Protein AF-A0A975JVH6-F1 (afdb_monomer_lite)

Radius of gyration: 36.9 Å; chains: 1; bounding box: 88×85×115 Å

InterPro domains:
  IPR002502 N-acetylmuramoyl-L-alanine amidase domain [PF01510] (429-560)
  IPR002502 N-acetylmuramoyl-L-alanine amidase domain [SM00644] (419-560)
  IPR011055 Duplicated hybrid motif [G3DSA:2.70.70.10] (1-142)
  IPR011055 Duplicated hybrid motif [SSF51261] (5-140)
  IPR013207 LGFP [PF08310] (612-659)
  IPR013207 LGFP [PF08310] (662-713)
  IPR015020 Rv2525c-like, glycoside hydrolase-like domain [PF08924] (180-358)
  IPR016047 M23ase, beta-sheet core domain [PF01551] (25-125)
  IPR017853 Glycoside hydrolase superfamily [SSF51445] (178-326)
  IPR036505 N-acetylmuramoyl-L-alanine amidase/PGRP domain superfamily [G3DSA:3.40.80.10] (420-576)
  IPR036505 N-acetylmuramoyl-L-alanine amidase/PGRP domain superfamily [SSF55846] (417-575)
  IPR050570 Bacterial cell wall metabolism enzyme [PTHR21666] (6-142)

Foldseek 3Di:
DAAFEDQAFPQKDFPDFFADDPNDGDLWTKIFHDVAFAFGWTFAGWWFFWADAADDDQFFAGPLAFKIKGAQPVVTPAWMKMKGQWRFPDHGGDTDHHLHTGTGHHCDCVRNVNDTTIMTMWIGRHDDDSVRTDGCCVVCVPHHYRPDDPPPPPPPPDQLVRQAFFKEWEAFQAQLFLVLRVVVRHQAYEAELEDEPDPRRHRPHQALVRLVRNVVSNHWYAAEYFHWDDVPPTGQQQVFQVSLLVRLVSSLVSCVRNVFDSLFAYEYEPPADDDPVCCVPTNVRSQVNNCQRNPQLRYEYEEALVVVVVCVVVVGHQAYEHAQHPHHLPDDDRPSHQKYFRAFQPDDRNNGGITMMGGRGSDHRIGPCRPVSPPPDDPDDDDDDPDPLAADPDWDWWFPPCLVVLCVLLQAAEAEDPCQAPDEPGTAGTAQAAEEFEQLPLDPCSVVCCQQPDVPAGDVQFQWEQELLLHIYGRHRYFTVHQAQQDPAPCCVPDGGPCSRHYGYYYYRWNQDPVTDHHLSRLLSVLSSRLSSQLNNVHALVRYDYSCRRHVPVRDQTPPPDDSVVSRVSSRVDSVVDSVVRVPADDGRPDQDLQRVQCVVCVVQAHWPDSGSWAQAPVRAKIKTHGPFWIWIGGPPQGIETAGDDARRVQCVVQPNCVHQQHHWRYYWDDDPFFIKTHGPFWIWTDGPPDPYIETDGDLRNVVCVVQVHLVGQQHAWDYYWDDPDPQKTWTHGPFFIWMQGVVQTIDTDGDDPPDDPDPDDDDDDDADDDDDDDDDDDDDDDDDDDDDDDDDDDDDDDDDHDDDDDDDDDPVSVVVVVVVVCVVVVVPPVVPQWDWDWDQDVPPRDIDTDGDDDDDDDDDDDDDDDDPDDDPPDDDPVVVVVVVVD

Secondary structure (DSSP, 8-state):
----B-SS-TT-EEEE-SEEETTEEE-SEEEE-TT--TT-EEE-SS-EEEEEEE--TTSSSSTTEEEEEEEE-GGGTSEEEEEEEEEESS-TT-EE-TT-EEEEE---GGGGTTPPP-EEEEEESSSS-GGG-B-HHHHHTTPBPTT-------S----GGGGTT-EEEE-SS----HHHHHHTT--EEEEE-S--SSTT-TT-S--HHHHHHHHHTT-EEEEEE-----TTTT-GGGGHHHHHHHHHHHHHHHHHHTT--TT--EEEE--S---HHHIIIIIHHHHHHHHHHH-GGGEEEEE-HHHHHHHHHHT--SEEEE--TTS-TTSPPPTT-SEEEEEEEEEEETTEEEEEEEE-SS-SSBTT-TT---------------------SS---S--TTHHHHHHHTT--EEE-S-GGG-SSS--S---EEEEEE-SS-STTHHHHHHHEETTEESP--SEEE-TTS-EEE--SS--S-STT-TT-TTTTT-SS-GGGTEEEEEE----SSSP---HHHHHHHHHHHHHHHHHTT--GGGEEEHHHH-TTTT--PSTT--HHHHHHHHHHHHHH-THHHHSS-SPTTS--HHHHHHHT-GGG-SBS-SSS-EE-TTSS-EEEEBSSEEEEEETTTEEEEEETTTHHHHHHHTTGGGSTT-SB-SPPEEETTEEEEEETTEEEEEETT-S-EEEEEHHHHHHHHHTTGGGSTT-SB-S--EEEETTEEEEEETTEEEEEETTTEEEEEEPPTTPPPPSSPPPPP-----PPP-------------------------------PPPPPPHHHHHHHHHHHHHHHHTTSTTT--EEEEEEETTTTEEEEEEE---------PPPPPPTT--TT---HHHHHHHTT-

Organism: NCBI:txid886343

Sequence (887 aa):
MTNRFWPVARGHRITSPFGPRWGTHHAGVDFGWDGGSANRPVYACAGGRVTRSGAAAGYGGPDPAGWLVIDHPTEDGGGTTEYGHIVGEVVDGTRVEAGQRIGHINPDQASNGGVAPHLHLSVMPLGYDPSRKIDPMPWLKDAAYPGEHVSPERPSEATTDDLVGKEMVDYSAGIPGARAIKDAGFVGAVRYVSERRANWMQGKPLTRAEADDFKHHGLQLVSNYQFAKGGFATSDYNRGFPGGAQDARKAQDIHEAAGGHPRGVIYVSIDAAPSQAEWDGKVRPYLEAWQEFLGNERLGVYCNPWVIDRCLEAGIGTFFWEHGWGGDIDAAAHPAAHIKQFEIDRRRVNGIGVDRNRILKPLFGQWGTEGEAVPVTPREQPEQAVPQLKPLTKVWRGDPVWLPKVMRLWGLALTDVGNPMNCGHGDFREVRGVIGHHTAGGTTNDWKVVKNGRAGLAGPLAQLVLEKDGTFKFIAVGICNHAGPGRGSAWAPKFTTDANWYTIGIEAVSRGIPPWDWTPEQLRSYKICTAAILWYLGKDSSWFCGHREYNLVHGKIDPAGIDLDQFRREVQELIDRGPDVYRNAGPQPGVKTRIEQVRDTNDWLGHTTIVERERPSPDGVGRYAHYEHGSIYFHPEIGTFAVPKPGIYDFWASVGWETSFLGYPTDDAVQVDQGTWQNFQHGTIYHRTGDDHAWPVHGGIAETWRSAGGVTGKFGWPQSREIEHCSDTVYQEFENGRIYWRFTGGPVAVPDVAGGVPPTEAPPVVGEPETDARDQVGDTVHGAEDVSPVTRPAANATWDGIWRVGVEPLSGDQVRLIQRRALRAFGSYSRPLGVQINGVYDGPTGKFVKEFQSRKNSTGFQPRLPANPNAQPGDCDYETKKALGVL

pLDDT: mean 75.73, std 22.88, range [21.55, 98.56]

Structure (mmCIF, N/CA/C/O backbone):
data_AF-A0A975JVH6-F1
#
_entry.id   AF-A0A975JVH6-F1
#
loop_
_atom_site.group_PDB
_atom_site.id
_atom_site.type_symbol
_atom_site.label_atom_id
_atom_site.label_alt_id
_atom_site.label_comp_id
_atom_site.label_asym_id
_atom_site.label_entity_id
_atom_site.label_seq_id
_atom_site.pdbx_PDB_ins_code
_atom_site.Cartn_x
_atom_site.Cartn_y
_atom_site.Cartn_z
_atom_site.occupancy
_atom_site.B_iso_or_equiv
_atom_site.auth_seq_id
_atom_site.auth_comp_id
_atom_site.auth_asym_id
_atom_site.auth_atom_id
_atom_site.pdbx_PDB_model_num
ATOM 1 N N . MET A 1 1 ? -36.008 -7.648 8.431 1.00 41.28 1 MET A N 1
ATOM 2 C CA . MET A 1 1 ? -36.185 -8.711 9.448 1.00 41.28 1 MET A CA 1
ATOM 3 C C . MET A 1 1 ? -34.829 -8.951 10.085 1.00 41.28 1 MET A C 1
ATOM 5 O O . MET A 1 1 ? -33.845 -8.921 9.360 1.00 41.28 1 MET A O 1
ATOM 9 N N . THR A 1 2 ? -34.752 -9.096 11.407 1.00 52.88 2 THR A N 1
ATOM 10 C CA . THR A 1 2 ? -33.478 -9.267 12.125 1.00 52.88 2 THR A CA 1
ATOM 11 C C . THR A 1 2 ? -32.885 -10.641 11.834 1.00 52.88 2 THR A C 1
ATOM 13 O O . THR A 1 2 ? -33.556 -11.645 12.071 1.00 52.88 2 THR A O 1
ATOM 16 N N . ASN A 1 3 ? -31.657 -10.687 11.318 1.00 68.56 3 ASN A N 1
ATOM 17 C CA . ASN A 1 3 ? -30.982 -11.931 10.957 1.00 68.56 3 ASN A CA 1
ATOM 18 C C . ASN A 1 3 ? -30.515 -12.633 12.246 1.00 68.56 3 ASN A C 1
ATOM 20 O O . ASN A 1 3 ? -29.503 -12.242 12.823 1.00 68.56 3 ASN A O 1
ATOM 24 N N . ARG A 1 4 ? -31.298 -13.601 12.746 1.00 85.75 4 ARG A N 1
ATOM 25 C CA . ARG A 1 4 ? -31.001 -14.332 13.987 1.00 85.75 4 ARG A CA 1
ATOM 26 C C . ARG A 1 4 ? -30.621 -15.778 13.707 1.00 85.75 4 ARG A C 1
ATOM 28 O O . ARG A 1 4 ? -31.218 -16.421 12.845 1.00 85.75 4 ARG A O 1
ATOM 35 N N . PHE A 1 5 ? -29.676 -16.287 14.485 1.00 91.81 5 PHE A N 1
ATOM 36 C CA . PHE A 1 5 ? -29.215 -17.667 14.436 1.00 91.81 5 PHE A CA 1
ATOM 37 C C . PHE A 1 5 ? -29.387 -18.363 15.784 1.00 91.81 5 PHE A C 1
ATOM 39 O O . PHE A 1 5 ? -29.337 -17.734 16.840 1.00 91.81 5 PHE A O 1
ATOM 46 N N . TRP A 1 6 ? -29.571 -19.679 15.747 1.00 93.88 6 TRP A N 1
ATOM 47 C CA . TRP A 1 6 ? -29.394 -20.512 16.926 1.00 93.88 6 TRP A CA 1
ATOM 48 C C . TRP A 1 6 ? -27.933 -20.447 17.381 1.00 93.88 6 TRP A C 1
ATOM 50 O O . TRP A 1 6 ? -27.028 -20.453 16.545 1.00 93.88 6 TRP A O 1
ATOM 60 N N . PRO A 1 7 ? -27.661 -20.451 18.694 1.00 94.38 7 PRO A N 1
ATOM 61 C CA . PRO A 1 7 ? -26.288 -20.400 19.189 1.00 94.38 7 PRO A CA 1
ATOM 62 C C . PRO A 1 7 ? -25.539 -21.731 19.032 1.00 94.38 7 PRO A C 1
ATOM 64 O O . PRO A 1 7 ? -24.363 -21.827 19.371 1.00 94.38 7 PRO A O 1
ATOM 67 N N . VAL A 1 8 ? -26.223 -22.778 18.565 1.00 93.75 8 VAL A N 1
ATOM 68 C CA . VAL A 1 8 ? -25.747 -24.158 18.461 1.00 93.75 8 VAL A CA 1
ATOM 69 C C . VAL A 1 8 ? -26.308 -24.820 17.207 1.00 93.75 8 VAL A C 1
ATOM 71 O O . VAL A 1 8 ? -27.383 -24.449 16.746 1.00 93.75 8 VAL A O 1
ATOM 74 N N . ALA A 1 9 ? -25.610 -25.822 16.671 1.00 88.38 9 ALA A N 1
ATOM 75 C CA . ALA A 1 9 ? -26.076 -26.605 15.522 1.00 88.38 9 ALA A CA 1
ATOM 76 C C . ALA A 1 9 ? -27.307 -27.483 15.848 1.00 88.38 9 ALA A C 1
ATOM 78 O O . ALA A 1 9 ? -27.577 -27.791 17.014 1.00 88.38 9 ALA A O 1
ATOM 79 N N . ARG A 1 10 ? -28.035 -27.931 14.811 1.00 85.44 10 ARG A N 1
ATOM 80 C CA . ARG A 1 10 ? -29.223 -28.793 14.957 1.00 85.44 10 ARG A CA 1
ATOM 81 C C . ARG A 1 10 ? -28.893 -30.117 15.663 1.00 85.44 10 ARG A C 1
ATOM 83 O O . ARG A 1 10 ? -27.760 -30.601 15.669 1.00 85.44 10 ARG A O 1
ATOM 90 N N . GLY A 1 11 ? -29.913 -30.703 16.290 1.00 83.19 11 GLY A N 1
ATOM 91 C CA . GLY A 1 11 ? -29.812 -31.955 17.046 1.00 83.19 11 GLY A CA 1
ATOM 92 C C . GLY A 1 11 ? -29.500 -31.752 18.528 1.00 83.19 11 GLY A C 1
ATOM 93 O O . GLY A 1 11 ? -29.293 -32.732 19.239 1.00 83.19 11 GLY A O 1
ATOM 94 N N . HIS A 1 12 ? -29.460 -30.500 18.994 1.00 91.25 12 HIS A N 1
ATOM 95 C CA . HIS A 1 12 ? -29.415 -30.187 20.418 1.00 91.25 12 HIS A CA 1
ATOM 96 C C . HIS A 1 12 ? -30.750 -30.531 21.096 1.00 91.25 12 HIS A C 1
ATOM 98 O O . HIS A 1 12 ? -31.811 -30.556 20.470 1.00 91.25 12 HIS A O 1
ATOM 104 N N . ARG A 1 13 ? -30.704 -30.710 22.412 1.00 91.19 13 ARG A N 1
ATOM 105 C CA . ARG A 1 13 ? -31.862 -30.746 23.309 1.00 91.19 13 ARG A CA 1
ATOM 106 C C . ARG A 1 13 ? -31.774 -29.575 24.282 1.00 91.19 13 ARG A C 1
ATOM 108 O O . ARG A 1 13 ? -30.677 -29.131 24.625 1.00 91.19 13 ARG A O 1
ATOM 115 N N . ILE A 1 14 ? -32.922 -29.100 24.749 1.00 92.69 14 ILE A N 1
ATOM 116 C CA . ILE A 1 14 ? -32.974 -28.171 25.881 1.00 92.69 14 ILE A CA 1
ATOM 117 C C . ILE A 1 14 ? -32.746 -28.997 27.146 1.00 92.69 14 ILE A C 1
ATOM 119 O O . ILE A 1 14 ? -33.542 -29.880 27.462 1.00 92.69 14 ILE A O 1
ATOM 123 N N . THR A 1 15 ? -31.638 -28.755 27.840 1.00 88.69 15 THR A N 1
ATOM 124 C CA . THR A 1 15 ? -31.306 -29.443 29.096 1.00 88.69 15 THR A CA 1
ATOM 125 C C . THR A 1 15 ? -31.936 -28.766 30.309 1.00 88.69 15 THR A C 1
ATOM 127 O O . THR A 1 15 ? -32.199 -29.439 31.302 1.00 88.69 15 THR A O 1
ATOM 130 N N . SER A 1 16 ? -32.214 -27.462 30.224 1.00 89.25 16 SER A N 1
ATOM 131 C CA . SER A 1 16 ? -32.946 -26.698 31.241 1.00 89.25 16 SER A CA 1
ATOM 132 C C . SER A 1 16 ? -33.655 -25.507 30.578 1.00 89.25 16 SER A C 1
ATOM 134 O O . SER A 1 16 ? -32.982 -24.701 29.934 1.00 89.25 16 SER A O 1
ATOM 136 N N . PRO A 1 17 ? -34.990 -25.375 30.685 1.00 90.81 17 PRO A N 1
ATOM 137 C CA . PRO A 1 17 ? -35.726 -24.244 30.117 1.00 90.81 17 PRO A CA 1
ATOM 138 C C . PRO A 1 17 ? -35.632 -22.987 30.999 1.00 90.81 17 PRO A C 1
ATOM 140 O O . PRO A 1 17 ? -35.230 -23.062 32.163 1.00 90.81 17 PRO A O 1
ATOM 143 N N . PHE A 1 18 ? -36.056 -21.843 30.461 1.00 92.56 18 PHE A N 1
ATOM 144 C CA . PHE A 1 18 ? -36.249 -20.605 31.220 1.00 92.56 18 PHE A CA 1
ATOM 145 C C . PHE A 1 18 ? -37.410 -20.756 32.218 1.00 92.56 18 PHE A C 1
ATOM 147 O O . PHE A 1 18 ? -38.464 -21.287 31.861 1.00 92.56 18 PHE A O 1
ATOM 154 N N . GLY A 1 19 ? -37.251 -20.279 33.459 1.00 88.31 19 GLY A N 1
ATOM 155 C CA . GLY A 1 19 ? -38.324 -20.282 34.464 1.00 88.31 19 GLY A CA 1
ATOM 156 C C . GLY A 1 19 ? -37.955 -20.854 35.844 1.00 88.31 19 GLY A C 1
ATOM 157 O O . GLY A 1 19 ? -36.780 -21.044 36.155 1.00 88.31 19 GLY A O 1
ATOM 158 N N . PRO A 1 20 ? -38.945 -21.081 36.731 1.00 81.62 20 PRO A N 1
ATOM 159 C CA . PRO A 1 20 ? -38.705 -21.522 38.108 1.00 81.62 20 PRO A CA 1
ATOM 160 C C . PRO A 1 20 ? -38.067 -22.919 38.200 1.00 81.62 20 PRO A C 1
ATOM 162 O O . PRO A 1 20 ? -38.577 -23.881 37.627 1.00 81.62 20 PRO A O 1
ATOM 165 N N . ARG A 1 21 ? -37.001 -23.052 38.997 1.00 70.00 21 ARG A N 1
ATOM 166 C CA . ARG A 1 21 ? -36.306 -24.311 39.300 1.00 70.00 21 ARG A CA 1
ATOM 167 C C . ARG A 1 21 ? -35.890 -24.349 40.771 1.00 70.00 21 ARG A C 1
ATOM 169 O O . ARG A 1 21 ? -35.141 -23.500 41.222 1.00 70.00 21 ARG A O 1
ATOM 176 N N . TRP A 1 22 ? -36.354 -25.351 41.522 1.00 61.84 22 TRP A N 1
ATOM 177 C CA . TRP A 1 22 ? -35.912 -25.635 42.904 1.00 61.84 22 TRP A CA 1
ATOM 178 C C . TRP A 1 22 ? -35.835 -24.410 43.842 1.00 61.84 22 TRP A C 1
ATOM 180 O O . TRP A 1 22 ? -34.910 -24.284 44.637 1.00 61.84 22 TRP A O 1
ATOM 190 N N . GLY A 1 23 ? -36.814 -23.505 43.752 1.00 69.38 23 GLY A N 1
ATOM 191 C CA . GLY A 1 23 ? -36.876 -22.296 44.583 1.00 69.38 23 GLY A CA 1
ATOM 192 C C . GLY A 1 23 ? -36.076 -21.093 44.061 1.00 69.38 23 GLY A C 1
ATOM 193 O O . GLY A 1 23 ? -36.150 -20.030 44.668 1.00 69.38 23 GLY A O 1
ATOM 194 N N . THR A 1 24 ? -35.370 -21.216 42.933 1.00 71.94 24 THR A N 1
ATOM 195 C CA . THR A 1 24 ? -34.682 -20.116 42.233 1.00 71.94 24 THR A CA 1
ATOM 196 C C . THR A 1 24 ? -35.212 -19.953 40.801 1.00 71.94 24 THR A C 1
ATOM 198 O O . THR A 1 24 ? -35.889 -20.830 40.264 1.00 71.94 24 THR A O 1
ATOM 201 N N . HIS A 1 25 ? -34.986 -18.797 40.175 1.00 82.81 25 HIS A N 1
ATOM 202 C CA . HIS A 1 25 ? -35.417 -18.533 38.798 1.00 82.81 25 HIS A CA 1
ATOM 203 C C . HIS A 1 25 ? -34.249 -18.747 37.828 1.00 82.81 25 HIS A C 1
ATOM 205 O O . HIS A 1 25 ? -33.203 -18.117 37.977 1.00 82.81 25 HIS A O 1
ATOM 211 N N . HIS A 1 26 ? -34.419 -19.626 36.839 1.00 88.38 26 HIS A N 1
ATOM 212 C CA . HIS A 1 26 ? -33.439 -19.858 35.784 1.00 88.38 26 HIS A CA 1
ATOM 213 C C . HIS A 1 26 ? -33.624 -18.819 34.671 1.00 88.38 26 HIS A C 1
ATOM 215 O O . HIS A 1 26 ? -34.550 -18.918 33.867 1.00 88.38 26 HIS A O 1
ATOM 221 N N . ALA A 1 27 ? -32.750 -17.810 34.656 1.00 88.31 27 ALA A N 1
ATOM 222 C CA . ALA A 1 27 ? -32.855 -16.636 33.790 1.00 88.31 27 ALA A CA 1
ATOM 223 C C . ALA A 1 27 ? -32.212 -16.830 32.399 1.00 88.31 27 ALA A C 1
ATOM 225 O O . ALA A 1 27 ? -31.676 -15.883 31.836 1.00 88.31 27 ALA A O 1
ATOM 226 N N . GLY A 1 28 ? -32.256 -18.044 31.850 1.00 91.50 28 GLY A N 1
ATOM 227 C CA . GLY A 1 28 ? -31.737 -18.383 30.524 1.00 91.50 28 GLY A CA 1
ATOM 228 C C . GLY A 1 28 ? -32.191 -19.774 30.080 1.00 91.50 28 GLY A C 1
ATOM 229 O O . GLY A 1 28 ? -33.045 -20.386 30.722 1.00 91.50 28 GLY A O 1
ATOM 230 N N . VAL A 1 29 ? -31.643 -20.272 28.974 1.00 94.81 29 VAL A N 1
ATOM 231 C CA . VAL A 1 29 ? -31.915 -21.621 28.450 1.00 94.81 29 VAL A CA 1
ATOM 232 C C . VAL A 1 29 ? -30.608 -22.375 28.278 1.00 94.81 29 VAL A C 1
ATOM 234 O O . VAL A 1 29 ? -29.661 -21.848 27.693 1.00 94.81 29 VAL A O 1
ATOM 237 N N . ASP A 1 30 ? -30.591 -23.624 28.743 1.00 94.19 30 ASP A N 1
ATOM 238 C CA . ASP A 1 30 ? -29.437 -24.505 28.618 1.00 94.19 30 ASP A CA 1
ATOM 239 C C . ASP A 1 30 ? -29.607 -25.469 27.442 1.00 94.19 30 ASP A C 1
ATOM 241 O O . ASP A 1 30 ? -30.630 -26.156 27.324 1.00 94.19 30 ASP A O 1
ATOM 245 N N . PHE A 1 31 ? -28.572 -25.574 26.611 1.00 95.06 31 PHE A N 1
ATOM 246 C CA . PHE A 1 31 ? -28.517 -26.452 25.446 1.00 95.06 31 PHE A CA 1
ATOM 247 C C . PHE A 1 31 ? -27.438 -27.524 25.606 1.00 95.06 31 PHE A C 1
ATOM 249 O O . PHE A 1 31 ? -26.293 -27.238 25.958 1.00 95.06 31 PHE A O 1
ATOM 256 N N . GLY A 1 32 ? -27.780 -28.767 25.271 1.00 91.12 32 GLY A N 1
ATOM 257 C CA . GLY A 1 32 ? -26.840 -29.886 25.268 1.00 91.12 32 GLY A CA 1
ATOM 258 C C . GLY A 1 32 ? -27.198 -30.954 24.238 1.00 91.12 32 GLY A C 1
ATOM 259 O O . GLY A 1 32 ? -28.125 -30.778 23.454 1.00 91.12 32 GLY A O 1
ATOM 260 N N . TRP A 1 33 ? -26.474 -32.074 24.235 1.00 91.56 33 TRP A N 1
ATOM 261 C CA . TRP A 1 33 ? -26.727 -33.203 23.329 1.00 91.56 33 TRP A CA 1
ATOM 262 C C . TRP A 1 33 ? -26.741 -34.539 24.067 1.00 91.56 33 TRP A C 1
ATOM 264 O O . TRP A 1 33 ? -26.048 -34.729 25.072 1.00 91.56 33 TRP A O 1
ATOM 274 N N . ASP A 1 34 ? -27.494 -35.491 23.520 1.00 82.00 34 ASP A N 1
ATOM 275 C CA . ASP A 1 34 ? -27.336 -36.904 23.854 1.00 82.00 34 ASP A CA 1
ATOM 276 C C . ASP A 1 34 ? -25.908 -37.354 23.491 1.00 82.00 34 ASP A C 1
ATOM 278 O O . ASP A 1 34 ? -25.396 -37.040 22.417 1.00 82.00 34 ASP A O 1
ATOM 282 N N . GLY A 1 35 ? -25.226 -38.036 24.416 1.00 79.06 35 GLY A N 1
ATOM 283 C CA . GLY A 1 35 ? -23.822 -38.442 24.248 1.00 79.06 35 GLY A CA 1
ATOM 284 C C . GLY A 1 35 ? -22.772 -37.384 24.624 1.00 79.06 35 GLY A C 1
ATOM 285 O O . GLY A 1 35 ? -21.586 -37.700 24.623 1.00 79.06 35 GLY A O 1
ATOM 286 N N . GLY A 1 36 ? -23.183 -36.168 25.009 1.00 86.94 36 GLY A N 1
ATOM 287 C CA . GLY A 1 36 ? -22.303 -35.130 25.563 1.00 86.94 36 GLY A CA 1
ATOM 288 C C . GLY A 1 36 ? -22.125 -33.893 24.673 1.00 86.94 36 GLY A C 1
ATOM 289 O O . GLY A 1 36 ? -22.234 -33.948 23.444 1.00 86.94 36 GLY A O 1
ATOM 290 N N . SER A 1 37 ? -21.840 -32.755 25.317 1.00 91.12 37 SER A N 1
ATOM 291 C CA . SER A 1 37 ? -21.765 -31.439 24.654 1.00 91.12 37 SER A CA 1
ATOM 292 C C . SER A 1 37 ? -20.373 -30.802 24.655 1.00 91.12 37 SER A C 1
ATOM 294 O O . SER A 1 37 ? -20.203 -29.729 24.088 1.00 91.12 37 SER A O 1
ATOM 296 N N . ALA A 1 38 ? -19.386 -31.443 25.283 1.00 89.56 38 ALA A N 1
ATOM 297 C CA . ALA A 1 38 ? -18.012 -30.953 25.380 1.00 89.56 38 ALA A CA 1
ATOM 298 C C . ALA A 1 38 ? -17.428 -30.583 24.003 1.00 89.56 38 ALA A C 1
ATOM 300 O O . ALA A 1 38 ? -17.581 -31.343 23.047 1.00 89.56 38 ALA A O 1
ATOM 301 N N . ASN A 1 39 ? -16.742 -29.438 23.914 1.00 91.25 39 ASN A N 1
ATOM 302 C CA . ASN A 1 39 ? -16.079 -28.914 22.710 1.00 91.25 39 ASN A CA 1
ATOM 303 C C . ASN A 1 39 ? -16.990 -28.635 21.503 1.00 91.25 39 ASN A C 1
ATOM 305 O O . ASN A 1 39 ? -16.490 -28.323 20.420 1.00 91.25 39 ASN A O 1
ATOM 309 N N . ARG A 1 40 ? -18.317 -28.730 21.644 1.00 91.06 40 ARG A N 1
ATOM 310 C CA . ARG A 1 40 ? -19.223 -28.379 20.545 1.00 91.06 40 ARG A CA 1
ATOM 311 C C . ARG A 1 40 ? -19.189 -26.866 20.292 1.00 91.06 40 ARG A C 1
ATOM 313 O O . ARG A 1 40 ? -19.137 -26.106 21.258 1.00 91.06 40 ARG A O 1
ATOM 320 N N . PRO A 1 41 ? -19.220 -26.427 19.023 1.00 93.88 41 PRO A N 1
ATOM 321 C CA . PRO A 1 41 ? -19.092 -25.017 18.672 1.00 93.88 41 PRO A CA 1
ATOM 322 C C . PRO A 1 41 ? -20.305 -24.196 19.122 1.00 93.88 41 PRO A C 1
ATOM 324 O O . PRO A 1 41 ? -21.434 -24.695 19.146 1.00 93.88 41 PRO A O 1
ATOM 327 N N . VAL A 1 42 ? -20.046 -22.930 19.443 1.00 95.62 42 VAL A N 1
ATOM 328 C CA . VAL A 1 42 ? -21.030 -21.924 19.854 1.00 95.62 42 VAL A CA 1
ATOM 329 C C . VAL A 1 42 ? -20.951 -20.728 18.909 1.00 95.62 42 VAL A C 1
ATOM 331 O O . VAL A 1 42 ? -19.860 -20.291 18.530 1.00 95.62 42 VAL A O 1
ATOM 334 N N . TYR A 1 43 ? -22.114 -20.206 18.530 1.00 95.69 43 TYR A N 1
ATOM 335 C CA . TYR A 1 43 ? -22.275 -19.193 17.490 1.00 95.69 43 TYR A CA 1
ATOM 336 C C . TYR A 1 43 ? -23.022 -17.961 18.011 1.00 95.69 43 TYR A C 1
ATOM 338 O O . TYR A 1 43 ? -23.874 -18.069 18.892 1.00 95.69 43 TYR A O 1
ATOM 346 N N . ALA A 1 44 ? -22.716 -16.788 17.457 1.00 94.56 44 ALA A N 1
ATOM 347 C CA . ALA A 1 44 ? -23.416 -15.550 17.773 1.00 94.56 44 ALA A CA 1
ATOM 348 C C . ALA A 1 44 ? -24.852 -15.592 17.234 1.00 94.56 44 ALA A C 1
ATOM 350 O O . ALA A 1 44 ? -25.075 -15.795 16.042 1.00 94.56 44 ALA A O 1
ATOM 351 N N . CYS A 1 45 ? -25.842 -15.353 18.091 1.00 92.56 45 CYS A N 1
ATOM 352 C CA . CYS A 1 45 ? -27.243 -15.361 17.683 1.00 92.56 45 CYS A CA 1
ATOM 353 C C . CYS A 1 45 ? -27.624 -14.158 16.810 1.00 92.56 45 CYS A C 1
ATOM 355 O O . CYS A 1 45 ? -28.616 -14.231 16.097 1.00 92.56 45 CYS A O 1
ATOM 357 N N . ALA A 1 46 ? -26.884 -13.051 16.882 1.00 90.25 46 ALA A N 1
ATOM 358 C CA . ALA A 1 46 ? -27.062 -11.851 16.065 1.00 90.25 46 ALA A CA 1
ATOM 359 C C . ALA A 1 46 ? -25.721 -11.105 15.944 1.00 90.25 46 ALA A C 1
ATOM 361 O O . ALA A 1 46 ? -24.805 -11.352 16.732 1.00 90.25 46 ALA A O 1
ATOM 362 N N . GLY A 1 47 ? -25.605 -10.206 14.963 1.00 86.31 47 GLY A N 1
ATOM 363 C CA . GLY A 1 47 ? -24.406 -9.388 14.774 1.00 86.31 47 GLY A CA 1
ATOM 364 C C . GLY A 1 47 ? -24.267 -8.340 15.876 1.00 86.31 47 GLY A C 1
ATOM 365 O O . GLY A 1 47 ? -25.268 -7.880 16.422 1.00 86.31 47 GLY A O 1
ATOM 366 N N . GLY A 1 48 ? -23.047 -7.990 16.265 1.00 90.12 48 GLY A N 1
ATOM 367 C CA . GLY A 1 48 ? -22.841 -7.004 17.322 1.00 90.12 48 GLY A CA 1
ATOM 368 C C . GLY A 1 48 ? -21.408 -6.917 17.816 1.00 90.12 48 GLY A C 1
ATOM 369 O O . GLY A 1 48 ? -20.503 -7.540 17.263 1.00 90.12 48 GLY A O 1
ATOM 370 N N . ARG A 1 49 ? -21.185 -6.125 18.864 1.00 92.12 49 ARG A N 1
ATOM 371 C CA . ARG A 1 49 ? -19.868 -5.959 19.488 1.00 92.12 49 ARG A CA 1
ATOM 372 C C . ARG A 1 49 ? -19.790 -6.769 20.774 1.00 92.12 49 ARG A C 1
ATOM 374 O O . ARG A 1 49 ? -20.660 -6.661 21.634 1.00 92.12 49 ARG A O 1
ATOM 381 N N . VAL A 1 50 ? -18.731 -7.555 20.933 1.00 94.00 50 VAL A N 1
ATOM 382 C CA . VAL A 1 50 ? -18.417 -8.235 22.192 1.00 94.00 50 VAL A CA 1
ATOM 383 C C . VAL A 1 50 ? -18.076 -7.169 23.228 1.00 94.00 50 VAL A C 1
ATOM 385 O O . VAL A 1 50 ? -17.117 -6.419 23.061 1.00 94.00 50 VAL A O 1
ATOM 388 N N . THR A 1 51 ? -18.880 -7.065 24.279 1.00 91.44 51 THR A N 1
ATOM 389 C CA . THR A 1 51 ? -18.707 -6.056 25.335 1.00 91.44 51 THR A CA 1
ATOM 390 C C . THR A 1 51 ? -18.109 -6.633 26.606 1.00 91.44 51 THR A C 1
ATOM 392 O O . THR A 1 51 ? -17.579 -5.870 27.411 1.00 91.44 51 THR A O 1
ATOM 395 N N . ARG A 1 52 ? -18.200 -7.957 26.801 1.00 87.69 52 ARG A N 1
ATOM 396 C CA . ARG A 1 52 ? -17.566 -8.681 27.910 1.00 87.69 52 ARG A CA 1
ATOM 397 C C . ARG A 1 52 ? -17.189 -10.098 27.486 1.00 87.69 52 ARG A C 1
ATOM 399 O O . ARG A 1 52 ? -17.983 -10.772 26.834 1.00 87.69 52 ARG A O 1
ATOM 406 N N . SER A 1 53 ? -16.046 -10.586 27.947 1.00 88.12 53 SER A N 1
ATOM 407 C CA . SER A 1 53 ? -15.542 -11.938 27.709 1.00 88.12 53 SER A CA 1
ATOM 408 C C . SER A 1 53 ? -14.665 -12.384 28.882 1.00 88.12 53 SER A C 1
ATOM 410 O O . SER A 1 53 ? -14.037 -11.569 29.562 1.00 88.12 53 SER A O 1
ATOM 412 N N . GLY A 1 54 ? -14.656 -13.688 29.156 1.00 82.06 54 GLY A N 1
ATOM 413 C CA . GLY A 1 54 ? -13.815 -14.298 30.186 1.00 82.06 54 GLY A CA 1
ATOM 414 C C . GLY A 1 54 ? -14.577 -14.736 31.438 1.00 82.06 54 GLY A C 1
ATOM 415 O O . GLY A 1 54 ? -15.771 -15.026 31.403 1.00 82.06 54 GLY A O 1
ATOM 416 N N . ALA A 1 55 ? -13.855 -14.846 32.555 1.00 81.19 55 ALA A N 1
ATOM 417 C CA . ALA A 1 55 ? -14.361 -15.460 33.782 1.00 81.19 55 ALA A CA 1
ATOM 418 C C . ALA A 1 55 ? -15.537 -14.694 34.397 1.00 81.19 55 ALA A C 1
ATOM 420 O O . ALA A 1 55 ? -15.419 -13.501 34.681 1.00 81.19 55 ALA A O 1
ATOM 421 N N . ALA A 1 56 ? -16.598 -15.412 34.760 1.00 79.25 56 ALA A N 1
ATOM 422 C CA . ALA A 1 56 ? -17.713 -14.827 35.484 1.00 79.25 56 ALA A CA 1
ATOM 423 C C . ALA A 1 56 ? -18.395 -15.782 36.459 1.00 79.25 56 ALA A C 1
ATOM 425 O O . ALA A 1 56 ? -18.547 -16.981 36.206 1.00 79.25 56 ALA A O 1
ATOM 426 N N . ALA A 1 57 ? -18.818 -15.224 37.596 1.00 76.12 57 ALA A N 1
ATOM 427 C CA . ALA A 1 57 ? -19.515 -15.966 38.635 1.00 76.12 57 ALA A CA 1
ATOM 428 C C . ALA A 1 57 ? -20.839 -16.517 38.086 1.00 76.12 57 ALA A C 1
ATOM 430 O O . ALA A 1 57 ? -21.679 -15.757 37.616 1.00 76.12 57 ALA A O 1
ATOM 431 N N . GLY A 1 58 ? -21.004 -17.841 38.137 1.00 75.56 58 GLY A N 1
ATOM 432 C CA . GLY A 1 58 ? -22.183 -18.539 37.616 1.00 75.56 58 GLY A CA 1
ATOM 433 C C . GLY A 1 58 ? -22.083 -19.019 36.162 1.00 75.56 58 GLY A C 1
ATOM 434 O O . GLY A 1 58 ? -22.970 -19.745 35.739 1.00 75.56 58 GLY A O 1
ATOM 435 N N . TYR A 1 59 ? -21.010 -18.697 35.422 1.00 79.88 59 TYR A N 1
ATOM 436 C CA . TYR A 1 59 ? -20.925 -18.924 33.965 1.00 79.88 59 TYR A CA 1
ATOM 437 C C . TYR A 1 59 ? -19.758 -19.801 33.500 1.00 79.88 59 TYR A C 1
ATOM 439 O O . TYR A 1 59 ? -19.451 -19.817 32.314 1.00 79.88 59 TYR A O 1
ATOM 447 N N . GLY A 1 60 ? -19.116 -20.573 34.379 1.00 62.94 60 GLY A N 1
ATOM 448 C CA . GLY A 1 60 ? -18.245 -21.652 33.899 1.00 62.94 60 GLY A CA 1
ATOM 449 C C . GLY A 1 60 ? -16.737 -21.487 34.078 1.00 62.94 60 GLY A C 1
ATOM 450 O O . GLY A 1 60 ? -15.986 -21.891 33.198 1.00 62.94 60 GLY A O 1
ATOM 451 N N . GLY A 1 61 ? -16.274 -20.943 35.207 1.00 66.88 61 GLY A N 1
ATOM 452 C CA . GLY A 1 61 ? -14.858 -21.017 35.605 1.00 66.88 61 GLY A CA 1
ATOM 453 C C . GLY A 1 61 ? -13.985 -19.806 35.232 1.00 66.88 61 GLY A C 1
ATOM 454 O O . GLY A 1 61 ? -14.509 -18.720 34.978 1.00 66.88 61 GLY A O 1
ATOM 455 N N . PRO A 1 62 ? -12.645 -19.931 35.353 1.00 68.38 62 PRO A N 1
ATOM 456 C CA . PRO A 1 62 ? -11.692 -18.871 35.037 1.00 68.38 62 PRO A CA 1
ATOM 457 C C . PRO A 1 62 ? -11.323 -18.827 33.543 1.00 68.38 62 PRO A C 1
ATOM 459 O O . PRO A 1 62 ? -11.226 -19.857 32.884 1.00 68.38 62 PRO A O 1
ATOM 462 N N . ASP A 1 63 ? -11.040 -17.619 33.055 1.00 62.62 63 ASP A N 1
ATOM 463 C CA . ASP A 1 63 ? -10.577 -17.289 31.701 1.00 62.62 63 ASP A CA 1
ATOM 464 C C . ASP A 1 63 ? -9.516 -18.290 31.187 1.00 62.62 63 ASP A C 1
ATOM 466 O O . ASP A 1 63 ? -8.565 -18.573 31.925 1.00 62.62 63 ASP A O 1
ATOM 470 N N . PRO A 1 64 ? -9.658 -18.854 29.967 1.00 62.03 64 PRO A N 1
ATOM 471 C CA . PRO A 1 64 ? -10.612 -18.499 28.899 1.00 62.03 64 PRO A CA 1
ATOM 472 C C . PRO A 1 64 ? -11.998 -19.135 29.009 1.00 62.03 64 PRO A C 1
ATOM 474 O O . PRO A 1 64 ? -12.863 -18.863 28.176 1.00 62.03 64 PRO A O 1
ATOM 477 N N . ALA A 1 65 ? -12.229 -19.960 30.031 1.00 61.69 65 ALA A N 1
ATOM 478 C CA . ALA A 1 65 ? -13.544 -20.506 30.313 1.00 61.69 65 ALA A CA 1
ATOM 479 C C . ALA A 1 65 ? -14.406 -19.488 31.072 1.00 61.69 65 ALA A C 1
ATOM 481 O O . ALA A 1 65 ? -13.966 -18.890 32.055 1.00 61.69 65 ALA A O 1
ATOM 482 N N . GLY A 1 66 ? -15.637 -19.276 30.621 1.00 79.19 66 GLY A N 1
ATOM 483 C CA . GLY A 1 66 ? -16.556 -18.359 31.273 1.00 79.19 66 GLY A CA 1
ATOM 484 C C . GLY A 1 66 ? -17.696 -17.917 30.370 1.00 79.19 66 GLY A C 1
ATOM 485 O O . GLY A 1 66 ? -18.368 -18.742 29.743 1.00 79.19 66 GLY A O 1
ATOM 486 N N . TRP A 1 67 ? -17.927 -16.604 30.350 1.00 87.56 67 TRP A N 1
ATOM 487 C CA . TRP A 1 67 ? -19.015 -15.985 29.607 1.00 87.56 67 TRP A CA 1
ATOM 488 C C . TRP A 1 67 ? -18.538 -15.220 28.377 1.00 87.56 67 TRP A C 1
ATOM 490 O O . TRP A 1 67 ? -17.355 -14.896 28.227 1.00 87.56 67 TRP A O 1
ATOM 500 N N . LEU A 1 68 ? -19.502 -14.826 27.554 1.00 93.00 68 LEU A N 1
ATOM 501 C CA . LEU A 1 68 ? -19.357 -13.805 26.528 1.00 93.00 68 LEU A CA 1
ATOM 502 C C . LEU A 1 68 ? -20.660 -13.005 26.424 1.00 93.00 68 LEU A C 1
ATOM 504 O O . LEU A 1 68 ? -21.738 -13.591 26.454 1.00 93.00 68 LEU A O 1
ATOM 508 N N . VAL A 1 69 ? -20.572 -11.682 26.291 1.00 94.88 69 VAL A N 1
ATOM 509 C CA . VAL A 1 69 ? -21.715 -10.777 26.100 1.00 94.88 69 VAL A CA 1
ATOM 510 C C . VAL A 1 69 ? -21.556 -10.013 24.788 1.00 94.88 69 VAL A C 1
ATOM 512 O O . VAL A 1 69 ? -20.528 -9.368 24.579 1.00 94.88 69 VAL A O 1
ATOM 515 N N . ILE A 1 70 ? -22.572 -10.049 23.924 1.00 95.75 70 ILE A N 1
ATOM 516 C CA . ILE A 1 70 ? -22.610 -9.318 22.649 1.00 95.75 70 ILE A CA 1
ATOM 517 C C . ILE A 1 70 ? -23.712 -8.268 22.714 1.00 95.75 70 ILE A C 1
ATOM 519 O O . ILE A 1 70 ? -24.878 -8.618 22.891 1.00 95.75 70 ILE A O 1
ATOM 523 N N . ASP A 1 71 ? -23.339 -7.001 22.550 1.00 93.62 71 ASP A N 1
ATOM 524 C CA . ASP A 1 71 ? -24.272 -5.892 22.362 1.00 93.62 71 ASP A CA 1
ATOM 525 C C . ASP A 1 71 ? -24.637 -5.769 20.879 1.00 93.62 71 ASP A C 1
ATOM 527 O O . ASP A 1 71 ? -23.759 -5.624 20.021 1.00 93.62 71 ASP A O 1
ATOM 531 N N . HIS A 1 72 ? -25.929 -5.870 20.581 1.00 90.56 72 HIS A N 1
ATOM 532 C CA . HIS A 1 72 ? -26.478 -5.833 19.233 1.00 90.56 72 HIS A CA 1
ATOM 533 C C . HIS A 1 72 ? -27.031 -4.428 18.982 1.00 90.56 72 HIS A C 1
ATOM 535 O O . HIS A 1 72 ? -28.123 -4.113 19.468 1.00 90.56 72 HIS A O 1
ATOM 541 N N . PRO A 1 73 ? -26.320 -3.558 18.238 1.00 75.44 73 PRO A N 1
ATOM 542 C CA . PRO A 1 73 ? -26.839 -2.232 17.926 1.00 75.44 73 PRO A CA 1
ATOM 543 C C . PRO A 1 73 ? -28.156 -2.345 17.144 1.00 75.44 73 PRO A C 1
ATOM 545 O O . PRO A 1 73 ? -28.471 -3.379 16.550 1.00 75.44 73 PRO A O 1
ATOM 548 N N . THR A 1 74 ? -28.953 -1.275 17.134 1.00 71.88 74 THR A N 1
ATOM 549 C CA . THR A 1 74 ? -30.291 -1.264 16.509 1.00 71.88 74 THR A CA 1
ATOM 550 C C . THR A 1 74 ? -30.276 -1.738 15.049 1.00 71.88 74 THR A C 1
ATOM 552 O O . THR A 1 74 ? -31.194 -2.431 14.617 1.00 71.88 74 THR A O 1
ATOM 555 N N . GLU A 1 75 ? -29.215 -1.410 14.311 1.00 59.50 75 GLU A N 1
ATOM 556 C CA . GLU A 1 75 ? -28.958 -1.839 12.928 1.00 59.50 75 GLU A CA 1
ATOM 557 C C . GLU A 1 75 ? -28.772 -3.361 12.758 1.00 59.50 75 GLU A C 1
ATOM 559 O O . GLU A 1 75 ? -29.168 -3.904 11.728 1.00 59.50 75 GLU A O 1
ATOM 564 N N . ASP A 1 76 ? -28.267 -4.058 13.784 1.00 61.19 76 ASP A N 1
ATOM 565 C CA . ASP A 1 76 ? -28.000 -5.507 13.785 1.00 61.19 76 ASP A CA 1
ATOM 566 C C . ASP A 1 76 ? -29.086 -6.323 14.515 1.00 61.19 76 ASP A C 1
ATOM 568 O O . ASP A 1 76 ? -29.016 -7.550 14.623 1.00 61.19 76 ASP A O 1
ATOM 572 N N . GLY A 1 77 ? -30.137 -5.645 14.981 1.00 64.25 77 GLY A N 1
ATOM 573 C CA . GLY A 1 77 ? -31.346 -6.258 15.523 1.00 64.25 77 GLY A CA 1
ATOM 574 C C . GLY A 1 77 ? -31.701 -5.889 16.957 1.00 64.25 77 GLY A C 1
ATOM 575 O O . GLY A 1 77 ? -32.763 -6.331 17.405 1.00 64.25 77 GLY A O 1
ATOM 576 N N . GLY A 1 78 ? -30.889 -5.056 17.623 1.00 77.94 78 GLY A N 1
ATOM 577 C CA . GLY A 1 78 ? -31.152 -4.550 18.971 1.00 77.94 78 GLY A CA 1
ATOM 578 C C . GLY A 1 78 ? -31.059 -5.627 20.058 1.00 77.94 78 GLY A C 1
ATOM 579 O O . GLY A 1 78 ? -31.418 -6.787 19.842 1.00 77.94 78 GLY A O 1
ATOM 580 N N . GLY A 1 79 ? -30.628 -5.254 21.259 1.00 87.38 79 GLY A N 1
ATOM 581 C CA . GLY A 1 79 ? -30.591 -6.179 22.391 1.00 87.38 79 GLY A CA 1
ATOM 582 C C . GLY A 1 79 ? -29.178 -6.562 22.818 1.00 87.38 79 GLY A C 1
ATOM 583 O O . GLY A 1 79 ? -28.182 -6.109 22.270 1.00 87.38 79 GLY A O 1
ATOM 584 N N . THR A 1 80 ? -29.081 -7.479 23.770 1.00 94.25 80 THR A N 1
ATOM 585 C CA . THR A 1 80 ? -27.821 -8.079 24.198 1.00 94.25 80 THR A CA 1
ATOM 586 C C . THR A 1 80 ? -28.010 -9.580 24.394 1.00 94.25 80 THR A C 1
ATOM 588 O O . THR A 1 80 ? -28.993 -10.011 25.004 1.00 94.25 80 THR A O 1
ATOM 591 N N . THR A 1 81 ? -27.066 -10.382 23.903 1.00 95.69 81 THR A N 1
ATOM 592 C CA . THR A 1 81 ? -27.008 -11.826 24.178 1.00 95.69 81 THR A CA 1
ATOM 593 C C . THR A 1 81 ? -25.834 -12.158 25.082 1.00 95.69 81 THR A C 1
ATOM 595 O O . THR A 1 81 ? -24.772 -11.546 24.993 1.00 95.69 81 THR A O 1
ATOM 598 N N . GLU A 1 82 ? -26.033 -13.124 25.971 1.00 95.44 82 GLU A N 1
ATOM 599 C CA . GLU A 1 82 ? -25.022 -13.600 26.910 1.00 95.44 82 GLU A CA 1
ATOM 600 C C . GLU A 1 82 ? -24.916 -15.127 26.825 1.00 95.44 82 GLU A C 1
ATOM 602 O O . GLU A 1 82 ? -25.921 -15.833 26.926 1.00 95.44 82 GLU A O 1
ATOM 607 N N . TYR A 1 83 ? -23.691 -15.616 26.637 1.00 96.00 83 TYR A N 1
ATOM 608 C CA . TYR A 1 83 ? -23.333 -17.020 26.446 1.00 96.00 83 TYR A CA 1
ATOM 609 C C . TYR A 1 83 ? -22.505 -17.474 27.641 1.00 96.00 83 TYR A C 1
ATOM 611 O O . TYR A 1 83 ? -21.528 -16.817 27.985 1.00 96.00 83 TYR A O 1
ATOM 619 N N . GLY A 1 84 ? -22.875 -18.586 28.264 1.00 92.31 84 GLY A N 1
ATOM 620 C CA . GLY A 1 84 ? -22.225 -19.144 29.446 1.00 92.31 84 GLY A CA 1
ATOM 621 C C . GLY A 1 84 ? -21.743 -20.566 29.258 1.00 92.31 84 GLY A C 1
ATOM 622 O O . GLY A 1 84 ? -22.254 -21.292 28.406 1.00 92.31 84 GLY A O 1
ATOM 623 N N . HIS A 1 85 ? -20.804 -20.973 30.110 1.00 92.31 85 HIS A N 1
ATOM 624 C CA . HIS A 1 85 ? -20.206 -22.309 30.121 1.00 92.31 85 HIS A CA 1
ATOM 625 C C . HIS A 1 85 ? -19.421 -22.615 28.838 1.00 92.31 85 HIS A C 1
ATOM 627 O O . HIS A 1 85 ? -19.351 -23.760 28.381 1.00 92.31 85 HIS A O 1
ATOM 633 N N . ILE A 1 86 ? -18.805 -21.580 28.260 1.00 92.69 86 ILE A N 1
ATOM 634 C CA . ILE A 1 86 ? -18.028 -21.666 27.022 1.00 92.69 86 ILE A CA 1
ATOM 635 C C . ILE A 1 86 ? -16.560 -21.322 27.258 1.00 92.69 86 ILE A C 1
ATOM 637 O O . ILE A 1 86 ? -16.212 -20.643 28.218 1.00 92.69 86 ILE A O 1
ATOM 641 N N . VAL A 1 87 ? -15.702 -21.762 26.347 1.00 91.12 87 VAL A N 1
ATOM 642 C CA . VAL A 1 87 ? -14.388 -21.165 26.120 1.00 91.12 87 VAL A CA 1
ATOM 643 C C . VAL A 1 87 ? -14.540 -20.206 24.943 1.00 91.12 87 VAL A C 1
ATOM 645 O O . VAL A 1 87 ? -14.856 -20.635 23.828 1.00 91.12 87 VAL A O 1
ATOM 648 N N . GLY A 1 88 ? -14.391 -18.909 25.210 1.00 87.88 88 GLY A N 1
ATOM 649 C CA . GLY A 1 88 ? -14.514 -17.866 24.191 1.00 87.88 88 GLY A CA 1
ATOM 650 C C . GLY A 1 88 ? -13.341 -17.893 23.209 1.00 87.88 88 GLY A C 1
ATOM 651 O O . GLY A 1 88 ? -12.193 -18.067 23.608 1.00 87.88 88 GLY A O 1
ATOM 652 N N . GLU A 1 89 ? -13.630 -17.713 21.921 1.00 90.25 89 GLU A N 1
ATOM 653 C CA . GLU A 1 89 ? -12.634 -17.614 20.839 1.00 90.25 89 GLU A CA 1
ATOM 654 C C . GLU A 1 89 ? -12.501 -16.179 20.296 1.00 90.25 89 GLU A C 1
ATOM 656 O O . GLU A 1 89 ? -11.681 -15.914 19.421 1.00 90.25 89 GLU A O 1
ATOM 661 N N . VAL A 1 90 ? -13.291 -15.245 20.832 1.00 85.38 90 VAL A N 1
ATOM 662 C CA . VAL A 1 90 ? -13.262 -13.809 20.519 1.00 85.38 90 VAL A CA 1
ATOM 663 C C . VAL A 1 90 ? -13.137 -12.992 21.810 1.00 85.38 90 VAL A C 1
ATOM 665 O O . VAL A 1 90 ? -13.488 -13.476 22.887 1.00 85.38 90 VAL A O 1
ATOM 668 N N . VAL A 1 91 ? -12.632 -11.759 21.704 1.00 83.81 91 VAL A N 1
ATOM 669 C CA . VAL A 1 91 ? -12.282 -10.898 22.853 1.00 83.81 91 VAL A CA 1
ATOM 670 C C . VAL A 1 91 ? -13.117 -9.616 22.903 1.00 83.81 91 VAL A C 1
ATOM 672 O O . VAL A 1 91 ? -13.770 -9.255 21.921 1.00 83.81 91 VAL A O 1
ATOM 675 N N . ASP A 1 92 ? -13.070 -8.902 24.027 1.00 87.81 92 ASP A N 1
ATOM 676 C CA . ASP A 1 92 ? -13.741 -7.606 24.203 1.00 87.81 92 ASP A CA 1
ATOM 677 C C . ASP A 1 92 ? -13.385 -6.622 23.082 1.00 87.81 92 ASP A C 1
ATOM 679 O O . ASP A 1 92 ? -12.236 -6.509 22.660 1.00 87.81 92 ASP A O 1
ATOM 683 N N . GLY A 1 93 ? -14.393 -5.916 22.575 1.00 77.56 93 GLY A N 1
ATOM 684 C CA . GLY A 1 93 ? -14.267 -4.981 21.461 1.00 77.56 93 GLY A CA 1
ATOM 685 C C . GLY A 1 93 ? -14.428 -5.614 20.075 1.00 77.56 93 GLY A C 1
ATOM 686 O O . GLY A 1 93 ? -14.721 -4.875 19.133 1.00 77.56 93 GLY A O 1
ATOM 687 N N . THR A 1 94 ? -14.329 -6.942 19.936 1.00 84.44 94 THR A N 1
ATOM 688 C CA . THR A 1 94 ? -14.504 -7.646 18.649 1.00 84.44 94 THR A CA 1
ATOM 689 C C . THR A 1 94 ? -15.915 -7.420 18.093 1.00 84.44 94 THR A C 1
ATOM 691 O O . THR A 1 94 ? -16.893 -7.636 18.807 1.00 84.44 94 THR A O 1
ATOM 694 N N . ARG A 1 95 ? -16.054 -7.009 16.823 1.00 87.56 95 ARG A N 1
ATOM 695 C CA . ARG A 1 95 ? -17.349 -7.060 16.116 1.00 87.56 95 ARG A CA 1
ATOM 696 C C . ARG A 1 95 ? -17.525 -8.457 15.521 1.00 87.56 95 ARG A C 1
ATOM 698 O O . ARG A 1 95 ? -16.595 -8.973 14.909 1.00 87.56 95 ARG A O 1
ATOM 705 N N . VAL A 1 96 ? -18.690 -9.060 15.724 1.00 83.25 96 VAL A N 1
ATOM 706 C CA . VAL A 1 96 ? -19.036 -10.397 15.231 1.00 83.25 96 VAL A CA 1
ATOM 707 C C . VAL A 1 96 ? -20.309 -10.352 14.395 1.00 83.25 96 VAL A C 1
ATOM 709 O O . VAL A 1 96 ? -21.192 -9.530 14.642 1.00 83.25 96 VAL A O 1
ATOM 712 N N . GLU A 1 97 ? -20.409 -11.235 13.408 1.00 87.25 97 GLU A N 1
ATOM 713 C CA . GLU A 1 97 ? -21.591 -11.382 12.558 1.00 87.25 97 GLU A CA 1
ATOM 714 C C . GLU A 1 97 ? -22.591 -12.397 13.132 1.00 87.25 97 GLU A C 1
ATOM 716 O O . GLU A 1 97 ? -22.231 -13.313 13.876 1.00 87.25 97 GLU A O 1
ATOM 721 N N . ALA A 1 98 ? -23.869 -12.269 12.760 1.00 85.44 98 ALA A N 1
ATOM 722 C CA . ALA A 1 98 ? -24.884 -13.260 13.109 1.00 85.44 98 ALA A CA 1
ATOM 723 C C . ALA A 1 98 ? -24.522 -14.628 12.501 1.00 85.44 98 ALA A C 1
ATOM 725 O O . ALA A 1 98 ? -24.299 -14.734 11.298 1.00 85.44 98 ALA A O 1
ATOM 726 N N . GLY A 1 99 ? -24.467 -15.674 13.324 1.00 85.25 99 GLY A N 1
ATOM 727 C CA . GLY A 1 99 ? -24.052 -17.017 12.917 1.00 85.25 99 GLY A CA 1
ATOM 728 C C . GLY A 1 99 ? -22.536 -17.248 12.914 1.00 85.25 99 GLY A C 1
ATOM 729 O O . GLY A 1 99 ? -22.107 -18.369 12.639 1.00 85.25 99 GLY A O 1
ATOM 730 N N . GLN A 1 100 ? -21.711 -16.250 13.255 1.00 90.94 100 GLN A N 1
ATOM 731 C CA . GLN A 1 100 ? -20.261 -16.421 13.399 1.00 90.94 100 GLN A CA 1
ATOM 732 C C . GLN A 1 100 ? -19.930 -17.304 14.609 1.00 90.94 100 GLN A C 1
ATOM 734 O O . GLN A 1 100 ? -20.535 -17.167 15.672 1.00 90.94 100 GLN A O 1
ATOM 739 N N . ARG A 1 101 ? -18.938 -18.195 14.477 1.00 93.75 101 ARG A N 1
ATOM 740 C CA . ARG A 1 101 ? -18.402 -18.968 15.608 1.00 93.75 101 ARG A CA 1
ATOM 741 C C . ARG A 1 101 ? -17.686 -18.032 16.584 1.00 93.75 101 ARG A C 1
ATOM 743 O O . ARG A 1 101 ? -16.784 -17.301 16.188 1.00 93.75 101 ARG A O 1
ATOM 750 N N . ILE A 1 102 ? -18.082 -18.092 17.851 1.00 94.12 102 ILE A N 1
ATOM 751 C CA . ILE A 1 102 ? -17.572 -17.226 18.929 1.00 94.12 102 ILE A CA 1
ATOM 752 C C . ILE A 1 102 ? -16.898 -18.004 20.061 1.00 94.12 102 ILE A C 1
ATOM 754 O O . ILE A 1 102 ? -16.306 -17.406 20.957 1.00 94.12 102 ILE A O 1
ATOM 758 N N . GLY A 1 103 ? -16.986 -19.333 20.043 1.00 93.81 103 GLY A N 1
ATOM 759 C CA . GLY A 1 103 ? -16.394 -20.189 21.060 1.00 93.81 103 GLY A CA 1
ATOM 760 C C . GLY A 1 103 ? -16.831 -21.639 20.928 1.00 93.81 103 GLY A C 1
ATOM 761 O O . GLY A 1 103 ? -17.403 -22.056 19.916 1.00 93.81 103 GLY A O 1
ATOM 762 N N . HIS A 1 104 ? -16.597 -22.405 21.985 1.00 94.75 104 HIS A N 1
ATOM 763 C CA . HIS A 1 104 ? -17.083 -23.775 22.126 1.00 94.75 104 HIS A CA 1
ATOM 764 C C . HIS A 1 104 ? -17.488 -24.070 23.572 1.00 94.75 104 HIS A C 1
ATOM 766 O O . HIS A 1 104 ? -17.010 -23.430 24.504 1.00 94.75 104 HIS A O 1
ATOM 772 N N . ILE A 1 105 ? -18.371 -25.048 23.774 1.00 94.12 105 ILE A N 1
ATOM 773 C CA . ILE A 1 105 ? -18.813 -25.476 25.107 1.00 94.12 105 ILE A CA 1
ATOM 774 C C . ILE A 1 105 ? -17.619 -26.029 25.883 1.00 94.12 105 ILE A C 1
ATOM 776 O O . ILE A 1 105 ? -16.939 -26.948 25.413 1.00 94.12 105 ILE A O 1
ATOM 780 N N . ASN A 1 106 ? -17.399 -25.501 27.087 1.00 91.25 106 ASN A N 1
ATOM 781 C CA . ASN A 1 106 ? -16.269 -25.891 27.914 1.00 91.25 106 ASN A CA 1
ATOM 782 C C . ASN A 1 106 ? -16.383 -27.378 28.316 1.00 91.25 106 ASN A C 1
ATOM 784 O O . ASN A 1 106 ? -17.383 -27.762 28.932 1.00 91.25 106 ASN A O 1
ATOM 788 N N . PRO A 1 107 ? -15.392 -28.232 27.993 1.00 89.00 107 PRO A N 1
ATOM 789 C CA . PRO A 1 107 ? -15.415 -29.648 28.358 1.00 89.00 107 PRO A CA 1
ATOM 790 C C . PRO A 1 107 ? -15.313 -29.902 29.871 1.00 89.00 107 PRO A C 1
ATOM 792 O O . PRO A 1 107 ? -15.700 -30.982 30.323 1.00 89.00 107 PRO A O 1
ATOM 795 N N . ASP A 1 108 ? -14.795 -28.950 30.653 1.00 84.69 108 ASP A N 1
ATOM 796 C CA . ASP A 1 108 ? -14.546 -29.136 32.081 1.00 84.69 108 ASP A CA 1
ATOM 797 C C . ASP A 1 108 ? -15.814 -28.945 32.932 1.00 84.69 108 ASP A C 1
ATOM 799 O O . ASP A 1 108 ? -16.278 -27.828 33.166 1.00 84.69 108 ASP A O 1
ATOM 803 N N . GLN A 1 109 ? -16.354 -30.044 33.463 1.00 81.06 109 GLN A N 1
ATOM 804 C CA . GLN A 1 109 ? -17.516 -30.034 34.360 1.00 81.06 109 GLN A CA 1
ATOM 805 C C . GLN A 1 109 ? -17.245 -29.321 35.692 1.00 81.06 109 GLN A C 1
ATOM 807 O O . GLN A 1 109 ? -18.178 -28.779 36.290 1.00 81.06 109 GLN A O 1
ATOM 812 N N . ALA A 1 110 ? -15.991 -29.280 36.161 1.00 77.12 110 ALA A N 1
ATOM 813 C CA . ALA A 1 110 ? -15.635 -28.602 37.408 1.00 77.12 110 ALA A CA 1
ATOM 814 C C . ALA A 1 110 ? -15.843 -27.086 37.305 1.00 77.12 110 ALA A C 1
ATOM 816 O O . ALA A 1 110 ? -16.181 -26.428 38.289 1.00 77.12 110 ALA A O 1
ATOM 817 N N . SER A 1 111 ? -15.719 -26.544 36.094 1.00 73.12 111 SER A N 1
ATOM 818 C CA . SER A 1 111 ? -15.974 -25.137 35.810 1.00 73.12 111 SER A CA 1
ATOM 819 C C . SER A 1 111 ? -17.468 -24.773 35.892 1.00 73.12 111 SER A C 1
ATOM 821 O O . SER A 1 111 ? -17.804 -23.640 36.229 1.00 73.12 111 SER A O 1
ATOM 823 N N . ASN A 1 112 ? -18.362 -25.753 35.699 1.00 71.94 112 ASN A N 1
ATOM 824 C CA . ASN A 1 112 ? -19.818 -25.591 35.595 1.00 71.94 112 ASN A CA 1
ATOM 825 C C . ASN A 1 112 ? -20.570 -26.183 36.802 1.00 71.94 112 ASN A C 1
ATOM 827 O O . ASN A 1 112 ? -21.638 -26.779 36.659 1.00 71.94 112 ASN A O 1
ATOM 831 N N . GLY A 1 113 ? -19.989 -26.088 38.002 1.00 72.50 113 GLY A N 1
ATOM 832 C CA . GLY A 1 113 ? -20.628 -26.570 39.233 1.00 72.50 113 GLY A CA 1
ATOM 833 C C . GLY A 1 113 ? -20.838 -28.090 39.285 1.00 72.50 113 GLY A C 1
ATOM 834 O O . GLY A 1 113 ? -21.727 -28.556 39.993 1.00 72.50 113 GLY A O 1
ATOM 835 N N . GLY A 1 114 ? -20.051 -28.865 38.526 1.00 76.44 114 GLY A N 1
ATOM 836 C CA . GLY A 1 114 ? -20.139 -30.328 38.464 1.00 76.44 114 GLY A CA 1
ATOM 837 C C . GLY A 1 114 ? -21.243 -30.864 37.548 1.00 76.44 114 GLY A C 1
ATOM 838 O O . GLY A 1 114 ? -21.505 -32.065 37.544 1.00 76.44 114 GLY A O 1
ATOM 839 N N . VAL A 1 115 ? -21.903 -29.997 36.775 1.00 81.88 115 VAL A N 1
ATOM 840 C CA . VAL A 1 115 ? -22.940 -30.391 35.813 1.00 81.88 115 VAL A CA 1
ATOM 841 C C . VAL A 1 115 ? -22.303 -30.752 34.468 1.00 81.88 115 VAL A C 1
ATOM 843 O O . VAL A 1 115 ? -21.273 -30.199 34.080 1.00 81.88 115 VAL A O 1
ATOM 846 N N . ALA A 1 116 ? -22.921 -31.686 33.737 1.00 86.38 116 ALA A N 1
ATOM 847 C CA . ALA A 1 116 ? -22.478 -32.079 32.400 1.00 86.38 116 ALA A CA 1
ATOM 848 C C . ALA A 1 116 ? -22.337 -30.860 31.461 1.00 86.38 116 ALA A C 1
ATOM 850 O O . ALA A 1 116 ? -23.172 -29.958 31.546 1.00 86.38 116 ALA A O 1
ATOM 851 N N . PRO A 1 117 ? -21.346 -30.821 30.544 1.00 92.50 117 PRO A N 1
ATOM 852 C CA . PRO A 1 117 ? -21.122 -29.671 29.672 1.00 92.50 117 PRO A CA 1
ATOM 853 C C . PRO A 1 117 ? -22.369 -29.318 28.861 1.00 92.50 117 PRO A C 1
ATOM 855 O O . PRO A 1 117 ? -23.010 -30.197 28.273 1.00 92.50 117 PRO A O 1
ATOM 858 N N . HIS A 1 118 ? -22.700 -28.034 28.835 1.00 92.88 118 HIS A N 1
ATOM 859 C CA . HIS A 1 118 ? -23.842 -27.448 28.140 1.00 92.88 118 HIS A CA 1
ATOM 860 C C . HIS A 1 118 ? -23.530 -25.980 27.825 1.00 92.88 118 HIS A C 1
ATOM 862 O O . HIS A 1 118 ? -22.599 -25.421 28.395 1.00 92.88 118 HIS A O 1
ATOM 868 N N . LEU A 1 119 ? -24.290 -25.370 26.919 1.00 95.44 119 LEU A N 1
ATOM 869 C CA . LEU A 1 119 ? -24.286 -23.923 26.696 1.00 95.44 119 LEU A CA 1
ATOM 870 C C . LEU A 1 119 ? -25.427 -23.303 27.501 1.00 95.44 119 LEU A C 1
ATOM 872 O O . LEU A 1 119 ? -26.550 -23.774 27.360 1.00 95.44 119 LEU A O 1
ATOM 876 N N . HIS A 1 120 ? -25.173 -22.222 28.235 1.00 94.69 120 HIS A N 1
ATOM 877 C CA . HIS A 1 120 ? -26.227 -21.361 28.783 1.00 94.69 120 HIS A CA 1
ATOM 878 C C . HIS A 1 120 ? -26.412 -20.117 27.902 1.00 94.69 120 HIS A C 1
ATOM 880 O O . HIS A 1 120 ? -25.426 -19.458 27.576 1.00 94.69 120 HIS A O 1
ATOM 886 N N . LEU A 1 121 ? -27.647 -19.771 27.525 1.00 96.69 121 LEU A N 1
ATOM 887 C CA . LEU A 1 121 ? -27.964 -18.550 26.769 1.00 96.69 121 LEU A CA 1
ATOM 888 C C . LEU A 1 121 ? -28.965 -17.673 27.525 1.00 96.69 121 LEU A C 1
ATOM 890 O O . LEU A 1 121 ? -30.043 -18.132 27.900 1.00 96.69 121 LEU A O 1
ATOM 894 N N . SER A 1 122 ? -28.648 -16.388 27.655 1.00 95.44 122 SER A N 1
ATOM 895 C CA . SER A 1 122 ? -29.542 -15.342 28.159 1.00 95.44 122 SER A CA 1
ATOM 896 C C . SER A 1 122 ? -29.745 -14.249 27.099 1.00 95.44 122 SER A C 1
ATOM 898 O O . SER A 1 122 ? -28.822 -13.920 26.352 1.00 95.44 122 SER A O 1
ATOM 900 N N . VAL A 1 123 ? -30.942 -13.654 27.051 1.00 94.75 123 VAL A N 1
ATOM 901 C CA . VAL A 1 123 ? -31.281 -12.544 26.139 1.00 94.75 123 VAL A CA 1
ATOM 902 C C . VAL A 1 123 ? -31.824 -11.364 26.934 1.00 94.75 123 VAL A C 1
ATOM 904 O O . VAL A 1 123 ? -32.692 -11.530 27.790 1.00 94.75 123 VAL A O 1
ATOM 907 N N . MET A 1 124 ? -31.352 -10.163 26.610 1.00 93.50 124 MET A N 1
ATOM 908 C CA . MET A 1 124 ? -31.879 -8.887 27.094 1.00 93.50 124 MET A CA 1
ATOM 909 C C . MET A 1 124 ? -32.345 -8.072 25.876 1.00 93.50 124 MET A C 1
ATOM 911 O O . MET A 1 124 ? -31.571 -7.893 24.942 1.00 93.50 124 MET A O 1
ATOM 915 N N . PRO A 1 125 ? -33.597 -7.588 25.817 1.00 79.94 125 PRO A N 1
ATOM 916 C CA . PRO A 1 125 ? -34.155 -6.994 24.595 1.00 79.94 125 PRO A CA 1
ATOM 917 C C . PRO A 1 125 ? -33.667 -5.567 24.281 1.00 79.94 125 PRO A C 1
ATOM 919 O O . PRO A 1 125 ? -34.005 -5.040 23.226 1.00 79.94 125 PRO A O 1
ATOM 922 N N . LEU A 1 126 ? -32.916 -4.931 25.186 1.00 79.94 126 LEU A N 1
ATOM 923 C CA . LEU A 1 126 ? -32.388 -3.565 25.051 1.00 79.94 126 LEU A CA 1
ATOM 924 C C . LEU A 1 126 ? -30.867 -3.578 25.309 1.00 79.94 126 LEU A C 1
ATOM 926 O O . LEU A 1 126 ? -30.169 -4.421 24.770 1.00 79.94 126 LEU A O 1
ATOM 930 N N . GLY A 1 127 ? -30.333 -2.680 26.137 1.00 81.50 127 GLY A N 1
ATOM 931 C CA . GLY A 1 127 ? -28.942 -2.777 26.581 1.00 81.50 127 GLY A CA 1
ATOM 932 C C . GLY A 1 127 ? -28.729 -3.888 27.612 1.00 81.50 127 GLY A C 1
ATOM 933 O O . GLY A 1 127 ? -29.679 -4.514 28.095 1.00 81.50 127 GLY A O 1
ATOM 934 N N . TYR A 1 128 ? -27.470 -4.087 27.998 1.00 89.31 128 TYR A N 1
ATOM 935 C CA . TYR A 1 128 ? -27.121 -5.053 29.030 1.00 89.31 128 TYR A CA 1
ATOM 936 C C . TYR A 1 128 ? -27.724 -4.677 30.391 1.00 89.31 128 TYR A C 1
ATOM 938 O O . TYR A 1 128 ? -27.264 -3.750 31.059 1.00 89.31 128 TYR A O 1
ATOM 946 N N . ASP A 1 129 ? -28.717 -5.452 30.814 1.00 88.69 129 ASP A N 1
ATOM 947 C CA . ASP A 1 129 ? -29.360 -5.377 32.122 1.00 88.69 129 ASP A CA 1
ATOM 948 C C . ASP A 1 129 ? -29.725 -6.803 32.580 1.00 88.69 129 ASP A C 1
ATOM 950 O O . ASP A 1 129 ? -30.775 -7.332 32.196 1.00 88.69 129 ASP A O 1
ATOM 954 N N . PRO A 1 130 ? -28.881 -7.447 33.409 1.00 85.12 130 PRO A N 1
ATOM 955 C CA . PRO A 1 130 ? -29.098 -8.818 33.869 1.00 85.12 130 PRO A CA 1
ATOM 956 C C . PRO A 1 130 ? -30.404 -9.036 34.641 1.00 85.12 130 PRO A C 1
ATOM 958 O O . PRO A 1 130 ? -30.827 -10.182 34.787 1.00 85.12 130 PRO A O 1
ATOM 961 N N . SER A 1 131 ? -31.051 -7.970 35.129 1.00 85.00 131 SER A N 1
ATOM 962 C CA . SER A 1 131 ? -32.345 -8.053 35.816 1.00 85.00 131 SER A CA 1
ATOM 963 C C . SER A 1 131 ? -33.538 -8.160 34.858 1.00 85.00 131 SER A C 1
ATOM 965 O O . SER A 1 131 ? -34.634 -8.528 35.277 1.00 85.00 131 SER A O 1
ATOM 967 N N . ARG A 1 132 ? -33.335 -7.872 33.564 1.00 86.62 132 ARG A N 1
ATOM 968 C CA . ARG A 1 132 ? -34.380 -7.818 32.524 1.00 86.62 132 ARG A CA 1
ATOM 969 C C . ARG A 1 132 ? -34.254 -8.920 31.477 1.00 86.62 132 ARG A C 1
ATOM 971 O O . ARG A 1 132 ? -34.641 -8.740 30.321 1.00 86.62 132 ARG A O 1
ATOM 978 N N . LYS A 1 133 ? -33.698 -10.062 31.873 1.00 92.75 133 LYS A N 1
ATOM 979 C CA . LYS A 1 133 ? -33.585 -11.228 30.999 1.00 92.75 133 LYS A CA 1
ATOM 980 C C . LYS A 1 133 ? -34.966 -11.757 30.628 1.00 92.75 133 LYS A C 1
ATOM 982 O O . LYS A 1 133 ? -35.852 -11.861 31.475 1.00 92.75 133 LYS A O 1
ATOM 987 N N . ILE A 1 134 ? -35.132 -12.085 29.355 1.00 91.50 134 ILE A N 1
ATOM 988 C CA . ILE A 1 134 ? -36.350 -12.686 28.808 1.00 91.50 134 ILE A CA 1
ATOM 989 C C . ILE A 1 134 ? -36.086 -14.138 28.423 1.00 91.50 134 ILE A C 1
ATOM 991 O O . ILE A 1 134 ? -34.934 -14.530 28.240 1.00 91.50 134 ILE A O 1
ATOM 995 N N . ASP A 1 135 ? -37.157 -14.913 28.250 1.00 93.62 135 ASP A N 1
ATOM 996 C CA . ASP A 1 135 ? -37.066 -16.242 27.649 1.00 93.62 135 ASP A CA 1
ATOM 997 C C . ASP A 1 135 ? -36.451 -16.132 26.234 1.00 93.62 135 ASP A C 1
ATOM 999 O O . ASP A 1 135 ? -37.031 -15.468 25.363 1.00 93.62 135 ASP A O 1
ATOM 1003 N N . PRO A 1 136 ? -35.286 -16.757 25.974 1.00 94.75 136 PRO A N 1
ATOM 1004 C CA . PRO A 1 136 ? -34.676 -16.783 24.652 1.00 94.75 136 PRO A CA 1
ATOM 1005 C C . PRO A 1 136 ? -35.502 -17.534 23.600 1.00 94.75 136 PRO A C 1
ATOM 1007 O O . PRO A 1 136 ? -35.327 -17.279 22.410 1.00 94.75 136 PRO A O 1
ATOM 1010 N N . MET A 1 137 ? -36.400 -18.451 23.984 1.00 92.31 137 MET A N 1
ATOM 1011 C CA . MET A 1 137 ? -37.084 -19.325 23.021 1.00 92.31 137 MET A CA 1
ATOM 1012 C C . MET A 1 137 ? -38.033 -18.567 22.076 1.00 92.31 137 MET A C 1
ATOM 1014 O O . MET A 1 137 ? -37.931 -18.768 20.864 1.00 92.31 137 MET A O 1
ATOM 1018 N N . PRO A 1 138 ? -38.899 -17.645 22.547 1.00 87.12 138 PRO A N 1
ATOM 1019 C CA . PRO A 1 138 ? -39.635 -16.747 21.657 1.00 87.12 138 PRO A CA 1
ATOM 1020 C C . PRO A 1 138 ? -38.723 -15.868 20.797 1.00 87.12 138 PRO A C 1
ATOM 1022 O O . PRO A 1 138 ? -39.060 -15.567 19.654 1.00 87.12 138 PRO A O 1
ATOM 1025 N N . TRP A 1 139 ? -37.567 -15.463 21.331 1.00 86.00 139 TRP A N 1
ATOM 1026 C CA . TRP A 1 139 ? -36.610 -14.609 20.627 1.00 86.00 139 TRP A CA 1
ATOM 1027 C C . TRP A 1 139 ? -35.881 -15.352 19.489 1.00 86.00 139 TRP A C 1
ATOM 1029 O O . TRP A 1 139 ? -35.562 -14.731 18.471 1.00 86.00 139 TRP A O 1
ATOM 1039 N N . LEU A 1 140 ? -35.697 -16.671 19.631 1.00 88.69 140 LEU A N 1
ATOM 1040 C CA . LEU A 1 140 ? -35.086 -17.590 18.658 1.00 88.69 140 LEU A CA 1
ATOM 1041 C C . LEU A 1 140 ? -36.088 -18.319 17.744 1.00 88.69 140 LEU A C 1
ATOM 1043 O O . LEU A 1 140 ? -35.662 -19.084 16.883 1.00 88.69 140 LEU A O 1
ATOM 1047 N N . LYS A 1 141 ? -37.402 -18.112 17.908 1.00 81.19 141 LYS A N 1
ATOM 1048 C CA . LYS A 1 141 ? -38.465 -18.915 17.268 1.00 81.19 141 LYS A CA 1
ATOM 1049 C C . LYS A 1 141 ? -38.297 -19.119 15.752 1.00 81.19 141 LYS A C 1
ATOM 1051 O O . LYS A 1 141 ? -38.586 -20.208 15.266 1.00 81.19 141 LYS A O 1
ATOM 1056 N N . ASP A 1 142 ? -37.804 -18.101 15.045 1.00 78.31 142 ASP A N 1
ATOM 1057 C CA . ASP A 1 142 ? -37.609 -18.105 13.587 1.00 78.31 142 ASP A CA 1
ATOM 1058 C C . ASP A 1 142 ? -36.120 -17.998 13.186 1.00 78.31 142 ASP A C 1
ATOM 1060 O O . ASP A 1 142 ? -35.791 -17.642 12.055 1.00 78.31 142 ASP A O 1
ATOM 1064 N N . ALA A 1 143 ? -35.203 -18.263 14.123 1.00 83.44 143 ALA A N 1
ATOM 1065 C CA . ALA A 1 143 ? -33.767 -18.187 13.884 1.00 83.44 143 ALA A CA 1
ATOM 1066 C C . ALA A 1 143 ? -33.266 -19.361 13.021 1.00 83.44 143 ALA A C 1
ATOM 1068 O O . ALA A 1 143 ? -33.715 -20.502 13.169 1.00 83.44 143 ALA A O 1
ATOM 1069 N N . ALA A 1 144 ? -32.295 -19.095 12.145 1.00 82.94 144 ALA A N 1
ATOM 1070 C CA . ALA A 1 144 ? -31.638 -20.119 11.332 1.00 82.94 144 ALA A CA 1
ATOM 1071 C C . ALA A 1 144 ? -30.616 -20.919 12.158 1.00 82.94 144 ALA A C 1
ATOM 1073 O O . ALA A 1 144 ? -30.010 -20.392 13.087 1.00 82.94 144 ALA A O 1
ATOM 1074 N N . TYR A 1 145 ? -30.392 -22.197 11.851 1.00 84.62 145 TYR A N 1
ATOM 1075 C CA . TYR A 1 145 ? -29.325 -22.958 12.510 1.00 84.62 145 TYR A CA 1
ATOM 1076 C C . TYR A 1 145 ? -27.957 -22.650 11.877 1.00 84.62 145 TYR A C 1
ATOM 1078 O O . TYR A 1 145 ? -27.857 -22.547 10.654 1.00 84.62 145 TYR A O 1
ATOM 1086 N N . PRO A 1 146 ? -26.881 -22.527 12.672 1.00 75.06 146 PRO A N 1
ATOM 1087 C CA . PRO A 1 146 ? -25.537 -22.317 12.153 1.00 75.06 146 PRO A CA 1
ATOM 1088 C C . PRO A 1 146 ? -25.091 -23.543 11.347 1.00 75.06 146 PRO A C 1
ATOM 1090 O O . PRO A 1 146 ? -25.242 -24.682 11.792 1.00 75.06 146 PRO A O 1
ATOM 1093 N N . GLY A 1 147 ? -24.569 -23.309 10.142 1.00 59.81 147 GLY A N 1
ATOM 1094 C CA . GLY A 1 147 ? -24.175 -24.366 9.202 1.00 59.81 147 GLY A CA 1
ATOM 1095 C C . GLY A 1 147 ? -25.333 -25.030 8.447 1.00 59.81 147 GLY A C 1
ATOM 1096 O O . GLY A 1 147 ? -25.080 -25.809 7.530 1.00 59.81 147 GLY A O 1
ATOM 1097 N N . GLU A 1 148 ? -26.590 -24.705 8.765 1.00 50.41 148 GLU A N 1
ATOM 1098 C CA . GLU A 1 148 ? -27.727 -25.087 7.935 1.00 50.41 148 GLU A CA 1
ATOM 1099 C C . GLU A 1 148 ? -28.025 -23.972 6.949 1.00 50.41 148 GLU A C 1
ATOM 1101 O O . GLU A 1 148 ? -28.617 -22.943 7.275 1.00 50.41 148 GLU A O 1
ATOM 1106 N N . HIS A 1 149 ? -27.628 -24.205 5.705 1.00 34.19 149 HIS A N 1
ATOM 1107 C CA . HIS A 1 149 ? -28.233 -23.515 4.587 1.00 34.19 149 HIS A CA 1
ATOM 1108 C C . HIS A 1 149 ? -29.745 -23.762 4.641 1.00 34.19 149 HIS A C 1
ATOM 1110 O O . HIS A 1 149 ? -30.231 -24.813 4.228 1.00 34.19 149 HIS A O 1
ATOM 1116 N N . VAL A 1 150 ? -30.510 -22.753 5.060 1.00 33.28 150 VAL A N 1
ATOM 1117 C CA . VAL A 1 150 ? -31.741 -22.476 4.330 1.00 33.28 150 VAL A CA 1
ATOM 1118 C C . VAL A 1 150 ? -31.249 -21.984 2.979 1.00 33.28 150 VAL A C 1
ATOM 1120 O O . VAL A 1 150 ? -30.977 -20.803 2.789 1.00 33.28 150 VAL A O 1
ATOM 1123 N N . SER A 1 151 ? -31.046 -22.922 2.056 1.00 28.16 151 SER A N 1
ATOM 1124 C CA . SER A 1 151 ? -31.242 -22.605 0.656 1.00 28.16 151 SER A CA 1
ATOM 1125 C C . SER A 1 151 ? -32.652 -22.015 0.595 1.00 28.16 151 SER A C 1
ATOM 1127 O O . SER A 1 151 ? -33.606 -22.767 0.820 1.00 28.16 151 SER A O 1
ATOM 1129 N N . PRO A 1 152 ? -32.852 -20.710 0.317 1.00 28.62 152 PRO A N 1
ATOM 1130 C CA . PRO A 1 152 ? -34.058 -20.402 -0.422 1.00 28.62 152 PRO A CA 1
ATOM 1131 C C . PRO A 1 152 ? -33.967 -21.298 -1.650 1.00 28.62 152 PRO A C 1
ATOM 1133 O O . PRO A 1 152 ? -32.874 -21.474 -2.198 1.00 28.62 152 PRO A O 1
ATOM 1136 N N . GLU A 1 153 ? -35.065 -21.949 -2.010 1.00 25.12 153 GLU A N 1
ATOM 1137 C CA . GLU A 1 153 ? -35.178 -22.595 -3.306 1.00 25.12 153 GLU A CA 1
ATOM 1138 C C . GLU A 1 153 ? -34.585 -21.629 -4.331 1.00 25.12 153 GLU A C 1
ATOM 1140 O O . GLU A 1 153 ? -35.151 -20.575 -4.630 1.00 25.12 153 GLU A O 1
ATOM 1145 N N . ARG A 1 154 ? -33.366 -21.947 -4.778 1.00 27.78 154 ARG A N 1
ATOM 1146 C CA . ARG A 1 154 ? -32.760 -21.342 -5.942 1.00 27.78 154 ARG A CA 1
ATOM 1147 C C . ARG A 1 154 ? -33.808 -21.551 -7.018 1.00 27.78 154 ARG A C 1
ATOM 1149 O O . ARG A 1 154 ? -34.095 -22.715 -7.318 1.00 27.78 154 ARG A O 1
ATOM 1156 N N . PRO A 1 155 ? -34.359 -20.503 -7.645 1.00 29.64 155 PRO A N 1
ATOM 1157 C CA . PRO A 1 155 ? -34.794 -20.683 -9.012 1.00 29.64 155 PRO A CA 1
ATOM 1158 C C . PRO A 1 155 ? -33.504 -21.003 -9.758 1.00 29.64 155 PRO A C 1
ATOM 1160 O O . PRO A 1 155 ? -32.782 -20.064 -10.062 1.00 29.64 155 PRO A O 1
ATOM 1163 N N . SER A 1 156 ? -33.168 -22.300 -9.853 1.00 29.52 156 SER A N 1
ATOM 1164 C CA . SER A 1 156 ? -31.948 -22.872 -10.434 1.00 29.52 156 SER A CA 1
ATOM 1165 C C . SER A 1 156 ? -30.882 -21.797 -10.653 1.00 29.52 156 SER A C 1
ATOM 1167 O O . SER A 1 156 ? -30.893 -21.189 -11.726 1.00 29.52 156 SER A O 1
ATOM 1169 N N . GLU A 1 157 ? -30.068 -21.454 -9.634 1.00 36.31 157 GLU A N 1
ATOM 1170 C CA . GLU A 1 157 ? -28.967 -20.510 -9.880 1.00 36.31 157 GLU A CA 1
ATOM 1171 C C . GLU A 1 157 ? -28.156 -21.138 -10.992 1.00 36.31 157 GLU A C 1
ATOM 1173 O O . GLU A 1 157 ? -27.503 -22.168 -10.806 1.00 36.31 157 GLU A O 1
ATOM 1178 N N . ALA A 1 158 ? -28.309 -20.504 -12.146 1.00 37.84 158 ALA A N 1
ATOM 1179 C CA . ALA A 1 158 ? -27.351 -20.449 -13.201 1.00 37.84 158 ALA A CA 1
ATOM 1180 C C . ALA A 1 158 ? -25.966 -20.611 -12.568 1.00 37.84 158 ALA A C 1
ATOM 1182 O O . ALA A 1 158 ? -25.592 -19.805 -11.708 1.00 37.84 158 ALA A O 1
ATOM 1183 N N . THR A 1 159 ? -25.214 -21.645 -12.947 1.00 49.16 159 THR A N 1
ATOM 1184 C CA . THR A 1 159 ? -23.770 -21.618 -12.692 1.00 49.16 159 THR A CA 1
ATOM 1185 C C . THR A 1 159 ? -23.234 -20.283 -13.226 1.00 49.16 159 THR A C 1
ATOM 1187 O O . THR A 1 159 ? -23.852 -19.667 -14.093 1.00 49.16 159 THR A O 1
ATOM 1190 N N . THR A 1 160 ? -22.115 -19.758 -12.733 1.00 53.94 160 THR A N 1
ATOM 1191 C CA . THR A 1 160 ? -21.567 -18.497 -13.281 1.00 53.94 160 THR A CA 1
ATOM 1192 C C . THR A 1 160 ? -21.419 -18.553 -14.816 1.00 53.94 160 THR A C 1
ATOM 1194 O O . THR A 1 160 ? -21.609 -17.544 -15.493 1.00 53.94 160 THR A O 1
ATOM 1197 N N . ASP A 1 161 ? -21.222 -19.753 -15.375 1.00 60.78 161 ASP A N 1
ATOM 1198 C CA . ASP A 1 161 ? -21.292 -20.055 -16.812 1.00 60.78 161 ASP A CA 1
ATOM 1199 C C . ASP A 1 161 ? -22.670 -19.805 -17.468 1.00 60.78 161 ASP A C 1
ATOM 1201 O O . ASP A 1 161 ? -22.733 -19.316 -18.594 1.00 60.78 161 ASP A O 1
ATOM 1205 N N . ASP A 1 162 ? -23.781 -20.065 -16.778 1.00 77.12 162 ASP A N 1
ATOM 1206 C CA . ASP A 1 162 ? -25.157 -19.892 -17.275 1.00 77.12 162 ASP A CA 1
ATOM 1207 C C . ASP A 1 162 ? -25.586 -18.407 -17.369 1.00 77.12 162 ASP A C 1
ATOM 1209 O O . ASP A 1 162 ? -26.606 -18.076 -17.993 1.00 77.12 162 ASP A O 1
ATOM 1213 N N . LEU A 1 163 ? -24.816 -17.493 -16.760 1.00 87.44 163 LEU A N 1
ATOM 1214 C CA . LEU A 1 163 ? -25.002 -16.043 -16.890 1.00 87.44 163 LEU A CA 1
ATOM 1215 C C . LEU A 1 163 ? -24.308 -15.464 -18.130 1.00 87.44 163 LEU A C 1
ATOM 1217 O O . LEU A 1 163 ? -24.663 -14.365 -18.570 1.00 87.44 163 LEU A O 1
ATOM 1221 N N . VAL A 1 164 ? -23.359 -16.186 -18.733 1.00 91.69 164 VAL A N 1
ATOM 1222 C CA . VAL A 1 164 ? -22.674 -15.732 -19.949 1.00 91.69 164 VAL A CA 1
ATOM 1223 C C . VAL A 1 164 ? -23.684 -15.577 -21.090 1.00 91.69 164 VAL A C 1
ATOM 1225 O O . VAL A 1 164 ? -24.527 -16.433 -21.348 1.00 91.69 164 VAL A O 1
ATOM 1228 N N . GLY A 1 165 ? -23.629 -14.435 -21.774 1.00 91.31 165 GLY A N 1
ATOM 1229 C CA . GLY A 1 165 ? -24.562 -14.062 -22.837 1.00 91.31 165 GLY A CA 1
ATOM 1230 C C . GLY A 1 165 ? -25.879 -13.448 -22.351 1.00 91.31 165 GLY A C 1
ATOM 1231 O O . GLY A 1 165 ? -26.623 -12.916 -23.179 1.00 91.31 165 GLY A O 1
ATOM 1232 N N . LYS A 1 166 ? -26.170 -13.464 -21.042 1.00 96.00 166 LYS A N 1
ATOM 1233 C CA . LYS A 1 166 ? -27.327 -12.765 -20.462 1.00 96.00 166 LYS A CA 1
ATOM 1234 C C . LYS A 1 166 ? -27.075 -11.261 -20.369 1.00 96.00 166 LYS A C 1
ATOM 1236 O O . LYS A 1 166 ? -25.948 -10.780 -20.505 1.00 96.00 166 LYS A O 1
ATOM 1241 N N . GLU A 1 167 ? -28.157 -10.517 -20.161 1.00 96.88 167 GLU A N 1
ATOM 1242 C CA . GLU A 1 167 ? -28.135 -9.060 -20.175 1.00 96.88 167 GLU A CA 1
ATOM 1243 C C . GLU A 1 167 ? -28.386 -8.450 -18.803 1.00 96.88 167 GLU A C 1
ATOM 1245 O O . GLU A 1 167 ? -29.210 -8.926 -18.020 1.00 96.88 167 GLU A O 1
ATOM 1250 N N . MET A 1 168 ? -27.709 -7.338 -18.558 1.00 97.06 168 MET A N 1
ATOM 1251 C CA . MET A 1 168 ? -27.851 -6.501 -17.378 1.00 97.06 168 MET A CA 1
ATOM 1252 C C . MET A 1 168 ? -27.992 -5.041 -17.786 1.00 97.06 168 MET A C 1
ATOM 1254 O O . MET A 1 168 ? -27.614 -4.649 -18.891 1.00 97.06 168 MET A O 1
ATOM 1258 N N . VAL A 1 169 ? -28.553 -4.237 -16.891 1.00 98.00 169 VAL A N 1
ATOM 1259 C CA . VAL A 1 169 ? -28.777 -2.809 -17.134 1.00 98.00 169 VAL A CA 1
ATOM 1260 C C . VAL A 1 169 ? -27.792 -1.939 -16.370 1.00 98.00 169 VAL A C 1
ATOM 1262 O O . VAL A 1 169 ? -27.313 -2.323 -15.310 1.00 98.00 169 VAL A O 1
ATOM 1265 N N . ASP A 1 170 ? -27.534 -0.738 -16.862 1.00 98.00 170 ASP A N 1
ATOM 1266 C CA . ASP A 1 170 ? -27.014 0.349 -16.036 1.00 98.00 170 ASP A CA 1
ATOM 1267 C C . ASP A 1 170 ? -27.889 1.598 -16.210 1.00 98.00 170 ASP A C 1
ATOM 1269 O O . ASP A 1 170 ? -28.575 1.764 -17.220 1.00 98.00 170 ASP A O 1
ATOM 1273 N N . TYR A 1 171 ? -28.006 2.405 -15.153 1.00 97.19 171 TYR A N 1
ATOM 1274 C CA . TYR A 1 171 ? -28.951 3.522 -15.113 1.00 97.19 171 TYR A CA 1
ATOM 1275 C C . TYR A 1 171 ? -28.577 4.570 -14.067 1.00 97.19 171 TYR A C 1
ATOM 1277 O O . TYR A 1 171 ? -28.080 4.262 -12.979 1.00 97.19 171 TYR A O 1
ATOM 1285 N N . SER A 1 172 ? -28.851 5.839 -14.385 1.00 94.19 172 SER A N 1
ATOM 1286 C CA . SER A 1 172 ? -28.541 6.980 -13.509 1.00 94.19 172 SER A CA 1
ATOM 1287 C C . SER A 1 172 ? -29.728 7.901 -13.219 1.00 94.19 172 SER A C 1
ATOM 1289 O O . SER A 1 172 ? -29.736 8.545 -12.173 1.00 94.19 172 SER A O 1
ATOM 1291 N N . ALA A 1 173 ? -30.747 7.955 -14.084 1.00 90.50 173 ALA A N 1
ATOM 1292 C CA . ALA A 1 173 ? -31.856 8.910 -13.964 1.00 90.50 173 ALA A CA 1
ATOM 1293 C C . ALA A 1 173 ? -32.835 8.610 -12.808 1.00 90.50 173 ALA A C 1
ATOM 1295 O O . ALA A 1 173 ? -33.524 9.507 -12.334 1.00 90.50 173 ALA A O 1
ATOM 1296 N N . GLY A 1 174 ? -32.891 7.366 -12.331 1.00 90.88 174 GLY A N 1
ATOM 1297 C CA . GLY A 1 174 ? -33.769 6.922 -11.243 1.00 90.88 174 GLY A CA 1
ATOM 1298 C C . GLY A 1 174 ? -33.554 5.447 -10.921 1.00 90.88 174 GLY A C 1
ATOM 1299 O O . GLY A 1 174 ? -32.651 4.837 -11.485 1.00 90.88 174 GLY A O 1
ATOM 1300 N N . ILE A 1 175 ? -34.365 4.885 -10.022 1.00 95.12 175 ILE A N 1
ATOM 1301 C CA . ILE A 1 175 ? -34.282 3.479 -9.596 1.00 95.12 175 ILE A CA 1
ATOM 1302 C C . ILE A 1 175 ? -35.506 2.733 -10.164 1.00 95.12 175 ILE A C 1
ATOM 1304 O O . ILE A 1 175 ? -36.612 2.956 -9.671 1.00 95.12 175 ILE A O 1
ATOM 1308 N N . PRO A 1 176 ? -35.355 1.877 -11.198 1.00 90.75 176 PRO A N 1
ATOM 1309 C CA . PRO A 1 176 ? -36.472 1.148 -11.812 1.00 90.75 176 PRO A CA 1
ATOM 1310 C C . PRO A 1 176 ? -37.172 0.154 -10.867 1.00 90.75 176 PRO A C 1
ATOM 1312 O O . PRO A 1 176 ? -38.353 -0.141 -11.062 1.00 90.75 176 PRO A O 1
ATOM 1315 N N . GLY A 1 177 ? -36.446 -0.348 -9.859 1.00 85.75 177 GLY A N 1
ATOM 1316 C CA . GLY A 1 177 ? -36.851 -1.421 -8.942 1.00 85.75 177 GLY A CA 1
ATOM 1317 C C . GLY A 1 177 ? -36.400 -2.802 -9.431 1.00 85.75 177 GLY A C 1
ATOM 1318 O O . GLY A 1 177 ? -36.534 -3.114 -10.618 1.00 85.75 177 GLY A O 1
ATOM 1319 N N . ALA A 1 178 ? -35.880 -3.647 -8.533 1.00 88.69 178 ALA A N 1
ATOM 1320 C CA . ALA A 1 178 ? -35.308 -4.947 -8.896 1.00 88.69 178 ALA A CA 1
ATOM 1321 C C . ALA A 1 178 ? -36.348 -5.871 -9.547 1.00 88.69 178 ALA A C 1
ATOM 1323 O O . ALA A 1 178 ? -36.074 -6.517 -10.559 1.00 88.69 178 ALA A O 1
ATOM 1324 N N . ARG A 1 179 ? -37.589 -5.870 -9.044 1.00 84.44 179 ARG A N 1
ATOM 1325 C CA . ARG A 1 179 ? -38.691 -6.627 -9.653 1.00 84.44 179 ARG A CA 1
ATOM 1326 C C . ARG A 1 179 ? -38.919 -6.255 -11.121 1.00 84.44 179 ARG A C 1
ATOM 1328 O O . ARG A 1 179 ? -39.020 -7.144 -11.959 1.00 84.44 179 ARG A O 1
ATOM 1335 N N . ALA A 1 180 ? -38.955 -4.960 -11.438 1.00 88.94 180 ALA A N 1
ATOM 1336 C CA . ALA A 1 180 ? -39.189 -4.485 -12.800 1.00 88.94 180 ALA A CA 1
ATOM 1337 C C . ALA A 1 180 ? -38.026 -4.830 -13.742 1.00 88.94 180 ALA A C 1
ATOM 1339 O O . ALA A 1 180 ? -38.250 -5.153 -14.906 1.00 88.94 180 ALA A O 1
ATOM 1340 N N . ILE A 1 181 ? -36.789 -4.800 -13.237 1.00 95.25 181 ILE A N 1
ATOM 1341 C CA . ILE A 1 181 ? -35.592 -5.224 -13.978 1.00 95.25 181 ILE A CA 1
ATOM 1342 C C . ILE A 1 181 ? -35.671 -6.717 -14.308 1.00 95.25 181 ILE A C 1
ATOM 1344 O O . ILE A 1 181 ? -35.462 -7.103 -15.460 1.00 95.25 181 ILE A O 1
ATOM 1348 N N . LYS A 1 182 ? -36.052 -7.542 -13.326 1.00 90.19 182 LYS A N 1
ATOM 1349 C CA . LYS A 1 182 ? -36.255 -8.982 -13.512 1.00 90.19 182 LYS A CA 1
ATOM 1350 C C . LYS A 1 182 ? -37.375 -9.280 -14.510 1.00 90.19 182 LYS A C 1
ATOM 1352 O O . LYS A 1 182 ? -37.178 -10.075 -15.424 1.00 90.19 182 LYS A O 1
ATOM 1357 N N . ASP A 1 183 ? -38.524 -8.620 -14.372 1.00 89.69 183 ASP A N 1
ATOM 1358 C CA . ASP A 1 183 ? -39.678 -8.795 -15.265 1.00 89.69 183 ASP A CA 1
ATOM 1359 C C . ASP A 1 183 ? -39.378 -8.313 -16.701 1.00 89.69 183 ASP A C 1
ATOM 1361 O O . ASP A 1 183 ? -39.922 -8.851 -17.663 1.00 89.69 183 ASP A O 1
ATOM 1365 N N . ALA A 1 184 ? -38.459 -7.354 -16.868 1.00 91.44 184 ALA A N 1
ATOM 1366 C CA . ALA A 1 184 ? -37.949 -6.922 -18.171 1.00 91.44 184 ALA A CA 1
ATOM 1367 C C . ALA A 1 184 ? -36.927 -7.898 -18.799 1.00 91.44 184 ALA A C 1
ATOM 1369 O O . ALA A 1 184 ? -36.466 -7.660 -19.919 1.00 91.44 184 ALA A O 1
ATOM 1370 N N . GLY A 1 185 ? -36.597 -8.996 -18.108 1.00 93.31 185 GLY A N 1
ATOM 1371 C CA . GLY A 1 185 ? -35.740 -10.078 -18.597 1.00 93.31 185 GLY A CA 1
ATOM 1372 C C . GLY A 1 185 ? -34.246 -9.899 -18.322 1.00 93.31 185 GLY A C 1
ATOM 1373 O O . GLY A 1 185 ? -33.441 -10.661 -18.858 1.00 93.31 185 GLY A O 1
ATOM 1374 N N . PHE A 1 186 ? -33.860 -8.914 -17.509 1.00 96.56 186 PHE A N 1
ATOM 1375 C CA . PHE A 1 186 ? -32.464 -8.697 -17.136 1.00 96.56 186 PHE A CA 1
ATOM 1376 C C . PHE A 1 186 ? -32.082 -9.529 -15.911 1.00 96.56 186 PHE A C 1
ATOM 1378 O O . PHE A 1 186 ? -32.894 -9.748 -15.012 1.00 96.56 186 PHE A O 1
ATOM 1385 N N . VAL A 1 187 ? -30.824 -9.968 -15.860 1.00 96.19 187 VAL A N 1
ATOM 1386 C CA . VAL A 1 187 ? -30.295 -10.804 -14.766 1.00 96.19 187 VAL A CA 1
ATOM 1387 C C . VAL A 1 187 ? -29.606 -9.997 -13.667 1.00 96.19 187 VAL A C 1
ATOM 1389 O O . VAL A 1 187 ? -29.180 -10.560 -12.663 1.00 96.19 187 VAL A O 1
ATOM 1392 N N . GLY A 1 188 ? -29.498 -8.679 -13.830 1.00 96.56 188 GLY A N 1
ATOM 1393 C CA . GLY A 1 188 ? -28.836 -7.815 -12.864 1.00 96.56 188 GLY A CA 1
ATOM 1394 C C . GLY A 1 188 ? -28.619 -6.397 -13.364 1.00 96.56 188 GLY A C 1
ATOM 1395 O O . GLY A 1 188 ? -29.160 -5.996 -14.400 1.00 96.56 188 GLY A O 1
ATOM 1396 N N . ALA A 1 189 ? -27.801 -5.651 -12.626 1.00 97.94 189 ALA A N 1
ATOM 1397 C CA . ALA A 1 189 ? -27.417 -4.300 -12.994 1.00 97.94 189 ALA A CA 1
ATOM 1398 C C . ALA A 1 189 ? -25.978 -3.944 -12.601 1.00 97.94 189 ALA A C 1
ATOM 1400 O O . ALA A 1 189 ? -25.477 -4.371 -11.559 1.00 97.94 189 ALA A O 1
ATOM 1401 N N . VAL A 1 190 ? -25.353 -3.082 -13.406 1.00 98.25 190 VAL A N 1
ATOM 1402 C CA . VAL A 1 190 ? -24.161 -2.326 -13.016 1.00 98.25 190 VAL A CA 1
ATOM 1403 C C . VAL A 1 190 ? -24.625 -1.019 -12.369 1.00 98.25 190 VAL A C 1
ATOM 1405 O O . VAL A 1 190 ? -25.400 -0.252 -12.947 1.00 98.25 190 VAL A O 1
ATOM 1408 N N . ARG A 1 191 ? -24.209 -0.773 -11.127 1.00 98.31 191 ARG A N 1
ATOM 1409 C CA . ARG A 1 191 ? -24.755 0.280 -10.264 1.00 98.31 191 ARG A CA 1
ATOM 1410 C C . ARG A 1 191 ? -23.682 1.227 -9.759 1.00 98.31 191 ARG A C 1
ATOM 1412 O O . ARG A 1 191 ? -22.546 0.841 -9.501 1.00 98.31 191 ARG A O 1
ATOM 1419 N N . TYR A 1 192 ? -24.061 2.495 -9.625 1.00 98.12 192 TYR A N 1
ATOM 1420 C CA . TYR A 1 192 ? -23.106 3.564 -9.375 1.00 98.12 192 TYR A CA 1
ATOM 1421 C C . TYR A 1 192 ? -22.787 3.732 -7.891 1.00 98.12 192 TYR A C 1
ATOM 1423 O O . TYR A 1 192 ? -23.620 4.217 -7.131 1.00 98.12 192 TYR A O 1
ATOM 1431 N N . VAL A 1 193 ? -21.545 3.461 -7.505 1.00 98.00 193 VAL A N 1
ATOM 1432 C CA . VAL A 1 193 ? -20.991 3.788 -6.182 1.00 98.00 193 VAL A CA 1
ATOM 1433 C C . VAL A 1 193 ? -20.357 5.182 -6.194 1.00 98.00 193 VAL A C 1
ATOM 1435 O O . VAL A 1 193 ? -19.221 5.381 -5.801 1.00 98.00 193 VAL A O 1
ATOM 1438 N N . SER A 1 194 ? -21.077 6.164 -6.740 1.00 96.31 194 SER A N 1
ATOM 1439 C CA . SER A 1 194 ? -20.596 7.541 -6.923 1.00 96.31 194 SER A CA 1
ATOM 1440 C C . SER A 1 194 ? -21.672 8.555 -6.558 1.00 96.31 194 SER A C 1
ATOM 1442 O O . SER A 1 194 ? -22.867 8.272 -6.641 1.00 96.31 194 SER A O 1
ATOM 1444 N N . GLU A 1 195 ? -21.242 9.749 -6.164 1.00 92.38 195 GLU A N 1
ATOM 1445 C CA . GLU A 1 195 ? -22.129 10.860 -5.827 1.00 92.38 195 GLU A CA 1
ATOM 1446 C C . GLU A 1 195 ? -22.860 11.414 -7.066 1.00 92.38 195 GLU A C 1
ATOM 1448 O O . GLU A 1 195 ? -22.478 11.195 -8.222 1.00 92.38 195 GLU A O 1
ATOM 1453 N N . ARG A 1 196 ? -23.923 12.191 -6.832 1.00 91.00 196 ARG A N 1
ATOM 1454 C CA . ARG A 1 196 ? -24.636 12.907 -7.896 1.00 91.00 196 ARG A CA 1
ATOM 1455 C C . ARG A 1 196 ? -23.867 14.166 -8.275 1.00 91.00 196 ARG A C 1
ATOM 1457 O O . ARG A 1 196 ? -23.692 15.048 -7.443 1.00 91.00 196 ARG A O 1
ATOM 1464 N N . ARG A 1 197 ? -23.527 14.325 -9.556 1.00 88.56 197 ARG A N 1
ATOM 1465 C CA . ARG A 1 197 ? -23.103 15.638 -10.083 1.00 88.56 197 ARG A CA 1
ATOM 1466 C C . ARG A 1 197 ? -24.273 16.549 -10.467 1.00 88.56 197 ARG A C 1
ATOM 1468 O O . ARG A 1 197 ? -24.071 17.730 -10.719 1.00 88.56 197 ARG A O 1
ATOM 1475 N N . ALA A 1 198 ? -25.481 15.996 -10.588 1.00 85.50 198 ALA A N 1
ATOM 1476 C CA . ALA A 1 198 ? -26.676 16.730 -10.989 1.00 85.50 198 ALA A CA 1
ATOM 1477 C C . ALA A 1 198 ? -27.935 16.145 -10.339 1.00 85.50 198 ALA A C 1
ATOM 1479 O O . ALA A 1 198 ? -28.062 14.929 -10.192 1.00 85.50 198 ALA A O 1
ATOM 1480 N N . ASN A 1 199 ? -28.899 17.014 -10.026 1.00 87.00 199 ASN A N 1
ATOM 1481 C CA . ASN A 1 199 ? -30.125 16.648 -9.307 1.00 87.00 199 ASN A CA 1
ATOM 1482 C C . ASN A 1 199 ? -30.992 15.612 -10.032 1.00 87.00 199 ASN A C 1
ATOM 1484 O O . ASN A 1 199 ? -31.764 14.919 -9.385 1.00 87.00 199 ASN A O 1
ATOM 1488 N N . TRP A 1 200 ? -30.891 15.476 -11.354 1.00 89.88 200 TRP A N 1
ATOM 1489 C CA . TRP A 1 200 ? -31.680 14.486 -12.091 1.00 89.88 200 TRP A CA 1
ATOM 1490 C C . TRP A 1 200 ? -31.130 13.054 -11.966 1.00 89.88 200 TRP A C 1
ATOM 1492 O O . TRP A 1 200 ? -31.840 12.112 -12.297 1.00 89.88 200 TRP A O 1
ATOM 1502 N N . MET A 1 201 ? -29.900 12.859 -11.469 1.00 92.88 201 MET A N 1
ATOM 1503 C CA . MET A 1 201 ? -29.265 11.535 -11.357 1.00 92.88 201 MET A CA 1
ATOM 1504 C C . MET A 1 201 ? -29.721 10.781 -10.105 1.00 92.88 201 MET A C 1
ATOM 1506 O O . MET A 1 201 ? -28.922 10.441 -9.233 1.00 92.88 201 MET A O 1
ATOM 1510 N N . GLN A 1 202 ? -31.025 10.542 -9.985 1.00 93.88 202 GLN A N 1
ATOM 1511 C CA . GLN A 1 202 ? -31.606 9.957 -8.777 1.00 93.88 202 GLN A CA 1
ATOM 1512 C C . GLN A 1 202 ? -31.142 8.513 -8.519 1.00 93.88 202 GLN A C 1
ATOM 1514 O O . GLN A 1 202 ? -31.155 8.071 -7.375 1.00 93.88 202 GLN A O 1
ATOM 1519 N N . GLY A 1 203 ? -30.651 7.809 -9.542 1.00 91.88 203 GLY A N 1
ATOM 1520 C CA . GLY A 1 203 ? -30.053 6.476 -9.431 1.00 91.88 203 GLY A CA 1
ATOM 1521 C C . GLY A 1 203 ? -28.601 6.457 -8.935 1.00 91.88 203 GLY A C 1
ATOM 1522 O O . GLY A 1 203 ? -27.950 5.422 -9.056 1.00 91.88 203 GLY A O 1
ATOM 1523 N N . LYS A 1 204 ? -28.056 7.570 -8.429 1.00 96.81 204 LYS A N 1
ATOM 1524 C CA . LYS A 1 204 ? -26.734 7.626 -7.782 1.00 96.81 204 LYS A CA 1
ATOM 1525 C C . LYS A 1 204 ? -26.849 8.199 -6.360 1.00 96.81 204 LYS A C 1
ATOM 1527 O O . LYS A 1 204 ? -27.591 9.164 -6.207 1.00 96.81 204 LYS A O 1
ATOM 1532 N N . PRO A 1 205 ? -26.122 7.706 -5.347 1.00 97.19 205 PRO A N 1
ATOM 1533 C CA . PRO A 1 205 ? -25.422 6.425 -5.336 1.00 97.19 205 PRO A CA 1
ATOM 1534 C C . PRO A 1 205 ? -26.394 5.234 -5.233 1.00 97.19 205 PRO A C 1
ATOM 1536 O O . PRO A 1 205 ? -27.571 5.409 -4.915 1.00 97.19 205 PRO A O 1
ATOM 1539 N N . LEU A 1 206 ? -25.883 4.025 -5.479 1.00 96.56 206 LEU A N 1
ATOM 1540 C CA . LEU A 1 206 ? -26.490 2.776 -5.015 1.00 96.56 206 LEU A CA 1
ATOM 1541 C C . LEU A 1 206 ? -26.703 2.855 -3.496 1.00 96.56 206 LEU A C 1
ATOM 1543 O O . LEU A 1 206 ? -25.834 3.329 -2.767 1.00 96.56 206 LEU A O 1
ATOM 1547 N N . THR A 1 207 ? -27.853 2.383 -3.021 1.00 94.50 207 THR A N 1
ATOM 1548 C CA . THR A 1 207 ? -28.182 2.354 -1.588 1.00 94.50 207 THR A CA 1
ATOM 1549 C C . THR A 1 207 ? -28.292 0.922 -1.085 1.00 94.50 207 THR A C 1
ATOM 1551 O O . THR A 1 207 ? -28.591 0.016 -1.862 1.00 94.50 207 THR A O 1
ATOM 1554 N N . ARG A 1 208 ? -28.137 0.721 0.230 1.00 85.19 208 ARG A N 1
ATOM 1555 C CA . ARG A 1 208 ? -28.330 -0.593 0.858 1.00 85.19 208 ARG A CA 1
ATOM 1556 C C . ARG A 1 208 ? -29.717 -1.177 0.592 1.00 85.19 208 ARG A C 1
ATOM 1558 O O . ARG A 1 208 ? -29.832 -2.353 0.283 1.00 85.19 208 ARG A O 1
ATOM 1565 N N . ALA A 1 209 ? -30.755 -0.342 0.638 1.00 82.62 209 ALA A N 1
ATOM 1566 C CA . ALA A 1 209 ? -32.124 -0.770 0.361 1.00 82.62 209 ALA A CA 1
ATOM 1567 C C . ALA A 1 209 ? -32.305 -1.260 -1.087 1.00 82.62 209 ALA A C 1
ATOM 1569 O O . ALA A 1 209 ? -32.972 -2.264 -1.312 1.00 82.62 209 ALA A O 1
ATOM 1570 N N . GLU A 1 210 ? -31.690 -0.583 -2.064 1.00 93.06 210 GLU A N 1
ATOM 1571 C CA . GLU A 1 210 ? -31.687 -1.050 -3.457 1.00 93.06 210 GLU A CA 1
ATOM 1572 C C . GLU A 1 210 ? -30.887 -2.355 -3.595 1.00 93.06 210 GLU A C 1
ATOM 1574 O O . GLU A 1 210 ? -31.340 -3.281 -4.262 1.00 93.06 210 GLU A O 1
ATOM 1579 N N . ALA A 1 211 ? -29.731 -2.471 -2.937 1.00 87.88 211 ALA A N 1
ATOM 1580 C CA . ALA A 1 211 ? -28.921 -3.685 -3.001 1.00 87.88 211 ALA A CA 1
ATOM 1581 C C . ALA A 1 211 ? -29.633 -4.909 -2.392 1.00 87.88 211 ALA A C 1
ATOM 1583 O O . ALA A 1 211 ? -29.627 -5.997 -2.976 1.00 87.88 211 ALA A O 1
ATOM 1584 N N . ASP A 1 212 ? -30.307 -4.719 -1.257 1.00 80.94 212 ASP A N 1
ATOM 1585 C CA . ASP A 1 212 ? -31.117 -5.750 -0.612 1.00 80.94 212 ASP A CA 1
ATOM 1586 C C . ASP A 1 212 ? -32.325 -6.156 -1.487 1.00 80.94 212 ASP A C 1
ATOM 1588 O O . ASP A 1 212 ? -32.662 -7.340 -1.536 1.00 80.94 212 ASP A O 1
ATOM 1592 N N . ASP A 1 213 ? -32.938 -5.222 -2.229 1.00 82.50 213 ASP A N 1
ATOM 1593 C CA . ASP A 1 213 ? -34.020 -5.495 -3.198 1.00 82.50 213 ASP A CA 1
ATOM 1594 C C . ASP A 1 213 ? -33.531 -6.383 -4.361 1.00 82.50 213 ASP A C 1
ATOM 1596 O O . ASP A 1 213 ? -34.162 -7.382 -4.721 1.00 82.50 213 ASP A O 1
ATOM 1600 N N . PHE A 1 214 ? -32.344 -6.097 -4.902 1.00 90.00 214 PHE A N 1
ATOM 1601 C CA . PHE A 1 214 ? -31.699 -6.947 -5.911 1.00 90.00 214 PHE A CA 1
ATOM 1602 C C . PHE A 1 214 ? -31.418 -8.353 -5.383 1.00 90.00 214 PHE A C 1
ATOM 1604 O O . PHE A 1 214 ? -31.780 -9.339 -6.036 1.00 90.00 214 PHE A O 1
ATOM 1611 N N . LYS A 1 215 ? -30.836 -8.451 -4.181 1.00 82.75 215 LYS A N 1
ATOM 1612 C CA . LYS A 1 215 ? -30.565 -9.730 -3.516 1.00 82.75 215 LYS A CA 1
ATOM 1613 C C . LYS A 1 215 ? -31.852 -10.522 -3.289 1.00 82.75 215 LYS A C 1
ATOM 1615 O O . LYS A 1 215 ? -31.898 -11.710 -3.597 1.00 82.75 215 LYS A O 1
ATOM 1620 N N . HIS A 1 216 ? -32.911 -9.866 -2.817 1.00 74.62 216 HIS A N 1
ATOM 1621 C CA . HIS A 1 216 ? -34.222 -10.481 -2.606 1.00 74.62 216 HIS A CA 1
ATOM 1622 C C . HIS A 1 216 ? -34.808 -11.069 -3.898 1.00 74.62 216 HIS A C 1
ATOM 1624 O O . HIS A 1 216 ? -35.424 -12.135 -3.881 1.00 74.62 216 HIS A O 1
ATOM 1630 N N . HIS A 1 217 ? -34.577 -10.412 -5.036 1.00 82.31 217 HIS A N 1
ATOM 1631 C CA . HIS A 1 217 ? -35.049 -10.873 -6.338 1.00 82.31 217 HIS A CA 1
ATOM 1632 C C . HIS A 1 217 ? -34.076 -11.805 -7.082 1.00 82.31 217 HIS A C 1
ATOM 1634 O O . HIS A 1 217 ? -34.414 -12.261 -8.183 1.00 82.31 217 HIS A O 1
ATOM 1640 N N . GLY A 1 218 ? -32.930 -12.154 -6.487 1.00 83.81 218 GLY A N 1
ATOM 1641 C CA . GLY A 1 218 ? -31.914 -13.020 -7.095 1.00 83.81 218 GLY A CA 1
ATOM 1642 C C . GLY A 1 218 ? -31.237 -12.388 -8.315 1.00 83.81 218 GLY A C 1
ATOM 1643 O O . GLY A 1 218 ? -30.885 -13.096 -9.256 1.00 83.81 218 GLY A O 1
ATOM 1644 N N . LEU A 1 219 ? -31.134 -11.058 -8.338 1.00 91.12 219 LEU A N 1
ATOM 1645 C CA . LEU A 1 219 ? -30.464 -10.306 -9.394 1.00 91.12 219 LEU A CA 1
ATOM 1646 C C . LEU A 1 219 ? -29.007 -10.017 -9.027 1.00 91.12 219 LEU A C 1
ATOM 1648 O O . LEU A 1 219 ? -28.681 -9.766 -7.869 1.00 91.12 219 LEU A O 1
ATOM 1652 N N . GLN A 1 220 ? -28.145 -9.999 -10.041 1.00 94.94 220 GLN A N 1
ATOM 1653 C CA . GLN A 1 220 ? -26.723 -9.694 -9.900 1.00 94.94 220 GLN A CA 1
ATOM 1654 C C . GLN A 1 220 ? -26.483 -8.185 -9.753 1.00 94.94 220 GLN A C 1
ATOM 1656 O O . GLN A 1 220 ? -27.155 -7.373 -10.395 1.00 94.94 220 GLN A O 1
ATOM 1661 N N . LEU A 1 221 ? -25.482 -7.817 -8.955 1.00 96.62 221 LEU A N 1
ATOM 1662 C CA . LEU A 1 221 ? -25.012 -6.441 -8.790 1.00 96.62 221 LEU A CA 1
ATOM 1663 C C . LEU A 1 221 ? -23.529 -6.344 -9.117 1.00 96.62 221 LEU A C 1
ATOM 1665 O O . LEU A 1 221 ? -22.751 -7.188 -8.692 1.00 96.62 221 LEU A O 1
ATOM 1669 N N . VAL A 1 222 ? -23.149 -5.288 -9.830 1.00 97.38 222 VAL A N 1
ATOM 1670 C CA . VAL A 1 222 ? -21.754 -4.929 -10.117 1.00 97.38 222 VAL A CA 1
ATOM 1671 C C . VAL A 1 222 ? -21.566 -3.459 -9.766 1.00 97.38 222 VAL A C 1
ATOM 1673 O O . VAL A 1 222 ? -22.420 -2.634 -10.091 1.00 97.38 222 VAL A O 1
ATOM 1676 N N . SER A 1 223 ? -20.467 -3.097 -9.107 1.00 98.31 223 SER A N 1
ATOM 1677 C CA . SER A 1 223 ? -20.196 -1.701 -8.746 1.00 98.31 223 SER A CA 1
ATOM 1678 C C . SER A 1 223 ? -19.439 -0.958 -9.840 1.00 98.31 223 SER A C 1
ATOM 1680 O O . SER A 1 223 ? -18.471 -1.475 -10.386 1.00 98.31 223 SER A O 1
ATOM 1682 N N . ASN A 1 224 ? -19.849 0.280 -10.119 1.00 98.50 224 ASN A N 1
ATOM 1683 C CA . ASN A 1 224 ? -19.158 1.199 -11.018 1.00 98.50 224 ASN A CA 1
ATOM 1684 C C . ASN A 1 224 ? -19.025 2.600 -10.408 1.00 98.50 224 ASN A C 1
ATOM 1686 O O . ASN A 1 224 ? -19.965 3.120 -9.808 1.00 98.50 224 ASN A O 1
ATOM 1690 N N . TYR A 1 225 ? -17.898 3.262 -10.624 1.00 98.12 225 TYR A N 1
ATOM 1691 C CA . TYR A 1 225 ? -17.680 4.648 -10.252 1.00 98.12 225 TYR A CA 1
ATOM 1692 C C . TYR A 1 225 ? -17.627 5.547 -11.481 1.00 98.12 225 TYR A C 1
ATOM 1694 O O . TYR A 1 225 ? -16.816 5.352 -12.387 1.00 98.12 225 TYR A O 1
ATOM 1702 N N . GLN A 1 226 ? -18.473 6.578 -11.467 1.00 95.38 226 GLN A N 1
ATOM 1703 C CA . GLN A 1 226 ? -18.397 7.696 -12.396 1.00 95.38 226 GLN A CA 1
ATOM 1704 C C . GLN A 1 226 ? -19.054 8.923 -11.768 1.00 95.38 226 GLN A C 1
ATOM 1706 O O . GLN A 1 226 ? -20.285 8.991 -11.669 1.00 95.38 226 GLN A O 1
ATOM 1711 N N . PHE A 1 227 ? -18.267 9.927 -11.412 1.00 91.19 227 PHE A N 1
ATOM 1712 C CA . PHE A 1 227 ? -18.809 11.188 -10.929 1.00 91.19 227 PHE A CA 1
ATOM 1713 C C . PHE A 1 227 ? -19.012 12.166 -12.092 1.00 91.19 227 PHE A C 1
ATOM 1715 O O . PHE A 1 227 ? -20.145 12.584 -12.364 1.00 91.19 227 PHE A O 1
ATOM 1722 N N . ALA A 1 228 ? -17.950 12.485 -12.829 1.00 83.50 228 ALA A N 1
ATOM 1723 C CA . ALA A 1 228 ? -17.922 13.551 -13.823 1.00 83.50 228 ALA A CA 1
ATOM 1724 C C . ALA A 1 228 ? -17.950 13.036 -15.285 1.00 83.50 228 ALA A C 1
ATOM 1726 O O . ALA A 1 228 ? -17.664 11.874 -15.568 1.00 83.50 228 ALA A O 1
ATOM 1727 N N . LYS A 1 229 ? -18.375 13.886 -16.234 1.00 78.75 229 LYS A N 1
ATOM 1728 C CA . LYS A 1 229 ? -18.490 13.562 -17.674 1.00 78.75 229 LYS A CA 1
ATOM 1729 C C . LYS A 1 229 ? -18.189 14.803 -18.518 1.00 78.75 229 LYS A C 1
ATOM 1731 O O . LYS A 1 229 ? -18.734 15.866 -18.221 1.00 78.75 229 LYS A O 1
ATOM 1736 N N . GLY A 1 230 ? -17.367 14.677 -19.564 1.00 59.56 230 GLY A N 1
ATOM 1737 C CA . GLY A 1 230 ? -17.110 15.741 -20.549 1.00 59.56 230 GLY A CA 1
ATOM 1738 C C . GLY A 1 230 ? -15.654 15.772 -21.012 1.00 59.56 230 GLY A C 1
ATOM 1739 O O . GLY A 1 230 ? -14.822 16.422 -20.376 1.00 59.56 230 GLY A O 1
ATOM 1740 N N . GLY A 1 231 ? -15.388 15.093 -22.134 1.00 50.44 231 GLY A N 1
ATOM 1741 C CA . GLY A 1 231 ? -14.089 14.602 -22.621 1.00 50.44 231 GLY A CA 1
ATOM 1742 C C . GLY A 1 231 ? -12.875 15.532 -22.672 1.00 50.44 231 GLY A C 1
ATOM 1743 O O . GLY A 1 231 ? -11.813 15.036 -22.997 1.00 50.44 231 GLY A O 1
ATOM 1744 N N . PHE A 1 232 ? -12.952 16.815 -22.312 1.00 44.00 232 PHE A N 1
ATOM 1745 C CA . PHE A 1 232 ? -11.768 17.685 -22.211 1.00 44.00 232 PHE A CA 1
ATOM 1746 C C . PHE A 1 232 ? -11.809 18.722 -21.072 1.00 44.00 232 PHE A C 1
ATOM 1748 O O . PHE A 1 232 ? -10.800 19.378 -20.832 1.00 44.00 232 PHE A O 1
ATOM 1755 N N . ALA A 1 233 ? -12.910 18.841 -20.316 1.00 49.94 233 ALA A N 1
ATOM 1756 C CA . ALA A 1 233 ? -13.023 19.816 -19.218 1.00 49.94 233 ALA A CA 1
ATOM 1757 C C . ALA A 1 233 ? -13.462 19.204 -17.876 1.00 49.94 233 ALA A C 1
ATOM 1759 O O . ALA A 1 233 ? -13.183 19.783 -16.829 1.00 49.94 233 ALA A O 1
ATOM 1760 N N . THR A 1 234 ? -14.132 18.043 -17.879 1.00 64.88 234 THR A N 1
ATOM 1761 C CA . THR A 1 234 ? -14.865 17.554 -16.696 1.00 64.88 234 THR A CA 1
ATOM 1762 C C . THR A 1 234 ? -14.966 16.024 -16.592 1.00 64.88 234 THR A C 1
ATOM 1764 O O . THR A 1 234 ? -15.877 15.545 -15.937 1.00 64.88 234 THR A O 1
ATOM 1767 N N . SER A 1 235 ? -14.103 15.217 -17.220 1.00 84.50 235 SER A N 1
ATOM 1768 C CA . SER A 1 235 ? -14.036 13.765 -16.931 1.00 84.50 235 SER A CA 1
ATOM 1769 C C . SER A 1 235 ? -13.213 13.476 -15.669 1.00 84.50 235 SER A C 1
ATOM 1771 O O . SER A 1 235 ? -12.235 14.180 -15.418 1.00 84.50 235 SER A O 1
ATOM 1773 N N . ASP A 1 236 ? -13.563 12.434 -14.905 1.00 89.62 236 ASP A N 1
ATOM 1774 C CA . ASP A 1 236 ? -12.888 12.106 -13.634 1.00 89.62 236 ASP A CA 1
ATOM 1775 C C . ASP A 1 236 ? -11.373 11.899 -13.809 1.00 89.62 236 ASP A C 1
ATOM 1777 O O . ASP A 1 236 ? -10.572 12.468 -13.062 1.00 89.62 236 ASP A O 1
ATOM 1781 N N . TYR A 1 237 ? -10.977 11.204 -14.882 1.00 89.12 237 TYR A N 1
ATOM 1782 C CA . TYR A 1 237 ? -9.574 10.921 -15.193 1.00 89.12 237 TYR A CA 1
ATOM 1783 C C . TYR A 1 237 ? -8.711 12.163 -15.451 1.00 89.12 237 TYR A C 1
ATOM 1785 O O . TYR A 1 237 ? -7.488 12.086 -15.364 1.00 89.12 237 TYR A O 1
ATOM 1793 N N . ASN A 1 238 ? -9.304 13.333 -15.727 1.00 85.50 238 ASN A N 1
ATOM 1794 C CA . ASN A 1 238 ? -8.533 14.571 -15.895 1.00 85.50 238 ASN A CA 1
ATOM 1795 C C . ASN A 1 238 ? -7.830 15.003 -14.602 1.00 85.50 238 ASN A C 1
ATOM 1797 O O . ASN A 1 238 ? -6.889 15.790 -14.665 1.00 85.50 238 ASN A O 1
ATOM 1801 N N . ARG A 1 239 ? -8.271 14.500 -13.443 1.00 80.94 239 ARG A N 1
ATOM 1802 C CA . ARG A 1 239 ? -7.641 14.778 -12.150 1.00 80.94 239 ARG A CA 1
ATOM 1803 C C . ARG A 1 239 ? -6.383 13.934 -11.890 1.00 80.94 239 ARG A C 1
ATOM 1805 O O . ARG A 1 239 ? -5.751 14.123 -10.851 1.00 80.94 239 ARG A O 1
ATOM 1812 N N . GLY A 1 240 ? -6.021 13.028 -12.807 1.00 75.25 240 GLY A N 1
ATOM 1813 C CA . GLY A 1 240 ? -4.831 12.183 -12.707 1.00 75.25 240 GLY A CA 1
ATOM 1814 C C . GLY A 1 240 ? -4.781 11.383 -11.404 1.00 75.25 240 GLY A C 1
ATOM 1815 O O . GLY A 1 240 ? -5.807 11.110 -10.781 1.00 75.25 240 GLY A O 1
ATOM 1816 N N . PHE A 1 241 ? -3.578 11.037 -10.962 1.00 70.12 241 PHE A N 1
ATOM 1817 C CA . PHE A 1 241 ? -3.376 10.192 -9.785 1.00 70.12 241 PHE A CA 1
ATOM 1818 C C . PHE A 1 241 ? -4.054 10.721 -8.493 1.00 70.12 241 PHE A C 1
ATOM 1820 O O . PHE A 1 241 ? -4.793 9.962 -7.861 1.00 70.12 241 PHE A O 1
ATOM 1827 N N . PRO A 1 242 ? -3.926 12.012 -8.100 1.00 57.44 242 PRO A N 1
ATOM 1828 C CA . PRO A 1 242 ? -4.561 12.514 -6.874 1.00 57.44 242 PRO A CA 1
ATOM 1829 C C . PRO A 1 242 ? -6.091 12.423 -6.896 1.00 57.44 242 PRO A C 1
ATOM 1831 O O . PRO A 1 242 ? -6.715 12.115 -5.878 1.00 57.44 242 PRO A O 1
ATOM 1834 N N . GLY A 1 243 ? -6.699 12.668 -8.062 1.00 73.81 243 GLY A N 1
ATOM 1835 C CA . GLY A 1 243 ? -8.137 12.501 -8.239 1.00 73.81 243 GLY A CA 1
ATOM 1836 C C . GLY A 1 243 ? -8.575 11.047 -8.170 1.00 73.81 243 GLY A C 1
ATOM 1837 O O . GLY A 1 243 ? -9.571 10.761 -7.516 1.00 73.81 243 GLY A O 1
ATOM 1838 N N . GLY A 1 244 ? -7.810 10.139 -8.783 1.00 74.62 244 GLY A N 1
ATOM 1839 C CA . GLY A 1 244 ? -8.079 8.701 -8.735 1.00 74.62 244 GLY A CA 1
ATOM 1840 C C . GLY A 1 244 ? -8.074 8.165 -7.308 1.00 74.62 244 GLY A C 1
ATOM 1841 O O . GLY A 1 244 ? -9.011 7.483 -6.910 1.00 74.62 244 GLY A O 1
ATOM 1842 N N . ALA A 1 245 ? -7.103 8.574 -6.487 1.00 62.28 245 ALA A N 1
ATOM 1843 C CA . ALA A 1 245 ? -7.038 8.164 -5.085 1.00 62.28 245 ALA A CA 1
ATOM 1844 C C . ALA A 1 245 ? -8.225 8.685 -4.247 1.00 62.28 245 ALA A C 1
ATOM 1846 O O . ALA A 1 245 ? -8.712 7.985 -3.358 1.00 62.28 245 ALA A O 1
ATOM 1847 N N . GLN A 1 246 ? -8.690 9.918 -4.493 1.00 69.44 246 GLN A N 1
ATOM 1848 C CA . GLN A 1 246 ? -9.881 10.456 -3.820 1.00 69.44 246 GLN A CA 1
ATOM 1849 C C . GLN A 1 246 ? -11.156 9.734 -4.248 1.00 69.44 246 GLN A C 1
ATOM 1851 O O . GLN A 1 246 ? -11.978 9.392 -3.401 1.00 69.44 246 GLN A O 1
ATOM 1856 N N . ASP A 1 247 ? -11.305 9.506 -5.548 1.00 91.88 247 ASP A N 1
ATOM 1857 C CA . ASP A 1 247 ? -12.462 8.828 -6.112 1.00 91.88 247 ASP A CA 1
ATOM 1858 C C . ASP A 1 247 ? -12.551 7.374 -5.631 1.00 91.88 247 ASP A C 1
ATOM 1860 O O . ASP A 1 247 ? -13.631 6.934 -5.244 1.00 91.88 247 ASP A O 1
ATOM 1864 N N . ALA A 1 248 ? -11.421 6.664 -5.556 1.00 84.56 248 ALA A N 1
ATOM 1865 C CA . ALA A 1 248 ? -11.358 5.284 -5.080 1.00 84.56 248 ALA A CA 1
ATOM 1866 C C . ALA A 1 248 ? -11.830 5.133 -3.625 1.00 84.56 248 ALA A C 1
ATOM 1868 O O . ALA A 1 248 ? -12.620 4.239 -3.328 1.00 84.56 248 ALA A O 1
ATOM 1869 N N . ARG A 1 249 ? -11.426 6.050 -2.730 1.00 81.00 249 ARG A N 1
ATOM 1870 C CA . ARG A 1 249 ? -11.915 6.079 -1.338 1.00 81.00 249 ARG A CA 1
ATOM 1871 C C . ARG A 1 249 ? -13.421 6.299 -1.267 1.00 81.00 249 ARG A C 1
ATOM 1873 O O . ARG A 1 249 ? -14.124 5.515 -0.646 1.00 81.00 249 ARG A O 1
ATOM 1880 N N . LYS A 1 250 ? -13.927 7.315 -1.972 1.00 89.00 250 LYS A N 1
ATOM 1881 C CA . LYS A 1 250 ? -15.369 7.599 -2.012 1.00 89.00 250 LYS A CA 1
ATOM 1882 C C . LYS A 1 250 ? -16.168 6.417 -2.551 1.00 89.00 250 LYS A C 1
ATOM 1884 O O . LYS A 1 250 ? -17.245 6.114 -2.047 1.00 89.00 250 LYS A O 1
ATOM 1889 N N . ALA A 1 251 ? -15.650 5.762 -3.584 1.00 95.19 251 ALA A N 1
ATOM 1890 C CA . ALA A 1 251 ? -16.275 4.590 -4.169 1.00 95.19 251 ALA A CA 1
ATOM 1891 C C . ALA A 1 251 ? -16.350 3.428 -3.185 1.00 95.19 251 ALA A C 1
ATOM 1893 O O . ALA A 1 251 ? -17.390 2.785 -3.111 1.00 95.19 251 ALA A O 1
ATOM 1894 N N . GLN A 1 252 ? -15.277 3.189 -2.429 1.00 89.38 252 GLN A N 1
ATOM 1895 C CA . GLN A 1 252 ? -15.229 2.173 -1.383 1.00 89.38 252 GLN A CA 1
ATOM 1896 C C . GLN A 1 252 ? -16.239 2.465 -0.273 1.00 89.38 252 GLN A C 1
ATOM 1898 O O . GLN A 1 252 ? -17.036 1.590 0.051 1.00 89.38 252 GLN A O 1
ATOM 1903 N N . ASP A 1 253 ? -16.275 3.700 0.233 1.00 84.56 253 ASP A N 1
ATOM 1904 C CA . ASP A 1 253 ? -17.208 4.101 1.292 1.00 84.56 253 ASP A CA 1
ATOM 1905 C C . ASP A 1 253 ? -18.664 3.881 0.854 1.00 84.56 253 ASP A C 1
ATOM 1907 O O . ASP A 1 253 ? -19.477 3.326 1.590 1.00 84.56 253 ASP A O 1
ATOM 1911 N N . ILE A 1 254 ? -18.999 4.272 -0.380 1.00 94.94 254 ILE A N 1
ATOM 1912 C CA . ILE A 1 254 ? -20.344 4.101 -0.942 1.00 94.94 254 ILE A CA 1
ATOM 1913 C C . ILE A 1 254 ? -20.646 2.622 -1.238 1.00 94.94 254 ILE A C 1
ATOM 1915 O O . ILE A 1 254 ? -21.772 2.174 -1.020 1.00 94.94 254 ILE A O 1
ATOM 1919 N N . HIS A 1 255 ? -19.669 1.862 -1.738 1.00 93.81 255 HIS A N 1
ATOM 1920 C CA . HIS A 1 255 ? -19.789 0.426 -1.992 1.00 93.81 255 HIS A CA 1
ATOM 1921 C C . HIS A 1 255 ? -20.112 -0.334 -0.701 1.00 93.81 255 HIS A C 1
ATOM 1923 O O . HIS A 1 255 ? -21.109 -1.055 -0.654 1.00 93.81 255 HIS A O 1
ATOM 1929 N N . GLU A 1 256 ? -19.336 -0.113 0.360 1.00 86.75 256 GLU A N 1
ATOM 1930 C CA . GLU A 1 256 ? -19.546 -0.739 1.667 1.00 86.75 256 GLU A CA 1
ATOM 1931 C C . GLU A 1 256 ? -20.845 -0.262 2.327 1.00 86.75 256 GLU A C 1
ATOM 1933 O O . GLU A 1 256 ? -21.621 -1.078 2.827 1.00 86.75 256 GLU A O 1
ATOM 1938 N N . ALA A 1 257 ? -21.161 1.037 2.253 1.00 79.44 257 ALA A N 1
ATOM 1939 C CA . ALA A 1 257 ? -22.421 1.574 2.771 1.00 79.44 257 ALA A CA 1
ATOM 1940 C C . ALA A 1 257 ? -23.653 0.979 2.066 1.00 79.44 257 ALA A C 1
ATOM 1942 O O . ALA A 1 257 ? -24.715 0.840 2.675 1.00 79.44 257 ALA A O 1
ATOM 1943 N N . ALA A 1 258 ? -23.525 0.593 0.794 1.00 82.12 258 ALA A N 1
ATOM 1944 C CA . ALA A 1 258 ? -24.558 -0.127 0.056 1.00 82.12 258 ALA A CA 1
ATOM 1945 C C . ALA A 1 258 ? -24.616 -1.634 0.383 1.00 82.12 258 ALA A C 1
ATOM 1947 O O . ALA A 1 258 ? -25.505 -2.323 -0.111 1.00 82.12 258 ALA A O 1
ATOM 1948 N N . GLY A 1 259 ? -23.727 -2.148 1.238 1.00 80.25 259 GLY A N 1
ATOM 1949 C CA . GLY A 1 259 ? -23.640 -3.563 1.606 1.00 80.25 259 GLY A CA 1
ATOM 1950 C C . GLY A 1 259 ? -22.722 -4.394 0.708 1.00 80.25 259 GLY A C 1
ATOM 1951 O O . GLY A 1 259 ? -22.794 -5.621 0.754 1.00 80.25 259 GLY A O 1
ATOM 1952 N N . GLY A 1 260 ? -21.894 -3.745 -0.111 1.00 81.75 260 GLY A N 1
ATOM 1953 C CA . GLY A 1 260 ? -20.857 -4.401 -0.897 1.00 81.75 260 GLY A CA 1
ATOM 1954 C C . GLY A 1 260 ? -19.726 -4.898 -0.001 1.00 81.75 260 GLY A C 1
ATOM 1955 O O . GLY A 1 260 ? -19.398 -4.281 1.013 1.00 81.75 260 GLY A O 1
ATOM 1956 N N . HIS A 1 261 ? -19.144 -6.042 -0.349 1.00 81.19 261 HIS A N 1
ATOM 1957 C CA . HIS A 1 261 ? -18.063 -6.625 0.435 1.00 81.19 261 HIS A CA 1
ATOM 1958 C C . HIS A 1 261 ? -16.782 -5.772 0.313 1.00 81.19 261 HIS A C 1
ATOM 1960 O O . HIS A 1 261 ? -16.439 -5.365 -0.794 1.00 81.19 261 HIS A O 1
ATOM 1966 N N . PRO A 1 262 ? -15.979 -5.567 1.376 1.00 71.94 262 PRO A N 1
ATOM 1967 C CA . PRO A 1 262 ? -14.778 -4.724 1.305 1.00 71.94 262 PRO A CA 1
ATOM 1968 C C . PRO A 1 262 ? -13.749 -5.150 0.248 1.00 71.94 262 PRO A C 1
ATOM 1970 O O . PRO A 1 262 ? -12.947 -4.334 -0.193 1.00 71.94 262 PRO A O 1
ATOM 1973 N N . ARG A 1 263 ? -13.773 -6.422 -0.184 1.00 76.38 263 ARG A N 1
ATOM 1974 C CA . ARG A 1 263 ? -12.953 -6.961 -1.290 1.00 76.38 263 ARG A CA 1
ATOM 1975 C C . ARG A 1 263 ? -13.675 -7.044 -2.644 1.00 76.38 263 ARG A C 1
ATOM 1977 O O . ARG A 1 263 ? -13.169 -7.698 -3.550 1.00 76.38 263 ARG A O 1
ATOM 1984 N N . GLY A 1 264 ? -14.839 -6.420 -2.783 1.00 78.06 264 GLY A N 1
ATOM 1985 C CA . GLY A 1 264 ? -15.627 -6.404 -4.012 1.00 78.06 264 GLY A CA 1
ATOM 1986 C C . GLY A 1 264 ? -14.904 -5.705 -5.161 1.00 78.06 264 GLY A C 1
ATOM 1987 O O . GLY A 1 264 ? -14.049 -4.836 -4.940 1.00 78.06 264 GLY A O 1
ATOM 1988 N N . VAL A 1 265 ? -15.248 -6.106 -6.387 1.00 93.75 265 VAL A N 1
ATOM 1989 C CA . VAL A 1 265 ? -14.764 -5.477 -7.623 1.00 93.75 265 VAL A CA 1
ATOM 1990 C C . VAL A 1 265 ? -15.496 -4.157 -7.837 1.00 93.75 265 VAL A C 1
ATOM 1992 O O . VAL A 1 265 ? -16.722 -4.086 -7.718 1.00 93.75 265 VAL A O 1
ATOM 1995 N N . ILE A 1 266 ? -14.750 -3.113 -8.193 1.00 97.81 266 ILE A N 1
ATOM 1996 C CA . ILE A 1 266 ? -15.311 -1.814 -8.568 1.00 97.81 266 ILE A CA 1
ATOM 1997 C C . ILE A 1 266 ? -14.779 -1.445 -9.947 1.00 97.81 266 ILE A C 1
ATOM 1999 O O . ILE A 1 266 ? -13.571 -1.321 -10.152 1.00 97.81 266 ILE A O 1
ATOM 2003 N N . TYR A 1 267 ? -15.693 -1.253 -10.893 1.00 98.56 267 TYR A N 1
ATOM 2004 C CA . TYR A 1 267 ? -15.370 -0.689 -12.192 1.00 98.56 267 TYR A CA 1
ATOM 2005 C C . TYR A 1 267 ? -15.169 0.820 -12.077 1.00 98.56 267 TYR A C 1
ATOM 2007 O O . TYR A 1 267 ? -15.997 1.511 -11.496 1.00 98.56 267 TYR A O 1
ATOM 2015 N N . VAL A 1 268 ? -14.096 1.355 -12.644 1.00 97.69 268 VAL A N 1
ATOM 2016 C CA . VAL A 1 268 ? -13.884 2.798 -12.780 1.00 97.69 268 VAL A CA 1
ATOM 2017 C C . VAL A 1 268 ? -14.121 3.227 -14.224 1.00 97.69 268 VAL A C 1
ATOM 2019 O O . VAL A 1 268 ? -13.651 2.589 -15.165 1.00 97.69 268 VAL A O 1
ATOM 2022 N N . SER A 1 269 ? -14.871 4.312 -14.412 1.00 96.81 269 SER A N 1
ATOM 2023 C CA . SER A 1 269 ? -15.284 4.769 -15.738 1.00 96.81 269 SER A CA 1
ATOM 2024 C C . SER A 1 269 ? -14.281 5.704 -16.412 1.00 96.81 269 SER A C 1
ATOM 2026 O O . SER A 1 269 ? -14.118 6.859 -16.019 1.00 96.81 269 SER A O 1
ATOM 2028 N N . ILE A 1 270 ? -13.712 5.248 -17.527 1.00 95.31 270 ILE A N 1
ATOM 2029 C CA . ILE A 1 270 ? -13.094 6.080 -18.562 1.00 95.31 270 ILE A CA 1
ATOM 2030 C C . ILE A 1 270 ? -14.136 6.292 -19.667 1.00 95.31 270 ILE A C 1
ATOM 2032 O O . ILE A 1 270 ? -14.035 5.727 -20.745 1.00 95.31 270 ILE A O 1
ATOM 2036 N N . ASP A 1 271 ? -15.167 7.097 -19.385 1.00 90.56 271 ASP A N 1
ATOM 2037 C CA . ASP A 1 271 ? -16.300 7.374 -20.296 1.00 90.56 271 ASP A CA 1
ATOM 2038 C C . ASP A 1 271 ? -15.902 8.340 -21.436 1.00 90.56 271 ASP A C 1
ATOM 2040 O O . ASP A 1 271 ? -16.413 9.459 -21.546 1.00 90.56 271 ASP A O 1
ATOM 2044 N N . ALA A 1 272 ? -14.898 7.948 -22.224 1.00 89.44 272 ALA A N 1
ATOM 2045 C CA . ALA A 1 272 ? -14.315 8.713 -23.323 1.00 89.44 272 ALA A CA 1
ATOM 2046 C C . ALA A 1 272 ? -13.527 7.808 -24.291 1.00 89.44 272 ALA A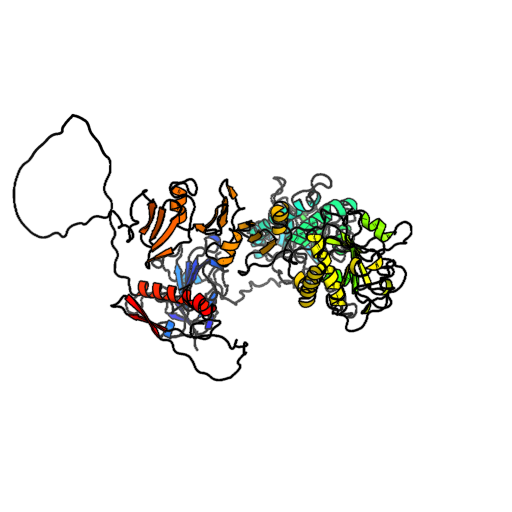 C 1
ATOM 2048 O O . ALA A 1 272 ? -13.263 6.642 -24.014 1.00 89.44 272 ALA A O 1
ATOM 2049 N N . ALA A 1 273 ? -13.096 8.379 -25.419 1.00 89.75 273 ALA A N 1
ATOM 2050 C CA . ALA A 1 273 ? -12.131 7.770 -26.334 1.00 89.75 273 ALA A CA 1
ATOM 2051 C C . ALA A 1 273 ? -10.805 8.557 -26.285 1.00 89.75 273 ALA A C 1
ATOM 2053 O O . ALA A 1 273 ? -10.590 9.423 -27.136 1.00 89.75 273 ALA A O 1
ATOM 2054 N N . PRO A 1 274 ? -9.962 8.341 -25.257 1.00 88.94 274 PRO A N 1
ATOM 2055 C CA . PRO A 1 274 ? -8.756 9.135 -25.054 1.00 88.94 274 PRO A CA 1
ATOM 2056 C C . PRO A 1 274 ? -7.715 8.884 -26.152 1.00 88.94 274 PRO A C 1
ATOM 2058 O O . PRO A 1 274 ? -7.576 7.776 -26.667 1.00 88.94 274 PRO A O 1
ATOM 2061 N N . SER A 1 275 ? -6.944 9.919 -26.475 1.00 87.81 275 SER A N 1
ATOM 2062 C CA . SER A 1 275 ? -5.731 9.799 -27.292 1.00 87.81 275 SER A CA 1
ATOM 2063 C C . SER A 1 275 ? -4.563 9.186 -26.502 1.00 87.81 275 SER A C 1
ATOM 2065 O O . SER A 1 275 ? -4.577 9.168 -25.273 1.00 87.81 275 SER A O 1
ATOM 2067 N N . GLN A 1 276 ? -3.493 8.760 -27.187 1.00 86.44 276 GLN A N 1
ATOM 2068 C CA . GLN A 1 276 ? -2.258 8.282 -26.536 1.00 86.44 276 GLN A CA 1
ATOM 2069 C C . GLN A 1 276 ? -1.686 9.297 -25.528 1.00 86.44 276 GLN A C 1
ATOM 2071 O O . GLN A 1 276 ? -1.298 8.921 -24.430 1.00 86.44 276 GLN A O 1
ATOM 2076 N N . ALA A 1 277 ? -1.706 10.593 -25.854 1.00 78.00 277 ALA A N 1
ATOM 2077 C CA . ALA A 1 277 ? -1.215 11.634 -24.949 1.00 78.00 277 ALA A CA 1
ATOM 2078 C C . ALA A 1 277 ? -2.080 11.779 -23.683 1.00 78.00 277 ALA A C 1
ATOM 2080 O O . ALA A 1 277 ? -1.564 12.034 -22.596 1.00 78.00 277 ALA A O 1
ATOM 2081 N N . GLU A 1 278 ? -3.397 11.611 -23.804 1.00 87.50 278 GLU A N 1
ATOM 2082 C CA . GLU A 1 278 ? -4.299 11.614 -22.648 1.00 87.50 278 GLU A CA 1
ATOM 2083 C C . GLU A 1 278 ? -4.194 10.334 -21.835 1.00 87.50 278 GLU A C 1
ATOM 2085 O O . GLU A 1 278 ? -4.327 10.385 -20.613 1.00 87.50 278 GLU A O 1
ATOM 2090 N N . TRP A 1 279 ? -3.928 9.205 -22.492 1.00 89.25 279 TRP A N 1
ATOM 2091 C CA . TRP A 1 279 ? -3.581 7.972 -21.810 1.00 89.25 279 TRP A CA 1
ATOM 2092 C C . TRP A 1 279 ? -2.364 8.183 -20.913 1.00 89.25 279 TRP A C 1
ATOM 2094 O O . TRP A 1 279 ? -2.484 8.049 -19.697 1.00 89.25 279 TRP A O 1
ATOM 2104 N N . ASP A 1 280 ? -1.246 8.614 -21.495 1.00 72.62 280 ASP A N 1
ATOM 2105 C CA . ASP A 1 280 ? 0.019 8.774 -20.780 1.00 72.62 280 ASP A CA 1
ATOM 2106 C C . ASP A 1 280 ? -0.059 9.854 -19.688 1.00 72.62 280 ASP A C 1
ATOM 2108 O O . ASP A 1 280 ? 0.466 9.673 -18.591 1.00 72.62 280 ASP A O 1
ATOM 2112 N N . GLY A 1 281 ? -0.730 10.976 -19.965 1.00 70.81 281 GLY A N 1
ATOM 2113 C CA . GLY A 1 281 ? -0.755 12.126 -19.059 1.00 70.81 281 GLY A CA 1
ATOM 2114 C C . GLY A 1 281 ? -1.881 12.135 -18.026 1.00 70.81 281 GLY A C 1
ATOM 2115 O O . GLY A 1 281 ? -1.796 12.892 -17.060 1.00 70.81 281 GLY A O 1
ATOM 2116 N N . LYS A 1 282 ? -2.963 11.371 -18.229 1.00 84.50 282 LYS A N 1
ATOM 2117 C CA . LYS A 1 282 ? -4.191 11.508 -17.423 1.00 84.50 282 LYS A CA 1
ATOM 2118 C C . LYS A 1 282 ? -4.818 10.173 -17.042 1.00 84.50 282 LYS A C 1
ATOM 2120 O O . LYS A 1 282 ? -4.955 9.889 -15.856 1.00 84.50 282 LYS A O 1
ATOM 2125 N N . VAL A 1 283 ? -5.191 9.358 -18.030 1.00 92.19 283 VAL A N 1
ATOM 2126 C CA . VAL A 1 283 ? -5.963 8.124 -17.803 1.00 92.19 283 VAL A CA 1
ATOM 2127 C C . VAL A 1 283 ? -5.134 7.095 -17.053 1.00 92.19 283 VAL A C 1
ATOM 2129 O O . VAL A 1 283 ? -5.595 6.583 -16.039 1.00 92.19 283 VAL A O 1
ATOM 2132 N N . ARG A 1 284 ? -3.906 6.828 -17.502 1.00 85.12 284 ARG A N 1
ATOM 2133 C CA . ARG A 1 284 ? -3.029 5.857 -16.852 1.00 85.12 284 ARG A CA 1
ATOM 2134 C C . ARG A 1 284 ? -2.730 6.240 -15.395 1.00 85.12 284 ARG A C 1
ATOM 2136 O O . ARG A 1 284 ? -3.050 5.423 -14.539 1.00 85.12 284 ARG A O 1
ATOM 2143 N N . PRO A 1 285 ? -2.257 7.463 -15.071 1.00 70.00 285 PRO A N 1
ATOM 2144 C CA . PRO A 1 285 ? -2.055 7.869 -13.677 1.00 70.00 285 PRO A CA 1
ATOM 2145 C C . PRO A 1 285 ? -3.323 7.780 -12.818 1.00 70.00 285 PRO A C 1
ATOM 2147 O O . PRO A 1 285 ? -3.258 7.436 -11.642 1.00 70.00 285 PRO A O 1
ATOM 2150 N N . TYR A 1 286 ? -4.488 8.096 -13.392 1.00 93.25 286 TYR A N 1
ATOM 2151 C CA . TYR A 1 286 ? -5.764 7.971 -12.694 1.00 93.25 286 TYR A CA 1
ATOM 2152 C C . TYR A 1 286 ? -6.079 6.506 -12.357 1.00 93.25 286 TYR A C 1
ATOM 2154 O O . TYR A 1 286 ? -6.380 6.203 -11.206 1.00 93.25 286 TYR A O 1
ATOM 2162 N N . LEU A 1 287 ? -5.961 5.593 -13.326 1.00 93.56 287 LEU A N 1
ATOM 2163 C CA . LEU A 1 287 ? -6.201 4.162 -13.115 1.00 93.56 287 LEU A CA 1
ATOM 2164 C C . LEU A 1 287 ? -5.147 3.506 -12.210 1.00 93.56 287 LEU A C 1
ATOM 2166 O O . LEU A 1 287 ? -5.492 2.630 -11.424 1.00 93.56 287 LEU A O 1
ATOM 2170 N N . GLU A 1 288 ? -3.889 3.946 -12.265 1.00 81.75 288 GLU A N 1
ATOM 2171 C CA . GLU A 1 288 ? -2.829 3.488 -11.357 1.00 81.75 288 GLU A CA 1
ATOM 2172 C C . GLU A 1 288 ? -3.158 3.828 -9.896 1.00 81.75 288 GLU A C 1
ATOM 2174 O O . GLU A 1 288 ? -2.975 2.980 -9.027 1.00 81.75 288 GLU A O 1
ATOM 2179 N N . ALA A 1 289 ? -3.738 5.002 -9.619 1.00 66.88 289 ALA A N 1
ATOM 2180 C CA . ALA A 1 289 ? -4.193 5.354 -8.271 1.00 66.88 289 ALA A CA 1
ATOM 2181 C C . ALA A 1 289 ? -5.344 4.462 -7.776 1.00 66.88 289 ALA A C 1
ATOM 2183 O O . ALA A 1 289 ? -5.393 4.083 -6.605 1.00 66.88 289 ALA A O 1
ATOM 2184 N N . TRP A 1 290 ? -6.270 4.105 -8.669 1.00 91.81 290 TRP A N 1
ATOM 2185 C CA . TRP A 1 290 ? -7.335 3.148 -8.369 1.00 91.81 290 TRP A CA 1
ATOM 2186 C C . TRP A 1 290 ? -6.790 1.739 -8.119 1.00 91.81 290 TRP A C 1
ATOM 2188 O O . TRP A 1 290 ? -7.227 1.073 -7.182 1.00 91.81 290 TRP A O 1
ATOM 2198 N N . GLN A 1 291 ? -5.815 1.302 -8.919 1.00 82.06 291 GLN A N 1
ATOM 2199 C CA . GLN A 1 291 ? -5.140 0.017 -8.752 1.00 82.06 291 GLN A CA 1
ATOM 2200 C C . GLN A 1 291 ? -4.357 -0.048 -7.441 1.00 82.06 291 GLN A C 1
ATOM 2202 O O . GLN A 1 291 ? -4.364 -1.085 -6.785 1.00 82.06 291 GLN A O 1
ATOM 2207 N N . GLU A 1 292 ? -3.703 1.044 -7.047 1.00 69.00 292 GLU A N 1
ATOM 2208 C CA . GLU A 1 292 ? -2.995 1.133 -5.770 1.00 69.00 292 GLU A CA 1
ATOM 2209 C C . GLU A 1 292 ? -3.952 0.995 -4.583 1.00 69.00 292 GLU A C 1
ATOM 2211 O O . GLU A 1 292 ? -3.635 0.314 -3.610 1.00 69.00 292 GLU A O 1
ATOM 2216 N N . PHE A 1 293 ? -5.133 1.608 -4.672 1.00 72.50 293 PHE A N 1
ATOM 2217 C CA . PHE A 1 293 ? -6.114 1.580 -3.594 1.00 72.50 293 PHE A CA 1
ATOM 2218 C C . PHE A 1 293 ? -6.873 0.247 -3.503 1.00 72.50 293 PHE A C 1
ATOM 2220 O O . PHE A 1 293 ? -7.039 -0.300 -2.414 1.00 72.50 293 PHE A O 1
ATOM 2227 N N . LEU A 1 294 ? -7.360 -0.277 -4.632 1.00 69.88 294 LEU A N 1
ATOM 2228 C CA . LEU A 1 294 ? -8.192 -1.483 -4.646 1.00 69.88 294 LEU A CA 1
ATOM 2229 C C . LEU A 1 294 ? -7.384 -2.780 -4.730 1.00 69.88 294 LEU A C 1
ATOM 2231 O O . LEU A 1 294 ? -7.876 -3.809 -4.272 1.00 69.88 294 LEU A O 1
ATOM 2235 N N . GLY A 1 295 ? -6.180 -2.742 -5.301 1.00 64.75 295 GLY A N 1
ATOM 2236 C CA . GLY A 1 295 ? -5.500 -3.924 -5.825 1.00 64.75 295 GLY A CA 1
ATOM 2237 C C . GLY A 1 295 ? -5.963 -4.251 -7.249 1.00 64.75 295 GLY A C 1
ATOM 2238 O O . GLY A 1 295 ? -7.094 -3.959 -7.651 1.00 64.75 295 GLY A O 1
ATOM 2239 N N . ASN A 1 296 ? -5.081 -4.864 -8.040 1.00 71.12 296 ASN A N 1
ATOM 2240 C CA . ASN A 1 296 ? -5.380 -5.193 -9.436 1.00 71.12 296 ASN A CA 1
ATOM 2241 C C . ASN A 1 296 ? -6.542 -6.197 -9.544 1.00 71.12 296 ASN A C 1
ATOM 2243 O O . ASN A 1 296 ? -7.382 -6.100 -10.436 1.00 71.12 296 ASN A O 1
ATOM 2247 N N . GLU A 1 297 ? -6.631 -7.125 -8.594 1.00 76.31 297 GLU A N 1
ATOM 2248 C CA . GLU A 1 297 ? -7.642 -8.180 -8.516 1.00 76.31 297 GLU A CA 1
ATOM 2249 C C . GLU A 1 297 ? -9.061 -7.669 -8.233 1.00 76.31 297 GLU A C 1
ATOM 2251 O O . GLU A 1 297 ? -10.021 -8.425 -8.351 1.00 76.31 297 GLU A O 1
ATOM 2256 N N . ARG A 1 298 ? -9.205 -6.390 -7.871 1.00 87.12 298 ARG A N 1
ATOM 2257 C CA . ARG A 1 298 ? -10.491 -5.730 -7.604 1.00 87.12 298 ARG A CA 1
ATOM 2258 C C . ARG A 1 298 ? -10.802 -4.602 -8.578 1.00 87.12 298 ARG A C 1
ATOM 2260 O O . ARG A 1 298 ? -11.927 -4.103 -8.598 1.00 87.12 298 ARG A O 1
ATOM 2267 N N . LEU A 1 299 ? -9.820 -4.186 -9.373 1.00 94.88 299 LEU A N 1
ATOM 2268 C CA . LEU A 1 299 ? -9.984 -3.084 -10.300 1.00 94.88 299 LEU A CA 1
ATOM 2269 C C . LEU A 1 299 ? -10.668 -3.562 -11.583 1.00 94.88 299 LEU A C 1
ATOM 2271 O O . LEU A 1 299 ? -10.105 -4.339 -12.362 1.00 94.88 299 LEU A O 1
ATOM 2275 N N . GLY A 1 300 ? -11.877 -3.051 -11.808 1.00 97.75 300 GLY A N 1
ATOM 2276 C CA . GLY A 1 300 ? -12.525 -3.074 -13.108 1.00 97.75 300 GLY A CA 1
ATOM 2277 C C . GLY A 1 300 ? -12.343 -1.754 -13.848 1.00 97.75 300 GLY A C 1
ATOM 2278 O O . GLY A 1 300 ? -12.277 -0.703 -13.223 1.00 97.75 300 GLY A O 1
ATOM 2279 N N . VAL A 1 301 ? -12.310 -1.771 -15.177 1.00 98.31 301 VAL A N 1
ATOM 2280 C CA . VAL A 1 301 ? -12.232 -0.550 -15.992 1.00 98.31 301 VAL A CA 1
ATOM 2281 C C . VAL A 1 301 ? -13.355 -0.549 -17.022 1.00 98.31 301 VAL A C 1
ATOM 2283 O O . VAL A 1 301 ? -13.449 -1.464 -17.840 1.00 98.31 301 VAL A O 1
ATOM 2286 N N . TYR A 1 302 ? -14.207 0.477 -16.982 1.00 98.19 302 TYR A N 1
ATOM 2287 C CA . TYR A 1 302 ? -15.176 0.765 -18.037 1.00 98.19 302 TYR A CA 1
ATOM 2288 C C . TYR A 1 302 ? -14.531 1.665 -19.089 1.00 98.19 302 TYR A C 1
ATOM 2290 O O . TYR A 1 302 ? -14.177 2.802 -18.776 1.00 98.19 302 TYR A O 1
ATOM 2298 N N . CYS A 1 303 ? -14.305 1.153 -20.299 1.00 96.50 303 CYS A N 1
ATOM 2299 C CA . CYS A 1 303 ? -13.544 1.856 -21.334 1.00 96.50 303 CYS A CA 1
ATOM 2300 C C . CYS A 1 303 ? -13.775 1.284 -22.749 1.00 96.50 303 CYS A C 1
ATOM 2302 O O . CYS A 1 303 ? -14.477 0.290 -22.920 1.00 96.50 303 CYS A O 1
ATOM 2304 N N . ASN A 1 304 ? -13.199 1.898 -23.789 1.00 94.31 304 ASN A N 1
ATOM 2305 C CA . ASN A 1 304 ? -13.236 1.343 -25.149 1.00 94.31 304 ASN A CA 1
ATOM 2306 C C . ASN A 1 304 ? -12.153 0.262 -25.361 1.00 94.31 304 ASN A C 1
ATOM 2308 O O . ASN A 1 304 ? -11.212 0.183 -24.568 1.00 94.31 304 ASN A O 1
ATOM 2312 N N . PRO A 1 305 ? -12.218 -0.537 -26.448 1.00 91.19 305 PRO A N 1
ATOM 2313 C CA . PRO A 1 305 ? -11.238 -1.596 -26.713 1.00 91.19 305 PRO A CA 1
ATOM 2314 C C . PRO A 1 305 ? -9.781 -1.124 -26.728 1.00 91.19 305 PRO A C 1
ATOM 2316 O O . PRO A 1 305 ? -8.905 -1.818 -26.226 1.00 91.19 305 PRO A O 1
ATOM 2319 N N . TRP A 1 306 ? -9.523 0.081 -27.241 1.00 94.19 306 TRP A N 1
ATOM 2320 C CA . TRP A 1 306 ? -8.172 0.637 -27.291 1.00 94.19 306 TRP A CA 1
ATOM 2321 C C . TRP A 1 306 ? -7.596 0.888 -25.888 1.00 94.19 306 TRP A C 1
ATOM 2323 O O . TRP A 1 306 ? -6.433 0.589 -25.634 1.00 94.19 306 TRP A O 1
ATOM 2333 N N . VAL A 1 307 ? -8.403 1.387 -24.946 1.00 94.62 307 VAL A N 1
ATOM 2334 C CA . VAL A 1 307 ? -7.980 1.542 -23.546 1.00 94.62 307 VAL A CA 1
ATOM 2335 C C . VAL A 1 307 ? -7.802 0.179 -22.871 1.00 94.62 307 VAL A C 1
ATOM 2337 O O . VAL A 1 307 ? -6.901 0.051 -22.046 1.00 94.62 307 VAL A O 1
ATOM 2340 N N . ILE A 1 308 ? -8.589 -0.844 -23.234 1.00 91.62 308 ILE A N 1
ATOM 2341 C CA . ILE A 1 308 ? -8.377 -2.216 -22.739 1.00 91.62 308 ILE A CA 1
ATOM 2342 C C . ILE A 1 308 ? -6.986 -2.718 -23.150 1.00 91.62 308 ILE A C 1
ATOM 2344 O O . ILE A 1 308 ? -6.247 -3.187 -22.287 1.00 91.62 308 ILE A O 1
ATOM 2348 N N . ASP A 1 309 ? -6.587 -2.561 -24.416 1.00 84.62 309 ASP A N 1
ATOM 2349 C CA . ASP A 1 309 ? -5.239 -2.934 -24.878 1.00 84.62 309 ASP A CA 1
ATOM 2350 C C . ASP A 1 309 ? -4.147 -2.219 -24.072 1.00 84.62 309 ASP A C 1
ATOM 2352 O O . ASP A 1 309 ? -3.214 -2.848 -23.571 1.00 84.62 309 ASP A O 1
ATOM 2356 N N . ARG A 1 310 ? -4.294 -0.905 -23.868 1.00 90.12 310 ARG A N 1
ATOM 2357 C CA . ARG A 1 310 ? -3.353 -0.111 -23.067 1.00 90.12 310 ARG A CA 1
ATOM 2358 C C . ARG A 1 310 ? -3.289 -0.559 -21.603 1.00 90.12 310 ARG A C 1
ATOM 2360 O O . ARG A 1 310 ? -2.207 -0.593 -21.018 1.00 90.12 310 ARG A O 1
ATOM 2367 N N . CYS A 1 311 ? -4.426 -0.920 -21.016 1.00 82.81 311 CYS A N 1
ATOM 2368 C CA . CYS A 1 311 ? -4.513 -1.463 -19.664 1.00 82.81 311 CYS A CA 1
ATOM 2369 C C . CYS A 1 311 ? -3.800 -2.817 -19.557 1.00 82.81 311 CYS A C 1
ATOM 2371 O O . CYS A 1 311 ? -3.000 -3.012 -18.646 1.00 82.81 311 CYS A O 1
ATOM 2373 N N . LEU A 1 312 ? -4.013 -3.722 -20.516 1.00 74.94 312 LEU A N 1
ATOM 2374 C CA . LEU A 1 312 ? -3.337 -5.021 -20.564 1.00 74.94 312 LEU A CA 1
ATOM 2375 C C . LEU A 1 312 ? -1.821 -4.875 -20.740 1.00 74.94 312 LEU A C 1
ATOM 2377 O O . LEU A 1 312 ? -1.057 -5.548 -20.052 1.00 74.94 312 LEU A O 1
ATOM 2381 N N . GLU A 1 313 ? -1.381 -3.970 -21.615 1.00 67.31 313 GLU A N 1
ATOM 2382 C CA . GLU A 1 313 ? 0.038 -3.647 -21.811 1.00 67.31 313 GLU A CA 1
ATOM 2383 C C . GLU A 1 313 ? 0.683 -3.068 -20.543 1.00 67.31 313 GLU A C 1
ATOM 2385 O O . GLU A 1 313 ? 1.842 -3.363 -20.246 1.00 67.31 313 GLU A O 1
ATOM 2390 N N . ALA A 1 314 ? -0.063 -2.260 -19.784 1.00 60.47 314 ALA A N 1
ATOM 2391 C CA . ALA A 1 314 ? 0.401 -1.644 -18.544 1.00 60.47 314 ALA A CA 1
ATOM 2392 C C . ALA A 1 314 ? 0.217 -2.531 -17.297 1.00 60.47 314 ALA A C 1
ATOM 2394 O O . ALA A 1 314 ? 0.736 -2.188 -16.235 1.00 60.47 314 ALA A O 1
ATOM 2395 N N . GLY A 1 315 ? -0.506 -3.652 -17.400 1.00 71.81 315 GLY A N 1
ATOM 2396 C CA . GLY A 1 315 ? -0.880 -4.481 -16.252 1.00 71.81 315 GLY A CA 1
ATOM 2397 C C . GLY A 1 315 ? -1.818 -3.761 -15.277 1.00 71.81 315 GLY A C 1
ATOM 2398 O O . GLY A 1 315 ? -1.637 -3.866 -14.063 1.00 71.81 315 GLY A O 1
ATOM 2399 N N . ILE A 1 316 ? -2.767 -2.988 -15.811 1.00 79.12 316 ILE A N 1
ATOM 2400 C CA . ILE A 1 316 ? -3.726 -2.185 -15.052 1.00 79.12 316 ILE A CA 1
ATOM 2401 C C . ILE A 1 316 ? -5.129 -2.778 -15.183 1.00 79.12 316 ILE A C 1
ATOM 2403 O O . ILE A 1 316 ? -5.671 -2.834 -16.281 1.00 79.12 316 ILE A O 1
ATOM 2407 N N . GLY A 1 317 ? -5.744 -3.151 -14.066 1.00 81.75 317 GLY A N 1
ATOM 2408 C CA . GLY A 1 317 ? -7.091 -3.718 -14.026 1.00 81.75 317 GLY A CA 1
ATOM 2409 C C . GLY A 1 317 ? -7.153 -5.200 -14.412 1.00 81.75 317 GLY A C 1
ATOM 2410 O O . GLY A 1 317 ? -6.466 -5.672 -15.318 1.00 81.75 317 GLY A O 1
ATOM 2411 N N . THR A 1 318 ? -8.026 -5.938 -13.725 1.00 85.50 318 THR A N 1
ATOM 2412 C CA . THR A 1 318 ? -8.315 -7.353 -14.025 1.00 85.50 318 THR A CA 1
ATOM 2413 C C . THR A 1 318 ? -9.651 -7.510 -14.746 1.00 85.50 318 THR A C 1
ATOM 2415 O O . THR A 1 318 ? -9.801 -8.399 -15.582 1.00 85.50 318 THR A O 1
ATOM 2418 N N . PHE A 1 319 ? -10.611 -6.627 -14.466 1.00 95.19 319 PHE A N 1
ATOM 2419 C CA . PHE A 1 319 ? -11.959 -6.686 -15.022 1.00 95.19 319 PHE A CA 1
ATOM 2420 C C . PHE A 1 319 ? -12.175 -5.582 -16.065 1.00 95.19 319 PHE A C 1
ATOM 2422 O O . PHE A 1 319 ? -11.762 -4.443 -15.877 1.00 95.19 319 PHE A O 1
ATOM 2429 N N . PHE A 1 320 ? -12.867 -5.883 -17.165 1.00 97.81 320 PHE A N 1
ATOM 2430 C CA . PHE A 1 320 ? -13.082 -4.912 -18.250 1.00 97.81 320 PHE A CA 1
ATOM 2431 C C . PHE A 1 320 ? -14.548 -4.845 -18.667 1.00 97.81 320 PHE A C 1
ATOM 2433 O O . PHE A 1 320 ? -15.164 -5.873 -18.949 1.00 97.81 320 PHE A O 1
ATOM 2440 N N . TRP A 1 321 ? -15.108 -3.638 -18.685 1.00 98.25 321 TRP A N 1
ATOM 2441 C CA . TRP A 1 321 ? -16.455 -3.351 -19.163 1.00 98.25 321 TRP A CA 1
ATOM 2442 C C . TRP A 1 321 ? -16.337 -2.468 -20.405 1.00 98.25 321 TRP A C 1
ATOM 2444 O O . TRP A 1 321 ? -15.987 -1.296 -20.334 1.00 98.25 321 TRP A O 1
ATOM 2454 N N . GLU A 1 322 ? -16.562 -3.055 -21.571 1.00 97.19 322 GLU A N 1
ATOM 2455 C CA . GLU A 1 322 ? -16.339 -2.378 -22.842 1.00 97.19 322 GLU A CA 1
ATOM 2456 C C . GLU A 1 322 ? -17.502 -1.456 -23.219 1.00 97.19 322 GLU A C 1
ATOM 2458 O O . GLU A 1 322 ? -18.663 -1.860 -23.133 1.00 97.19 322 GLU A O 1
ATOM 2463 N N . HIS A 1 323 ? -17.188 -0.270 -23.741 1.00 94.19 323 HIS A N 1
ATOM 2464 C CA . HIS A 1 323 ? -18.122 0.598 -24.460 1.00 94.19 323 HIS A CA 1
ATOM 2465 C C . HIS A 1 323 ? -17.666 0.918 -25.889 1.00 94.19 323 HIS A C 1
ATOM 2467 O O . HIS A 1 323 ? -16.483 0.844 -26.222 1.00 94.19 323 HIS A O 1
ATOM 2473 N N . GLY A 1 324 ? -18.594 1.400 -26.722 1.00 86.88 324 GLY A N 1
ATOM 2474 C CA . GLY A 1 324 ? -18.343 1.705 -28.138 1.00 86.88 324 GLY A CA 1
ATOM 2475 C C . GLY A 1 324 ? -17.693 3.061 -28.462 1.00 86.88 324 GLY A C 1
ATOM 2476 O O . GLY A 1 324 ? -17.410 3.317 -29.630 1.00 86.88 324 GLY A O 1
ATOM 2477 N N . TRP A 1 325 ? -17.458 3.964 -27.498 1.00 84.19 325 TRP A N 1
ATOM 2478 C CA . TRP A 1 325 ? -16.903 5.294 -27.816 1.00 84.19 325 TRP A CA 1
ATOM 2479 C C . TRP A 1 325 ? -15.539 5.222 -28.528 1.00 84.19 325 TRP A C 1
ATOM 2481 O O . TRP A 1 325 ? -14.604 4.586 -28.045 1.00 84.19 325 TRP A O 1
ATOM 2491 N N . GLY A 1 326 ? -15.399 5.936 -29.650 1.00 76.81 326 GLY A N 1
ATOM 2492 C CA . GLY A 1 326 ? -14.174 5.943 -30.465 1.00 76.81 326 GLY A CA 1
ATOM 2493 C C . GLY A 1 326 ? -14.066 4.790 -31.470 1.00 76.81 326 GLY A C 1
ATOM 2494 O O . GLY A 1 326 ? -13.058 4.698 -32.165 1.00 76.81 326 GLY A O 1
ATOM 2495 N N . GLY A 1 327 ? -15.094 3.943 -31.569 1.00 75.06 327 GLY A N 1
ATOM 2496 C CA . GLY A 1 327 ? -15.193 2.852 -32.533 1.00 75.06 327 GLY A CA 1
ATOM 2497 C C . GLY A 1 327 ? -16.648 2.529 -32.883 1.00 75.06 327 GLY A C 1
ATOM 2498 O O . GLY A 1 327 ? -17.531 3.377 -32.755 1.00 75.06 327 GLY A O 1
ATOM 2499 N N . ASP A 1 328 ? -16.882 1.302 -33.342 1.00 78.00 328 ASP A N 1
ATOM 2500 C CA . ASP A 1 328 ? -18.214 0.779 -33.647 1.00 78.00 328 ASP A CA 1
ATOM 2501 C C . ASP A 1 328 ? -18.756 -0.016 -32.447 1.00 78.00 328 ASP A C 1
ATOM 2503 O O . ASP A 1 328 ? -18.140 -0.988 -32.006 1.00 78.00 328 ASP A O 1
ATOM 2507 N N . ILE A 1 329 ? -19.907 0.401 -31.908 1.00 76.31 329 ILE A N 1
ATOM 2508 C CA . ILE A 1 329 ? -20.555 -0.264 -30.768 1.00 76.31 329 ILE A CA 1
ATOM 2509 C C . ILE A 1 329 ? -21.002 -1.695 -31.115 1.00 76.31 329 ILE A C 1
ATOM 2511 O O . ILE A 1 329 ? -20.999 -2.562 -30.237 1.00 76.31 329 ILE A O 1
ATOM 2515 N N . ASP A 1 330 ? -21.285 -1.956 -32.395 1.00 79.19 330 ASP A N 1
ATOM 2516 C CA . ASP A 1 330 ? -21.724 -3.255 -32.910 1.00 79.19 330 ASP A CA 1
ATOM 2517 C C . ASP A 1 330 ? -20.550 -4.203 -33.227 1.00 79.19 330 ASP A C 1
ATOM 2519 O O . ASP A 1 330 ? -20.764 -5.382 -33.525 1.00 79.19 330 ASP A O 1
ATOM 2523 N N . ALA A 1 331 ? -19.299 -3.730 -33.127 1.00 83.44 331 ALA A N 1
ATOM 2524 C CA . ALA A 1 331 ? -18.120 -4.568 -33.325 1.00 83.44 331 ALA A CA 1
ATOM 2525 C C . ALA A 1 331 ? -18.082 -5.748 -32.337 1.00 83.44 331 ALA A C 1
ATOM 2527 O O . ALA A 1 331 ? -18.666 -5.713 -31.251 1.00 83.44 331 ALA A O 1
ATOM 2528 N N . ALA A 1 332 ? -17.343 -6.806 -32.678 1.00 86.38 332 ALA A N 1
ATOM 2529 C CA . ALA A 1 332 ? -17.095 -7.890 -31.732 1.00 86.38 332 ALA A CA 1
ATOM 2530 C C . ALA A 1 332 ? -16.432 -7.346 -30.453 1.00 86.38 332 ALA A C 1
ATOM 2532 O O . ALA A 1 332 ? -15.585 -6.457 -30.521 1.00 86.38 332 ALA A O 1
ATOM 2533 N N . ALA A 1 333 ? -16.836 -7.869 -29.292 1.00 90.69 333 ALA A N 1
ATOM 2534 C CA . ALA A 1 333 ? -16.232 -7.484 -28.021 1.00 90.69 333 ALA A CA 1
ATOM 2535 C C . ALA A 1 333 ? -14.743 -7.856 -27.984 1.00 90.69 333 ALA A C 1
ATOM 2537 O O . ALA A 1 333 ? -14.337 -8.906 -28.493 1.00 90.69 333 ALA A O 1
ATOM 2538 N N . HIS A 1 334 ? -13.948 -7.025 -27.325 1.00 93.56 334 HIS A N 1
ATOM 2539 C CA . HIS A 1 334 ? -12.562 -7.293 -27.011 1.00 93.56 334 HIS A CA 1
ATOM 2540 C C . HIS A 1 334 ? -12.453 -8.607 -26.210 1.00 93.56 334 HIS A C 1
ATOM 2542 O O . HIS A 1 334 ? -13.208 -8.805 -25.254 1.00 93.56 334 HIS A O 1
ATOM 2548 N N . PRO A 1 335 ? -11.507 -9.516 -26.516 1.00 90.50 335 PRO A N 1
ATOM 2549 C CA . PRO A 1 335 ? -11.419 -10.824 -25.851 1.00 90.50 335 PRO A CA 1
ATOM 2550 C C . PRO A 1 335 ? -11.243 -10.769 -24.324 1.00 90.50 335 PRO A C 1
ATOM 2552 O O . PRO A 1 335 ? -11.594 -11.718 -23.614 1.00 90.50 335 PRO A O 1
ATOM 2555 N N . ALA A 1 336 ? -10.687 -9.668 -23.811 1.00 86.06 336 ALA A N 1
ATOM 2556 C CA . ALA A 1 336 ? -10.524 -9.429 -22.377 1.00 86.06 336 ALA A CA 1
ATOM 2557 C C . ALA A 1 336 ? -11.759 -8.798 -21.706 1.00 86.06 336 ALA A C 1
ATOM 2559 O O . ALA A 1 336 ? -11.820 -8.765 -20.480 1.00 86.06 336 ALA A O 1
ATOM 2560 N N . ALA A 1 337 ? -12.755 -8.329 -22.463 1.00 93.50 337 ALA A N 1
ATOM 2561 C CA . ALA A 1 337 ? -13.973 -7.757 -21.901 1.00 93.50 337 ALA A CA 1
ATOM 2562 C C . ALA A 1 337 ? -14.776 -8.817 -21.128 1.00 93.50 337 ALA A C 1
ATOM 2564 O O . ALA A 1 337 ? -14.975 -9.943 -21.585 1.00 93.50 337 ALA A O 1
ATOM 2565 N N . HIS A 1 338 ? -15.215 -8.445 -19.931 1.00 97.25 338 HIS A N 1
ATOM 2566 C CA . HIS A 1 338 ? -16.051 -9.241 -19.032 1.00 97.25 338 HIS A CA 1
ATOM 2567 C C . HIS A 1 338 ? -17.525 -8.861 -19.194 1.00 97.25 338 HIS A C 1
ATOM 2569 O O . HIS A 1 338 ? -18.406 -9.714 -19.113 1.00 97.25 338 HIS A O 1
ATOM 2575 N N . ILE A 1 339 ? -17.773 -7.583 -19.480 1.00 97.69 339 ILE A N 1
ATOM 2576 C CA . ILE A 1 339 ? -19.079 -7.004 -19.783 1.00 97.69 339 ILE A CA 1
ATOM 2577 C C . ILE A 1 339 ? -18.915 -6.143 -21.042 1.00 97.69 339 ILE A C 1
ATOM 2579 O O . ILE A 1 339 ? -17.870 -5.520 -21.219 1.00 97.69 339 ILE A O 1
ATOM 2583 N N . LYS A 1 340 ? -19.924 -6.075 -21.914 1.00 96.62 340 LYS A N 1
ATOM 2584 C CA . LYS A 1 340 ? -19.969 -5.117 -23.031 1.00 96.62 340 LYS A CA 1
ATOM 2585 C C . LYS A 1 340 ? -21.281 -4.346 -23.044 1.00 96.62 340 LYS A C 1
ATOM 2587 O O . LYS A 1 340 ? -22.343 -4.961 -23.128 1.00 96.62 340 LYS A O 1
ATOM 2592 N N . GLN A 1 341 ? -21.201 -3.021 -23.016 1.00 96.06 341 GLN A N 1
ATOM 2593 C CA . GLN A 1 341 ? -22.321 -2.133 -23.305 1.00 96.06 341 GLN A CA 1
ATOM 2594 C C . GLN A 1 341 ? -22.562 -2.097 -24.817 1.00 96.06 341 GLN A C 1
ATOM 2596 O O . GLN A 1 341 ? -21.627 -1.892 -25.593 1.00 96.06 341 GLN A O 1
ATOM 2601 N N . PHE A 1 342 ? -23.807 -2.315 -25.243 1.00 91.81 342 PHE A N 1
ATOM 2602 C CA . PHE A 1 342 ? -24.151 -2.393 -26.670 1.00 91.81 342 PHE A CA 1
ATOM 2603 C C . PHE A 1 342 ? -25.389 -1.571 -27.066 1.00 91.81 342 PHE A C 1
ATOM 2605 O O . PHE A 1 342 ? -25.667 -1.420 -28.251 1.00 91.81 342 PHE A O 1
ATOM 2612 N N . GLU A 1 343 ? -26.137 -1.011 -26.110 1.00 90.62 343 GLU A N 1
ATOM 2613 C CA . GLU A 1 343 ? -27.283 -0.134 -26.386 1.00 90.62 343 GLU A CA 1
ATOM 2614 C C . GLU A 1 343 ? -27.391 0.943 -25.299 1.00 90.62 343 GLU A C 1
ATOM 2616 O O . GLU A 1 343 ? -27.379 0.609 -24.117 1.00 90.62 343 GLU A O 1
ATOM 2621 N N . ILE A 1 344 ? -27.509 2.216 -25.692 1.00 89.56 344 ILE A N 1
ATOM 2622 C CA . ILE A 1 344 ? -27.479 3.374 -24.780 1.00 89.56 344 ILE A CA 1
ATOM 2623 C C . ILE A 1 344 ? -28.789 4.166 -24.905 1.00 89.56 344 ILE A C 1
ATOM 2625 O O . ILE A 1 344 ? -29.140 4.584 -26.009 1.00 89.56 344 ILE A O 1
ATOM 2629 N N . ASP A 1 345 ? -29.499 4.364 -23.791 1.00 86.12 345 ASP A N 1
ATOM 2630 C CA . ASP A 1 345 ? -30.724 5.170 -23.611 1.00 86.12 345 ASP A CA 1
ATOM 2631 C C . ASP A 1 345 ? -31.852 4.918 -24.640 1.00 86.12 345 ASP A C 1
ATOM 2633 O O . ASP A 1 345 ? -32.648 5.800 -24.969 1.00 86.12 345 ASP A O 1
ATOM 2637 N N . ARG A 1 346 ? -31.947 3.693 -25.180 1.00 88.19 346 ARG A N 1
ATOM 2638 C CA . ARG A 1 346 ? -33.016 3.291 -26.124 1.00 88.19 346 ARG A CA 1
ATOM 2639 C C . ARG A 1 346 ? -34.134 2.474 -25.485 1.00 88.19 346 ARG A C 1
ATOM 2641 O O . ARG A 1 346 ? -35.168 2.257 -26.119 1.00 88.19 346 ARG A O 1
ATOM 2648 N N . ARG A 1 347 ? -33.968 2.050 -24.230 1.00 89.38 347 ARG A N 1
ATOM 2649 C CA . ARG A 1 347 ? -34.985 1.327 -23.460 1.00 89.38 347 ARG A CA 1
ATOM 2650 C C . ARG A 1 347 ? -35.366 2.065 -22.194 1.00 89.38 347 ARG A C 1
ATOM 2652 O O . ARG A 1 347 ? -34.589 2.821 -21.621 1.00 89.38 347 ARG A O 1
ATOM 2659 N N . ARG A 1 348 ? -36.584 1.779 -21.731 1.00 93.38 348 ARG A N 1
ATOM 2660 C CA . ARG A 1 348 ? -37.065 2.195 -20.417 1.00 93.38 348 ARG A CA 1
ATOM 2661 C C . ARG A 1 348 ? -37.533 0.990 -19.621 1.00 93.38 348 ARG A C 1
ATOM 2663 O O . ARG A 1 348 ? -38.288 0.173 -20.142 1.00 93.38 348 ARG A O 1
ATOM 2670 N N . VAL A 1 349 ? -37.134 0.918 -18.358 1.00 91.69 349 VAL A N 1
ATOM 2671 C CA . VAL A 1 349 ? -37.661 -0.040 -17.379 1.00 91.69 349 VAL A CA 1
ATOM 2672 C C . VAL A 1 349 ? -38.373 0.772 -16.313 1.00 91.69 349 VAL A C 1
ATOM 2674 O O . VAL A 1 349 ? -37.781 1.671 -15.723 1.00 91.69 349 VAL A O 1
ATOM 2677 N N . ASN A 1 350 ? -39.666 0.510 -16.119 1.00 91.81 350 ASN A N 1
ATOM 2678 C CA . ASN A 1 350 ? -40.506 1.270 -15.189 1.00 91.81 350 ASN A CA 1
ATOM 2679 C C . ASN A 1 350 ? -40.390 2.806 -15.377 1.00 91.81 350 ASN A C 1
ATOM 2681 O O . ASN A 1 350 ? -40.247 3.570 -14.429 1.00 91.81 350 ASN A O 1
ATOM 2685 N N . GLY A 1 351 ? -40.360 3.259 -16.638 1.00 90.56 351 GLY A N 1
ATOM 2686 C CA . GLY A 1 351 ? -40.237 4.677 -17.002 1.00 90.56 351 GLY A CA 1
ATOM 2687 C C . GLY A 1 351 ? -38.820 5.267 -16.949 1.00 90.56 351 GLY A C 1
ATOM 2688 O O . GLY A 1 351 ? -38.606 6.345 -17.508 1.00 90.56 351 GLY A O 1
ATOM 2689 N N . ILE A 1 352 ? -37.840 4.569 -16.371 1.00 94.81 352 ILE A N 1
ATOM 2690 C CA . ILE A 1 352 ? -36.445 5.019 -16.246 1.00 94.81 352 ILE A CA 1
ATOM 2691 C C . ILE A 1 352 ? -35.635 4.578 -17.467 1.00 94.81 352 ILE A C 1
ATOM 2693 O O . ILE A 1 352 ? -35.698 3.410 -17.841 1.00 94.81 352 ILE A O 1
ATOM 2697 N N . GLY A 1 353 ? -34.890 5.501 -18.085 1.00 94.19 353 GLY A N 1
ATOM 2698 C CA . GLY A 1 353 ? -33.957 5.187 -19.176 1.00 94.19 353 GLY A CA 1
ATOM 2699 C C . GLY A 1 353 ? -32.824 4.283 -18.688 1.00 94.19 353 GLY A C 1
ATOM 2700 O O . GLY A 1 353 ? -32.249 4.547 -17.628 1.00 94.19 353 GLY A O 1
ATOM 2701 N N . VAL A 1 354 ? -32.552 3.210 -19.431 1.00 95.81 354 VAL A N 1
ATOM 2702 C CA . VAL A 1 354 ? -31.513 2.225 -19.110 1.00 95.81 354 VAL A CA 1
ATOM 2703 C C . VAL A 1 354 ? -30.614 1.967 -20.315 1.00 95.81 354 VAL A C 1
ATOM 2705 O O . VAL A 1 354 ? -31.084 1.940 -21.457 1.00 95.81 354 VAL A O 1
ATOM 2708 N N . ASP A 1 355 ? -29.351 1.691 -20.024 1.00 95.88 355 ASP A N 1
ATOM 2709 C CA . ASP A 1 355 ? -28.370 1.171 -20.968 1.00 95.88 355 ASP A CA 1
ATOM 2710 C C . ASP A 1 355 ? -28.311 -0.359 -20.830 1.00 95.88 355 ASP A C 1
ATOM 2712 O O . ASP A 1 355 ? -28.550 -0.907 -19.748 1.00 95.88 355 ASP A O 1
ATOM 2716 N N . ARG A 1 356 ? -28.040 -1.073 -21.930 1.00 96.25 356 ARG A N 1
ATOM 2717 C CA . ARG A 1 356 ? -27.972 -2.543 -21.949 1.00 96.25 356 ARG A CA 1
ATOM 2718 C C . ARG A 1 356 ? -26.542 -3.026 -22.098 1.00 96.25 356 ARG A C 1
ATOM 2720 O O . ARG A 1 356 ? -25.797 -2.606 -22.988 1.00 96.25 356 ARG A O 1
ATOM 2727 N N . ASN A 1 357 ? -26.230 -4.006 -21.265 1.00 97.44 357 ASN A N 1
ATOM 2728 C CA . ASN A 1 357 ? -24.933 -4.636 -21.142 1.00 97.44 357 ASN A CA 1
ATOM 2729 C C . ASN A 1 357 ? -25.074 -6.146 -21.293 1.00 97.44 357 ASN A C 1
ATOM 2731 O O . ASN A 1 357 ? -26.045 -6.732 -20.817 1.00 97.44 357 ASN A O 1
ATOM 2735 N N . ARG A 1 358 ? -24.102 -6.789 -21.932 1.00 96.62 358 ARG A N 1
ATOM 2736 C CA . ARG A 1 358 ? -24.024 -8.245 -22.064 1.00 96.62 358 ARG A CA 1
ATOM 2737 C C . ARG A 1 358 ? -22.862 -8.785 -21.247 1.00 96.62 358 ARG A C 1
ATOM 2739 O O . ARG A 1 358 ? -21.757 -8.255 -21.335 1.00 96.62 358 ARG A O 1
ATOM 2746 N N . ILE A 1 359 ? -23.113 -9.856 -20.501 1.00 97.31 359 ILE A N 1
ATOM 2747 C CA . ILE A 1 359 ? -22.089 -10.593 -19.757 1.00 97.31 359 ILE A CA 1
ATOM 2748 C C . ILE A 1 359 ? -21.316 -11.479 -20.736 1.00 97.31 359 ILE A C 1
ATOM 2750 O O . ILE A 1 359 ? -21.914 -12.213 -21.524 1.00 97.31 359 ILE A O 1
ATOM 2754 N N . LEU A 1 360 ? -19.989 -11.406 -20.700 1.00 93.88 360 LEU A N 1
ATOM 2755 C CA . LEU A 1 360 ? -19.092 -12.118 -21.617 1.00 93.88 360 LEU A CA 1
ATOM 2756 C C . LEU A 1 360 ? -18.246 -13.184 -20.920 1.00 93.88 360 LEU A C 1
ATOM 2758 O O . LEU A 1 360 ? -17.748 -14.091 -21.586 1.00 93.88 360 LEU A O 1
ATOM 2762 N N . LYS A 1 361 ? -18.066 -13.074 -19.600 1.00 89.31 361 LYS A N 1
ATOM 2763 C CA . LYS A 1 361 ? -17.288 -14.017 -18.792 1.00 89.31 361 LYS A CA 1
ATOM 2764 C C . LYS A 1 361 ? -18.069 -14.418 -17.535 1.00 89.31 361 LYS A C 1
ATOM 2766 O O . LYS A 1 361 ? -18.831 -13.590 -17.046 1.00 89.31 361 LYS A O 1
ATOM 2771 N N . PRO A 1 362 ? -17.878 -15.643 -17.013 1.00 81.62 362 PRO A N 1
ATOM 2772 C CA . PRO A 1 362 ? -18.602 -16.144 -15.837 1.00 81.62 362 PRO A CA 1
ATOM 2773 C C . PRO A 1 362 ? -18.372 -15.306 -14.577 1.00 81.62 362 PRO A C 1
ATOM 2775 O O . PRO A 1 362 ? -19.286 -15.044 -13.797 1.00 81.62 362 PRO A O 1
ATOM 2778 N N . LEU A 1 363 ? -17.132 -14.855 -14.402 1.00 86.56 363 LEU A N 1
ATOM 2779 C CA . LEU A 1 363 ? -16.751 -13.884 -13.392 1.00 86.56 363 LEU A CA 1
ATOM 2780 C C . LEU A 1 363 ? -16.624 -12.544 -14.082 1.00 86.56 363 LEU A C 1
ATOM 2782 O O . LEU A 1 363 ? -15.820 -12.396 -14.996 1.00 86.56 363 LEU A O 1
ATOM 2786 N N . PHE A 1 364 ? -17.440 -11.591 -13.665 1.00 91.19 364 PHE A N 1
ATOM 2787 C CA . PHE A 1 364 ? -17.530 -10.262 -14.258 1.00 91.19 364 PHE A CA 1
ATOM 2788 C C . PHE A 1 364 ? -17.612 -9.169 -13.183 1.00 91.19 364 PHE A C 1
ATOM 2790 O O . PHE A 1 364 ? -18.032 -8.052 -13.461 1.00 91.19 364 PHE A O 1
ATOM 2797 N N . GLY A 1 365 ? -17.204 -9.486 -11.951 1.00 90.19 365 GLY A N 1
ATOM 2798 C CA . GLY A 1 365 ? -17.212 -8.555 -10.822 1.00 90.19 365 GLY A CA 1
ATOM 2799 C C . GLY A 1 365 ? -18.563 -8.452 -10.115 1.00 90.19 365 GLY A C 1
ATOM 2800 O O . GLY A 1 365 ? -18.853 -7.423 -9.504 1.00 90.19 365 GLY A O 1
ATOM 2801 N N . GLN A 1 366 ? -19.398 -9.488 -10.220 1.00 91.88 366 GLN A N 1
ATOM 2802 C CA . GLN A 1 366 ? -20.638 -9.591 -9.462 1.00 91.88 366 GLN A CA 1
ATOM 2803 C C . GLN A 1 366 ? -20.380 -9.653 -7.950 1.00 91.88 366 GLN A C 1
ATOM 2805 O O . GLN A 1 366 ? -19.386 -10.219 -7.499 1.00 91.88 366 GLN A O 1
ATOM 2810 N N . TRP A 1 367 ? -21.287 -9.082 -7.162 1.00 89.00 367 TRP A N 1
ATOM 2811 C CA . TRP A 1 367 ? -21.255 -9.197 -5.704 1.00 89.00 367 TRP A CA 1
ATOM 2812 C C . TRP A 1 367 ? -21.484 -10.649 -5.265 1.00 89.00 367 TRP A C 1
ATOM 2814 O O . TRP A 1 367 ? -22.324 -11.347 -5.836 1.00 89.00 367 TRP A O 1
ATOM 2824 N N . GLY A 1 368 ? -20.783 -11.082 -4.218 1.00 71.38 368 GLY A N 1
ATOM 2825 C CA . GLY A 1 368 ? -20.901 -12.422 -3.634 1.00 71.38 368 GLY A CA 1
ATOM 2826 C C . GLY A 1 368 ? -19.901 -13.459 -4.159 1.00 71.38 368 GLY A C 1
ATOM 2827 O O . GLY A 1 368 ? -19.972 -14.610 -3.733 1.00 71.38 368 GLY A O 1
ATOM 2828 N N . THR A 1 369 ? -18.981 -13.087 -5.059 1.00 59.56 369 THR A N 1
ATOM 2829 C CA . THR A 1 369 ? -17.886 -13.950 -5.557 1.00 59.56 369 THR A CA 1
ATOM 2830 C C . THR A 1 369 ? -16.504 -13.505 -5.051 1.00 59.56 369 THR A C 1
ATOM 2832 O O . THR A 1 369 ? -15.471 -13.796 -5.658 1.00 59.56 369 THR A O 1
ATOM 2835 N N . GLU A 1 370 ? -16.446 -12.732 -3.964 1.00 52.62 370 GLU A N 1
ATOM 2836 C CA . GLU A 1 370 ? -15.210 -12.142 -3.449 1.00 52.62 370 GLU A CA 1
ATOM 2837 C C . GLU A 1 370 ? -14.284 -13.212 -2.846 1.00 52.62 370 GLU A C 1
ATOM 2839 O O . GLU A 1 370 ? -14.561 -13.789 -1.800 1.00 52.62 370 GLU A O 1
ATOM 2844 N N . GLY A 1 371 ? -13.159 -13.474 -3.521 1.00 41.16 371 GLY A N 1
ATOM 2845 C CA . GLY A 1 371 ? -12.238 -14.580 -3.217 1.00 41.16 371 GLY A CA 1
ATOM 2846 C C . GLY A 1 371 ? -12.139 -15.615 -4.343 1.00 41.16 371 GLY A C 1
ATOM 2847 O O . GLY A 1 371 ? -11.153 -16.343 -4.411 1.00 41.16 371 GLY A O 1
ATOM 2848 N N . GLU A 1 372 ? -13.087 -15.608 -5.283 1.00 40.81 372 GLU A N 1
ATOM 2849 C CA . GLU A 1 372 ? -13.079 -16.423 -6.504 1.00 40.81 372 GLU A CA 1
ATOM 2850 C C . GLU A 1 372 ? -12.564 -15.637 -7.715 1.00 40.81 372 GLU A C 1
ATOM 2852 O O . GLU A 1 372 ? -13.039 -15.822 -8.831 1.00 40.81 372 GLU A O 1
ATOM 2857 N N . ALA A 1 373 ? -11.588 -14.739 -7.537 1.00 35.56 373 ALA A N 1
ATOM 2858 C CA . ALA A 1 373 ? -10.863 -14.204 -8.684 1.00 35.56 373 ALA A CA 1
ATOM 2859 C C . ALA A 1 373 ? -10.137 -15.377 -9.360 1.00 35.56 373 ALA A C 1
ATOM 2861 O O . ALA A 1 373 ? -9.047 -15.773 -8.944 1.00 35.56 373 ALA A O 1
ATOM 2862 N N . VAL A 1 374 ? -10.775 -15.980 -10.368 1.00 32.16 374 VAL A N 1
ATOM 2863 C CA . VAL A 1 374 ? -10.139 -16.987 -11.208 1.00 32.16 374 VAL A CA 1
ATOM 2864 C C . VAL A 1 374 ? -8.905 -16.317 -11.798 1.00 32.16 374 VAL A C 1
ATOM 2866 O O . VAL A 1 374 ? -9.034 -15.273 -12.449 1.00 32.16 374 VAL A O 1
ATOM 2869 N N . PRO A 1 375 ? -7.701 -16.872 -11.570 1.00 29.88 375 PRO A N 1
ATOM 2870 C CA . PRO A 1 375 ? -6.538 -16.430 -12.307 1.00 29.88 375 PRO A CA 1
ATOM 2871 C C . PRO A 1 375 ? -6.900 -16.573 -13.776 1.00 29.88 375 PRO A C 1
ATOM 2873 O O . PRO A 1 375 ? -7.361 -17.639 -14.190 1.00 29.88 375 PRO A O 1
ATOM 2876 N N . VAL A 1 376 ? -6.722 -15.506 -14.555 1.00 28.39 376 VAL A N 1
ATOM 2877 C CA . VAL A 1 376 ? -6.746 -15.606 -16.010 1.00 28.39 376 VAL A CA 1
ATOM 2878 C C . VAL A 1 376 ? -5.794 -16.741 -16.355 1.00 28.39 376 VAL A C 1
ATOM 2880 O O . VAL A 1 376 ? -4.580 -16.596 -16.249 1.00 28.39 376 VAL A O 1
ATOM 2883 N N . THR A 1 377 ? -6.352 -17.900 -16.686 1.00 25.27 377 THR A N 1
ATOM 2884 C CA . THR A 1 377 ? -5.631 -18.984 -17.319 1.00 25.27 377 THR A CA 1
ATOM 2885 C C . THR A 1 377 ? -5.376 -18.458 -18.722 1.00 25.27 377 THR A C 1
ATOM 2887 O O . THR A 1 377 ? -6.331 -18.229 -19.473 1.00 25.27 377 THR A O 1
ATOM 2890 N N . PRO A 1 378 ? -4.115 -18.190 -19.107 1.00 29.30 378 PRO A N 1
ATOM 2891 C CA . PRO A 1 378 ? -3.807 -18.087 -20.517 1.00 29.30 378 PRO A CA 1
ATOM 2892 C C . PRO A 1 378 ? -4.294 -19.394 -21.138 1.00 29.30 378 PRO A C 1
ATOM 2894 O O . PRO A 1 378 ? -4.034 -20.467 -20.589 1.00 29.30 378 PRO A O 1
ATOM 2897 N N . ARG A 1 379 ? -5.046 -19.288 -22.239 1.00 26.66 379 ARG A N 1
ATOM 2898 C CA . ARG A 1 379 ? -5.376 -20.411 -23.126 1.00 26.66 379 ARG A CA 1
ATOM 2899 C C . ARG A 1 379 ? -4.236 -21.423 -23.120 1.00 26.66 379 ARG A C 1
ATOM 2901 O O . ARG A 1 379 ? -3.096 -21.010 -23.324 1.00 26.66 379 ARG A O 1
ATOM 2908 N N . GLU A 1 380 ? -4.577 -22.699 -22.938 1.00 29.11 380 GLU A N 1
ATOM 2909 C CA . GLU A 1 380 ? -3.681 -23.840 -23.112 1.00 29.11 380 GLU A CA 1
ATOM 2910 C C . GLU A 1 380 ? -2.757 -23.621 -24.319 1.00 29.11 380 GLU A C 1
ATOM 2912 O O . GLU A 1 380 ? -3.117 -23.808 -25.481 1.00 29.11 380 GLU A O 1
ATOM 2917 N N . GLN A 1 381 ? -1.544 -23.182 -24.014 1.00 23.34 381 GLN A N 1
ATOM 2918 C CA . GLN A 1 381 ? -0.352 -23.497 -24.767 1.00 23.34 381 GLN A CA 1
ATOM 2919 C C . GLN A 1 381 ? 0.454 -24.397 -23.835 1.00 23.34 381 GLN A C 1
ATOM 2921 O O . GLN A 1 381 ? 0.517 -24.113 -22.635 1.00 23.34 381 GLN A O 1
ATOM 2926 N N . PRO A 1 382 ? 0.986 -25.518 -24.344 1.00 26.59 382 PRO A N 1
ATOM 2927 C CA . PRO A 1 382 ? 1.546 -26.569 -23.513 1.00 26.59 382 PRO A CA 1
ATOM 2928 C C . PRO A 1 382 ? 2.608 -25.991 -22.581 1.00 26.59 382 PRO A C 1
ATOM 2930 O O . PRO A 1 382 ? 3.495 -25.259 -23.016 1.00 26.59 382 PRO A O 1
ATOM 2933 N N . GLU A 1 383 ? 2.447 -26.320 -21.302 1.00 34.47 383 GLU A N 1
ATOM 2934 C CA . GLU A 1 383 ? 3.319 -26.042 -20.169 1.00 34.47 383 GLU A CA 1
ATOM 2935 C C . GLU A 1 383 ? 4.780 -25.754 -20.565 1.00 34.47 383 GLU A C 1
ATOM 2937 O O . GLU A 1 383 ? 5.601 -26.649 -20.759 1.00 34.47 383 GLU A O 1
ATOM 2942 N N . GLN A 1 384 ? 5.125 -24.469 -20.635 1.00 26.20 384 GLN A N 1
ATOM 2943 C CA . GLN A 1 384 ? 6.470 -24.018 -20.312 1.00 26.20 384 GLN A CA 1
ATOM 2944 C C . GLN A 1 384 ? 6.356 -23.201 -19.034 1.00 26.20 384 GLN A C 1
ATOM 2946 O O . GLN A 1 384 ? 5.953 -22.039 -19.053 1.00 26.20 384 GLN A O 1
ATOM 2951 N N . ALA A 1 385 ? 6.664 -23.850 -17.911 1.00 27.11 385 ALA A N 1
ATOM 2952 C CA . ALA A 1 385 ? 6.806 -23.217 -16.612 1.00 27.11 385 ALA A CA 1
ATOM 2953 C C . ALA A 1 385 ? 7.544 -21.878 -16.755 1.00 27.11 385 ALA A C 1
ATOM 2955 O O . ALA A 1 385 ? 8.664 -21.848 -17.266 1.00 27.11 385 ALA A O 1
ATOM 2956 N N . VAL A 1 386 ? 6.954 -20.776 -16.276 1.00 33.62 386 VAL A N 1
ATOM 2957 C CA . VAL A 1 386 ? 7.750 -19.582 -15.974 1.00 33.62 386 VAL A CA 1
ATOM 2958 C C . VAL A 1 386 ? 8.733 -20.034 -14.897 1.00 33.62 386 VAL A C 1
ATOM 2960 O O . VAL A 1 386 ? 8.291 -20.389 -13.801 1.00 33.62 386 VAL A O 1
ATOM 2963 N N . PRO A 1 387 ? 10.045 -20.108 -15.176 1.00 35.47 387 PRO A N 1
ATOM 2964 C CA . PRO A 1 387 ? 10.982 -20.604 -14.189 1.00 35.47 387 PRO A CA 1
ATOM 2965 C C . PRO A 1 387 ? 10.912 -19.673 -12.983 1.00 35.47 387 PRO A C 1
ATOM 2967 O O . PRO A 1 387 ? 11.074 -18.460 -13.133 1.00 35.47 387 PRO A O 1
ATOM 2970 N N . GLN A 1 388 ? 10.688 -20.219 -11.785 1.00 53.75 388 GLN A N 1
ATOM 2971 C CA . GLN A 1 388 ? 11.052 -19.494 -10.574 1.00 53.75 388 GLN A CA 1
ATOM 2972 C C . GLN A 1 388 ? 12.538 -19.149 -10.715 1.00 53.75 388 GLN A C 1
ATOM 2974 O O . GLN A 1 388 ? 13.375 -20.054 -10.740 1.00 53.75 388 GLN A O 1
ATOM 2979 N N . LEU A 1 389 ? 12.862 -17.865 -10.890 1.00 64.12 389 LEU A N 1
ATOM 2980 C CA . LEU A 1 389 ? 14.247 -17.408 -10.941 1.00 64.12 389 LEU A CA 1
ATOM 2981 C C . LEU A 1 389 ? 14.887 -17.748 -9.595 1.00 64.12 389 LEU A C 1
ATOM 2983 O O . LEU A 1 389 ? 14.527 -17.188 -8.563 1.00 64.12 389 LEU A O 1
ATOM 2987 N N . LYS A 1 390 ? 15.798 -18.715 -9.620 1.00 79.06 390 LYS A N 1
ATOM 2988 C CA . LYS A 1 390 ? 16.614 -19.146 -8.485 1.00 79.06 390 LYS A CA 1
ATOM 2989 C C . LYS A 1 390 ? 18.059 -18.718 -8.736 1.00 79.06 390 LYS A C 1
ATOM 2991 O O . LYS A 1 390 ? 18.410 -18.516 -9.902 1.00 79.06 390 LYS A O 1
ATOM 2996 N N . PRO A 1 391 ? 18.896 -18.622 -7.689 1.00 86.00 391 PRO A N 1
ATOM 2997 C CA . PRO A 1 391 ? 20.325 -18.425 -7.867 1.00 86.00 391 PRO A CA 1
ATOM 2998 C C . PRO A 1 391 ? 20.890 -19.430 -8.867 1.00 86.00 391 PRO A C 1
ATOM 3000 O O . PRO A 1 391 ? 20.522 -20.611 -8.873 1.00 86.00 391 PRO A O 1
ATOM 3003 N N . LEU A 1 392 ? 21.770 -18.948 -9.732 1.00 84.19 392 LEU A N 1
ATOM 3004 C CA . LEU A 1 392 ? 22.411 -19.762 -10.742 1.00 84.19 392 LEU A CA 1
ATOM 3005 C C . LEU A 1 392 ? 23.238 -20.862 -10.076 1.00 84.19 392 LEU A C 1
ATOM 3007 O O . LEU A 1 392 ? 24.105 -20.608 -9.246 1.00 84.19 392 LEU A O 1
ATOM 3011 N N . THR A 1 393 ? 23.012 -22.104 -10.497 1.00 79.00 393 THR A N 1
ATOM 3012 C CA . THR A 1 393 ? 23.825 -23.251 -10.063 1.00 79.00 393 THR A CA 1
ATOM 3013 C C . THR A 1 393 ? 25.071 -23.440 -10.930 1.00 79.00 393 THR A C 1
ATOM 3015 O O . THR A 1 393 ? 25.932 -24.264 -10.621 1.00 79.00 393 THR A O 1
ATOM 3018 N N . LYS A 1 394 ? 25.173 -22.692 -12.036 1.00 79.38 394 LYS A N 1
ATOM 3019 C CA . LYS A 1 394 ? 26.282 -22.719 -12.991 1.00 79.38 394 LYS A CA 1
ATOM 3020 C C . LYS A 1 394 ? 26.671 -21.306 -13.395 1.00 79.38 394 LYS A C 1
ATOM 3022 O O . LYS A 1 394 ? 25.851 -20.397 -13.419 1.00 79.38 394 LYS A O 1
ATOM 3027 N N . VAL A 1 395 ? 27.929 -21.163 -13.783 1.00 83.88 395 VAL A N 1
ATOM 3028 C CA . VAL A 1 395 ? 28.493 -19.920 -14.304 1.00 83.88 395 VAL A CA 1
ATOM 3029 C C . VAL A 1 395 ? 27.743 -19.463 -15.565 1.00 83.88 395 VAL A C 1
ATOM 3031 O O . VAL A 1 395 ? 27.583 -20.249 -16.501 1.00 83.88 395 VAL A O 1
ATOM 3034 N N . TRP A 1 396 ? 27.319 -18.195 -15.607 1.00 81.94 396 TRP A N 1
ATOM 3035 C CA . TRP A 1 396 ? 26.673 -17.590 -16.778 1.00 81.94 396 TRP A CA 1
ATOM 3036 C C . TRP A 1 396 ? 27.705 -17.020 -17.750 1.00 81.94 396 TRP A C 1
ATOM 3038 O O . TRP A 1 396 ? 28.563 -16.234 -17.347 1.00 81.94 396 TRP A O 1
ATOM 3048 N N . ARG A 1 397 ? 27.594 -17.381 -19.032 1.00 88.44 397 ARG A N 1
ATOM 3049 C CA . ARG A 1 397 ? 28.380 -16.829 -20.146 1.00 88.44 397 ARG A CA 1
ATOM 3050 C C . ARG A 1 397 ? 27.430 -16.235 -21.182 1.00 88.44 397 ARG A C 1
ATOM 3052 O O . ARG A 1 397 ? 26.340 -16.770 -21.368 1.00 88.44 397 ARG A O 1
ATOM 3059 N N . GLY A 1 398 ? 27.862 -15.186 -21.867 1.00 87.12 398 GLY A N 1
ATOM 3060 C CA . GLY A 1 398 ? 27.017 -14.395 -22.755 1.00 87.12 398 GLY A CA 1
ATOM 3061 C C . GLY A 1 398 ? 26.198 -13.349 -22.009 1.00 87.12 398 GLY A C 1
ATOM 3062 O O . GLY A 1 398 ? 26.264 -13.230 -20.781 1.00 87.12 398 GLY A O 1
ATOM 3063 N N . ASP A 1 399 ? 25.427 -12.581 -22.766 1.00 90.56 399 ASP A N 1
ATOM 3064 C CA . ASP A 1 399 ? 24.729 -11.414 -22.245 1.00 90.56 399 ASP A CA 1
ATOM 3065 C C . ASP A 1 399 ? 23.732 -11.753 -21.119 1.00 90.56 399 ASP A C 1
ATOM 3067 O O . ASP A 1 399 ? 22.988 -12.738 -21.212 1.00 90.56 399 ASP A O 1
ATOM 3071 N N . PRO A 1 400 ? 23.705 -10.976 -20.018 1.00 88.69 400 PRO A N 1
ATOM 3072 C CA . PRO A 1 400 ? 22.809 -11.172 -18.882 1.00 88.69 400 PRO A CA 1
ATOM 3073 C C . PRO A 1 400 ? 21.361 -10.776 -19.213 1.00 88.69 400 PRO A C 1
ATOM 3075 O O . PRO A 1 400 ? 20.775 -9.897 -18.587 1.00 88.69 400 PRO A O 1
ATOM 3078 N N . VAL A 1 401 ? 20.726 -11.476 -20.156 1.00 84.44 401 VAL A N 1
ATOM 3079 C CA . VAL A 1 401 ? 19.314 -11.271 -20.547 1.00 84.44 401 VAL A CA 1
ATOM 3080 C C . VAL A 1 401 ? 18.322 -11.485 -19.391 1.00 84.44 401 VAL A C 1
ATOM 3082 O O . VAL A 1 401 ? 17.151 -11.117 -19.476 1.00 84.44 401 VAL A O 1
ATOM 3085 N N . TRP A 1 402 ? 18.780 -12.084 -18.290 1.00 86.75 402 TRP A N 1
ATOM 3086 C CA . TRP A 1 402 ? 18.038 -12.246 -17.041 1.00 86.75 402 TRP A CA 1
ATOM 3087 C C . TRP A 1 402 ? 17.991 -10.974 -16.183 1.00 86.75 402 TRP A C 1
ATOM 3089 O O . TRP A 1 402 ? 17.125 -10.880 -15.313 1.00 86.75 402 TRP A O 1
ATOM 3099 N N . LEU A 1 403 ? 18.874 -9.998 -16.418 1.00 87.44 403 LEU A N 1
ATOM 3100 C CA . LEU A 1 403 ? 19.061 -8.826 -15.559 1.00 87.44 403 LEU A CA 1
ATOM 3101 C C . LEU A 1 403 ? 17.755 -8.049 -15.299 1.00 87.44 403 LEU A C 1
ATOM 3103 O O . LEU A 1 403 ? 17.419 -7.872 -14.126 1.00 87.44 403 LEU A O 1
ATOM 3107 N N . PRO A 1 404 ? 16.932 -7.699 -16.312 1.00 80.62 404 PRO A N 1
ATOM 3108 C CA . PRO A 1 404 ? 15.663 -7.008 -16.066 1.00 80.62 404 PRO A CA 1
ATOM 3109 C C . PRO A 1 404 ? 14.684 -7.806 -15.200 1.00 80.62 404 PRO A C 1
ATOM 3111 O O . PRO A 1 404 ? 13.955 -7.240 -14.388 1.00 80.62 404 PRO A O 1
ATOM 3114 N N . LYS A 1 405 ? 14.655 -9.136 -15.359 1.00 72.31 405 LYS A N 1
ATOM 3115 C CA . LYS A 1 405 ? 13.746 -10.002 -14.596 1.00 72.31 405 LYS A CA 1
ATOM 3116 C C . LYS A 1 405 ? 14.179 -10.111 -13.135 1.00 72.31 405 LYS A C 1
ATOM 3118 O O . LYS A 1 405 ? 13.329 -10.070 -12.252 1.00 72.31 405 LYS A O 1
ATOM 3123 N N . VAL A 1 406 ? 15.484 -10.207 -12.883 1.00 83.81 406 VAL A N 1
ATOM 3124 C CA . VAL A 1 406 ? 16.054 -10.230 -11.528 1.00 83.81 406 VAL A CA 1
ATOM 3125 C C . VAL A 1 406 ? 15.825 -8.901 -10.814 1.00 83.81 406 VAL A C 1
ATOM 3127 O O . VAL A 1 406 ? 15.406 -8.902 -9.663 1.00 83.81 406 VAL A O 1
ATOM 3130 N N . MET A 1 407 ? 16.003 -7.768 -11.495 1.00 84.62 407 MET A N 1
ATOM 3131 C CA . MET A 1 407 ? 15.720 -6.456 -10.902 1.00 84.62 407 MET A CA 1
ATOM 3132 C C . MET A 1 407 ? 14.249 -6.321 -10.487 1.00 84.62 407 MET A C 1
ATOM 3134 O O . MET A 1 407 ? 13.959 -5.925 -9.360 1.00 84.62 407 MET A O 1
ATOM 3138 N N . ARG A 1 408 ? 13.318 -6.727 -11.359 1.00 73.25 408 ARG A N 1
ATOM 3139 C CA . ARG A 1 408 ? 11.877 -6.700 -11.057 1.00 73.25 408 ARG A CA 1
ATOM 3140 C C . ARG A 1 408 ? 11.495 -7.645 -9.917 1.00 73.25 408 ARG A C 1
ATOM 3142 O O . ARG A 1 408 ? 10.662 -7.280 -9.096 1.00 73.25 408 ARG A O 1
ATOM 3149 N N . LEU A 1 409 ? 12.121 -8.824 -9.830 1.00 72.19 409 LEU A N 1
ATOM 3150 C CA . LEU A 1 409 ? 11.923 -9.762 -8.715 1.00 72.19 409 LEU A CA 1
ATOM 3151 C C . LEU A 1 409 ? 12.251 -9.119 -7.357 1.00 72.19 409 LEU A C 1
ATOM 3153 O O . LEU A 1 409 ? 11.609 -9.434 -6.363 1.00 72.19 409 LEU A O 1
ATOM 3157 N N . TRP A 1 410 ? 13.219 -8.205 -7.332 1.00 77.69 410 TRP A N 1
ATOM 3158 C CA . TRP A 1 410 ? 13.655 -7.479 -6.139 1.00 77.69 410 TRP A CA 1
ATOM 3159 C C . TRP A 1 410 ? 12.968 -6.112 -5.971 1.00 77.69 410 TRP A C 1
ATOM 3161 O O . TRP A 1 410 ? 13.426 -5.277 -5.195 1.00 77.69 410 TRP A O 1
ATOM 3171 N N . GLY A 1 411 ? 11.866 -5.872 -6.692 1.00 67.00 411 GLY A N 1
ATOM 3172 C CA . GLY A 1 411 ? 11.049 -4.665 -6.550 1.00 67.00 411 GLY A CA 1
ATOM 3173 C C . GLY A 1 411 ? 11.677 -3.393 -7.126 1.00 67.00 411 GLY A C 1
ATOM 3174 O O . GLY A 1 411 ? 11.285 -2.297 -6.736 1.00 67.00 411 GLY A O 1
ATOM 3175 N N . LEU A 1 412 ? 12.654 -3.509 -8.032 1.00 77.69 412 LEU A N 1
ATOM 3176 C CA . LEU A 1 412 ? 13.307 -2.357 -8.656 1.00 77.69 412 LEU A CA 1
ATOM 3177 C C . LEU A 1 412 ? 12.574 -1.904 -9.921 1.00 77.69 412 LEU A C 1
ATOM 3179 O O . LEU A 1 412 ? 12.291 -2.704 -10.817 1.00 77.69 412 LEU A O 1
ATOM 3183 N N . ALA A 1 413 ? 12.343 -0.595 -10.021 1.00 73.25 413 ALA A N 1
ATOM 3184 C CA . ALA A 1 413 ? 11.787 0.040 -11.206 1.00 73.25 413 ALA A CA 1
ATOM 3185 C C . ALA A 1 413 ? 12.880 0.219 -12.267 1.00 73.25 413 ALA A C 1
ATOM 3187 O O . ALA A 1 413 ? 13.923 0.821 -12.006 1.00 73.25 413 ALA A O 1
ATOM 3188 N N . LEU A 1 414 ? 12.630 -0.303 -13.468 1.00 80.50 414 LEU A N 1
ATOM 3189 C CA . LEU A 1 414 ? 13.583 -0.319 -14.574 1.00 80.50 414 LEU A CA 1
ATOM 3190 C C . LEU A 1 414 ? 12.906 0.157 -15.862 1.00 80.50 414 LEU A C 1
ATOM 3192 O O . LEU A 1 414 ? 11.899 -0.419 -16.272 1.00 80.50 414 LEU A O 1
ATOM 3196 N N . THR A 1 415 ? 13.482 1.169 -16.510 1.00 79.88 415 THR A N 1
ATOM 3197 C CA . THR A 1 415 ? 13.016 1.703 -17.800 1.00 79.88 415 THR A CA 1
ATOM 3198 C C . THR A 1 415 ? 14.035 1.441 -18.901 1.00 79.88 415 THR A C 1
ATOM 3200 O O . THR A 1 415 ? 15.200 1.817 -18.768 1.00 79.88 415 THR A O 1
ATOM 3203 N N . ASP A 1 416 ? 13.600 0.865 -20.017 1.00 80.81 416 ASP A N 1
ATOM 3204 C CA . ASP A 1 416 ? 14.467 0.598 -21.165 1.00 80.81 416 ASP A CA 1
ATOM 3205 C C . ASP A 1 416 ? 14.796 1.888 -21.934 1.00 80.81 416 ASP A C 1
ATOM 3207 O O . ASP A 1 416 ? 13.916 2.693 -22.246 1.00 80.81 416 ASP A O 1
ATOM 3211 N N . VAL A 1 417 ? 16.073 2.094 -22.274 1.00 81.00 417 VAL A N 1
ATOM 3212 C CA . VAL A 1 417 ? 16.520 3.270 -23.037 1.00 81.00 417 VAL A CA 1
ATOM 3213 C C . VAL A 1 417 ? 16.822 2.902 -24.486 1.00 81.00 417 VAL A C 1
ATOM 3215 O O . VAL A 1 417 ? 17.953 2.600 -24.876 1.00 81.00 417 VAL A O 1
ATOM 3218 N N . GLY A 1 418 ? 15.819 3.038 -25.349 1.00 82.38 418 GLY A N 1
ATOM 3219 C CA . GLY A 1 418 ? 15.907 2.559 -26.729 1.00 82.38 418 GLY A CA 1
ATOM 3220 C C . GLY A 1 418 ? 15.744 1.041 -26.762 1.00 82.38 418 GLY A C 1
ATOM 3221 O O . GLY A 1 418 ? 14.759 0.540 -26.238 1.00 82.38 418 GLY A O 1
ATOM 3222 N N . ASN A 1 419 ? 16.691 0.315 -27.365 1.00 80.81 419 ASN A N 1
ATOM 3223 C CA . ASN A 1 419 ? 16.671 -1.150 -27.409 1.00 80.81 419 ASN A CA 1
ATOM 3224 C C . ASN A 1 419 ? 17.912 -1.737 -26.707 1.00 80.81 419 ASN A C 1
ATOM 3226 O O . ASN A 1 419 ? 18.862 -2.143 -27.383 1.00 80.81 419 ASN A O 1
ATOM 3230 N N . PRO A 1 420 ? 17.932 -1.756 -25.360 1.00 78.81 420 PRO A N 1
ATOM 3231 C CA . PRO A 1 420 ? 19.106 -2.162 -24.586 1.00 78.81 420 PRO A CA 1
ATOM 3232 C C . PRO A 1 420 ? 19.499 -3.625 -24.816 1.00 78.81 420 PRO A C 1
ATOM 3234 O O . PRO A 1 420 ? 20.675 -3.963 -24.705 1.00 78.81 420 PRO A O 1
ATOM 3237 N N . MET A 1 421 ? 18.550 -4.476 -25.218 1.00 82.00 421 MET A N 1
ATOM 3238 C CA . MET A 1 421 ? 18.793 -5.886 -25.542 1.00 82.00 421 MET A CA 1
ATOM 3239 C C . MET A 1 421 ? 19.711 -6.088 -26.755 1.00 82.00 421 MET A C 1
ATOM 3241 O O . MET A 1 421 ? 20.260 -7.169 -26.920 1.00 82.00 421 MET A O 1
ATOM 3245 N N . ASN A 1 422 ? 19.901 -5.053 -27.577 1.00 81.44 422 ASN A N 1
ATOM 3246 C CA . ASN A 1 422 ? 20.779 -5.067 -28.748 1.00 81.44 422 ASN A CA 1
ATOM 3247 C C . ASN A 1 422 ? 21.946 -4.071 -28.607 1.00 81.44 422 ASN A C 1
ATOM 3249 O O . ASN A 1 422 ? 22.492 -3.603 -29.606 1.00 81.44 422 ASN A O 1
ATOM 3253 N N . CYS A 1 423 ? 22.286 -3.668 -27.382 1.00 82.69 423 CYS A N 1
ATOM 3254 C CA . CYS A 1 423 ? 23.319 -2.671 -27.103 1.00 82.69 423 CYS A CA 1
ATOM 3255 C C . CYS A 1 423 ? 24.452 -3.273 -26.265 1.00 82.69 423 CYS A C 1
ATOM 3257 O O . CYS A 1 423 ? 24.201 -3.999 -25.305 1.00 82.69 423 CYS A O 1
ATOM 3259 N N . GLY A 1 424 ? 25.695 -2.936 -26.623 1.0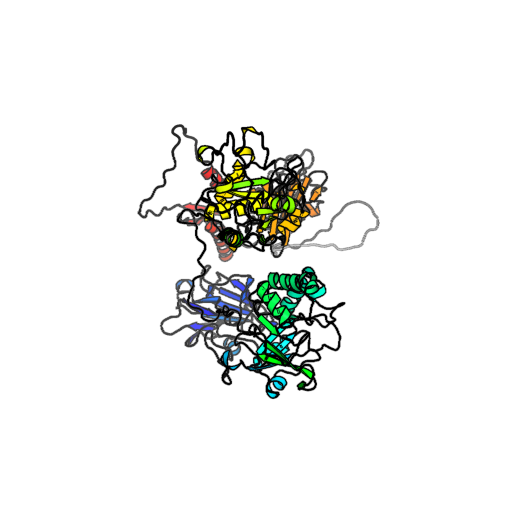0 89.94 424 GLY A N 1
ATOM 3260 C CA . GLY A 1 424 ? 26.918 -3.415 -25.975 1.00 89.94 424 GLY A CA 1
ATOM 3261 C C . GLY A 1 424 ? 28.073 -3.576 -26.968 1.00 89.94 424 GLY A C 1
ATOM 3262 O O . GLY A 1 424 ? 27.900 -3.425 -28.177 1.00 89.94 424 GLY A O 1
ATOM 3263 N N . HIS A 1 425 ? 29.260 -3.897 -26.457 1.00 90.69 425 HIS A N 1
ATOM 3264 C CA . HIS A 1 425 ? 30.478 -4.146 -27.241 1.00 90.69 425 HIS A CA 1
ATOM 3265 C C . HIS A 1 425 ? 30.780 -5.644 -27.433 1.00 90.69 425 HIS A C 1
ATOM 3267 O O . HIS A 1 425 ? 31.939 -6.033 -27.585 1.00 90.69 425 HIS A O 1
ATOM 3273 N N . GLY A 1 426 ? 29.734 -6.474 -27.429 1.00 86.31 426 GLY A N 1
ATOM 3274 C CA . GLY A 1 426 ? 29.801 -7.930 -27.556 1.00 86.31 426 GLY A CA 1
ATOM 3275 C C . GLY A 1 426 ? 29.344 -8.666 -26.297 1.00 86.31 426 GLY A C 1
ATOM 3276 O O . GLY A 1 426 ? 28.906 -8.039 -25.329 1.00 86.31 426 GLY A O 1
ATOM 3277 N N . ASP A 1 427 ? 29.493 -9.991 -26.343 1.00 85.75 427 ASP A N 1
ATOM 3278 C CA . ASP A 1 427 ? 29.017 -10.920 -25.320 1.00 85.75 427 ASP A CA 1
ATOM 3279 C C . ASP A 1 427 ? 29.950 -11.020 -24.109 1.00 85.75 427 ASP A C 1
ATOM 3281 O O . ASP A 1 427 ? 31.171 -11.175 -24.241 1.00 85.75 427 ASP A O 1
ATOM 3285 N N . PHE A 1 428 ? 29.364 -11.048 -22.912 1.00 89.12 428 PHE A N 1
ATOM 3286 C CA . PHE A 1 428 ? 30.097 -11.345 -21.679 1.00 89.12 428 PHE A CA 1
ATOM 3287 C C . PHE A 1 428 ? 30.810 -12.703 -21.730 1.00 89.12 428 PHE A C 1
ATOM 3289 O O . PHE A 1 428 ? 30.235 -13.723 -22.112 1.00 89.12 428 PHE A O 1
ATOM 3296 N N . ARG A 1 429 ? 32.054 -12.765 -21.237 1.00 89.12 429 ARG A N 1
ATOM 3297 C CA . ARG A 1 429 ? 32.762 -14.051 -21.096 1.00 89.12 429 ARG A CA 1
ATOM 3298 C C . ARG A 1 429 ? 32.165 -14.870 -19.969 1.00 89.12 429 ARG A C 1
ATOM 3300 O O . ARG A 1 429 ? 31.855 -16.044 -20.148 1.00 89.12 429 ARG A O 1
ATOM 3307 N N . GLU A 1 430 ? 32.083 -14.261 -18.796 1.00 89.31 430 GLU A N 1
ATOM 3308 C CA . GLU A 1 430 ? 31.503 -14.823 -17.586 1.00 89.31 430 GLU A CA 1
ATOM 3309 C C . GLU A 1 430 ? 31.023 -13.671 -16.711 1.00 89.31 430 GLU A C 1
ATOM 3311 O O . GLU A 1 430 ? 31.829 -12.821 -16.360 1.00 89.31 430 GLU A O 1
ATOM 3316 N N . VAL A 1 431 ? 29.761 -13.649 -16.299 1.00 91.38 431 VAL A N 1
ATOM 3317 C CA . VAL A 1 431 ? 29.283 -12.597 -15.390 1.00 91.38 431 VAL A CA 1
ATOM 3318 C C . VAL A 1 431 ? 29.634 -12.978 -13.950 1.00 91.38 431 VAL A C 1
ATOM 3320 O O . VAL A 1 431 ? 29.150 -13.981 -13.430 1.00 91.38 431 VAL A O 1
ATOM 3323 N N . ARG A 1 432 ? 30.509 -12.196 -13.313 1.00 89.69 432 ARG A N 1
ATOM 3324 C CA . ARG A 1 432 ? 31.130 -12.508 -12.015 1.00 89.69 432 ARG A CA 1
ATOM 3325 C C . ARG A 1 432 ? 30.733 -11.573 -10.882 1.00 89.69 432 ARG A C 1
ATOM 3327 O O . ARG A 1 432 ? 30.752 -12.009 -9.735 1.00 89.69 432 ARG A O 1
ATOM 3334 N N . GLY A 1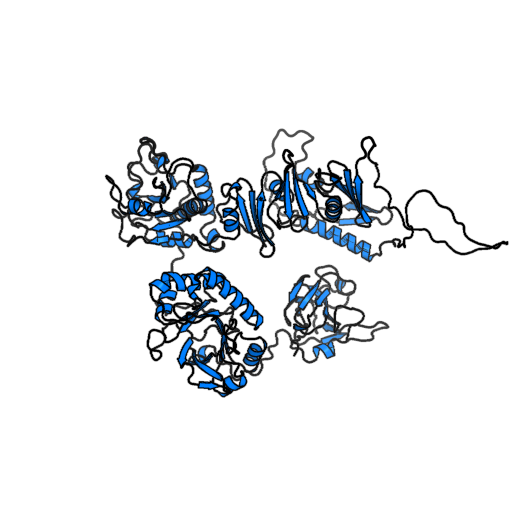 433 ? 30.436 -10.309 -11.170 1.00 92.12 433 GLY A N 1
ATOM 3335 C CA . GLY A 1 433 ? 30.219 -9.310 -10.125 1.00 92.12 433 GLY A CA 1
ATOM 3336 C C . GLY A 1 433 ? 29.700 -7.974 -10.638 1.00 92.12 433 GLY A C 1
ATOM 3337 O O . GLY A 1 433 ? 29.300 -7.849 -11.796 1.00 92.12 433 GLY A O 1
ATOM 3338 N N . VAL A 1 434 ? 29.717 -6.979 -9.756 1.00 96.62 434 VAL A N 1
ATOM 3339 C CA . VAL A 1 434 ? 29.177 -5.637 -9.999 1.00 96.62 434 VAL A CA 1
ATOM 3340 C C . VAL A 1 434 ? 30.251 -4.592 -9.720 1.00 96.62 434 VAL A C 1
ATOM 3342 O O . VAL A 1 434 ? 30.914 -4.660 -8.683 1.00 96.62 434 VAL A O 1
ATOM 3345 N N . ILE A 1 435 ? 30.405 -3.617 -10.618 1.00 94.56 435 ILE A N 1
ATOM 3346 C CA . ILE A 1 435 ? 31.211 -2.421 -10.347 1.00 94.56 435 ILE A CA 1
ATOM 3347 C C . ILE A 1 435 ? 30.291 -1.215 -10.211 1.00 94.56 435 ILE A C 1
ATOM 3349 O O . ILE A 1 435 ? 29.456 -0.943 -11.076 1.00 94.56 435 ILE A O 1
ATOM 3353 N N . GLY A 1 436 ? 30.458 -0.510 -9.096 1.00 95.62 436 GLY A N 1
ATOM 3354 C CA . GLY A 1 436 ? 29.733 0.709 -8.801 1.00 95.62 436 GLY A CA 1
ATOM 3355 C C . GLY A 1 436 ? 30.500 1.965 -9.205 1.00 95.62 436 GLY A C 1
ATOM 3356 O O . GLY A 1 436 ? 31.687 2.102 -8.900 1.00 95.62 436 GLY A O 1
ATOM 3357 N N . HIS A 1 437 ? 29.792 2.899 -9.832 1.00 95.81 437 HIS A N 1
ATOM 3358 C CA . HIS A 1 437 ? 30.284 4.198 -10.277 1.00 95.81 437 HIS A CA 1
ATOM 3359 C C . HIS A 1 437 ? 29.372 5.344 -9.816 1.00 95.81 437 HIS A C 1
ATOM 3361 O O . HIS A 1 437 ? 28.275 5.126 -9.284 1.00 95.81 437 HIS A O 1
ATOM 3367 N N . HIS A 1 438 ? 29.829 6.576 -10.055 1.00 95.19 438 HIS A N 1
ATOM 3368 C CA . HIS A 1 438 ? 28.966 7.750 -10.132 1.00 95.19 438 HIS A CA 1
ATOM 3369 C C . HIS A 1 438 ? 29.289 8.582 -11.380 1.00 95.19 438 HIS A C 1
ATOM 3371 O O . HIS A 1 438 ? 30.447 8.660 -11.781 1.00 95.19 438 HIS A O 1
ATOM 3377 N N . THR A 1 439 ? 28.283 9.261 -11.934 1.00 93.12 439 THR A N 1
ATOM 3378 C CA . THR A 1 439 ? 28.364 9.935 -13.246 1.00 93.12 439 THR A CA 1
ATOM 3379 C C . THR A 1 439 ? 29.254 11.184 -13.295 1.00 93.12 439 THR A C 1
ATOM 3381 O O . THR A 1 439 ? 29.650 11.615 -14.378 1.00 93.12 439 THR A O 1
ATOM 3384 N N . ALA A 1 440 ? 29.512 11.816 -12.147 1.00 90.25 440 ALA A N 1
ATOM 3385 C CA . ALA A 1 440 ? 30.176 13.116 -11.964 1.00 90.25 440 ALA A CA 1
ATOM 3386 C C . ALA A 1 440 ? 29.453 14.335 -12.585 1.00 90.25 440 ALA A C 1
ATOM 3388 O O . ALA A 1 440 ? 29.920 15.464 -12.437 1.00 90.25 440 ALA A O 1
ATOM 3389 N N . GLY A 1 441 ? 28.310 14.139 -13.253 1.00 87.00 441 GLY A N 1
ATOM 3390 C CA . GLY A 1 441 ? 27.449 15.221 -13.748 1.00 87.00 441 GLY A CA 1
ATOM 3391 C C . GLY A 1 441 ? 26.404 15.643 -12.715 1.00 87.00 441 GLY A C 1
ATOM 3392 O O . GLY A 1 441 ? 26.239 16.827 -12.429 1.00 87.00 441 GLY A O 1
ATOM 3393 N N . GLY A 1 442 ? 25.725 14.661 -12.120 1.00 83.50 442 GLY A N 1
ATOM 3394 C CA . GLY A 1 442 ? 24.655 14.852 -11.145 1.00 83.50 442 GLY A CA 1
ATOM 3395 C C . GLY A 1 442 ? 23.323 15.304 -11.747 1.00 83.50 442 GLY A C 1
ATOM 3396 O O . GLY A 1 442 ? 22.494 15.834 -11.011 1.00 83.50 442 GLY A O 1
ATOM 3397 N N . THR A 1 443 ? 23.099 15.125 -13.055 1.00 86.69 443 THR A N 1
ATOM 3398 C CA . THR A 1 443 ? 21.879 15.593 -13.737 1.00 86.69 443 THR A CA 1
ATOM 3399 C C . THR A 1 443 ? 21.031 14.453 -14.299 1.00 86.69 443 THR A C 1
ATOM 3401 O O . THR A 1 443 ? 21.537 13.393 -14.659 1.00 86.69 443 THR A O 1
ATOM 3404 N N . THR A 1 444 ? 19.734 14.708 -14.497 1.00 77.56 444 THR A N 1
ATOM 3405 C CA . THR A 1 444 ? 18.775 13.768 -15.122 1.00 77.56 444 THR A CA 1
ATOM 3406 C C . THR A 1 444 ? 19.072 13.454 -16.596 1.00 77.56 444 THR A C 1
ATOM 3408 O O . THR A 1 444 ? 18.373 12.662 -17.229 1.00 77.56 444 THR A O 1
ATOM 3411 N N . ASN A 1 445 ? 20.096 14.083 -17.186 1.00 89.62 445 ASN A N 1
ATOM 3412 C CA . ASN A 1 445 ? 20.558 13.819 -18.547 1.00 89.62 445 ASN A CA 1
ATOM 3413 C C . ASN A 1 445 ? 21.838 12.977 -18.599 1.00 89.62 445 ASN A C 1
ATOM 3415 O O . ASN A 1 445 ? 22.261 12.620 -19.701 1.00 89.62 445 ASN A O 1
ATOM 3419 N N . ASP A 1 446 ? 22.442 12.634 -17.460 1.00 90.69 446 ASP A N 1
ATOM 3420 C CA . ASP A 1 446 ? 23.721 11.918 -17.418 1.00 90.69 446 ASP A CA 1
ATOM 3421 C C . ASP A 1 446 ? 23.639 10.555 -18.123 1.00 90.69 446 ASP A C 1
ATOM 3423 O O . ASP A 1 446 ? 24.594 10.133 -18.777 1.00 90.69 446 ASP A O 1
ATOM 3427 N N . TRP A 1 447 ? 22.463 9.914 -18.120 1.00 94.06 447 TRP A N 1
ATOM 3428 C CA . TRP A 1 447 ? 22.221 8.674 -18.861 1.00 94.06 447 TRP A CA 1
ATOM 3429 C C . TRP A 1 447 ? 22.537 8.785 -20.361 1.00 94.06 447 TRP A C 1
ATOM 3431 O O . TRP A 1 447 ? 22.888 7.784 -20.984 1.00 94.06 447 TRP A O 1
ATOM 3441 N N . LYS A 1 448 ? 22.451 9.981 -20.965 1.00 94.56 448 LYS A N 1
ATOM 3442 C CA . LYS A 1 448 ? 22.818 10.202 -22.375 1.00 94.56 448 LYS A CA 1
ATOM 3443 C C . LYS A 1 448 ? 24.315 10.025 -22.587 1.00 94.56 448 LYS A C 1
ATOM 3445 O O . LYS A 1 448 ? 24.713 9.445 -23.593 1.00 94.56 448 LYS A O 1
ATOM 3450 N N . VAL A 1 449 ? 25.132 10.503 -21.648 1.00 94.31 449 VAL A N 1
ATOM 3451 C CA . VAL A 1 449 ? 26.589 10.309 -21.670 1.00 94.31 449 VAL A CA 1
ATOM 3452 C C . VAL A 1 449 ? 26.914 8.842 -21.423 1.00 94.31 449 VAL A C 1
ATOM 3454 O O . VAL A 1 449 ? 27.750 8.280 -22.121 1.00 94.31 449 VAL A O 1
ATOM 3457 N N . VAL A 1 450 ? 26.203 8.187 -20.504 1.00 96.00 450 VAL A N 1
ATOM 3458 C CA . VAL A 1 450 ? 26.383 6.749 -20.264 1.00 96.00 450 VAL A CA 1
ATOM 3459 C C . VAL A 1 450 ? 26.031 5.934 -21.507 1.00 96.00 450 VAL A C 1
ATOM 3461 O O . VAL A 1 450 ? 26.783 5.047 -21.888 1.00 96.00 450 VAL A O 1
ATOM 3464 N N . LYS A 1 451 ? 24.938 6.256 -22.201 1.00 95.44 451 LYS A N 1
ATOM 3465 C CA . LYS A 1 451 ? 24.532 5.564 -23.430 1.00 95.44 451 LYS A CA 1
ATOM 3466 C C . LYS A 1 451 ? 25.484 5.817 -24.597 1.00 95.44 451 LYS A C 1
ATOM 3468 O O . LYS A 1 451 ? 25.918 4.875 -25.251 1.00 95.44 451 LYS A O 1
ATOM 3473 N N . ASN A 1 452 ? 25.772 7.084 -24.883 1.00 93.44 452 ASN A N 1
ATOM 3474 C CA . ASN A 1 452 ? 26.457 7.483 -26.115 1.00 93.44 452 ASN A CA 1
ATOM 3475 C C . ASN A 1 452 ? 27.985 7.515 -25.960 1.00 93.44 452 ASN A C 1
ATOM 3477 O O . ASN A 1 452 ? 28.712 7.533 -26.952 1.00 93.44 452 ASN A O 1
ATOM 3481 N N . GLY A 1 453 ? 28.479 7.511 -24.725 1.00 92.19 453 GLY A N 1
ATOM 3482 C CA . GLY A 1 453 ? 29.876 7.751 -24.413 1.00 92.19 453 GLY A CA 1
ATOM 3483 C C . GLY A 1 453 ? 30.212 9.235 -24.349 1.00 92.19 453 GLY A C 1
ATOM 3484 O O . GLY A 1 453 ? 29.354 10.120 -24.335 1.00 92.19 453 GLY A O 1
ATOM 3485 N N . ARG A 1 454 ? 31.512 9.503 -24.319 1.00 90.94 454 ARG A N 1
ATOM 3486 C CA . ARG A 1 454 ? 32.093 10.847 -24.292 1.00 90.94 454 ARG A CA 1
ATOM 3487 C C . ARG A 1 454 ? 33.319 10.903 -25.193 1.00 90.94 454 ARG A C 1
ATOM 3489 O O . ARG A 1 454 ? 33.794 9.878 -25.678 1.00 90.94 454 ARG A O 1
ATOM 3496 N N . ALA A 1 455 ? 33.864 12.099 -25.400 1.00 89.06 455 ALA A N 1
ATOM 3497 C CA . ALA A 1 455 ? 35.101 12.259 -26.159 1.00 89.06 455 ALA A CA 1
ATOM 3498 C C . ALA A 1 455 ? 36.205 11.333 -25.605 1.00 89.06 455 ALA A C 1
ATOM 3500 O O . ALA A 1 455 ? 36.525 11.377 -24.417 1.00 89.06 455 ALA A O 1
ATOM 3501 N N . GLY A 1 456 ? 36.748 10.464 -26.464 1.00 86.75 456 GLY A N 1
ATOM 3502 C CA . GLY A 1 456 ? 37.793 9.496 -26.111 1.00 86.75 456 GLY A CA 1
ATOM 3503 C C . GLY A 1 456 ? 37.315 8.173 -25.496 1.00 86.75 456 GLY A C 1
ATOM 3504 O O . GLY A 1 456 ? 38.153 7.313 -25.239 1.00 86.75 456 GLY A O 1
ATOM 3505 N N . LEU A 1 457 ? 36.008 7.972 -25.277 1.00 90.06 457 LEU A N 1
ATOM 3506 C CA . LEU A 1 457 ? 35.461 6.705 -24.780 1.00 90.06 457 LEU A CA 1
ATOM 3507 C C . LEU A 1 457 ? 34.055 6.449 -25.339 1.00 90.06 457 LEU A C 1
ATOM 3509 O O . LEU A 1 457 ? 33.095 7.115 -24.949 1.00 90.06 457 LEU A O 1
ATOM 3513 N N . ALA A 1 458 ? 33.943 5.476 -26.243 1.00 93.44 458 ALA A N 1
ATOM 3514 C CA . ALA A 1 458 ? 32.667 5.085 -26.832 1.00 93.44 458 ALA A CA 1
ATOM 3515 C C . ALA A 1 458 ? 31.730 4.480 -25.775 1.00 93.44 458 ALA A C 1
ATOM 3517 O O . ALA A 1 458 ? 32.172 3.701 -24.927 1.00 93.44 458 ALA A O 1
ATOM 3518 N N . GLY A 1 459 ? 30.447 4.838 -25.840 1.00 93.81 459 GLY A N 1
ATOM 3519 C CA . GLY A 1 459 ? 29.405 4.190 -25.051 1.00 93.81 459 GLY A CA 1
ATOM 3520 C C . GLY A 1 459 ? 28.983 2.846 -25.656 1.00 93.81 459 GLY A C 1
ATOM 3521 O O . GLY A 1 459 ? 29.291 2.589 -26.824 1.00 93.81 459 GLY A O 1
ATOM 3522 N N . PRO A 1 460 ? 28.240 2.019 -24.903 1.00 97.06 460 PRO A N 1
ATOM 3523 C CA . PRO A 1 460 ? 27.710 2.307 -23.567 1.00 97.06 460 PRO A CA 1
ATOM 3524 C C . PRO A 1 460 ? 28.769 2.213 -22.452 1.00 97.06 460 PRO A C 1
ATOM 3526 O O . PRO A 1 460 ? 29.669 1.377 -22.488 1.00 97.06 460 PRO A O 1
ATOM 3529 N N . LEU A 1 461 ? 28.667 3.090 -21.450 1.00 96.06 461 LEU A N 1
ATOM 3530 C CA . LEU A 1 461 ? 29.608 3.213 -20.330 1.00 96.06 461 LEU A CA 1
ATOM 3531 C C . LEU A 1 461 ? 29.178 2.453 -19.077 1.00 96.06 461 LEU A C 1
ATOM 3533 O O . LEU A 1 461 ? 29.995 2.328 -18.187 1.00 96.06 461 LEU A O 1
ATOM 3537 N N . ALA A 1 462 ? 27.948 1.943 -19.007 1.00 97.38 462 ALA A N 1
ATOM 3538 C CA . ALA A 1 462 ? 27.444 1.051 -17.959 1.00 97.38 462 ALA A CA 1
ATOM 3539 C C . ALA A 1 462 ? 26.156 0.372 -18.451 1.00 97.38 46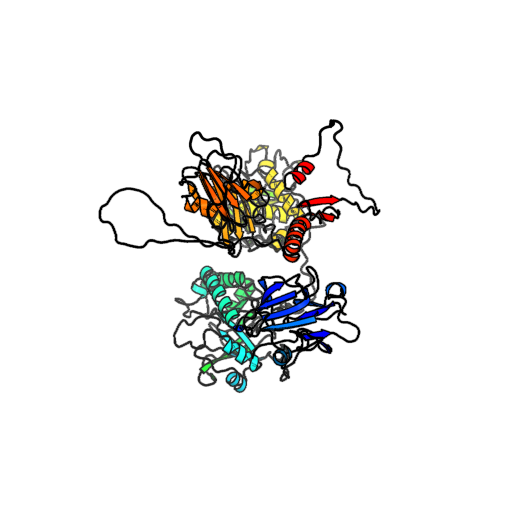2 ALA A C 1
ATOM 3541 O O . ALA A 1 462 ? 25.535 0.848 -19.405 1.00 97.38 462 ALA A O 1
ATOM 3542 N N . GLN A 1 463 ? 25.765 -0.750 -17.847 1.00 98.25 463 GLN A N 1
ATOM 3543 C CA . GLN A 1 463 ? 24.512 -1.440 -18.183 1.00 98.25 463 GLN A CA 1
ATOM 3544 C C . GLN A 1 463 ? 23.309 -0.715 -17.577 1.00 98.25 463 GLN A C 1
ATOM 3546 O O . GLN A 1 463 ? 22.248 -0.634 -18.200 1.00 98.25 463 GLN A O 1
ATOM 3551 N N . LEU A 1 464 ? 23.486 -0.176 -16.370 1.00 98.38 464 LEU A N 1
ATOM 3552 C CA . LEU A 1 464 ? 22.434 0.441 -15.576 1.00 98.38 464 LEU A CA 1
ATOM 3553 C C . LEU A 1 464 ? 22.819 1.869 -15.198 1.00 98.38 464 LEU A C 1
ATOM 3555 O O . LEU A 1 464 ? 23.945 2.113 -14.769 1.00 98.38 464 LEU A O 1
ATOM 3559 N N . VAL A 1 465 ? 21.866 2.793 -15.309 1.00 98.00 465 VAL A N 1
ATOM 3560 C CA . VAL A 1 465 ? 21.972 4.134 -14.717 1.00 98.00 465 VAL A CA 1
ATOM 3561 C C . VAL A 1 465 ? 20.981 4.237 -13.575 1.00 98.00 465 VAL A C 1
ATOM 3563 O O . VAL A 1 465 ? 19.808 3.934 -13.769 1.00 98.00 465 VAL A O 1
ATOM 3566 N N . LEU A 1 466 ? 21.453 4.656 -12.407 1.00 96.75 466 LEU A N 1
ATOM 3567 C CA . LEU A 1 466 ? 20.644 4.826 -11.206 1.00 96.75 466 LEU A CA 1
ATOM 3568 C C . LEU A 1 466 ? 20.346 6.313 -10.973 1.00 96.75 466 LEU A C 1
ATOM 3570 O O . LEU A 1 466 ? 21.244 7.098 -10.657 1.00 96.75 466 LEU A O 1
ATOM 3574 N N . GLU A 1 467 ? 19.079 6.688 -11.111 1.00 91.88 467 GLU A N 1
ATOM 3575 C CA . GLU A 1 467 ? 18.588 8.058 -10.958 1.00 91.88 467 GLU A CA 1
ATOM 3576 C C . GLU A 1 467 ? 18.438 8.462 -9.479 1.00 91.88 467 GLU A C 1
ATOM 3578 O O . GLU A 1 467 ? 18.506 7.637 -8.562 1.00 91.88 467 GLU A O 1
ATOM 3583 N N . LYS A 1 468 ? 18.243 9.764 -9.234 1.00 85.12 468 LYS A N 1
ATOM 3584 C CA . LYS A 1 468 ? 18.092 10.336 -7.881 1.00 85.12 468 LYS A CA 1
ATOM 3585 C C . LYS A 1 468 ? 16.853 9.838 -7.134 1.00 85.12 468 LYS A C 1
ATOM 3587 O O . LYS A 1 468 ? 16.824 9.892 -5.914 1.00 85.12 468 LYS A O 1
ATOM 3592 N N . ASP A 1 469 ? 15.839 9.362 -7.839 1.00 76.38 469 ASP A N 1
ATOM 3593 C CA . ASP A 1 469 ? 14.606 8.824 -7.256 1.00 76.38 469 ASP A CA 1
ATOM 3594 C C . ASP A 1 469 ? 14.688 7.314 -6.957 1.00 76.38 469 ASP A C 1
ATOM 3596 O O . ASP A 1 469 ? 13.701 6.704 -6.551 1.00 76.38 469 ASP A O 1
ATOM 3600 N N . GLY A 1 470 ? 15.856 6.691 -7.161 1.00 79.12 470 GLY A N 1
ATOM 3601 C CA . GLY A 1 470 ? 16.046 5.253 -6.979 1.00 79.12 470 GLY A CA 1
ATOM 3602 C C . GLY A 1 470 ? 15.604 4.398 -8.171 1.00 79.12 470 GLY A C 1
ATOM 3603 O O . GLY A 1 470 ? 15.745 3.175 -8.127 1.00 79.12 470 GLY A O 1
ATOM 3604 N N . THR A 1 471 ? 15.098 5.002 -9.250 1.00 84.00 471 THR A N 1
ATOM 3605 C CA . THR A 1 471 ? 14.753 4.269 -10.472 1.00 84.00 471 THR A CA 1
ATOM 3606 C C . THR A 1 471 ? 15.989 3.972 -11.316 1.00 84.00 471 THR A C 1
ATOM 3608 O O . THR A 1 471 ? 16.999 4.680 -11.275 1.00 84.00 471 THR A O 1
ATOM 3611 N N . PHE A 1 472 ? 15.914 2.901 -12.105 1.00 93.12 472 PHE A N 1
ATOM 3612 C CA . PHE A 1 472 ? 16.978 2.509 -13.015 1.00 93.12 472 PHE A CA 1
ATOM 3613 C C . PHE A 1 472 ? 16.590 2.729 -14.476 1.00 93.12 472 PHE A C 1
ATOM 3615 O O . PHE A 1 472 ? 15.472 2.436 -14.908 1.00 93.12 472 PHE A O 1
ATOM 3622 N N . LYS A 1 473 ? 17.561 3.160 -15.276 1.00 91.56 473 LYS A N 1
ATOM 3623 C CA . LYS A 1 473 ? 17.510 3.104 -16.737 1.00 91.56 473 LYS A CA 1
ATOM 3624 C C . LYS A 1 473 ? 18.382 1.957 -17.237 1.00 91.56 473 LYS A C 1
ATOM 3626 O O . LYS A 1 473 ? 19.565 1.890 -16.904 1.00 91.56 473 LYS A O 1
ATOM 3631 N N . PHE A 1 474 ? 17.808 1.080 -18.054 1.00 95.69 474 PHE A N 1
ATOM 3632 C CA . PHE A 1 474 ? 18.516 -0.021 -18.695 1.00 95.69 474 PHE A CA 1
ATOM 3633 C C . PHE A 1 474 ? 19.096 0.441 -20.032 1.00 95.69 474 PHE A C 1
ATOM 3635 O O . PHE A 1 474 ? 18.356 0.779 -20.959 1.00 95.69 474 PHE A O 1
ATOM 3642 N N . ILE A 1 475 ? 20.425 0.499 -20.112 1.00 96.94 475 ILE A N 1
ATOM 3643 C CA . ILE A 1 475 ? 21.153 1.068 -21.252 1.00 96.94 475 ILE A CA 1
ATOM 3644 C C . ILE A 1 475 ? 21.583 -0.010 -22.243 1.00 96.94 475 ILE A C 1
ATOM 3646 O O . ILE A 1 475 ? 21.472 0.185 -23.453 1.00 96.94 475 ILE A O 1
ATOM 3650 N N . ALA A 1 476 ? 22.094 -1.128 -21.737 1.00 94.06 476 ALA A N 1
ATOM 3651 C CA . ALA A 1 476 ? 22.701 -2.171 -22.547 1.00 94.06 476 ALA A CA 1
ATOM 3652 C C . ALA A 1 476 ? 22.677 -3.502 -21.803 1.00 94.06 476 ALA A C 1
ATOM 3654 O O . ALA A 1 476 ? 22.958 -3.543 -20.605 1.00 94.06 476 ALA A O 1
ATOM 3655 N N . VAL A 1 477 ? 22.367 -4.582 -22.518 1.00 92.00 477 VAL A N 1
ATOM 3656 C CA . VAL A 1 477 ? 22.506 -5.943 -21.997 1.00 92.00 477 VAL A CA 1
ATOM 3657 C C . VAL A 1 477 ? 23.949 -6.429 -22.126 1.00 92.00 477 VAL A C 1
ATOM 3659 O O . VAL A 1 477 ? 24.425 -7.111 -21.226 1.00 92.00 477 VAL A O 1
ATOM 3662 N N . GLY A 1 478 ? 24.657 -6.035 -23.188 1.00 90.81 478 GLY A N 1
ATOM 3663 C CA . GLY A 1 478 ? 26.015 -6.487 -23.475 1.00 90.81 478 GLY A CA 1
ATOM 3664 C C . GLY A 1 478 ? 27.109 -5.703 -22.756 1.00 90.81 478 GLY A C 1
ATOM 3665 O O . GLY A 1 478 ? 26.868 -4.931 -21.823 1.00 90.81 478 GLY A O 1
ATOM 3666 N N . ILE A 1 479 ? 28.356 -5.911 -23.178 1.00 94.69 479 ILE A N 1
ATOM 3667 C CA . ILE A 1 479 ? 29.534 -5.317 -22.527 1.00 94.69 479 ILE A CA 1
ATOM 3668 C C . ILE A 1 479 ? 29.543 -3.787 -22.630 1.00 94.69 479 ILE A C 1
ATOM 3670 O O . ILE A 1 479 ? 29.360 -3.228 -23.711 1.00 94.69 479 ILE A O 1
ATOM 3674 N N . CYS A 1 480 ? 29.873 -3.123 -21.518 1.00 95.88 480 CYS A N 1
ATOM 3675 C CA . CYS A 1 480 ? 30.018 -1.669 -21.420 1.00 95.88 480 CYS A CA 1
ATOM 3676 C C . CYS A 1 480 ? 31.446 -1.260 -21.029 1.00 95.88 480 CYS A C 1
ATOM 3678 O O . CYS A 1 480 ? 32.130 -1.974 -20.291 1.00 95.88 480 CYS A O 1
ATOM 3680 N N . ASN A 1 481 ? 31.878 -0.072 -21.452 1.00 93.69 481 ASN A N 1
ATOM 3681 C CA . ASN A 1 481 ? 33.201 0.498 -21.173 1.00 93.69 481 ASN A CA 1
ATOM 3682 C C . ASN A 1 481 ? 33.295 1.178 -19.788 1.00 93.69 481 ASN A C 1
ATOM 3684 O O . ASN A 1 481 ? 33.653 2.350 -19.696 1.00 93.69 481 ASN A O 1
ATOM 3688 N N . HIS A 1 482 ? 32.992 0.439 -18.718 1.00 89.50 482 HIS A N 1
ATOM 3689 C CA . HIS A 1 482 ? 32.815 0.981 -17.361 1.00 89.50 482 HIS A CA 1
ATOM 3690 C C . HIS A 1 482 ? 34.076 0.896 -16.477 1.00 89.50 482 HIS A C 1
ATOM 3692 O O . HIS A 1 482 ? 34.481 1.862 -15.836 1.00 89.50 482 HIS A O 1
ATOM 3698 N N . ALA A 1 483 ? 34.779 -0.236 -16.482 1.00 85.50 483 ALA A N 1
ATOM 3699 C CA . ALA A 1 483 ? 35.839 -0.529 -15.518 1.00 85.50 483 ALA A CA 1
ATOM 3700 C C . ALA A 1 483 ? 37.226 0.006 -15.927 1.00 85.50 483 ALA A C 1
ATOM 3702 O O . ALA A 1 483 ? 38.006 0.473 -15.093 1.00 85.50 483 ALA A O 1
ATOM 3703 N N . GLY A 1 484 ? 37.575 -0.059 -17.214 1.00 79.56 484 GLY A N 1
ATOM 3704 C CA . GLY A 1 484 ? 38.933 0.256 -17.680 1.00 79.56 484 GLY A CA 1
ATOM 3705 C C . GLY A 1 484 ? 40.007 -0.733 -17.168 1.00 79.56 484 GLY A C 1
ATOM 3706 O O . GLY A 1 484 ? 39.681 -1.851 -16.766 1.00 79.56 484 GLY A O 1
ATOM 3707 N N . PRO A 1 485 ? 41.304 -0.358 -17.178 1.00 74.25 485 PRO A N 1
ATOM 3708 C CA . PRO A 1 485 ? 42.416 -1.305 -17.037 1.00 74.25 485 PRO A CA 1
ATOM 3709 C C . PRO A 1 485 ? 42.752 -1.756 -15.602 1.00 74.25 485 PRO A C 1
ATOM 3711 O O . PRO A 1 485 ? 43.731 -2.470 -15.450 1.00 74.25 485 PRO A O 1
ATOM 3714 N N . GLY A 1 486 ? 42.032 -1.330 -14.554 1.00 70.19 486 GLY A N 1
ATOM 3715 C CA . GLY A 1 486 ? 42.134 -1.924 -13.200 1.00 70.19 486 GLY A CA 1
ATOM 3716 C C . GLY A 1 486 ? 43.507 -1.926 -12.513 1.00 70.19 486 GLY A C 1
ATOM 3717 O O . GLY A 1 486 ? 43.794 -2.792 -11.688 1.00 70.19 486 GLY A O 1
ATOM 3718 N N . ARG A 1 487 ? 44.414 -1.006 -12.860 1.00 72.50 487 ARG A N 1
ATOM 3719 C CA . ARG A 1 487 ? 45.803 -1.066 -12.375 1.00 72.50 487 ARG A CA 1
ATOM 3720 C C . ARG A 1 487 ? 45.882 -0.861 -10.858 1.00 72.50 487 ARG A C 1
ATOM 3722 O O . ARG A 1 487 ? 45.405 0.144 -10.333 1.00 72.50 487 ARG A O 1
ATOM 3729 N N . GLY A 1 488 ? 46.540 -1.806 -10.181 1.00 68.06 488 GLY A N 1
ATOM 3730 C CA . GLY A 1 488 ? 46.740 -1.797 -8.729 1.00 68.06 488 GLY A CA 1
ATOM 3731 C C . GLY A 1 488 ? 45.484 -2.113 -7.920 1.00 68.06 488 GLY A C 1
ATOM 3732 O O . GLY A 1 488 ? 45.429 -1.730 -6.767 1.00 68.06 488 GLY A O 1
ATOM 3733 N N . SER A 1 489 ? 44.484 -2.764 -8.516 1.00 76.31 489 SER A N 1
ATOM 3734 C CA . SER A 1 489 ? 43.177 -3.055 -7.917 1.00 76.31 489 SER A CA 1
ATOM 3735 C C . SER A 1 489 ? 43.226 -3.756 -6.550 1.00 76.31 489 SER A C 1
ATOM 3737 O O . SER A 1 489 ? 43.911 -4.770 -6.398 1.00 76.31 489 SER A O 1
ATOM 3739 N N . ALA A 1 490 ? 42.377 -3.330 -5.604 1.00 71.25 490 ALA A N 1
ATOM 3740 C CA . ALA A 1 490 ? 42.039 -4.121 -4.408 1.00 71.25 490 ALA A CA 1
ATOM 3741 C C . ALA A 1 490 ? 41.339 -5.454 -4.767 1.00 71.25 490 ALA A C 1
ATOM 3743 O O . ALA A 1 490 ? 41.250 -6.378 -3.961 1.00 71.25 490 ALA A O 1
ATOM 3744 N N . TRP A 1 491 ? 40.882 -5.567 -6.016 1.00 77.38 491 TRP A N 1
ATOM 3745 C CA . TRP A 1 491 ? 40.271 -6.732 -6.639 1.00 77.38 491 TRP A CA 1
ATOM 3746 C C . TRP A 1 491 ? 41.220 -7.538 -7.533 1.00 77.38 491 TRP A C 1
ATOM 3748 O O . TRP A 1 491 ? 40.762 -8.459 -8.208 1.00 77.38 491 TRP A O 1
ATOM 3758 N N . ALA A 1 492 ? 42.530 -7.264 -7.514 1.00 63.53 492 ALA A N 1
ATOM 3759 C CA . ALA A 1 492 ? 43.531 -7.945 -8.344 1.00 63.53 492 ALA A CA 1
ATOM 3760 C C . ALA A 1 492 ? 43.465 -9.495 -8.345 1.00 63.53 492 ALA A C 1
ATOM 3762 O O . ALA A 1 492 ? 43.734 -10.078 -9.397 1.00 63.53 492 ALA A O 1
ATOM 3763 N N . PRO A 1 493 ? 43.065 -10.194 -7.255 1.00 64.81 493 PRO A N 1
ATOM 3764 C CA . PRO A 1 493 ? 42.872 -11.649 -7.294 1.00 64.81 493 PRO A CA 1
ATOM 3765 C C . PRO A 1 493 ? 41.666 -12.105 -8.134 1.00 64.81 493 PRO A C 1
ATOM 3767 O O . PRO A 1 493 ? 41.611 -13.259 -8.550 1.00 64.81 493 PRO A O 1
ATOM 3770 N N . LYS A 1 494 ? 40.685 -11.223 -8.360 1.00 70.94 494 LYS A N 1
ATOM 3771 C CA . LYS A 1 494 ? 39.437 -11.495 -9.092 1.00 70.94 494 LYS A CA 1
ATOM 3772 C C . LYS A 1 494 ? 39.475 -10.944 -10.525 1.00 70.94 494 LYS A C 1
ATOM 3774 O O . LYS A 1 494 ? 38.938 -11.585 -11.430 1.00 70.94 494 LYS A O 1
ATOM 3779 N N . PHE A 1 495 ? 40.131 -9.794 -10.730 1.00 67.31 495 PHE A N 1
ATOM 3780 C CA . PHE A 1 495 ? 40.255 -9.087 -12.011 1.00 67.31 495 PHE A CA 1
ATOM 3781 C C . PHE A 1 495 ? 41.548 -8.269 -12.050 1.00 67.31 495 PHE A C 1
ATOM 3783 O O . PHE A 1 495 ? 41.795 -7.474 -11.148 1.00 67.31 495 PHE A O 1
ATOM 3790 N N . THR A 1 496 ? 42.357 -8.412 -13.099 1.00 61.09 496 THR A N 1
ATOM 3791 C CA . THR A 1 496 ? 43.623 -7.668 -13.206 1.00 61.09 496 THR A CA 1
ATOM 3792 C C . THR A 1 496 ? 43.534 -6.478 -14.154 1.00 61.09 496 THR A C 1
ATOM 3794 O O . THR A 1 496 ? 44.004 -5.406 -13.786 1.00 61.09 496 THR A O 1
ATOM 3797 N N . THR A 1 497 ? 42.935 -6.619 -15.344 1.00 73.44 497 THR A N 1
ATOM 3798 C CA . THR A 1 497 ? 42.836 -5.501 -16.309 1.00 73.44 497 THR A CA 1
ATOM 3799 C C . THR A 1 497 ? 41.615 -5.513 -17.241 1.00 73.44 497 THR A C 1
ATOM 3801 O O . THR A 1 497 ? 41.473 -4.598 -18.052 1.00 73.44 497 THR A O 1
ATOM 3804 N N . ASP A 1 498 ? 40.722 -6.505 -17.157 1.00 82.94 498 ASP A N 1
ATOM 3805 C CA . ASP A 1 498 ? 39.674 -6.754 -18.159 1.00 82.94 498 ASP A CA 1
ATOM 3806 C C . ASP A 1 498 ? 38.250 -6.887 -17.583 1.00 82.94 498 ASP A C 1
ATOM 3808 O O . ASP A 1 498 ? 37.391 -7.527 -18.193 1.00 82.94 498 ASP A O 1
ATOM 3812 N N . ALA A 1 499 ? 37.962 -6.238 -16.447 1.00 88.94 499 ALA A N 1
ATOM 3813 C CA . ALA A 1 499 ? 36.678 -6.367 -15.746 1.00 88.94 499 ALA A CA 1
ATOM 3814 C C . ALA A 1 499 ? 35.432 -6.040 -16.596 1.00 88.94 499 ALA A C 1
ATOM 3816 O O . ALA A 1 499 ? 34.399 -6.661 -16.372 1.00 88.94 499 ALA A O 1
ATOM 3817 N N . ASN A 1 500 ? 35.530 -5.198 -17.639 1.00 91.38 500 ASN A N 1
ATOM 3818 C CA . ASN A 1 500 ? 34.416 -4.933 -18.570 1.00 91.38 500 ASN A CA 1
ATOM 3819 C C . ASN A 1 500 ? 33.739 -6.217 -19.092 1.00 91.38 500 ASN A C 1
ATOM 3821 O O . ASN A 1 500 ? 32.532 -6.228 -19.305 1.00 91.38 500 ASN A O 1
ATOM 3825 N N . TRP A 1 501 ? 34.510 -7.293 -19.284 1.00 91.31 501 TRP A N 1
ATOM 3826 C CA . TRP A 1 501 ? 34.035 -8.578 -19.815 1.00 91.31 501 TRP A CA 1
ATOM 3827 C C . TRP A 1 501 ? 33.359 -9.477 -18.777 1.00 91.31 501 TRP A C 1
ATOM 3829 O O . TRP A 1 501 ? 32.893 -10.565 -19.136 1.00 91.31 501 TRP A O 1
ATOM 3839 N N . TYR A 1 502 ? 33.359 -9.063 -17.508 1.00 91.69 502 TYR A N 1
ATOM 3840 C CA . TYR A 1 502 ? 32.932 -9.895 -16.391 1.00 91.69 502 TYR A CA 1
ATOM 3841 C C . TYR A 1 502 ? 32.033 -9.209 -15.366 1.00 91.69 502 TYR A C 1
ATOM 3843 O O . TYR A 1 502 ? 31.473 -9.894 -14.510 1.00 91.69 502 TYR A O 1
ATOM 3851 N N . THR A 1 503 ? 31.899 -7.888 -15.404 1.00 94.06 503 THR A N 1
ATOM 3852 C CA . THR A 1 503 ? 31.127 -7.150 -14.404 1.00 94.06 503 THR A CA 1
ATOM 3853 C C . THR A 1 503 ? 29.972 -6.380 -15.016 1.00 94.06 503 THR A C 1
ATOM 3855 O O . THR A 1 503 ? 30.058 -5.873 -16.131 1.00 94.06 503 THR A O 1
ATOM 3858 N N . ILE A 1 504 ? 28.876 -6.299 -14.268 1.00 97.31 504 ILE A N 1
ATOM 3859 C CA . ILE A 1 504 ? 27.770 -5.393 -14.571 1.00 97.31 504 ILE A CA 1
ATOM 3860 C C . ILE A 1 504 ? 28.106 -4.042 -13.930 1.00 97.31 504 ILE A C 1
ATOM 3862 O O . ILE A 1 504 ? 28.343 -3.965 -12.726 1.00 97.31 504 ILE A O 1
ATOM 3866 N N . GLY A 1 505 ? 28.154 -2.989 -14.738 1.00 97.50 505 GLY A N 1
ATOM 3867 C CA . GLY A 1 505 ? 28.376 -1.616 -14.302 1.00 97.50 505 GLY A CA 1
ATOM 3868 C C . GLY A 1 505 ? 27.068 -0.929 -13.916 1.00 97.50 505 GLY A C 1
ATOM 3869 O O . GLY A 1 505 ? 26.090 -0.974 -14.672 1.00 97.50 505 GLY A O 1
ATOM 3870 N N . ILE A 1 506 ? 27.077 -0.266 -12.758 1.00 98.31 506 ILE A N 1
ATOM 3871 C CA . ILE A 1 506 ? 26.003 0.620 -12.295 1.00 98.31 506 ILE A CA 1
ATOM 3872 C C . ILE A 1 506 ? 26.556 2.041 -12.199 1.00 98.31 506 ILE A C 1
ATOM 3874 O O . ILE A 1 506 ? 27.448 2.307 -11.396 1.00 98.31 506 ILE A O 1
ATOM 3878 N N . GLU A 1 507 ? 25.994 2.957 -12.982 1.00 97.50 507 GLU A N 1
ATOM 3879 C CA . GLU A 1 507 ? 26.359 4.371 -12.974 1.00 97.50 507 GLU A CA 1
ATOM 3880 C C . GLU A 1 507 ? 25.301 5.191 -12.227 1.00 97.50 507 GLU A C 1
ATOM 3882 O O . GLU A 1 507 ? 24.213 5.439 -12.746 1.00 97.50 507 GLU A O 1
ATOM 3887 N N . ALA A 1 508 ? 25.587 5.615 -10.997 1.00 97.25 508 ALA A N 1
ATOM 3888 C CA . ALA A 1 508 ? 24.628 6.394 -10.219 1.00 97.25 508 ALA A CA 1
ATOM 3889 C C . ALA A 1 508 ? 24.781 7.905 -10.444 1.00 97.25 508 ALA A C 1
ATOM 3891 O O . ALA A 1 508 ? 25.885 8.449 -10.395 1.00 97.25 508 ALA A O 1
ATOM 3892 N N . VAL A 1 509 ? 23.669 8.602 -10.678 1.00 96.00 509 VAL A N 1
ATOM 3893 C CA . VAL A 1 509 ? 23.655 10.047 -10.934 1.00 96.00 509 VAL A CA 1
ATOM 3894 C C . VAL A 1 509 ? 24.115 10.798 -9.685 1.00 96.00 509 VAL A C 1
ATOM 3896 O O . VAL A 1 509 ? 23.382 10.879 -8.699 1.00 96.00 509 VAL A O 1
ATOM 3899 N N . SER A 1 510 ? 25.321 11.362 -9.708 1.00 94.44 510 SER A N 1
ATOM 3900 C CA . SER A 1 510 ? 25.873 12.184 -8.621 1.00 94.44 510 SER A CA 1
ATOM 3901 C C . SER A 1 510 ? 26.983 13.092 -9.139 1.00 94.44 510 SER A C 1
ATOM 3903 O O . SER A 1 510 ? 27.734 12.716 -10.039 1.00 94.44 510 SER A O 1
ATOM 3905 N N . ARG A 1 511 ? 27.102 14.288 -8.548 1.00 92.12 511 ARG A N 1
ATOM 3906 C CA . ARG A 1 511 ? 28.177 15.248 -8.855 1.00 92.12 511 ARG A CA 1
ATOM 3907 C C . ARG A 1 511 ? 29.562 14.774 -8.409 1.00 92.12 511 ARG A C 1
ATOM 3909 O O . ARG A 1 511 ? 30.557 15.293 -8.901 1.00 92.12 511 ARG A O 1
ATOM 3916 N N . GLY A 1 512 ? 29.644 13.836 -7.462 1.00 91.06 512 GLY A N 1
ATOM 3917 C CA . GLY A 1 512 ? 30.930 13.287 -7.024 1.00 91.06 512 GLY A CA 1
ATOM 3918 C C . GLY A 1 512 ? 31.795 14.197 -6.155 1.00 91.06 512 GLY A C 1
ATOM 3919 O O . GLY A 1 512 ? 32.971 13.897 -5.957 1.00 91.06 512 GLY A O 1
ATOM 3920 N N . ILE A 1 513 ? 31.246 15.302 -5.644 1.00 90.31 513 ILE A N 1
ATOM 3921 C CA . ILE A 1 513 ? 31.963 16.300 -4.835 1.00 90.31 513 ILE A CA 1
ATOM 3922 C C . ILE A 1 513 ? 31.123 16.743 -3.622 1.00 90.31 513 ILE A C 1
ATOM 3924 O O . ILE A 1 513 ? 29.894 16.757 -3.730 1.00 90.31 513 ILE A O 1
ATOM 3928 N N . PRO A 1 514 ? 31.744 17.140 -2.490 1.00 86.12 514 PRO A N 1
ATOM 3929 C CA . PRO A 1 514 ? 31.025 17.687 -1.337 1.00 86.12 514 PRO A CA 1
ATOM 3930 C C . PRO A 1 514 ? 30.280 19.012 -1.636 1.00 86.12 514 PRO A C 1
ATOM 3932 O O . PRO A 1 514 ? 30.755 19.795 -2.463 1.00 86.12 514 PRO A O 1
ATOM 3935 N N . PRO A 1 515 ? 29.159 19.314 -0.945 1.00 84.75 515 PRO A N 1
ATOM 3936 C CA . PRO A 1 515 ? 28.388 18.381 -0.124 1.00 84.75 515 PRO A CA 1
ATOM 3937 C C . PRO A 1 515 ? 27.821 17.267 -1.008 1.00 84.75 515 PRO A C 1
ATOM 3939 O O . PRO A 1 515 ? 27.340 17.534 -2.114 1.00 84.75 515 PRO A O 1
ATOM 3942 N N . TRP A 1 516 ? 27.943 16.026 -0.536 1.00 85.25 516 TRP A N 1
ATOM 3943 C CA . TRP A 1 516 ? 27.533 14.845 -1.288 1.00 85.25 516 TRP A CA 1
ATOM 3944 C C . TRP A 1 516 ? 26.029 14.899 -1.564 1.00 85.25 516 TRP A C 1
ATOM 3946 O O . TRP A 1 516 ? 25.249 15.267 -0.694 1.00 85.25 516 TRP A O 1
ATOM 3956 N N . ASP A 1 517 ? 25.622 14.550 -2.781 1.00 87.88 517 ASP A N 1
ATOM 3957 C CA . ASP A 1 517 ? 24.250 14.721 -3.272 1.00 87.88 517 ASP A CA 1
ATOM 3958 C C . ASP A 1 517 ? 23.477 13.395 -3.374 1.00 87.88 517 ASP A C 1
ATOM 3960 O O . ASP A 1 517 ? 22.547 13.276 -4.172 1.00 87.88 517 ASP A O 1
ATOM 3964 N N . TRP A 1 518 ? 23.880 12.379 -2.612 1.00 86.75 518 TRP A N 1
ATOM 3965 C CA . TRP A 1 518 ? 23.216 11.077 -2.571 1.00 86.75 518 TRP A CA 1
ATOM 3966 C C . TRP A 1 518 ? 21.857 11.177 -1.877 1.00 86.75 518 TRP A C 1
ATOM 3968 O O . TRP A 1 518 ? 21.782 11.590 -0.720 1.00 86.75 518 TRP A O 1
ATOM 3978 N N . THR A 1 519 ? 20.787 10.764 -2.557 1.00 82.31 519 THR A N 1
ATOM 3979 C CA . THR A 1 519 ? 19.464 10.660 -1.927 1.00 82.31 519 THR A CA 1
ATOM 3980 C C . THR A 1 519 ? 19.313 9.310 -1.213 1.00 82.31 519 THR A C 1
ATOM 3982 O O . THR A 1 519 ? 19.953 8.322 -1.605 1.00 82.31 519 THR A O 1
ATOM 3985 N N . PRO A 1 520 ? 18.462 9.222 -0.176 1.00 71.94 520 PRO A N 1
ATOM 3986 C CA . PRO A 1 520 ? 18.156 7.955 0.487 1.00 71.94 520 PRO A CA 1
ATOM 3987 C C . PRO A 1 520 ? 17.630 6.879 -0.475 1.00 71.94 520 PRO A C 1
ATOM 3989 O O . PRO A 1 520 ? 18.080 5.733 -0.430 1.00 71.94 520 PRO A O 1
ATOM 3992 N N . GLU A 1 521 ? 16.730 7.248 -1.389 1.00 72.06 521 GLU A N 1
ATOM 3993 C CA . GLU A 1 521 ? 16.096 6.345 -2.358 1.00 72.06 521 GLU A CA 1
ATOM 3994 C C . GLU A 1 521 ? 17.124 5.785 -3.341 1.00 72.06 521 GLU A C 1
ATOM 3996 O O . GLU A 1 521 ? 17.105 4.592 -3.669 1.00 72.06 521 GLU A O 1
ATOM 4001 N N . GLN A 1 522 ? 18.062 6.637 -3.762 1.00 86.75 522 GLN A N 1
ATOM 4002 C CA . GLN A 1 522 ? 19.171 6.259 -4.620 1.00 86.75 522 GLN A CA 1
ATOM 4003 C C . GLN A 1 522 ? 20.092 5.264 -3.909 1.00 86.75 522 GLN A C 1
ATOM 4005 O O . GLN A 1 522 ? 20.308 4.169 -4.422 1.00 86.75 522 GLN A O 1
ATOM 4010 N N . LEU A 1 523 ? 20.592 5.582 -2.709 1.00 85.62 523 LEU A N 1
ATOM 4011 C CA . LEU A 1 523 ? 21.490 4.688 -1.960 1.00 85.62 523 LEU A CA 1
ATOM 4012 C C . LEU A 1 523 ? 20.834 3.343 -1.637 1.00 85.62 523 LEU A C 1
ATOM 4014 O O . LEU A 1 523 ? 21.469 2.293 -1.749 1.00 85.62 523 LEU A O 1
ATOM 4018 N N . ARG A 1 524 ? 19.551 3.360 -1.271 1.00 82.69 524 ARG A N 1
ATOM 4019 C CA . ARG A 1 524 ? 18.756 2.154 -1.039 1.00 82.69 524 ARG A CA 1
ATOM 4020 C C . ARG A 1 524 ? 18.688 1.281 -2.289 1.00 82.69 524 ARG A C 1
ATOM 4022 O O . ARG A 1 524 ? 19.052 0.107 -2.239 1.00 82.69 524 ARG A O 1
ATOM 4029 N N . SER A 1 525 ? 18.275 1.854 -3.412 1.00 85.56 525 SER A N 1
ATOM 4030 C CA . SER A 1 525 ? 18.101 1.117 -4.668 1.00 85.56 525 SER A CA 1
ATOM 4031 C C . SER A 1 525 ? 19.434 0.618 -5.229 1.00 85.56 525 SER A C 1
ATOM 4033 O O . SER A 1 525 ? 19.493 -0.470 -5.801 1.00 85.56 525 SER A O 1
ATOM 4035 N N . TYR A 1 526 ? 20.530 1.342 -4.975 1.00 95.00 526 TYR A N 1
ATOM 4036 C CA . TYR A 1 526 ? 21.888 0.899 -5.290 1.00 95.00 526 TYR A CA 1
ATOM 4037 C C . TYR A 1 526 ? 22.236 -0.413 -4.574 1.00 95.00 526 TYR A C 1
ATOM 4039 O O . TYR A 1 526 ? 22.673 -1.383 -5.205 1.00 95.00 526 TYR A O 1
ATOM 4047 N N . LYS A 1 527 ? 21.991 -0.471 -3.260 1.00 94.31 527 LYS A N 1
ATOM 4048 C CA . LYS A 1 527 ? 22.238 -1.665 -2.440 1.00 94.31 527 LYS A CA 1
ATOM 4049 C C . LYS A 1 527 ? 21.374 -2.840 -2.893 1.00 94.31 527 LYS A C 1
ATOM 4051 O O . LYS A 1 527 ? 21.898 -3.929 -3.112 1.00 94.31 527 LYS A O 1
ATOM 4056 N N . ILE A 1 528 ? 20.080 -2.604 -3.123 1.00 89.44 528 ILE A N 1
ATOM 4057 C CA . ILE A 1 528 ? 19.127 -3.634 -3.571 1.00 89.44 528 ILE A CA 1
ATOM 4058 C C . ILE A 1 528 ? 19.520 -4.196 -4.935 1.00 89.44 528 ILE A C 1
ATOM 4060 O O . ILE A 1 528 ? 19.566 -5.409 -5.103 1.00 89.44 528 ILE A O 1
ATOM 4064 N N . CYS A 1 529 ? 19.852 -3.341 -5.904 1.00 94.94 529 CYS A N 1
ATOM 4065 C CA . CYS A 1 529 ? 20.276 -3.790 -7.230 1.00 94.94 529 CYS A CA 1
ATOM 4066 C C . CYS A 1 529 ? 21.551 -4.625 -7.167 1.00 94.94 529 CYS A C 1
ATOM 4068 O O . CYS A 1 529 ? 21.653 -5.658 -7.830 1.00 94.94 529 CYS A O 1
ATOM 4070 N N . THR A 1 530 ? 22.507 -4.198 -6.345 1.00 97.38 530 THR A N 1
ATOM 4071 C CA . THR A 1 530 ? 23.746 -4.945 -6.130 1.00 97.38 530 THR A CA 1
ATOM 4072 C C . THR A 1 530 ? 23.448 -6.315 -5.520 1.00 97.38 530 THR A C 1
ATOM 4074 O O . THR A 1 530 ? 23.902 -7.327 -6.051 1.00 97.38 530 THR A O 1
ATOM 4077 N N . ALA A 1 531 ? 22.628 -6.371 -4.467 1.00 95.50 531 ALA A N 1
ATOM 4078 C CA . ALA A 1 531 ? 22.219 -7.620 -3.831 1.00 95.50 531 ALA A CA 1
ATOM 4079 C C . ALA A 1 531 ? 21.467 -8.547 -4.796 1.00 95.50 531 ALA A C 1
ATOM 4081 O O . ALA A 1 531 ? 21.790 -9.727 -4.875 1.00 95.50 531 ALA A O 1
ATOM 4082 N N . ALA A 1 532 ? 20.534 -8.014 -5.588 1.00 93.25 532 ALA A N 1
ATOM 4083 C CA . ALA A 1 532 ? 19.743 -8.776 -6.550 1.00 93.25 532 ALA A CA 1
ATOM 4084 C C . ALA A 1 532 ? 20.622 -9.488 -7.588 1.00 93.25 532 ALA A C 1
ATOM 4086 O O . ALA A 1 532 ? 20.456 -10.684 -7.844 1.00 93.25 532 ALA A O 1
ATOM 4087 N N . ILE A 1 533 ? 21.587 -8.759 -8.158 1.00 96.88 533 ILE A N 1
ATOM 4088 C CA . ILE A 1 533 ? 22.532 -9.305 -9.136 1.00 96.88 533 ILE A CA 1
ATOM 4089 C C . ILE A 1 533 ? 23.404 -10.382 -8.485 1.00 96.88 533 ILE A C 1
ATOM 4091 O O . ILE A 1 533 ? 23.514 -11.484 -9.019 1.00 96.88 533 ILE A O 1
ATOM 4095 N N . LEU A 1 534 ? 24.009 -10.091 -7.331 1.00 96.56 534 LEU A N 1
ATOM 4096 C CA . LEU A 1 534 ? 24.928 -11.019 -6.668 1.00 96.56 534 LEU A CA 1
ATOM 4097 C C . LEU A 1 534 ? 24.220 -12.276 -6.156 1.00 96.56 534 LEU A C 1
ATOM 4099 O O . LEU A 1 534 ? 24.713 -13.380 -6.383 1.00 96.56 534 LEU A O 1
ATOM 4103 N N . TRP A 1 535 ? 23.029 -12.130 -5.575 1.00 95.19 535 TRP A N 1
ATOM 4104 C CA . TRP A 1 535 ? 22.177 -13.246 -5.173 1.00 95.19 535 TRP A CA 1
ATOM 4105 C C . TRP A 1 535 ? 21.870 -14.159 -6.358 1.00 95.19 535 TRP A C 1
ATOM 4107 O O . TRP A 1 535 ? 22.046 -15.374 -6.269 1.00 95.19 535 TRP A O 1
ATOM 4117 N N . TYR A 1 536 ? 21.484 -13.584 -7.503 1.00 94.75 536 TYR A N 1
ATOM 4118 C CA . TYR A 1 536 ? 21.190 -14.383 -8.689 1.00 94.75 536 TYR A CA 1
ATOM 4119 C C . TYR A 1 536 ? 22.438 -15.080 -9.246 1.00 94.75 536 TYR A C 1
ATOM 4121 O O . TYR A 1 536 ? 22.352 -16.212 -9.712 1.00 94.75 536 TYR A O 1
ATOM 4129 N N . LEU A 1 537 ? 23.614 -14.459 -9.146 1.00 93.69 537 LEU A N 1
ATOM 4130 C CA . LEU A 1 537 ? 24.894 -15.069 -9.523 1.00 93.69 537 LEU A CA 1
ATOM 4131 C C . LEU A 1 537 ? 25.417 -16.099 -8.500 1.00 93.69 537 LEU A C 1
ATOM 4133 O O . LEU A 1 537 ? 26.445 -16.732 -8.759 1.00 93.69 537 LEU A O 1
ATOM 4137 N N . GLY A 1 538 ? 24.760 -16.256 -7.344 1.00 92.88 538 GLY A N 1
ATOM 4138 C CA . GLY A 1 538 ? 25.238 -17.100 -6.246 1.00 92.88 538 GLY A CA 1
ATOM 4139 C C . GLY A 1 538 ? 26.532 -16.575 -5.613 1.00 92.88 538 GLY A C 1
ATOM 4140 O O . GLY A 1 538 ? 27.443 -17.354 -5.325 1.00 92.88 538 GLY A O 1
ATOM 4141 N N . LYS A 1 539 ? 26.657 -15.251 -5.469 1.00 92.88 539 LYS A N 1
ATOM 4142 C CA . LYS A 1 539 ? 27.839 -14.548 -4.952 1.00 92.88 539 LYS A CA 1
ATOM 4143 C C . LYS A 1 539 ? 27.510 -13.772 -3.678 1.00 92.88 539 LYS A C 1
ATOM 4145 O O . LYS A 1 539 ? 26.412 -13.248 -3.537 1.00 92.88 539 LYS A O 1
ATOM 4150 N N . ASP A 1 540 ? 28.492 -13.666 -2.789 1.00 95.00 540 ASP A N 1
ATOM 4151 C CA . ASP A 1 540 ? 28.463 -12.771 -1.626 1.00 95.00 540 ASP A CA 1
ATOM 4152 C C . ASP A 1 540 ? 28.838 -11.321 -2.005 1.00 95.00 540 ASP A C 1
ATOM 4154 O O . ASP A 1 540 ? 29.293 -11.040 -3.122 1.00 95.00 540 ASP A O 1
ATOM 4158 N N . SER A 1 541 ? 28.682 -10.385 -1.066 1.00 95.19 541 SER A N 1
ATOM 4159 C CA . SER A 1 541 ? 28.933 -8.955 -1.284 1.00 95.19 541 SER A CA 1
ATOM 4160 C C . SER A 1 541 ? 30.396 -8.601 -1.593 1.00 95.19 541 SER A C 1
ATOM 4162 O O . SER A 1 541 ? 30.665 -7.511 -2.101 1.00 95.19 541 SER A O 1
ATOM 4164 N N . SER A 1 542 ? 31.355 -9.521 -1.404 1.00 93.50 542 SER A N 1
ATOM 4165 C CA . SER A 1 542 ? 32.755 -9.318 -1.818 1.00 93.50 542 SER A CA 1
ATOM 4166 C C . SER A 1 542 ? 32.935 -9.290 -3.345 1.00 93.50 542 SER A C 1
ATOM 4168 O O . SER A 1 542 ? 34.041 -9.045 -3.844 1.00 93.50 542 SER A O 1
ATOM 4170 N N . TRP A 1 543 ? 31.871 -9.583 -4.099 1.00 93.88 543 TRP A N 1
ATOM 4171 C CA . TRP A 1 543 ? 31.780 -9.472 -5.559 1.00 93.88 543 TRP A CA 1
ATOM 4172 C C . TRP A 1 543 ? 31.138 -8.156 -6.033 1.00 93.88 543 TRP A C 1
ATOM 4174 O O . TRP A 1 543 ? 30.863 -8.000 -7.224 1.00 93.88 543 TRP A O 1
ATOM 4184 N N . PHE A 1 544 ? 31.011 -7.176 -5.132 1.00 94.81 544 PHE A N 1
ATOM 4185 C CA . PHE A 1 544 ? 30.857 -5.756 -5.451 1.00 94.81 544 PHE A CA 1
ATOM 4186 C C . PHE A 1 544 ? 32.150 -4.958 -5.193 1.00 94.81 544 PHE A C 1
ATOM 4188 O O . PHE A 1 544 ? 32.832 -5.173 -4.188 1.00 94.81 544 PHE A O 1
ATOM 4195 N N . CYS A 1 545 ? 32.466 -4.010 -6.078 1.00 91.44 545 CYS A N 1
ATOM 4196 C CA . CYS A 1 545 ? 33.611 -3.107 -5.941 1.00 91.44 545 CYS A CA 1
ATOM 4197 C C . CYS A 1 545 ? 33.277 -1.708 -6.457 1.00 91.44 545 CYS A C 1
ATOM 4199 O O . CYS A 1 545 ? 32.701 -1.558 -7.534 1.00 91.44 545 CYS A O 1
ATOM 4201 N N . GLY A 1 546 ? 33.659 -0.674 -5.707 1.00 92.44 546 GLY A N 1
ATOM 4202 C CA . GLY A 1 546 ? 33.631 0.693 -6.227 1.00 92.44 546 GLY A CA 1
ATOM 4203 C C . GLY A 1 546 ? 34.781 0.919 -7.209 1.00 92.44 546 GLY A C 1
ATOM 4204 O O . GLY A 1 546 ? 35.879 0.402 -7.006 1.00 92.44 546 GLY A O 1
ATOM 4205 N N . HIS A 1 547 ? 34.593 1.724 -8.255 1.00 90.88 547 HIS A N 1
ATOM 4206 C CA . HIS A 1 547 ? 35.654 1.960 -9.249 1.00 90.88 547 HIS A CA 1
ATOM 4207 C C . HIS A 1 547 ? 36.976 2.473 -8.650 1.00 90.88 547 HIS A C 1
ATOM 4209 O O . HIS A 1 547 ? 38.056 2.113 -9.124 1.00 90.88 547 HIS A O 1
ATOM 4215 N N . ARG A 1 548 ? 36.895 3.248 -7.563 1.00 89.06 548 ARG A N 1
ATOM 4216 C CA . ARG A 1 548 ? 38.011 3.754 -6.757 1.00 89.06 548 ARG A CA 1
ATOM 4217 C C . ARG A 1 548 ? 38.854 2.641 -6.157 1.00 89.06 548 ARG A C 1
ATOM 4219 O O . ARG A 1 548 ? 40.067 2.766 -6.085 1.00 89.06 548 ARG A O 1
ATOM 4226 N N . GLU A 1 549 ? 38.228 1.533 -5.775 1.00 88.00 549 GLU A N 1
ATOM 4227 C CA . GLU A 1 549 ? 38.910 0.343 -5.262 1.00 88.00 549 GLU A CA 1
ATOM 4228 C C . GLU A 1 549 ? 39.465 -0.514 -6.412 1.00 88.00 549 GLU A C 1
ATOM 4230 O O . GLU A 1 549 ? 40.475 -1.203 -6.251 1.00 88.00 549 GLU A O 1
ATOM 4235 N N . TYR A 1 550 ? 38.840 -0.445 -7.594 1.00 86.69 550 TYR A N 1
ATOM 4236 C CA . TYR A 1 550 ? 39.294 -1.168 -8.780 1.00 86.69 550 TYR A CA 1
ATOM 4237 C C . TYR A 1 550 ? 40.530 -0.530 -9.437 1.00 86.69 550 TYR A C 1
ATOM 4239 O O . TYR A 1 550 ? 41.363 -1.251 -9.984 1.00 86.69 550 TYR A O 1
ATOM 4247 N N . ASN A 1 551 ? 40.686 0.797 -9.386 1.00 81.06 551 ASN A N 1
ATOM 4248 C CA . ASN A 1 551 ? 41.794 1.517 -10.025 1.00 81.06 551 ASN A CA 1
ATOM 4249 C C . ASN A 1 551 ? 42.534 2.442 -9.044 1.00 81.06 551 ASN A C 1
ATOM 4251 O O . ASN A 1 551 ? 42.377 3.666 -9.072 1.00 81.06 551 ASN A O 1
ATOM 4255 N N . LEU A 1 552 ? 43.386 1.835 -8.211 1.00 76.56 552 LEU A N 1
ATOM 4256 C CA . LEU A 1 552 ? 44.158 2.540 -7.182 1.00 76.56 552 LEU A CA 1
ATOM 4257 C C . LEU A 1 552 ? 45.303 3.392 -7.758 1.00 76.56 552 LEU A C 1
ATOM 4259 O O . LEU A 1 552 ? 45.678 4.394 -7.158 1.00 76.56 552 LEU A O 1
ATOM 4263 N N . VAL A 1 553 ? 45.845 3.047 -8.933 1.00 72.25 553 VAL A N 1
ATOM 4264 C CA . VAL A 1 553 ? 47.011 3.753 -9.507 1.00 72.25 553 VAL A CA 1
ATOM 4265 C C . VAL A 1 553 ? 46.651 5.126 -10.083 1.00 72.25 553 VAL A C 1
ATOM 4267 O O . VAL A 1 553 ? 47.458 6.049 -10.012 1.00 72.25 553 VAL A O 1
ATOM 4270 N N . HIS A 1 554 ? 45.454 5.283 -10.653 1.00 69.44 554 HIS A N 1
ATOM 4271 C CA . HIS A 1 554 ? 45.031 6.546 -11.271 1.00 69.44 554 HIS A CA 1
ATOM 4272 C C . HIS A 1 554 ? 44.201 7.449 -10.342 1.00 69.44 554 HIS A C 1
ATOM 4274 O O . HIS A 1 554 ? 43.713 8.483 -10.796 1.00 69.44 554 HIS A O 1
ATOM 4280 N N . GLY A 1 555 ? 44.044 7.082 -9.062 1.00 68.75 555 GLY A N 1
ATOM 4281 C CA . GLY A 1 555 ? 43.402 7.931 -8.051 1.00 68.75 555 GLY A CA 1
ATOM 4282 C C . GLY A 1 555 ? 41.915 8.187 -8.302 1.00 68.75 555 GLY A C 1
ATOM 4283 O O . GLY A 1 555 ? 41.424 9.286 -8.050 1.00 68.75 555 GLY A O 1
ATOM 4284 N N . LYS A 1 556 ? 41.198 7.196 -8.845 1.00 81.06 556 LYS A N 1
ATOM 4285 C CA . LYS A 1 556 ? 39.744 7.277 -9.017 1.00 81.06 556 LYS A CA 1
ATOM 4286 C C . LYS A 1 556 ? 39.069 7.444 -7.657 1.00 81.06 556 LYS A C 1
ATOM 4288 O O . LYS A 1 556 ? 39.457 6.784 -6.701 1.00 81.06 556 LYS A O 1
ATOM 4293 N N . ILE A 1 557 ? 38.073 8.324 -7.576 1.00 85.62 557 ILE A N 1
ATOM 4294 C CA . ILE A 1 557 ? 37.335 8.606 -6.332 1.00 85.62 557 ILE A CA 1
ATOM 4295 C C . ILE A 1 557 ? 35.937 7.976 -6.322 1.00 85.62 557 ILE A C 1
ATOM 4297 O O . ILE A 1 557 ? 35.253 8.023 -5.305 1.00 85.62 557 ILE A O 1
ATOM 4301 N N . ASP A 1 558 ? 35.494 7.393 -7.439 1.00 87.62 558 ASP A N 1
ATOM 4302 C CA . ASP A 1 558 ? 34.120 6.955 -7.654 1.00 87.62 558 ASP A CA 1
ATOM 4303 C C . ASP A 1 558 ? 33.804 5.541 -7.123 1.00 87.62 558 ASP A C 1
ATOM 4305 O O . ASP A 1 558 ? 34.606 4.636 -7.301 1.00 87.62 558 ASP A O 1
ATOM 4309 N N . PRO A 1 559 ? 32.650 5.303 -6.467 1.00 92.62 559 PRO A N 1
ATOM 4310 C CA . PRO A 1 559 ? 31.663 6.277 -6.011 1.00 92.62 559 PRO A CA 1
ATOM 4311 C C . PRO A 1 559 ? 32.194 7.091 -4.815 1.00 92.62 559 PRO A C 1
ATOM 4313 O O . PRO A 1 559 ? 32.704 6.535 -3.839 1.00 92.62 559 PRO A O 1
ATOM 4316 N N . ALA A 1 560 ? 32.100 8.419 -4.894 1.00 91.00 560 ALA A N 1
ATOM 4317 C CA . ALA A 1 560 ? 32.613 9.319 -3.861 1.00 91.00 560 ALA A CA 1
ATOM 4318 C C . ALA A 1 560 ? 31.580 9.509 -2.736 1.00 91.00 560 ALA A C 1
ATOM 4320 O O . ALA A 1 560 ? 30.381 9.464 -2.991 1.00 91.00 560 ALA A O 1
ATOM 4321 N N . GLY A 1 561 ? 32.025 9.712 -1.493 1.00 88.00 561 GLY A N 1
ATOM 4322 C CA . GLY A 1 561 ? 31.127 9.989 -0.358 1.00 88.00 561 GLY A CA 1
ATOM 4323 C C . GLY A 1 561 ? 30.345 8.793 0.202 1.00 88.00 561 GLY A C 1
ATOM 4324 O O . GLY A 1 561 ? 29.499 8.992 1.063 1.00 88.00 561 GLY A O 1
ATOM 4325 N N . ILE A 1 562 ? 30.624 7.567 -0.255 1.00 89.69 562 ILE A N 1
ATOM 4326 C CA . ILE A 1 562 ? 30.040 6.325 0.282 1.00 89.69 562 ILE A CA 1
ATOM 4327 C C . ILE A 1 562 ? 31.112 5.542 1.055 1.00 89.69 562 ILE A C 1
ATOM 4329 O O . ILE A 1 562 ? 32.227 5.362 0.545 1.00 89.69 562 ILE A O 1
ATOM 4333 N N . ASP A 1 563 ? 30.781 5.052 2.253 1.00 91.25 563 ASP A N 1
ATOM 4334 C CA . ASP A 1 563 ? 31.546 4.010 2.953 1.00 91.25 563 ASP A CA 1
ATOM 4335 C C . ASP A 1 563 ? 31.251 2.652 2.293 1.00 91.25 563 ASP A C 1
ATOM 4337 O O . ASP A 1 563 ? 30.155 2.100 2.405 1.00 91.25 563 ASP A O 1
ATOM 4341 N N . LEU A 1 564 ? 32.231 2.127 1.553 1.00 91.00 564 LEU A N 1
ATOM 4342 C CA . LEU A 1 564 ? 32.060 0.902 0.770 1.00 91.00 564 LEU A CA 1
ATOM 4343 C C . LEU A 1 564 ? 32.088 -0.369 1.629 1.00 91.00 564 LEU A C 1
ATOM 4345 O O . LEU A 1 564 ? 31.527 -1.383 1.213 1.00 91.00 564 LEU A O 1
ATOM 4349 N N . ASP A 1 565 ? 32.675 -0.326 2.826 1.00 90.06 565 ASP A N 1
ATOM 4350 C CA . ASP A 1 565 ? 32.643 -1.459 3.749 1.00 90.06 565 ASP A CA 1
ATOM 4351 C C . ASP A 1 565 ? 31.272 -1.574 4.407 1.00 90.06 565 ASP A C 1
ATOM 4353 O O . ASP A 1 565 ? 30.719 -2.673 4.490 1.00 90.06 565 ASP A O 1
ATOM 4357 N N . GLN A 1 566 ? 30.683 -0.446 4.812 1.00 87.06 566 GLN A N 1
ATOM 4358 C CA . GLN A 1 566 ? 29.291 -0.418 5.256 1.00 87.06 566 GLN A CA 1
ATOM 4359 C C . GLN A 1 566 ? 28.340 -0.851 4.139 1.00 87.06 566 GLN A C 1
ATOM 4361 O O . GLN A 1 566 ? 27.498 -1.722 4.357 1.00 87.06 566 GLN A O 1
ATOM 4366 N N . PHE A 1 567 ? 28.525 -0.319 2.928 1.00 92.19 567 PHE A N 1
ATOM 4367 C CA . PHE A 1 567 ? 27.716 -0.689 1.770 1.00 92.19 567 PHE A CA 1
ATOM 4368 C C . PHE A 1 567 ? 27.726 -2.206 1.528 1.00 92.19 567 PHE A C 1
ATOM 4370 O O . PHE A 1 567 ? 26.672 -2.814 1.349 1.00 92.19 567 PHE A O 1
ATOM 4377 N N . ARG A 1 568 ? 28.903 -2.848 1.569 1.00 95.25 568 ARG A N 1
ATOM 4378 C CA . ARG A 1 568 ? 29.028 -4.307 1.405 1.00 95.25 568 ARG A CA 1
ATOM 4379 C C . ARG 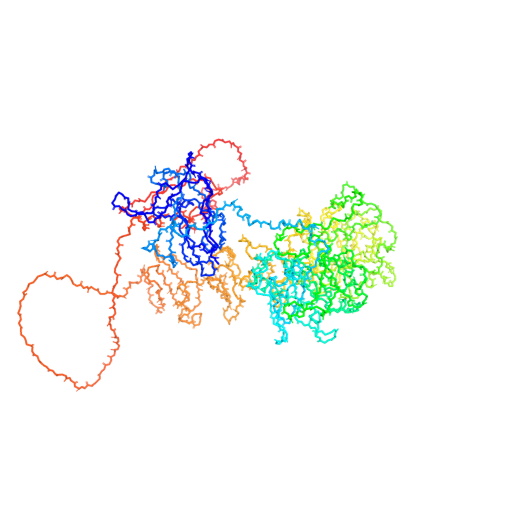A 1 568 ? 28.369 -5.105 2.531 1.00 95.25 568 ARG A C 1
ATOM 4381 O O . ARG A 1 568 ? 27.807 -6.160 2.240 1.00 95.25 568 ARG A O 1
ATOM 4388 N N . ARG A 1 569 ? 28.421 -4.640 3.787 1.00 88.94 569 ARG A N 1
ATOM 4389 C CA . ARG A 1 569 ? 27.715 -5.296 4.906 1.00 88.94 569 ARG A CA 1
ATOM 4390 C C . ARG A 1 569 ? 26.207 -5.302 4.669 1.00 88.94 569 ARG A C 1
ATOM 4392 O O . ARG A 1 569 ? 25.593 -6.361 4.691 1.00 88.94 569 ARG A O 1
ATOM 4399 N N . GLU A 1 570 ? 25.644 -4.147 4.329 1.00 87.00 570 GLU A N 1
ATOM 4400 C CA . GLU A 1 570 ? 24.207 -4.005 4.072 1.00 87.00 570 GLU A CA 1
ATOM 4401 C C . GLU A 1 570 ? 23.759 -4.802 2.836 1.00 87.00 570 GLU A C 1
ATOM 4403 O O . GLU A 1 570 ? 22.704 -5.429 2.848 1.00 87.00 570 GLU A O 1
ATOM 4408 N N . VAL A 1 571 ? 24.578 -4.855 1.780 1.00 94.00 571 VAL A N 1
ATOM 4409 C CA . VAL A 1 571 ? 24.322 -5.724 0.619 1.00 94.00 571 VAL A CA 1
ATOM 4410 C C . VAL A 1 571 ? 24.320 -7.205 1.008 1.00 94.00 571 VAL A C 1
ATOM 4412 O O . VAL A 1 571 ? 23.481 -7.950 0.503 1.00 94.00 571 VAL A O 1
ATOM 4415 N N . GLN A 1 572 ? 25.219 -7.650 1.893 1.00 94.44 572 GLN A N 1
ATOM 4416 C CA . GLN A 1 572 ? 25.249 -9.049 2.333 1.00 94.44 572 GLN A CA 1
ATOM 4417 C C . GLN A 1 572 ? 23.976 -9.425 3.092 1.00 94.44 572 GLN A C 1
ATOM 4419 O O . GLN A 1 572 ? 23.382 -10.459 2.800 1.00 94.44 572 GLN A O 1
ATOM 4424 N N . GLU A 1 573 ? 23.509 -8.556 3.989 1.00 86.19 573 GLU A N 1
ATOM 4425 C CA . GLU A 1 573 ? 22.252 -8.778 4.708 1.00 86.19 573 GLU A CA 1
ATOM 4426 C C . GLU A 1 573 ? 21.065 -8.940 3.752 1.00 86.19 573 GLU A C 1
ATOM 4428 O O . GLU A 1 573 ? 20.189 -9.773 3.979 1.00 86.19 573 GLU A O 1
ATOM 4433 N N . LEU A 1 574 ? 21.033 -8.169 2.661 1.00 87.06 574 LEU A N 1
ATOM 4434 C CA . LEU A 1 574 ? 20.004 -8.312 1.634 1.00 87.06 574 LEU A CA 1
ATOM 4435 C C . LEU A 1 574 ? 20.107 -9.647 0.892 1.00 87.06 574 LEU A C 1
ATOM 4437 O O . LEU A 1 574 ? 19.084 -10.293 0.669 1.00 87.06 574 LEU A O 1
ATOM 4441 N N . ILE A 1 575 ? 21.319 -10.077 0.532 1.00 90.06 575 ILE A N 1
ATOM 4442 C CA . ILE A 1 575 ? 21.555 -11.373 -0.122 1.00 90.06 575 ILE A CA 1
ATOM 4443 C C . ILE A 1 575 ? 21.057 -12.518 0.768 1.00 90.06 575 ILE A C 1
ATOM 4445 O O . ILE A 1 575 ? 20.347 -13.395 0.275 1.00 90.06 575 ILE A O 1
ATOM 4449 N N . ASP A 1 576 ? 21.380 -12.485 2.062 1.00 87.88 576 ASP A N 1
ATOM 4450 C CA . ASP A 1 576 ? 21.034 -13.541 3.020 1.00 87.88 576 ASP A CA 1
ATOM 4451 C C . ASP A 1 576 ? 19.519 -13.687 3.204 1.00 87.88 576 ASP A C 1
ATOM 4453 O O . ASP A 1 576 ? 19.008 -14.794 3.382 1.00 87.88 576 ASP A O 1
ATOM 4457 N N . ARG A 1 577 ? 18.784 -12.573 3.129 1.00 80.62 577 ARG A N 1
ATOM 4458 C CA . ARG A 1 577 ? 17.320 -12.574 3.240 1.00 80.62 577 ARG A CA 1
ATOM 4459 C C . ARG A 1 577 ? 16.609 -12.899 1.923 1.00 80.62 577 ARG A C 1
ATOM 4461 O O . ARG A 1 577 ? 15.464 -13.345 1.946 1.00 80.62 577 ARG A O 1
ATOM 4468 N N . GLY A 1 578 ? 17.269 -12.687 0.784 1.00 81.75 578 GLY A N 1
ATOM 4469 C CA . GLY A 1 578 ? 16.720 -12.967 -0.540 1.00 81.75 578 GLY A CA 1
ATOM 4470 C C . GLY A 1 578 ? 15.587 -12.018 -0.976 1.00 81.75 578 GLY A C 1
ATOM 4471 O O . GLY A 1 578 ? 15.296 -11.018 -0.316 1.00 81.75 578 GLY A O 1
ATOM 4472 N N . PRO A 1 579 ? 14.921 -12.318 -2.108 1.00 74.25 579 PRO A N 1
ATOM 4473 C CA . PRO A 1 579 ? 13.937 -11.421 -2.727 1.00 74.25 579 PRO A CA 1
ATOM 4474 C C . PRO A 1 579 ? 12.649 -11.214 -1.908 1.00 74.25 579 PRO A C 1
ATOM 4476 O O . PRO A 1 579 ? 11.917 -10.252 -2.145 1.00 74.25 579 PRO A O 1
ATOM 4479 N N . ASP A 1 580 ? 12.359 -12.079 -0.930 1.00 61.03 580 ASP A N 1
ATOM 4480 C CA . ASP A 1 580 ? 11.089 -12.071 -0.188 1.00 61.03 580 ASP A CA 1
ATOM 4481 C C . ASP A 1 580 ? 10.925 -10.859 0.746 1.00 61.03 580 ASP A C 1
ATOM 4483 O O . ASP A 1 580 ? 9.795 -10.461 1.040 1.00 61.03 580 ASP A O 1
ATOM 4487 N N . VAL A 1 581 ? 12.024 -10.195 1.129 1.00 56.16 581 VAL A N 1
ATOM 4488 C CA . VAL A 1 581 ? 11.998 -8.934 1.905 1.00 56.16 581 VAL A CA 1
ATOM 4489 C C . VAL A 1 581 ? 11.228 -7.834 1.172 1.00 56.16 581 VAL A C 1
ATOM 4491 O O . VAL A 1 581 ? 10.602 -6.988 1.804 1.00 56.16 581 VAL A O 1
ATOM 4494 N N . TYR A 1 582 ? 11.239 -7.858 -0.163 1.00 51.19 582 TYR A N 1
ATOM 4495 C CA . TYR A 1 582 ? 10.619 -6.838 -1.011 1.00 51.19 582 TYR A CA 1
ATOM 4496 C C . TYR A 1 582 ? 9.264 -7.265 -1.572 1.00 51.19 582 TYR A C 1
ATOM 4498 O O . TYR A 1 582 ? 8.495 -6.422 -2.024 1.00 51.19 582 TYR A O 1
ATOM 4506 N N . ARG A 1 583 ? 8.930 -8.557 -1.488 1.00 42.75 583 ARG A N 1
ATOM 4507 C CA . ARG A 1 583 ? 7.636 -9.095 -1.924 1.00 42.75 583 ARG A CA 1
ATOM 4508 C C . ARG A 1 583 ? 6.493 -8.763 -0.953 1.00 42.75 583 ARG A C 1
ATOM 4510 O O . ARG A 1 583 ? 5.343 -8.737 -1.371 1.00 42.75 583 ARG A O 1
ATOM 4517 N N . ASN A 1 584 ? 6.823 -8.464 0.309 1.00 34.62 584 ASN A N 1
ATOM 4518 C CA . ASN A 1 584 ? 5.870 -8.194 1.397 1.00 34.62 584 ASN A CA 1
ATOM 4519 C C . ASN A 1 584 ? 5.976 -6.769 1.992 1.00 34.62 584 ASN A C 1
ATOM 4521 O O . ASN A 1 584 ? 5.360 -6.475 3.018 1.00 34.62 584 ASN A O 1
ATOM 4525 N N . ALA A 1 585 ? 6.750 -5.871 1.374 1.00 37.06 585 ALA A N 1
ATOM 4526 C CA . ALA A 1 585 ? 7.042 -4.541 1.911 1.00 37.06 585 ALA A CA 1
ATOM 4527 C C . ALA A 1 585 ? 6.527 -3.404 1.013 1.00 37.06 585 ALA A C 1
ATOM 4529 O O . ALA A 1 585 ? 7.324 -2.681 0.426 1.00 37.06 585 ALA A O 1
ATOM 4530 N N . GLY A 1 586 ? 5.204 -3.205 0.973 1.00 36.22 586 GLY A N 1
ATOM 4531 C CA . GLY A 1 586 ? 4.589 -1.940 0.536 1.00 36.22 586 GLY A CA 1
ATOM 4532 C C . GLY A 1 586 ? 4.882 -1.497 -0.912 1.00 36.22 586 GLY A C 1
ATOM 4533 O O . GLY A 1 586 ? 5.476 -2.247 -1.683 1.00 36.22 586 GLY A O 1
ATOM 4534 N N . PRO A 1 587 ? 4.407 -0.305 -1.325 1.00 36.12 587 PRO A N 1
ATOM 4535 C CA . PRO A 1 587 ? 4.303 0.068 -2.737 1.00 36.12 587 PRO A CA 1
ATOM 4536 C C . PRO A 1 587 ? 5.663 0.257 -3.429 1.00 36.12 587 PRO A C 1
ATOM 4538 O O . PRO A 1 587 ? 6.689 0.515 -2.791 1.00 36.12 587 PRO A O 1
ATOM 4541 N N . GLN A 1 588 ? 5.632 0.124 -4.760 1.00 38.16 588 GLN A N 1
ATOM 4542 C CA . GLN A 1 588 ? 6.772 0.163 -5.681 1.00 38.16 588 GLN A CA 1
ATOM 4543 C C . GLN A 1 588 ? 7.557 1.496 -5.657 1.00 38.16 588 GLN A C 1
ATOM 4545 O O . GLN A 1 588 ? 7.048 2.509 -5.162 1.00 38.16 588 GLN A O 1
ATOM 4550 N N . PRO A 1 589 ? 8.800 1.524 -6.189 1.00 37.72 589 PRO A N 1
ATOM 4551 C CA . PRO A 1 589 ? 9.607 2.741 -6.275 1.00 37.72 589 PRO A CA 1
ATOM 4552 C C . PRO A 1 589 ? 8.849 3.872 -6.985 1.00 37.72 589 PRO A C 1
ATOM 4554 O O . PRO A 1 589 ? 8.352 3.678 -8.092 1.00 37.72 589 PRO A O 1
ATOM 4557 N N . GLY A 1 590 ? 8.762 5.041 -6.339 1.00 41.00 590 GLY A N 1
ATOM 4558 C CA . GLY A 1 590 ? 8.120 6.250 -6.877 1.00 41.00 590 GLY A CA 1
ATOM 4559 C C . GLY A 1 590 ? 6.923 6.782 -6.074 1.00 41.00 590 GLY A C 1
ATOM 4560 O O . GLY A 1 590 ? 6.621 7.967 -6.176 1.00 41.00 590 GLY A O 1
ATOM 4561 N N . VAL A 1 591 ? 6.281 5.967 -5.226 1.00 42.75 591 VAL A N 1
ATOM 4562 C CA . VAL A 1 591 ? 5.169 6.408 -4.354 1.00 42.75 591 VAL A CA 1
ATOM 4563 C C . VAL A 1 591 ? 5.647 6.488 -2.914 1.00 42.75 591 VAL A C 1
ATOM 4565 O O . VAL A 1 591 ? 5.896 5.444 -2.313 1.00 42.75 591 VAL A O 1
ATOM 4568 N N . LYS A 1 592 ? 5.813 7.698 -2.363 1.00 51.44 592 LYS A N 1
ATOM 4569 C CA . LYS A 1 592 ? 6.326 7.901 -0.996 1.00 51.44 592 LYS A CA 1
ATOM 4570 C C . LYS A 1 592 ? 5.372 7.333 0.058 1.00 51.44 592 LYS A C 1
ATOM 4572 O O . LYS A 1 592 ? 4.186 7.669 0.039 1.00 51.44 592 LYS A O 1
ATOM 4577 N N . THR A 1 593 ? 5.878 6.511 0.982 1.00 64.06 593 THR A N 1
ATOM 4578 C CA . THR A 1 593 ? 5.112 6.073 2.164 1.00 64.06 593 THR A CA 1
ATOM 4579 C C . THR A 1 593 ? 4.810 7.275 3.060 1.00 64.06 593 THR A C 1
ATOM 4581 O O . THR A 1 593 ? 5.433 8.328 2.918 1.00 64.06 593 THR A O 1
ATOM 4584 N N . ARG A 1 594 ? 3.867 7.158 4.008 1.00 72.44 594 ARG A N 1
ATOM 4585 C CA . ARG A 1 594 ? 3.607 8.266 4.951 1.00 72.44 594 ARG A CA 1
ATOM 4586 C C . ARG A 1 594 ? 4.866 8.651 5.731 1.00 72.44 594 ARG A C 1
ATOM 4588 O O . ARG A 1 594 ? 5.091 9.829 5.979 1.00 72.44 594 ARG A O 1
ATOM 4595 N N . ILE A 1 595 ? 5.706 7.669 6.060 1.00 79.44 595 ILE A N 1
ATOM 4596 C CA . ILE A 1 595 ? 6.991 7.895 6.723 1.00 79.44 595 ILE A CA 1
ATOM 4597 C C . ILE A 1 595 ? 7.930 8.724 5.842 1.00 79.44 595 ILE A C 1
ATOM 4599 O O . ILE A 1 595 ? 8.529 9.681 6.321 1.00 79.44 595 ILE A O 1
ATOM 4603 N N . GLU A 1 596 ? 8.016 8.428 4.547 1.00 75.00 596 GLU A N 1
ATOM 4604 C CA . GLU A 1 596 ? 8.845 9.206 3.617 1.00 75.00 596 GLU A CA 1
ATOM 4605 C C . GLU A 1 596 ? 8.271 10.601 3.334 1.00 75.00 596 GLU A C 1
ATOM 4607 O O . GLU A 1 596 ? 9.029 11.554 3.192 1.00 75.00 596 GLU A O 1
ATOM 4612 N N . GLN A 1 597 ? 6.945 10.750 3.312 1.00 78.12 597 GLN A N 1
ATOM 4613 C CA . GLN A 1 597 ? 6.298 12.062 3.207 1.00 78.12 597 GLN A CA 1
ATOM 4614 C C . GLN A 1 597 ? 6.633 12.944 4.415 1.00 78.12 597 GLN A C 1
ATOM 4616 O O . GLN A 1 597 ? 6.962 14.113 4.247 1.00 78.12 597 GLN A O 1
ATOM 4621 N N . VAL A 1 598 ? 6.598 12.383 5.628 1.00 81.56 598 VAL A N 1
ATOM 4622 C CA . VAL A 1 598 ? 7.020 13.098 6.843 1.00 81.56 598 VAL A CA 1
ATOM 4623 C C . VAL A 1 598 ? 8.529 13.338 6.840 1.00 81.56 598 VAL A C 1
ATOM 4625 O O . VAL A 1 598 ? 8.983 14.386 7.293 1.00 81.56 598 VAL A O 1
ATOM 4628 N N . ARG A 1 599 ? 9.333 12.421 6.290 1.00 86.06 599 ARG A N 1
ATOM 4629 C CA . ARG A 1 599 ? 10.783 12.618 6.165 1.00 86.06 599 ARG A CA 1
ATOM 4630 C C . ARG A 1 599 ? 11.129 13.831 5.302 1.00 86.06 599 ARG A C 1
ATOM 4632 O O . ARG A 1 599 ? 12.035 14.565 5.688 1.00 86.06 599 ARG A O 1
ATOM 4639 N N . ASP A 1 600 ? 10.409 14.061 4.204 1.00 78.62 600 ASP A N 1
ATOM 4640 C CA . ASP A 1 600 ? 10.642 15.191 3.288 1.00 78.62 600 ASP A CA 1
ATOM 4641 C C . ASP A 1 600 ? 10.561 16.563 3.964 1.00 78.62 600 ASP A C 1
ATOM 4643 O O . ASP A 1 600 ? 11.174 17.520 3.501 1.00 78.62 600 ASP A O 1
ATOM 4647 N N . THR A 1 601 ? 9.781 16.680 5.039 1.00 81.81 601 THR A N 1
ATOM 4648 C CA . THR A 1 601 ? 9.617 17.934 5.785 1.00 81.81 601 THR A CA 1
ATOM 4649 C C . THR A 1 601 ? 10.482 17.992 7.044 1.00 81.81 601 THR A C 1
ATOM 4651 O O . THR A 1 601 ? 10.412 18.967 7.786 1.00 81.81 601 THR A O 1
ATOM 4654 N N . ASN A 1 602 ? 11.292 16.963 7.306 1.00 82.25 602 ASN A N 1
ATOM 4655 C CA . ASN A 1 602 ? 12.045 16.785 8.547 1.00 82.25 602 ASN A CA 1
ATOM 4656 C C . ASN A 1 602 ? 13.537 16.557 8.281 1.00 82.25 602 ASN A C 1
ATOM 4658 O O . ASN A 1 602 ? 14.109 15.589 8.781 1.00 82.25 602 ASN A O 1
ATOM 4662 N N . ASP A 1 603 ? 14.179 17.438 7.502 1.00 84.06 603 ASP A N 1
ATOM 4663 C CA . ASP A 1 603 ? 15.579 17.317 7.050 1.00 84.06 603 ASP A CA 1
ATOM 4664 C C . ASP A 1 603 ? 16.581 16.999 8.173 1.00 84.06 603 ASP A C 1
ATOM 4666 O O . ASP A 1 603 ? 17.489 16.186 7.969 1.00 84.06 603 ASP A O 1
ATOM 4670 N N . TRP A 1 604 ? 16.345 17.537 9.373 1.00 89.00 604 TRP A N 1
ATOM 4671 C CA . TRP A 1 604 ? 17.149 17.351 10.585 1.00 89.00 604 TRP A CA 1
ATOM 4672 C C . TRP A 1 604 ? 17.341 15.890 11.019 1.00 89.00 604 TRP A C 1
ATOM 4674 O O . TRP A 1 604 ? 18.283 15.614 11.752 1.00 89.00 604 TRP A O 1
ATOM 4684 N N . LEU A 1 605 ? 16.508 14.947 10.561 1.00 85.81 605 LEU A N 1
ATOM 4685 C CA . LEU A 1 605 ? 16.622 13.525 10.917 1.00 85.81 605 LEU A CA 1
ATOM 4686 C C . LEU A 1 605 ? 17.909 12.852 10.401 1.00 85.81 605 LEU A C 1
ATOM 4688 O O . LEU A 1 605 ? 18.298 11.817 10.938 1.00 85.81 605 LEU A O 1
ATOM 4692 N N . GLY A 1 606 ? 18.577 13.410 9.385 1.00 80.75 606 GLY A N 1
ATOM 4693 C CA . GLY A 1 606 ? 19.761 12.790 8.775 1.00 80.75 606 GLY A CA 1
ATOM 4694 C C . GLY A 1 606 ? 19.442 11.536 7.947 1.00 80.75 606 GLY A C 1
ATOM 4695 O O . GLY A 1 606 ? 18.294 11.267 7.582 1.00 80.75 606 GLY A O 1
ATOM 4696 N N . HIS A 1 607 ? 20.451 10.770 7.557 1.00 72.00 607 HIS A N 1
ATOM 4697 C CA . HIS A 1 607 ? 20.254 9.619 6.674 1.00 72.00 607 HIS A CA 1
ATOM 4698 C C . HIS A 1 607 ? 19.438 8.505 7.344 1.00 72.00 607 HIS A C 1
ATOM 4700 O O . HIS A 1 607 ? 19.442 8.348 8.565 1.00 72.00 607 HIS A O 1
ATOM 4706 N N . THR A 1 608 ? 18.703 7.728 6.539 1.00 75.31 608 THR A N 1
ATOM 4707 C CA . THR A 1 608 ? 18.035 6.531 7.065 1.00 75.31 608 THR A CA 1
ATOM 4708 C C . THR A 1 608 ? 19.080 5.507 7.491 1.00 75.31 608 THR A C 1
ATOM 4710 O O . THR A 1 608 ? 20.076 5.298 6.798 1.00 75.31 608 THR A O 1
ATOM 4713 N N . THR A 1 609 ? 18.849 4.869 8.632 1.00 75.81 609 THR A N 1
ATOM 4714 C CA . THR A 1 609 ? 19.725 3.828 9.185 1.00 75.81 609 THR A CA 1
ATOM 4715 C C . THR A 1 609 ? 19.190 2.421 8.921 1.00 75.81 609 THR A C 1
ATOM 4717 O O . THR A 1 609 ? 19.789 1.438 9.353 1.00 75.81 609 THR A O 1
ATOM 4720 N N . ILE A 1 610 ? 18.076 2.306 8.188 1.00 60.50 610 ILE A N 1
ATOM 4721 C CA . ILE A 1 610 ? 17.523 1.036 7.717 1.00 60.50 610 ILE A CA 1
ATOM 4722 C C . ILE A 1 610 ? 17.583 0.951 6.189 1.00 60.50 610 ILE A C 1
ATOM 4724 O O . ILE A 1 610 ? 17.603 1.951 5.476 1.00 60.50 610 ILE A O 1
ATOM 4728 N N . VAL A 1 611 ? 17.655 -0.275 5.671 1.00 54.50 611 VAL A N 1
ATOM 4729 C CA . VAL A 1 611 ? 17.723 -0.537 4.223 1.00 54.50 611 VAL A CA 1
ATOM 4730 C C . VAL A 1 611 ? 16.317 -0.679 3.625 1.00 54.50 611 VAL A C 1
ATOM 4732 O O . VAL A 1 611 ? 16.095 -0.460 2.430 1.00 54.50 611 VAL A O 1
ATOM 4735 N N . GLU A 1 612 ? 15.341 -1.054 4.447 1.00 62.44 612 GLU A N 1
ATOM 4736 C CA . GLU A 1 612 ? 13.923 -1.028 4.107 1.00 62.44 612 GLU A CA 1
ATOM 4737 C C . GLU A 1 612 ? 13.385 0.416 4.101 1.00 62.44 612 GLU A C 1
ATOM 4739 O O . GLU A 1 612 ? 13.996 1.298 4.692 1.00 62.44 612 GLU A O 1
ATOM 4744 N N . ARG A 1 613 ? 12.241 0.680 3.446 1.00 65.62 613 ARG A N 1
ATOM 4745 C CA . ARG A 1 613 ? 11.577 2.005 3.565 1.00 65.62 613 ARG A CA 1
ATOM 4746 C C . ARG A 1 613 ? 11.137 2.254 5.000 1.00 65.62 613 ARG A C 1
ATOM 4748 O O . ARG A 1 613 ? 11.254 3.350 5.520 1.00 65.62 613 ARG A O 1
ATOM 4755 N N . GLU A 1 614 ? 10.594 1.198 5.592 1.00 76.06 614 GLU A N 1
ATOM 4756 C CA . GLU A 1 614 ? 9.976 1.148 6.904 1.00 76.06 614 GLU A CA 1
ATOM 4757 C C . GLU A 1 614 ? 9.855 -0.325 7.318 1.00 76.06 614 GLU A C 1
ATOM 4759 O O . GLU A 1 614 ? 9.811 -1.226 6.470 1.00 76.06 614 GLU A O 1
ATOM 4764 N N . ARG A 1 615 ? 9.795 -0.578 8.620 1.00 78.00 615 ARG A N 1
ATOM 4765 C CA . ARG A 1 615 ? 9.601 -1.898 9.226 1.00 78.00 615 ARG A CA 1
ATOM 4766 C C . ARG A 1 615 ? 8.266 -1.933 9.963 1.00 78.00 615 ARG A C 1
ATOM 4768 O O . ARG A 1 615 ? 7.841 -0.885 10.443 1.00 78.00 615 ARG A O 1
ATOM 4775 N N . PRO A 1 616 ? 7.595 -3.092 10.064 1.00 74.31 616 PRO A N 1
ATOM 4776 C CA . PRO A 1 616 ? 6.472 -3.236 10.984 1.00 74.31 616 PRO A CA 1
ATOM 4777 C C . PRO A 1 616 ? 6.951 -3.022 12.424 1.00 74.31 616 PRO A C 1
ATOM 4779 O O . PRO A 1 616 ? 8.048 -3.462 12.782 1.00 74.31 616 PRO A O 1
ATOM 4782 N N . SER A 1 617 ? 6.141 -2.349 13.233 1.00 80.81 617 SER A N 1
ATOM 4783 C CA . SER A 1 617 ? 6.371 -2.232 14.674 1.00 80.81 617 SER A CA 1
ATOM 4784 C C . SER A 1 617 ? 6.241 -3.598 15.375 1.00 80.81 617 SER A C 1
ATOM 4786 O O . SER A 1 617 ? 5.486 -4.457 14.908 1.00 80.81 617 SER A O 1
ATOM 4788 N N . PRO A 1 618 ? 6.972 -3.836 16.480 1.00 80.19 618 PRO A N 1
ATOM 4789 C CA . PRO A 1 618 ? 6.827 -5.000 17.357 1.00 80.19 618 PRO A CA 1
ATOM 4790 C C . PRO A 1 618 ? 5.400 -5.444 17.718 1.00 80.19 618 PRO A C 1
ATOM 4792 O O . PRO A 1 618 ? 5.166 -6.645 17.853 1.00 80.19 618 PRO A O 1
ATOM 4795 N N . ASP A 1 619 ? 4.450 -4.520 17.864 1.00 74.94 619 ASP A N 1
ATOM 4796 C CA . ASP A 1 619 ? 3.036 -4.835 18.138 1.00 74.94 619 ASP A CA 1
ATOM 4797 C C . ASP A 1 619 ? 2.239 -5.296 16.896 1.00 74.94 619 ASP A C 1
ATOM 4799 O O . ASP A 1 619 ? 1.115 -5.780 17.021 1.00 74.94 619 ASP A O 1
ATOM 4803 N N . GLY A 1 620 ? 2.816 -5.162 15.697 1.00 68.75 620 GLY A N 1
ATOM 4804 C CA . GLY A 1 620 ? 2.208 -5.508 14.414 1.00 68.75 620 GLY A CA 1
ATOM 4805 C C . GLY A 1 620 ? 1.188 -4.503 13.867 1.00 68.75 620 GLY A C 1
ATOM 4806 O O . GLY A 1 620 ? 0.571 -4.797 12.842 1.00 68.75 620 GLY A O 1
ATOM 4807 N N . VAL A 1 621 ? 0.993 -3.345 14.506 1.00 71.88 621 VAL A N 1
ATOM 4808 C CA . VAL A 1 621 ? -0.061 -2.379 14.141 1.00 71.88 621 VAL A CA 1
ATOM 4809 C C . VAL A 1 621 ? 0.469 -1.251 13.254 1.00 71.88 621 VAL A C 1
ATOM 4811 O O . VAL A 1 621 ? -0.141 -0.893 12.243 1.00 71.88 621 VAL A O 1
ATOM 4814 N N . GLY A 1 622 ? 1.606 -0.681 13.634 1.00 78.06 622 GLY A N 1
ATOM 4815 C CA . GLY A 1 622 ? 2.243 0.442 12.971 1.00 78.06 622 GLY A CA 1
ATOM 4816 C C . GLY A 1 622 ? 3.435 0.057 12.100 1.00 78.06 622 GLY A C 1
ATOM 4817 O O . GLY A 1 622 ? 3.758 -1.110 11.852 1.00 78.06 622 GLY A O 1
ATOM 4818 N N . ARG A 1 623 ? 4.109 1.089 11.600 1.00 87.25 623 ARG A N 1
ATOM 4819 C CA . ARG A 1 623 ? 5.388 0.974 10.898 1.00 87.25 623 ARG A CA 1
ATOM 4820 C C . ARG A 1 623 ? 6.345 2.048 11.374 1.00 87.25 623 ARG A C 1
ATOM 4822 O O . ARG A 1 623 ? 5.909 3.081 11.866 1.00 87.25 623 ARG A O 1
ATOM 4829 N N . TYR A 1 624 ? 7.641 1.835 11.206 1.00 91.88 624 TYR A N 1
ATOM 4830 C CA . TYR A 1 624 ? 8.646 2.826 11.570 1.00 91.88 624 TYR A CA 1
ATOM 4831 C C . TYR A 1 624 ? 9.836 2.827 10.618 1.00 91.88 624 TYR A C 1
ATOM 4833 O O . TYR A 1 624 ? 10.154 1.813 9.996 1.00 91.88 624 TYR A O 1
ATOM 4841 N N . ALA A 1 625 ? 10.536 3.954 10.549 1.00 88.88 625 ALA A N 1
ATOM 4842 C CA . ALA A 1 625 ? 11.870 4.035 9.973 1.00 88.88 625 ALA A CA 1
ATOM 4843 C C . ALA A 1 625 ? 12.810 4.781 10.915 1.00 88.88 625 ALA A C 1
ATOM 4845 O O . ALA A 1 625 ? 12.441 5.797 11.510 1.00 88.88 625 ALA A O 1
ATOM 4846 N N . HIS A 1 626 ? 14.035 4.275 11.037 1.00 88.62 626 HIS A N 1
ATOM 4847 C CA . HIS A 1 626 ? 15.077 4.923 11.821 1.00 88.62 626 HIS A CA 1
ATOM 4848 C C . HIS A 1 626 ? 15.948 5.817 10.941 1.00 88.62 626 HIS A C 1
ATOM 4850 O O . HIS A 1 626 ? 16.245 5.501 9.783 1.00 88.62 626 HIS A O 1
ATOM 4856 N N . TYR A 1 627 ? 16.386 6.915 11.543 1.00 87.88 627 TYR A N 1
ATOM 4857 C CA . TYR A 1 627 ? 17.309 7.885 10.980 1.00 87.88 627 TYR A CA 1
ATOM 4858 C C . TYR A 1 627 ? 18.422 8.193 11.997 1.00 87.88 627 TYR A C 1
ATOM 4860 O O . TYR A 1 627 ? 18.369 7.761 13.157 1.00 87.88 627 TYR A O 1
ATOM 4868 N N . GLU A 1 628 ? 19.462 8.898 11.560 1.00 84.88 628 GLU A N 1
ATOM 4869 C CA . GLU A 1 628 ? 20.627 9.250 12.387 1.00 84.88 628 GLU A CA 1
ATOM 4870 C C . GLU A 1 628 ? 20.231 10.039 13.644 1.00 84.88 628 GLU A C 1
ATOM 4872 O O . GLU A 1 628 ? 20.671 9.714 14.748 1.00 84.88 628 GLU A O 1
ATOM 4877 N N . HIS A 1 629 ? 19.343 11.022 13.494 1.00 89.00 629 HIS A N 1
ATOM 4878 C CA . HIS A 1 629 ? 18.960 11.958 14.555 1.00 89.00 629 HIS A CA 1
ATOM 4879 C C . HIS A 1 629 ? 17.533 11.749 15.075 1.00 89.00 629 HIS A C 1
ATOM 4881 O O . HIS A 1 629 ? 17.037 12.551 15.856 1.00 89.00 629 HIS A O 1
ATOM 4887 N N . GLY A 1 630 ? 16.857 10.666 14.689 1.00 93.69 630 GLY A N 1
ATOM 4888 C CA . GLY A 1 630 ? 15.506 10.376 15.166 1.00 93.69 630 GLY A CA 1
ATOM 4889 C C . GLY A 1 630 ? 14.888 9.157 14.500 1.00 93.69 630 GLY A C 1
ATOM 4890 O O . GLY A 1 630 ? 15.572 8.369 13.850 1.00 93.69 630 GLY A O 1
ATOM 4891 N N . SER A 1 631 ? 13.585 8.982 14.675 1.00 95.75 631 SER A N 1
ATOM 4892 C CA . SER A 1 631 ? 12.798 7.960 13.975 1.00 95.75 631 SER A CA 1
ATOM 4893 C C . SER A 1 631 ? 11.448 8.523 13.571 1.00 95.75 631 SER A C 1
ATOM 4895 O O . SER A 1 631 ? 10.961 9.436 14.221 1.00 95.75 631 SER A O 1
ATOM 4897 N N . ILE A 1 632 ? 10.821 7.971 12.540 1.00 96.19 632 ILE A N 1
ATOM 4898 C CA . ILE A 1 632 ? 9.440 8.307 12.183 1.00 96.19 632 ILE A CA 1
ATOM 4899 C C . ILE A 1 632 ? 8.589 7.063 12.385 1.00 96.19 632 ILE A C 1
ATOM 4901 O O . ILE A 1 632 ? 8.956 5.990 11.905 1.00 96.19 632 ILE A O 1
ATOM 4905 N N . TYR A 1 633 ? 7.464 7.214 13.079 1.00 94.94 633 TYR A N 1
ATOM 4906 C CA . TYR A 1 633 ? 6.504 6.144 13.334 1.00 94.94 633 TYR A CA 1
ATOM 4907 C C . TYR A 1 633 ? 5.168 6.468 12.681 1.00 94.94 633 TYR A C 1
ATOM 4909 O O . TYR A 1 633 ? 4.690 7.594 12.761 1.00 94.94 633 TYR A O 1
ATOM 4917 N N . PHE A 1 634 ? 4.565 5.468 12.049 1.00 89.31 634 PHE A N 1
ATOM 4918 C CA . PHE A 1 634 ? 3.228 5.482 11.478 1.00 89.31 634 PHE A CA 1
ATOM 4919 C C . PHE A 1 634 ? 2.325 4.528 12.253 1.00 89.31 634 PHE A C 1
ATOM 4921 O O . PHE A 1 634 ? 2.695 3.384 12.498 1.00 89.31 634 PHE A O 1
ATOM 4928 N N . HIS A 1 635 ? 1.107 4.974 12.535 1.00 87.81 635 HIS A N 1
ATOM 4929 C CA . HIS A 1 635 ? 0.011 4.140 13.004 1.00 87.81 635 HIS A CA 1
ATOM 4930 C C . HIS A 1 635 ? -1.258 4.462 12.195 1.00 87.81 635 HIS A C 1
ATOM 4932 O O . HIS A 1 635 ? -1.539 5.645 11.959 1.00 87.81 635 HIS A O 1
ATOM 4938 N N . PRO A 1 636 ? -2.045 3.452 11.773 1.00 55.44 636 PRO A N 1
ATOM 4939 C CA . PRO A 1 636 ? -3.168 3.627 10.846 1.00 55.44 636 PRO A CA 1
ATOM 4940 C C . PRO A 1 636 ? -4.227 4.629 11.322 1.00 55.44 636 PRO A C 1
ATOM 4942 O O . PRO A 1 636 ? -4.743 5.391 10.505 1.00 55.44 636 PRO A O 1
ATOM 4945 N N . GLU A 1 637 ? -4.502 4.668 12.626 1.00 67.44 637 GLU A N 1
ATOM 4946 C CA . GLU A 1 637 ? -5.532 5.539 13.215 1.00 67.44 637 GLU A CA 1
ATOM 4947 C C . GLU A 1 637 ? -4.989 6.846 13.812 1.00 67.44 637 GLU A C 1
ATOM 4949 O O . GLU A 1 637 ? -5.758 7.777 14.024 1.00 67.44 637 GLU A O 1
ATOM 4954 N N . ILE A 1 638 ? -3.682 6.933 14.091 1.00 84.31 638 ILE A N 1
ATOM 4955 C CA . ILE A 1 638 ? -3.105 8.062 14.850 1.00 84.31 638 ILE A CA 1
ATOM 4956 C C . ILE A 1 638 ? -2.415 9.044 13.908 1.00 84.31 638 ILE A C 1
ATOM 4958 O O . ILE A 1 638 ? -2.583 10.250 14.044 1.00 84.31 638 ILE A O 1
ATOM 4962 N N . GLY A 1 639 ? -1.672 8.543 12.919 1.00 75.31 639 GLY A N 1
ATOM 4963 C CA . GLY A 1 639 ? -0.926 9.384 11.988 1.00 75.31 639 GLY A CA 1
ATOM 4964 C C . GLY A 1 639 ? 0.527 8.956 11.844 1.00 75.31 639 GLY A C 1
ATOM 4965 O O . GLY A 1 639 ? 0.872 7.795 12.066 1.00 75.31 639 GLY A O 1
ATOM 4966 N N . THR A 1 640 ? 1.369 9.881 11.392 1.00 92.00 640 THR A N 1
ATOM 4967 C CA . THR A 1 640 ? 2.796 9.640 11.169 1.00 92.00 640 THR A CA 1
ATOM 4968 C C . THR A 1 640 ? 3.594 10.799 11.728 1.00 92.00 640 THR A C 1
ATOM 4970 O O . THR A 1 640 ? 3.375 11.924 11.296 1.00 92.00 640 THR A O 1
ATOM 4973 N N . PHE A 1 641 ? 4.501 10.523 12.663 1.00 94.44 641 PHE A N 1
ATOM 4974 C CA . PHE A 1 641 ? 5.173 11.562 13.444 1.00 94.44 641 PHE A CA 1
ATOM 4975 C C . PHE A 1 641 ? 6.650 11.240 13.654 1.00 94.44 641 PHE A C 1
ATOM 4977 O O . PHE A 1 641 ? 7.029 10.073 13.819 1.00 94.44 641 PHE A O 1
ATOM 4984 N N . ALA A 1 642 ? 7.482 12.282 13.628 1.00 96.44 642 ALA A N 1
ATOM 4985 C CA . ALA A 1 642 ? 8.916 12.176 13.877 1.00 96.44 642 ALA A CA 1
ATOM 4986 C C . ALA A 1 642 ? 9.222 12.294 15.381 1.00 96.44 642 ALA A C 1
ATOM 4988 O O . ALA A 1 642 ? 8.700 13.171 16.062 1.00 96.44 642 ALA A O 1
ATOM 4989 N N . VAL A 1 643 ? 10.096 11.429 15.894 1.00 97.44 643 VAL A N 1
ATOM 4990 C CA . VAL A 1 643 ? 10.529 11.370 17.297 1.00 97.44 643 VAL A CA 1
ATOM 4991 C C . VAL A 1 643 ? 12.032 11.684 17.368 1.00 97.44 643 VAL A C 1
ATOM 4993 O O . VAL A 1 643 ? 12.831 10.926 16.798 1.00 97.44 643 VAL A O 1
ATOM 4996 N N . PRO A 1 644 ? 12.447 12.788 18.021 1.00 95.38 644 PRO A N 1
ATOM 4997 C CA . PRO A 1 644 ? 13.826 13.271 17.985 1.00 95.38 644 PRO A CA 1
ATOM 4998 C C . PRO A 1 644 ? 14.776 12.522 18.925 1.00 95.38 644 PRO A C 1
ATOM 5000 O O . PRO A 1 644 ? 14.390 12.049 19.998 1.00 95.38 644 PRO A O 1
ATOM 5003 N N . LYS A 1 645 ? 16.050 12.475 18.517 1.00 91.81 645 LYS A N 1
ATOM 5004 C CA . LYS A 1 645 ? 17.212 12.136 19.346 1.00 91.81 645 LYS A CA 1
ATOM 5005 C C . LYS A 1 645 ? 18.126 13.363 19.510 1.00 91.81 645 LYS A C 1
ATOM 5007 O O . LYS A 1 645 ? 18.220 14.171 18.585 1.00 91.81 645 LYS A O 1
ATOM 5012 N N . PRO A 1 646 ? 18.895 13.441 20.609 1.00 88.19 646 PRO A N 1
ATOM 5013 C CA . PRO A 1 646 ? 18.802 12.571 21.782 1.00 88.19 646 PRO A CA 1
ATOM 5014 C C . PRO A 1 646 ? 17.596 12.926 22.671 1.00 88.19 646 PRO A C 1
ATOM 5016 O O . PRO A 1 646 ? 16.912 13.921 22.442 1.00 88.19 646 PRO A O 1
ATOM 5019 N N . GLY A 1 647 ? 17.338 12.109 23.691 1.00 90.06 647 GLY A N 1
ATOM 5020 C CA . GLY A 1 647 ? 16.407 12.418 24.778 1.00 90.06 647 GLY A CA 1
ATOM 5021 C C . GLY A 1 647 ? 15.053 11.731 24.639 1.00 90.06 647 GLY A C 1
ATOM 5022 O O . GLY A 1 647 ? 14.837 10.687 25.254 1.00 90.06 647 GLY A O 1
ATOM 5023 N N . ILE A 1 648 ? 14.133 12.300 23.848 1.00 95.88 648 ILE A N 1
ATOM 5024 C CA . ILE A 1 648 ? 12.747 11.796 23.748 1.00 95.88 648 ILE A CA 1
ATOM 5025 C C . ILE A 1 648 ? 12.722 10.355 23.233 1.00 95.88 648 ILE A C 1
ATOM 5027 O O . ILE A 1 648 ? 12.177 9.469 23.895 1.00 95.88 648 ILE A O 1
ATOM 5031 N N . TYR A 1 649 ? 13.336 10.109 22.071 1.00 95.56 649 TYR A N 1
ATOM 5032 C CA . TYR A 1 649 ? 13.389 8.767 21.499 1.00 95.56 649 TYR A CA 1
ATOM 5033 C C . TYR A 1 649 ? 14.126 7.786 22.415 1.00 95.56 649 TYR A C 1
ATOM 5035 O O . TYR A 1 649 ? 13.693 6.647 22.553 1.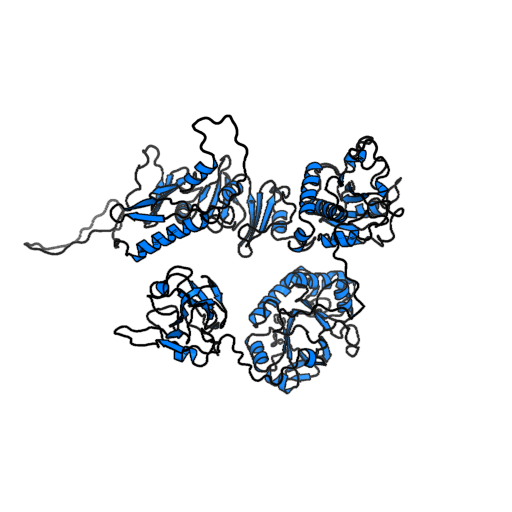00 95.56 649 TYR A O 1
ATOM 5043 N N . ASP A 1 650 ? 15.227 8.208 23.040 1.00 92.56 650 ASP A N 1
ATOM 5044 C CA . ASP A 1 650 ? 16.062 7.324 23.859 1.00 92.56 650 ASP A CA 1
ATOM 5045 C C . ASP A 1 650 ? 15.325 6.872 25.125 1.00 92.56 650 ASP A C 1
ATOM 5047 O O . ASP A 1 650 ? 15.363 5.690 25.479 1.00 92.56 650 ASP A O 1
ATOM 5051 N N . PHE A 1 651 ? 14.578 7.780 25.765 1.00 93.38 651 PHE A N 1
ATOM 5052 C CA . PHE A 1 651 ? 13.701 7.414 26.872 1.00 93.38 651 PHE A CA 1
ATOM 5053 C C . PHE A 1 651 ? 12.595 6.463 26.408 1.00 93.38 651 PHE A C 1
ATOM 5055 O O . PHE A 1 651 ? 12.417 5.400 27.003 1.00 93.38 651 PHE A O 1
ATOM 5062 N N . TRP A 1 652 ? 11.878 6.809 25.336 1.00 96.00 652 TRP A N 1
ATOM 5063 C CA . TRP A 1 652 ? 10.790 5.979 24.815 1.00 96.00 652 TRP A CA 1
ATOM 5064 C C . TRP A 1 652 ? 11.275 4.572 24.431 1.00 96.00 652 TRP A C 1
ATOM 5066 O O . TRP A 1 652 ? 10.641 3.573 24.771 1.00 96.00 652 TRP A O 1
ATOM 5076 N N . ALA A 1 653 ? 12.463 4.478 23.831 1.00 92.88 653 ALA A N 1
ATOM 5077 C CA . ALA A 1 653 ? 13.141 3.221 23.541 1.00 92.88 653 ALA A CA 1
ATOM 5078 C C . ALA A 1 653 ? 13.432 2.405 24.806 1.00 92.88 653 ALA A C 1
ATOM 5080 O O . ALA A 1 653 ? 13.201 1.196 24.832 1.00 92.88 653 ALA A O 1
ATOM 5081 N N . SER A 1 654 ? 13.895 3.060 25.876 1.00 91.94 654 SER A N 1
ATOM 5082 C CA . SER A 1 654 ? 14.230 2.397 27.144 1.00 91.94 654 SER A CA 1
ATOM 5083 C C . SER A 1 654 ? 13.031 1.731 27.831 1.00 91.94 654 SER A C 1
ATOM 5085 O O . SER A 1 654 ? 13.218 0.785 28.597 1.00 91.94 654 SER A O 1
ATOM 5087 N N . VAL A 1 655 ? 11.808 2.188 27.535 1.00 85.88 655 VAL A N 1
ATOM 5088 C CA . VAL A 1 655 ? 10.559 1.649 28.099 1.00 85.88 655 VAL A CA 1
ATOM 5089 C C . VAL A 1 655 ? 9.787 0.743 27.133 1.00 85.88 655 VAL A C 1
ATOM 5091 O O . VAL A 1 655 ? 8.694 0.298 27.472 1.00 85.88 655 VAL A O 1
ATOM 5094 N N . GLY A 1 656 ? 10.351 0.425 25.961 1.00 87.38 656 GLY A N 1
ATOM 5095 C CA . GLY A 1 656 ? 9.760 -0.514 24.998 1.00 87.38 656 GLY A CA 1
ATOM 5096 C C . GLY A 1 656 ? 8.983 0.126 23.843 1.00 87.38 656 GLY A C 1
ATOM 5097 O O . GLY A 1 656 ? 8.128 -0.538 23.256 1.00 87.38 656 GLY A O 1
ATOM 5098 N N . TRP A 1 657 ? 9.270 1.384 23.500 1.00 94.81 657 TRP A N 1
ATOM 5099 C CA . TRP A 1 657 ? 8.652 2.110 22.383 1.00 94.81 657 TRP A CA 1
ATOM 5100 C C . TRP A 1 657 ? 7.114 2.040 22.406 1.00 94.81 657 TRP A C 1
ATOM 5102 O O . TRP A 1 657 ? 6.492 2.291 23.438 1.00 94.81 657 TRP A O 1
ATOM 5112 N N . GLU A 1 658 ? 6.479 1.699 21.289 1.00 94.12 658 GLU A N 1
ATOM 5113 C CA . GLU A 1 658 ? 5.027 1.641 21.134 1.00 94.12 658 GLU A CA 1
ATOM 5114 C C . GLU A 1 658 ? 4.357 0.546 21.972 1.00 94.12 658 GLU A C 1
ATOM 5116 O O . GLU A 1 658 ? 3.167 0.637 22.252 1.00 94.12 658 GLU A O 1
ATOM 5121 N N . THR A 1 659 ? 5.118 -0.450 22.440 1.00 89.75 659 THR A N 1
ATOM 5122 C CA . THR A 1 659 ? 4.615 -1.474 23.376 1.00 89.75 659 THR A CA 1
ATOM 5123 C C . THR A 1 659 ? 4.621 -1.008 24.836 1.00 89.75 659 THR A C 1
ATOM 5125 O O . THR A 1 659 ? 4.153 -1.726 25.721 1.00 89.75 659 THR A O 1
ATOM 5128 N N . SER A 1 660 ? 5.162 0.186 25.101 1.00 89.69 660 SER A N 1
ATOM 5129 C CA . SER A 1 660 ? 5.209 0.787 26.433 1.00 89.69 660 SER A CA 1
ATOM 5130 C C . SER A 1 660 ? 3.856 1.352 26.868 1.00 89.69 660 SER A C 1
ATOM 5132 O O . SER A 1 660 ? 2.928 1.517 26.077 1.00 89.69 660 SER A O 1
ATOM 5134 N N . PHE A 1 661 ? 3.776 1.753 28.137 1.00 88.00 661 PHE A N 1
ATOM 5135 C CA . PHE A 1 661 ? 2.612 2.445 28.692 1.00 88.00 661 PHE A CA 1
ATOM 5136 C C . PHE A 1 661 ? 2.294 3.787 28.007 1.00 88.00 661 PHE A C 1
ATOM 5138 O O . PHE A 1 661 ? 1.222 4.324 28.255 1.00 88.00 661 PHE A O 1
ATOM 5145 N N . LEU A 1 662 ? 3.193 4.337 27.177 1.00 92.56 662 LEU A N 1
ATOM 5146 C CA . LEU A 1 662 ? 2.978 5.589 26.443 1.00 92.56 662 LEU A CA 1
ATOM 5147 C C . LEU A 1 662 ? 2.276 5.383 25.092 1.00 92.56 662 LEU A C 1
ATOM 5149 O O . LEU A 1 662 ? 1.561 6.285 24.654 1.00 92.56 662 LEU A O 1
ATOM 5153 N N . GLY A 1 663 ? 2.449 4.223 24.449 1.00 94.88 663 GLY A N 1
ATOM 5154 C CA . GLY A 1 663 ? 1.952 3.952 23.095 1.00 94.88 663 GLY A CA 1
ATOM 5155 C C . GLY A 1 663 ? 2.719 4.701 21.995 1.00 94.88 663 GLY A C 1
ATOM 5156 O O . GLY A 1 663 ? 3.915 4.971 22.130 1.00 94.88 663 GLY A O 1
ATOM 5157 N N . TYR A 1 664 ? 2.032 5.019 20.894 1.00 96.19 664 TYR A N 1
ATOM 5158 C CA . TYR A 1 664 ? 2.571 5.751 19.737 1.00 96.19 664 TYR A CA 1
ATOM 5159 C C . TYR A 1 664 ? 2.604 7.273 19.945 1.00 96.19 664 TYR A C 1
ATOM 5161 O O . TYR A 1 664 ? 1.776 7.798 20.697 1.00 96.19 664 TYR A O 1
ATOM 5169 N N . PRO A 1 665 ? 3.494 8.002 19.239 1.00 97.12 665 PRO A N 1
ATOM 5170 C CA . PRO A 1 665 ? 3.427 9.460 19.169 1.00 97.12 665 PRO A CA 1
ATOM 5171 C C . PRO A 1 665 ? 2.127 9.914 18.492 1.00 97.12 665 PRO A C 1
ATOM 5173 O O . PRO A 1 665 ? 1.662 9.282 17.540 1.00 97.12 665 PRO A O 1
ATOM 5176 N N . THR A 1 666 ? 1.546 11.011 18.977 1.00 93.50 666 THR A N 1
ATOM 5177 C CA . THR A 1 666 ? 0.282 11.575 18.461 1.00 93.50 666 THR A CA 1
ATOM 5178 C C . THR A 1 666 ? 0.450 12.921 17.760 1.00 93.50 666 THR A C 1
ATOM 5180 O O . THR A 1 666 ? -0.487 13.384 17.114 1.00 93.50 666 THR A O 1
ATOM 5183 N N . ASP A 1 667 ? 1.612 13.557 17.906 1.00 92.50 667 ASP A N 1
ATOM 5184 C CA . ASP A 1 667 ? 1.995 14.803 17.243 1.00 92.50 667 ASP A CA 1
ATOM 5185 C C . ASP A 1 667 ? 3.515 14.897 17.049 1.00 92.50 667 ASP A C 1
ATOM 5187 O O . ASP A 1 667 ? 4.276 14.053 17.531 1.00 92.50 667 ASP A O 1
ATOM 5191 N N . ASP A 1 668 ? 3.954 15.908 16.297 1.00 90.94 668 ASP A N 1
ATOM 5192 C CA . ASP A 1 668 ? 5.371 16.240 16.161 1.00 90.94 668 ASP A CA 1
ATOM 5193 C C . ASP A 1 668 ? 5.910 16.879 17.447 1.00 90.94 668 ASP A C 1
ATOM 5195 O O . ASP A 1 668 ? 5.212 17.619 18.145 1.00 90.94 668 ASP A O 1
ATOM 5199 N N . ALA A 1 669 ? 7.185 16.620 17.742 1.00 92.94 669 ALA A N 1
ATOM 5200 C CA . ALA A 1 669 ? 7.852 17.198 18.900 1.00 92.94 669 ALA A CA 1
ATOM 5201 C C . ALA A 1 669 ? 7.886 18.735 18.834 1.00 92.94 669 ALA A C 1
ATOM 5203 O O . ALA A 1 669 ? 8.236 19.335 17.816 1.00 92.94 669 ALA A O 1
ATOM 5204 N N . VAL A 1 670 ? 7.571 19.376 19.957 1.00 92.31 670 VAL A N 1
ATOM 5205 C CA . VAL A 1 670 ? 7.552 20.830 20.104 1.00 92.31 670 VAL A CA 1
ATOM 5206 C C . VAL A 1 670 ? 8.829 21.288 20.795 1.00 92.31 670 VAL A C 1
ATOM 5208 O O . VAL A 1 670 ? 9.083 20.957 21.956 1.00 92.31 670 VAL A O 1
ATOM 5211 N N . GLN A 1 671 ? 9.615 22.097 20.084 1.00 87.94 671 GLN A N 1
ATOM 5212 C CA . GLN A 1 671 ? 10.763 22.798 20.651 1.00 87.94 671 GLN A CA 1
ATOM 5213 C C . GLN A 1 671 ? 10.293 24.033 21.432 1.00 87.94 671 GLN A C 1
ATOM 5215 O O . GLN A 1 671 ? 9.515 24.842 20.926 1.00 87.94 671 GLN A O 1
ATOM 5220 N N . VAL A 1 672 ? 10.800 24.203 22.648 1.00 83.12 672 VAL A N 1
ATOM 5221 C CA . VAL A 1 672 ? 10.602 25.383 23.500 1.00 83.12 672 VAL A CA 1
ATOM 5222 C C . VAL A 1 672 ? 11.957 25.928 23.961 1.00 83.12 672 VAL A C 1
ATOM 5224 O O . VAL A 1 672 ? 12.968 25.231 23.889 1.00 83.12 672 VAL A O 1
ATOM 5227 N N . ASP A 1 673 ? 11.994 27.165 24.466 1.00 76.94 673 ASP A N 1
ATOM 5228 C CA . ASP A 1 673 ? 13.240 27.877 24.815 1.00 76.94 673 ASP A CA 1
ATOM 5229 C C . ASP A 1 673 ? 14.202 27.085 25.725 1.00 76.94 673 ASP A C 1
ATOM 5231 O O . ASP A 1 673 ? 15.414 27.287 25.669 1.00 76.94 673 ASP A O 1
ATOM 5235 N N . GLN A 1 674 ? 13.684 26.176 26.560 1.00 86.69 674 GLN A N 1
ATOM 5236 C CA . GLN A 1 674 ? 14.476 25.377 27.505 1.00 86.69 674 GLN A CA 1
ATOM 5237 C C . GLN A 1 674 ? 14.411 23.858 27.277 1.00 86.69 674 GLN A C 1
ATOM 5239 O O . GLN A 1 674 ? 14.854 23.104 28.141 1.00 86.69 674 GLN A O 1
ATOM 5244 N N . GLY A 1 675 ? 13.890 23.379 26.145 1.00 90.94 675 GLY A N 1
ATOM 5245 C CA . GLY A 1 675 ? 13.849 21.942 25.868 1.00 90.94 675 GLY A CA 1
ATOM 5246 C C . GLY A 1 675 ? 12.886 21.547 24.760 1.00 90.94 675 GLY A C 1
ATOM 5247 O O . GLY A 1 675 ? 12.485 22.362 23.936 1.00 90.94 675 GLY A O 1
ATOM 5248 N N . THR A 1 676 ? 12.496 20.284 24.770 1.00 93.88 676 THR A N 1
ATOM 5249 C CA . THR A 1 676 ? 11.653 19.653 23.759 1.00 93.88 676 THR A CA 1
ATOM 5250 C C . THR A 1 676 ? 10.634 18.770 24.460 1.00 93.88 676 THR A C 1
ATOM 5252 O O . THR A 1 676 ? 10.957 18.117 25.452 1.00 93.88 676 THR A O 1
ATOM 5255 N N . TRP A 1 677 ? 9.406 18.708 23.961 1.00 94.38 677 TRP A N 1
ATOM 5256 C CA . TRP A 1 677 ? 8.427 17.738 24.448 1.00 94.38 677 TRP A CA 1
ATOM 5257 C C . TRP A 1 677 ? 7.581 17.176 23.312 1.00 94.38 677 TRP A C 1
ATOM 5259 O O . TRP A 1 677 ? 7.474 17.793 22.258 1.00 94.38 677 TRP A O 1
ATOM 5269 N N . GLN A 1 678 ? 6.997 15.995 23.509 1.00 97.25 678 GLN A N 1
ATOM 5270 C CA . GLN A 1 678 ? 6.168 15.337 22.495 1.00 97.25 678 GLN A CA 1
ATOM 5271 C C . GLN A 1 678 ? 5.054 14.509 23.133 1.00 97.25 678 GLN A C 1
ATOM 5273 O O . GLN A 1 678 ? 5.296 13.830 24.139 1.00 97.25 678 GLN A O 1
ATOM 5278 N N . ASN A 1 679 ? 3.847 14.561 22.559 1.00 96.06 679 ASN A N 1
ATOM 5279 C CA . ASN A 1 679 ? 2.719 13.775 23.042 1.00 96.06 679 ASN A CA 1
ATOM 5280 C C . ASN A 1 679 ? 2.711 12.364 22.449 1.00 96.06 679 ASN A C 1
ATOM 5282 O O . ASN A 1 679 ? 3.043 12.121 21.288 1.00 96.06 679 ASN A O 1
ATOM 5286 N N . PHE A 1 680 ? 2.268 11.439 23.288 1.00 97.38 680 PHE A N 1
ATOM 5287 C CA . PHE A 1 680 ? 2.015 10.040 22.995 1.00 97.38 680 PHE A CA 1
ATOM 5288 C C . PHE A 1 680 ? 0.588 9.697 23.438 1.00 97.38 680 PHE A C 1
ATOM 5290 O O . PHE A 1 680 ? -0.023 10.434 24.217 1.00 97.38 680 PHE A O 1
ATOM 5297 N N . GLN A 1 681 ? 0.050 8.565 22.978 1.00 92.44 681 GLN A N 1
ATOM 5298 C CA . GLN A 1 681 ? -1.340 8.154 23.241 1.00 92.44 681 GLN A CA 1
ATOM 5299 C C . GLN A 1 681 ? -1.755 8.241 24.714 1.00 92.44 681 GLN A C 1
ATOM 5301 O O . GLN A 1 681 ? -2.918 8.521 25.016 1.00 92.44 681 GLN A O 1
ATOM 5306 N N . HIS A 1 682 ? -0.823 7.983 25.630 1.00 88.38 682 HIS A N 1
ATOM 5307 C CA . HIS A 1 682 ? -1.107 7.882 27.060 1.00 88.38 682 HIS A CA 1
ATOM 5308 C C . HIS A 1 682 ? -0.216 8.776 27.935 1.00 88.38 682 HIS A C 1
ATOM 5310 O O . HIS A 1 682 ? -0.208 8.625 29.154 1.00 88.38 682 HIS A O 1
ATOM 5316 N N . GLY A 1 683 ? 0.515 9.733 27.355 1.00 91.69 683 GLY A N 1
ATOM 5317 C CA . GLY A 1 683 ? 1.383 10.631 28.119 1.00 91.69 683 GLY A CA 1
ATOM 5318 C C . GLY A 1 683 ? 2.162 11.616 27.255 1.00 91.69 683 GLY A C 1
ATOM 5319 O O . GLY A 1 683 ? 1.990 11.671 26.045 1.00 91.69 683 GLY A O 1
ATOM 5320 N N . THR A 1 684 ? 3.038 12.398 27.877 1.00 96.44 684 THR A N 1
ATOM 5321 C CA . THR A 1 684 ? 3.946 13.318 27.175 1.00 96.44 684 THR A CA 1
ATOM 5322 C C . THR A 1 684 ? 5.360 13.102 27.692 1.00 96.44 684 THR A C 1
ATOM 5324 O O . THR A 1 684 ? 5.552 13.005 28.903 1.00 96.44 684 THR A O 1
ATOM 5327 N N . ILE A 1 685 ? 6.351 13.037 26.804 1.00 97.50 685 ILE A N 1
ATOM 5328 C CA . ILE A 1 685 ? 7.767 12.989 27.192 1.00 97.50 685 ILE A CA 1
ATOM 5329 C C . ILE A 1 685 ? 8.343 14.402 27.114 1.00 97.50 685 ILE A C 1
ATOM 5331 O O . ILE A 1 685 ? 8.154 15.083 26.108 1.00 97.50 685 ILE A O 1
ATOM 5335 N N . TYR A 1 686 ? 9.066 14.817 28.153 1.00 95.44 686 TYR A N 1
ATOM 5336 C CA . TYR A 1 686 ? 9.755 16.104 28.244 1.00 95.44 686 TYR A CA 1
ATOM 5337 C C . TYR A 1 686 ? 11.262 15.891 28.345 1.00 95.44 686 TYR A C 1
ATOM 5339 O O . TYR A 1 686 ? 11.729 15.119 29.178 1.00 95.44 686 TYR A O 1
ATOM 5347 N N . HIS A 1 687 ? 12.032 16.609 27.536 1.00 95.38 687 HIS A N 1
ATOM 5348 C CA . HIS A 1 687 ? 13.489 16.627 27.581 1.00 95.38 687 HIS A CA 1
ATOM 5349 C C . HIS A 1 687 ? 13.973 18.066 27.697 1.00 95.38 687 HIS A C 1
ATOM 5351 O O . HIS A 1 687 ? 13.734 18.878 26.806 1.00 95.38 687 HIS A O 1
ATOM 5357 N N . ARG A 1 688 ? 14.635 18.408 28.800 1.00 93.19 688 ARG A N 1
ATOM 5358 C CA . ARG A 1 688 ? 15.196 19.744 28.986 1.00 93.19 688 ARG A CA 1
ATOM 5359 C C . ARG A 1 688 ? 16.542 19.857 28.272 1.00 93.19 688 ARG A C 1
ATOM 5361 O O . ARG A 1 688 ? 17.360 18.941 28.321 1.00 93.19 688 ARG A O 1
ATOM 5368 N N . THR A 1 689 ? 16.804 21.000 27.642 1.00 89.00 689 THR A N 1
ATOM 5369 C CA . THR A 1 689 ? 18.096 21.264 26.998 1.00 89.00 689 THR A CA 1
ATOM 5370 C C . THR A 1 689 ? 19.227 21.193 28.024 1.00 89.00 689 THR A C 1
ATOM 5372 O O . THR A 1 689 ? 19.252 21.977 28.970 1.00 89.00 689 THR A O 1
ATOM 5375 N N . GLY A 1 690 ? 20.190 20.299 27.791 1.00 85.38 690 GLY A N 1
ATOM 5376 C CA . GLY A 1 690 ? 21.357 20.099 28.657 1.00 85.38 690 GLY A CA 1
ATOM 5377 C C . GLY A 1 690 ? 21.220 18.954 29.662 1.00 85.38 690 GLY A C 1
ATOM 5378 O O . GLY A 1 690 ? 22.227 18.591 30.263 1.00 85.38 690 GLY A O 1
ATOM 5379 N N . ASP A 1 691 ? 20.031 18.361 29.803 1.00 87.62 691 ASP A N 1
ATOM 5380 C CA . ASP A 1 691 ? 19.826 17.202 30.672 1.00 87.62 691 ASP A CA 1
ATOM 5381 C C . ASP A 1 691 ? 20.164 15.895 29.938 1.00 87.62 691 ASP A C 1
ATOM 5383 O O . ASP A 1 691 ? 19.838 15.713 28.760 1.00 87.62 691 ASP A O 1
ATOM 5387 N N . ASP A 1 692 ? 20.757 14.946 30.666 1.00 83.56 692 ASP A N 1
ATOM 5388 C CA . ASP A 1 692 ? 21.087 13.608 30.151 1.00 83.56 692 ASP A CA 1
ATOM 5389 C C . ASP A 1 692 ? 19.846 12.712 29.963 1.00 83.56 692 ASP A C 1
ATOM 5391 O O . ASP A 1 692 ? 19.910 11.694 29.276 1.00 83.56 692 ASP A O 1
ATOM 5395 N N . HIS A 1 693 ? 18.719 13.063 30.593 1.00 84.81 693 HIS A N 1
ATOM 5396 C CA . HIS A 1 693 ? 17.516 12.231 30.658 1.00 84.81 693 HIS A CA 1
ATOM 5397 C C . HIS A 1 693 ? 16.265 13.010 30.243 1.00 84.81 693 HIS A C 1
ATOM 5399 O O . HIS A 1 693 ? 16.132 14.202 30.520 1.00 84.81 693 HIS A O 1
ATOM 5405 N N . ALA A 1 694 ? 15.323 12.305 29.616 1.00 94.00 694 ALA A N 1
ATOM 5406 C CA . ALA A 1 694 ? 13.963 12.776 29.384 1.00 94.00 694 ALA A CA 1
ATOM 5407 C C . ALA A 1 694 ? 12.993 12.084 30.353 1.00 94.00 694 ALA A C 1
ATOM 5409 O O . ALA A 1 694 ? 13.232 10.949 30.770 1.00 94.00 694 ALA A O 1
ATOM 5410 N N . TRP A 1 695 ? 11.895 12.755 30.694 1.00 95.12 695 TRP A N 1
ATOM 5411 C CA . TRP A 1 695 ? 10.948 12.299 31.709 1.00 95.12 695 TRP A CA 1
ATOM 5412 C C . TRP A 1 695 ? 9.513 12.267 31.170 1.00 95.12 695 TRP A C 1
ATOM 5414 O O . TRP A 1 695 ? 9.060 13.252 30.576 1.00 95.12 695 TRP A O 1
ATOM 5424 N N . PRO A 1 696 ? 8.774 11.160 31.365 1.00 96.00 696 PRO A N 1
ATOM 5425 C CA . PRO A 1 696 ? 7.379 11.063 30.969 1.00 96.00 696 PRO A CA 1
ATOM 5426 C C . PRO A 1 696 ? 6.484 11.687 32.041 1.00 96.00 696 PRO A C 1
ATOM 5428 O O . PRO A 1 696 ? 6.735 11.523 33.230 1.00 96.00 696 PRO A O 1
ATOM 5431 N N . VAL A 1 697 ? 5.400 12.339 31.643 1.00 94.56 697 VAL A N 1
ATOM 5432 C CA . VAL A 1 697 ? 4.335 12.780 32.553 1.00 94.56 697 VAL A CA 1
ATOM 5433 C C . VAL A 1 697 ? 3.009 12.266 31.993 1.00 94.56 697 VAL A C 1
ATOM 5435 O O . VAL A 1 697 ? 2.670 12.541 30.838 1.00 94.56 697 VAL A O 1
ATOM 5438 N N . HIS A 1 698 ? 2.264 11.490 32.782 1.00 92.12 698 HIS A N 1
ATOM 5439 C CA . HIS A 1 698 ? 1.031 10.826 32.342 1.00 92.12 698 HIS A CA 1
ATOM 5440 C C . HIS A 1 698 ? -0.051 10.782 33.432 1.00 92.12 698 HIS A C 1
ATOM 5442 O O . HIS A 1 698 ? 0.156 11.222 34.563 1.00 92.12 698 HIS A O 1
ATOM 5448 N N . GLY A 1 699 ? -1.239 10.295 33.059 1.00 86.50 699 GLY A N 1
ATOM 5449 C CA . GLY A 1 699 ? -2.367 10.085 33.969 1.00 86.50 699 GLY A CA 1
ATOM 5450 C C . GLY A 1 699 ? -2.777 11.326 34.771 1.00 86.50 699 GLY A C 1
ATOM 5451 O O . GLY A 1 699 ? -2.640 12.466 34.323 1.00 86.50 699 GLY A O 1
ATOM 5452 N N . GLY A 1 700 ? -3.271 11.098 35.988 1.00 84.31 700 GLY A N 1
ATOM 5453 C CA . GLY A 1 700 ? -3.764 12.170 36.853 1.00 84.31 700 GLY A CA 1
ATOM 5454 C C . GLY A 1 700 ? -2.679 13.119 37.383 1.00 84.31 700 GLY A C 1
ATOM 5455 O O . GLY A 1 700 ? -2.972 14.278 37.694 1.00 84.31 700 GLY A O 1
ATOM 5456 N N . ILE A 1 701 ? -1.412 12.683 37.428 1.00 87.44 701 ILE A N 1
ATOM 5457 C CA . ILE A 1 701 ? -0.276 13.577 37.706 1.00 87.44 701 ILE A CA 1
ATOM 5458 C C . ILE A 1 701 ? -0.134 14.603 36.578 1.00 87.44 701 ILE A C 1
ATOM 5460 O O . ILE A 1 701 ? -0.035 15.801 36.856 1.00 87.44 701 ILE A O 1
ATOM 5464 N N . ALA A 1 702 ? -0.206 14.170 35.314 1.00 88.25 702 ALA A N 1
ATOM 5465 C CA . ALA A 1 702 ? -0.135 15.073 34.165 1.00 88.25 702 ALA A CA 1
ATOM 5466 C C . ALA A 1 702 ? -1.268 16.099 34.151 1.00 88.25 702 ALA A C 1
ATOM 5468 O O . ALA A 1 702 ? -1.020 17.280 33.910 1.00 88.25 702 ALA A O 1
ATOM 5469 N N . GLU A 1 703 ? -2.502 15.673 34.423 1.00 87.38 703 GLU A N 1
ATOM 5470 C CA . GLU A 1 703 ? -3.661 16.571 34.501 1.00 87.38 703 GLU A CA 1
ATOM 5471 C C . GLU A 1 703 ? -3.458 17.660 35.561 1.00 87.38 703 GLU A C 1
ATOM 5473 O O . GLU A 1 703 ? -3.677 18.848 35.300 1.00 87.38 703 GLU A O 1
ATOM 5478 N N . THR A 1 704 ? -2.955 17.269 36.732 1.00 89.19 704 THR A N 1
ATOM 5479 C CA . THR A 1 704 ? -2.682 18.183 37.849 1.00 89.19 704 THR A CA 1
ATOM 5480 C C . THR A 1 704 ? -1.562 19.157 37.525 1.00 89.19 704 THR A C 1
ATOM 5482 O O . THR A 1 704 ? -1.694 20.364 37.738 1.00 89.19 704 THR A O 1
ATOM 5485 N N . TRP A 1 705 ? -0.456 18.649 36.986 1.00 92.50 705 TRP A N 1
ATOM 5486 C CA . TRP A 1 705 ? 0.706 19.455 36.644 1.00 92.50 705 TRP A CA 1
ATOM 5487 C C . TRP A 1 705 ? 0.401 20.455 35.523 1.00 92.50 705 TRP A C 1
ATOM 5489 O O . TRP A 1 705 ? 0.714 21.641 35.652 1.00 92.50 705 TRP A O 1
ATOM 5499 N N . ARG A 1 706 ? -0.295 20.029 34.458 1.00 88.81 706 ARG A N 1
ATOM 5500 C CA . ARG A 1 706 ? -0.723 20.924 33.369 1.00 88.81 706 ARG A CA 1
ATOM 5501 C C . ARG A 1 706 ? -1.706 21.985 33.860 1.00 88.81 706 ARG A C 1
ATOM 5503 O O . ARG A 1 706 ? -1.539 23.154 33.520 1.00 88.81 706 ARG A O 1
ATOM 5510 N N . SER A 1 707 ? -2.659 21.620 34.723 1.00 87.44 707 SER A N 1
ATOM 5511 C CA . SER A 1 707 ? -3.580 22.582 35.355 1.00 87.44 707 SER A CA 1
ATOM 5512 C C . SER A 1 707 ? -2.853 23.607 36.234 1.00 87.44 707 SER A C 1
ATOM 5514 O O . SER A 1 707 ? -3.331 24.723 36.420 1.00 87.44 707 SER A O 1
ATOM 5516 N N . ALA A 1 708 ? -1.669 23.260 36.745 1.00 86.31 708 ALA A N 1
ATOM 5517 C CA . ALA A 1 708 ? -0.796 24.154 37.498 1.00 86.31 708 ALA A CA 1
ATOM 5518 C C . ALA A 1 708 ? 0.150 25.006 36.622 1.00 86.31 708 ALA A C 1
ATOM 5520 O O . ALA A 1 708 ? 1.039 25.667 37.166 1.00 86.31 708 ALA A O 1
ATOM 5521 N N . GLY A 1 709 ? -0.036 25.005 35.296 1.00 86.56 709 GLY A N 1
ATOM 5522 C CA . GLY A 1 709 ? 0.752 25.776 34.327 1.00 86.56 709 GLY A CA 1
ATOM 5523 C C . GLY A 1 709 ? 1.881 24.992 33.647 1.00 86.56 709 GLY A C 1
ATOM 5524 O O . GLY A 1 709 ? 2.662 25.590 32.904 1.00 86.56 709 GLY A O 1
ATOM 5525 N N . GLY A 1 710 ? 1.980 23.679 33.892 1.00 89.38 710 GLY A N 1
ATOM 5526 C CA . GLY A 1 710 ? 2.986 22.799 33.292 1.00 89.38 710 GLY A CA 1
ATOM 5527 C C . GLY A 1 710 ? 4.417 23.273 33.554 1.00 89.38 710 GLY A C 1
ATOM 5528 O O . GLY A 1 710 ? 4.734 23.738 34.648 1.00 89.38 710 GLY A O 1
ATOM 5529 N N . VAL A 1 711 ? 5.261 23.207 32.521 1.00 88.75 711 VAL A N 1
ATOM 5530 C CA . VAL A 1 711 ? 6.675 23.624 32.565 1.00 88.75 711 VAL A CA 1
ATOM 5531 C C . VAL A 1 711 ? 6.849 25.080 33.013 1.00 88.75 711 VAL A C 1
ATOM 5533 O O . VAL A 1 711 ? 7.766 25.393 33.760 1.00 88.75 711 VAL A O 1
ATOM 5536 N N . THR A 1 712 ? 5.958 25.978 32.588 1.00 86.62 712 THR A N 1
ATOM 5537 C CA . THR A 1 712 ? 5.972 27.400 32.988 1.00 86.62 712 THR A CA 1
ATOM 5538 C C . THR A 1 712 ? 5.277 27.659 34.326 1.00 86.62 712 THR A C 1
ATOM 5540 O O . THR A 1 712 ? 5.187 28.797 34.781 1.00 86.62 712 THR A O 1
ATOM 5543 N N . GLY A 1 713 ? 4.712 26.609 34.917 1.00 87.44 713 GLY A N 1
ATOM 5544 C CA . GLY A 1 713 ? 3.909 26.654 36.122 1.00 87.44 713 GLY A CA 1
ATOM 5545 C C . GLY A 1 713 ? 4.730 26.541 37.398 1.00 87.44 713 GLY A C 1
ATOM 5546 O O . GLY A 1 713 ? 5.954 26.444 37.395 1.00 87.44 713 GLY A O 1
ATOM 5547 N N . LYS A 1 714 ? 4.018 26.488 38.525 1.00 86.38 714 LYS A N 1
ATOM 5548 C CA . LYS A 1 714 ? 4.616 26.504 39.871 1.00 86.38 714 LYS A CA 1
ATOM 5549 C C . LYS A 1 714 ? 5.544 25.322 40.188 1.00 86.38 714 LYS A C 1
ATOM 5551 O O . LYS A 1 714 ? 6.284 25.402 41.156 1.00 86.38 714 LYS A O 1
ATOM 5556 N N . PHE A 1 715 ? 5.471 24.233 39.421 1.00 89.31 715 PHE A N 1
ATOM 5557 C CA . PHE A 1 715 ? 6.278 23.028 39.633 1.00 89.31 715 PHE A CA 1
ATOM 5558 C C . PHE A 1 715 ? 7.522 22.966 38.743 1.00 89.31 715 PHE A C 1
ATOM 5560 O O . PHE A 1 715 ? 8.483 22.308 39.124 1.00 89.31 715 PHE A O 1
ATOM 5567 N N . GLY A 1 716 ? 7.546 23.679 37.614 1.00 91.38 716 GLY A N 1
ATOM 5568 C CA . GLY A 1 716 ? 8.653 23.612 36.659 1.00 91.38 716 GLY A CA 1
ATOM 5569 C C . GLY A 1 716 ? 8.739 22.280 35.905 1.00 91.38 716 GLY A C 1
ATOM 5570 O O . GLY A 1 716 ? 7.745 21.556 35.771 1.00 91.38 716 GLY A O 1
ATOM 5571 N N . TRP A 1 717 ? 9.931 21.978 35.390 1.00 93.50 717 TRP A N 1
ATOM 5572 C CA . TRP A 1 717 ? 10.239 20.771 34.616 1.00 93.50 717 TRP A CA 1
ATOM 5573 C C . TRP A 1 717 ? 10.148 19.484 35.461 1.00 93.50 717 TRP A C 1
ATOM 5575 O O . TRP A 1 717 ? 10.484 19.507 36.647 1.00 93.50 717 TRP A O 1
ATOM 5585 N N . PRO A 1 718 ? 9.729 18.344 34.876 1.00 95.12 718 PRO A N 1
ATOM 5586 C CA . PRO A 1 718 ? 9.834 17.043 35.538 1.00 95.12 718 PRO A CA 1
ATOM 5587 C C . PRO A 1 718 ? 11.304 16.635 35.721 1.00 95.12 718 PRO A C 1
ATOM 5589 O O . PRO A 1 718 ? 12.145 16.949 34.880 1.00 95.12 718 PRO A O 1
ATOM 5592 N N . GLN A 1 719 ? 11.605 15.921 36.807 1.00 93.56 719 GLN A N 1
ATOM 5593 C CA . GLN A 1 719 ? 12.960 15.468 37.164 1.00 93.56 719 GLN A CA 1
ATOM 5594 C C . GLN A 1 719 ? 13.064 13.956 37.396 1.00 93.56 719 GLN A C 1
ATOM 5596 O O . GLN A 1 719 ? 14.152 13.436 37.644 1.00 93.56 719 GLN A O 1
ATOM 5601 N N . SER A 1 720 ? 11.945 13.241 37.323 1.00 92.00 720 SER A N 1
ATOM 5602 C CA . SER A 1 720 ? 11.905 11.794 37.488 1.00 92.00 720 SER A CA 1
ATOM 5603 C C . SER A 1 720 ? 10.745 11.170 36.714 1.00 92.00 720 SER A C 1
ATOM 5605 O O . SER A 1 720 ? 9.851 11.857 36.218 1.00 92.00 720 SER A O 1
ATOM 5607 N N . ARG A 1 721 ? 10.762 9.840 36.613 1.00 91.69 721 ARG A N 1
ATOM 5608 C CA . ARG A 1 721 ? 9.570 9.019 36.339 1.00 91.69 721 ARG A CA 1
ATOM 5609 C C . ARG A 1 721 ? 8.665 8.972 37.576 1.00 91.69 721 ARG A C 1
ATOM 5611 O O . ARG A 1 721 ? 9.086 9.390 38.649 1.00 91.69 721 ARG A O 1
ATOM 5618 N N . GLU A 1 722 ? 7.463 8.413 37.457 1.00 90.19 722 GLU A N 1
ATOM 5619 C CA . GLU A 1 722 ? 6.687 8.060 38.650 1.00 90.19 722 GLU A CA 1
ATOM 5620 C C . GLU A 1 722 ? 7.478 7.066 39.524 1.00 90.19 722 GLU A C 1
ATOM 5622 O O . GLU A 1 722 ? 8.045 6.083 39.038 1.00 90.19 722 GLU A O 1
ATOM 5627 N N . ILE A 1 723 ? 7.550 7.364 40.818 1.00 88.50 723 ILE A N 1
ATOM 5628 C CA . ILE A 1 723 ? 8.232 6.600 41.857 1.00 88.50 723 ILE A CA 1
ATOM 5629 C C . ILE A 1 723 ? 7.155 6.042 42.780 1.00 88.50 723 ILE A C 1
ATOM 5631 O O . ILE A 1 723 ? 6.293 6.779 43.264 1.00 88.50 723 ILE A O 1
ATOM 5635 N N . GLU A 1 724 ? 7.206 4.741 43.043 1.00 84.62 724 GLU A N 1
ATOM 5636 C CA . GLU A 1 724 ? 6.343 4.131 44.048 1.00 84.62 724 GLU A CA 1
ATOM 5637 C C . GLU A 1 724 ? 6.692 4.690 45.434 1.00 84.62 724 GLU A C 1
ATOM 5639 O O . GLU A 1 724 ? 7.825 4.575 45.901 1.00 84.62 724 GLU A O 1
ATOM 5644 N N . HIS A 1 725 ? 5.715 5.323 46.085 1.00 76.25 725 HIS A N 1
ATOM 5645 C CA . HIS A 1 725 ? 5.843 5.762 47.473 1.00 76.25 725 HIS A CA 1
ATOM 5646 C C . HIS A 1 725 ? 5.436 4.636 48.427 1.00 76.25 725 HIS A C 1
ATOM 5648 O O . HIS A 1 725 ? 6.130 4.334 49.396 1.00 76.25 725 HIS A O 1
ATOM 5654 N N . CYS A 1 726 ? 4.294 4.017 48.134 1.00 74.06 726 CYS A N 1
ATOM 5655 C CA . CYS A 1 726 ? 3.752 2.850 48.813 1.00 74.06 726 CYS A CA 1
ATOM 5656 C C . CYS A 1 726 ? 2.770 2.126 47.883 1.00 74.06 726 CYS A C 1
ATOM 5658 O O . CYS A 1 726 ? 2.455 2.614 46.799 1.00 74.06 726 CYS A O 1
ATOM 5660 N N . SER A 1 727 ? 2.238 0.987 48.333 1.00 70.69 727 SER A N 1
ATOM 5661 C CA . SER A 1 727 ? 1.431 0.068 47.514 1.00 70.69 727 SER A CA 1
ATOM 5662 C C . SER A 1 727 ? 0.229 0.692 46.797 1.00 70.69 727 SER A C 1
ATOM 5664 O O . SER A 1 727 ? -0.292 0.101 45.854 1.00 70.69 727 SER A O 1
ATOM 5666 N N . ASP A 1 728 ? -0.268 1.834 47.274 1.00 80.25 728 ASP A N 1
ATOM 5667 C CA . ASP A 1 728 ? -1.422 2.528 46.709 1.00 80.25 728 ASP A CA 1
ATOM 5668 C C . ASP A 1 728 ? -1.129 3.947 46.194 1.00 80.25 728 ASP A C 1
ATOM 5670 O O . ASP A 1 728 ? -2.052 4.640 45.754 1.00 80.25 728 ASP A O 1
ATOM 5674 N N . THR A 1 729 ? 0.131 4.385 46.258 1.00 78.69 729 THR A N 1
ATOM 5675 C CA . THR A 1 729 ? 0.523 5.769 45.996 1.00 78.69 729 THR A CA 1
ATOM 5676 C C . THR A 1 729 ? 1.823 5.833 45.209 1.00 78.69 729 THR A C 1
ATOM 5678 O O . THR A 1 729 ? 2.857 5.313 45.629 1.00 78.69 729 THR A O 1
ATOM 5681 N N . VAL A 1 730 ? 1.790 6.572 44.107 1.00 86.19 730 VAL A N 1
ATOM 5682 C CA . VAL A 1 730 ? 2.977 6.960 43.338 1.00 86.19 730 VAL A CA 1
ATOM 5683 C C . VAL A 1 730 ? 3.209 8.459 43.472 1.00 86.19 730 VAL A C 1
ATOM 5685 O O . VAL A 1 730 ? 2.295 9.205 43.824 1.00 86.19 730 VAL A O 1
ATOM 5688 N N . TYR A 1 731 ? 4.421 8.927 43.206 1.00 89.06 731 TYR A N 1
ATOM 5689 C CA . TYR A 1 731 ? 4.700 10.353 43.082 1.00 89.06 731 TYR A CA 1
ATOM 5690 C C . TYR A 1 731 ? 5.704 10.637 41.980 1.00 89.06 731 TYR A C 1
ATOM 5692 O O . TYR A 1 731 ? 6.503 9.780 41.622 1.00 89.06 731 TYR A O 1
ATOM 5700 N N . GLN A 1 732 ? 5.691 11.859 41.470 1.00 95.12 732 GLN A N 1
ATOM 5701 C CA . GLN A 1 732 ? 6.679 12.342 40.517 1.00 95.12 732 GLN A CA 1
ATOM 5702 C C . GLN A 1 732 ? 7.356 13.602 41.054 1.00 95.12 732 GLN A C 1
ATOM 5704 O O . GLN A 1 732 ? 6.716 14.430 41.712 1.00 95.12 732 GLN A O 1
ATOM 5709 N N . GLU A 1 733 ? 8.657 13.728 40.793 1.00 94.44 733 GLU A N 1
ATOM 5710 C CA . GLU A 1 733 ? 9.460 14.889 41.172 1.00 94.44 733 GLU A CA 1
ATOM 5711 C C . GLU A 1 733 ? 9.515 15.902 40.029 1.00 94.44 733 GLU A C 1
ATOM 5713 O O . GLU A 1 733 ? 9.667 15.548 38.857 1.00 94.44 733 GLU A O 1
ATOM 5718 N N . PHE A 1 734 ? 9.402 17.173 40.396 1.00 94.19 734 PHE A N 1
ATOM 5719 C CA . PHE A 1 734 ? 9.523 18.338 39.531 1.00 94.19 734 PHE A CA 1
ATOM 5720 C C . PHE A 1 734 ? 10.499 19.328 40.176 1.00 94.19 734 PHE A C 1
ATOM 5722 O O . PHE A 1 734 ? 10.712 19.282 41.386 1.00 94.19 734 PHE A O 1
ATOM 5729 N N . GLU A 1 735 ? 11.050 20.258 39.392 1.00 91.06 735 GLU A N 1
ATOM 5730 C CA . GLU A 1 735 ? 12.046 21.239 39.860 1.00 91.06 735 GLU A CA 1
ATOM 5731 C C . GLU A 1 735 ? 11.679 21.933 41.175 1.00 91.06 735 GLU A C 1
ATOM 5733 O O . GLU A 1 735 ? 12.551 22.196 41.999 1.00 91.06 735 GLU A O 1
ATOM 5738 N N . ASN A 1 736 ? 10.396 22.256 41.352 1.00 90.19 736 ASN A N 1
ATOM 5739 C CA . ASN A 1 736 ? 9.904 23.050 42.474 1.00 90.19 736 ASN A CA 1
ATOM 5740 C C . ASN A 1 736 ? 8.870 22.293 43.330 1.00 90.19 736 ASN A C 1
ATOM 5742 O O . ASN A 1 736 ? 8.021 22.911 43.979 1.00 90.19 736 ASN A O 1
ATOM 5746 N N . GLY A 1 737 ? 8.890 20.956 43.321 1.00 90.38 737 GLY A N 1
ATOM 5747 C CA . GLY A 1 737 ? 8.058 20.155 44.220 1.00 90.38 737 GLY A CA 1
ATOM 5748 C C . GLY A 1 737 ? 7.741 18.749 43.721 1.00 90.38 737 GLY A C 1
ATOM 5749 O O . GLY A 1 737 ? 8.359 18.223 42.803 1.00 90.38 737 GLY A O 1
ATOM 5750 N N . ARG A 1 738 ? 6.742 18.120 44.339 1.00 92.75 738 ARG A N 1
ATOM 5751 C CA . ARG A 1 738 ? 6.297 16.756 44.023 1.00 92.75 738 ARG A CA 1
ATOM 5752 C C . ARG A 1 738 ? 4.799 16.715 43.788 1.00 92.75 738 ARG A C 1
ATOM 5754 O O . ARG A 1 738 ? 4.047 17.479 44.389 1.00 92.75 738 ARG A O 1
ATOM 5761 N N . ILE A 1 739 ? 4.348 15.785 42.958 1.00 88.06 739 ILE A N 1
ATOM 5762 C CA . ILE A 1 739 ? 2.923 15.477 42.819 1.00 88.06 739 ILE A CA 1
ATOM 5763 C C . ILE A 1 739 ? 2.737 14.001 43.125 1.00 88.06 739 ILE A C 1
ATOM 5765 O O . ILE A 1 739 ? 3.338 13.156 42.473 1.00 88.06 739 ILE A O 1
ATOM 5769 N N . TYR A 1 740 ? 1.917 13.710 44.127 1.00 87.81 740 TYR A N 1
ATOM 5770 C CA . TYR A 1 740 ? 1.520 12.364 44.520 1.00 87.81 740 TYR A CA 1
ATOM 5771 C C . TYR A 1 740 ? 0.221 11.997 43.814 1.00 87.81 740 TYR A C 1
ATOM 5773 O O . TYR A 1 740 ? -0.622 12.863 43.608 1.00 87.81 740 TYR A O 1
ATOM 5781 N N . TRP A 1 741 ? 0.020 10.726 43.499 1.00 80.62 741 TRP A N 1
ATOM 5782 C CA . TRP A 1 741 ? -1.239 10.169 43.027 1.00 80.62 741 TRP A CA 1
ATOM 5783 C C . TRP A 1 741 ? -1.568 8.913 43.823 1.00 80.62 741 TRP A C 1
ATOM 5785 O O . TRP A 1 741 ? -0.809 7.943 43.795 1.00 80.62 741 TRP A O 1
ATOM 5795 N N . ARG A 1 742 ? -2.707 8.924 44.525 1.00 79.38 742 ARG A N 1
ATOM 5796 C CA . ARG A 1 742 ? -3.245 7.730 45.190 1.00 79.38 742 ARG A CA 1
ATOM 5797 C C . ARG A 1 742 ? -4.271 7.064 44.292 1.00 79.38 742 ARG A C 1
ATOM 5799 O O . ARG A 1 742 ? -5.214 7.727 43.857 1.00 79.38 742 ARG A O 1
ATOM 5806 N N . PHE A 1 743 ? -4.179 5.748 44.102 1.00 71.00 743 PHE A N 1
ATOM 5807 C CA . PHE A 1 743 ? -5.146 5.009 43.276 1.00 71.00 743 PHE A CA 1
ATOM 5808 C C . PHE A 1 743 ? -6.592 5.106 43.797 1.00 71.00 743 PHE A C 1
ATOM 5810 O O . PHE A 1 743 ? -7.530 4.876 43.039 1.00 71.00 743 PHE A O 1
ATOM 5817 N N . THR A 1 744 ? -6.773 5.457 45.073 1.00 68.44 744 THR A N 1
ATOM 5818 C CA . THR A 1 744 ? -8.069 5.599 45.755 1.00 68.44 744 THR A CA 1
ATOM 5819 C C . THR A 1 744 ? -8.491 7.049 46.015 1.00 68.44 744 THR A C 1
ATOM 5821 O O . THR A 1 744 ? -9.628 7.267 46.421 1.00 68.44 744 THR A O 1
ATOM 5824 N N . GLY A 1 745 ? -7.609 8.036 45.805 1.00 62.19 745 GLY A N 1
ATOM 5825 C CA . GLY A 1 745 ? -7.801 9.404 46.315 1.00 62.19 745 GLY A CA 1
ATOM 5826 C C . GLY A 1 745 ? -7.366 10.537 45.385 1.00 62.19 745 GLY A C 1
ATOM 5827 O O . GLY A 1 745 ? -7.472 11.697 45.771 1.00 62.19 745 GLY A O 1
ATOM 5828 N N . GLY A 1 746 ? -6.894 10.228 44.175 1.00 73.31 746 GLY A N 1
ATOM 5829 C CA . GLY A 1 746 ? -6.514 11.239 43.190 1.00 73.31 746 GLY A CA 1
ATOM 5830 C C . GLY A 1 746 ? -5.161 11.911 43.470 1.00 73.31 746 GLY A C 1
ATOM 5831 O O . GLY A 1 746 ? -4.369 11.407 44.277 1.00 73.31 746 GLY A O 1
ATOM 5832 N N . PRO A 1 747 ? -4.854 13.028 42.782 1.00 79.12 747 PRO A N 1
ATOM 5833 C CA . PRO A 1 747 ? -3.561 13.686 42.853 1.00 79.12 747 PRO A CA 1
ATOM 5834 C C . PRO A 1 747 ? -3.490 14.679 44.013 1.00 79.12 747 PRO A C 1
ATOM 5836 O O . PRO A 1 747 ? -4.405 15.475 44.218 1.00 79.12 747 PRO A O 1
ATOM 5839 N N . VAL A 1 748 ? -2.352 14.727 44.703 1.00 79.75 748 VAL A N 1
ATOM 5840 C CA . VAL A 1 748 ? -2.026 15.755 45.698 1.00 79.75 748 VAL A CA 1
ATOM 5841 C C . VAL A 1 748 ? -0.695 16.404 45.338 1.00 79.75 748 VAL A C 1
ATOM 5843 O O . VAL A 1 748 ? 0.347 15.754 45.295 1.00 79.75 748 VAL A O 1
ATOM 5846 N N . ALA A 1 749 ? -0.730 17.710 45.085 1.00 82.00 749 ALA A N 1
ATOM 5847 C CA . ALA A 1 749 ? 0.420 18.477 44.626 1.00 82.00 749 ALA A CA 1
ATOM 5848 C C . ALA A 1 749 ? 1.089 19.216 45.800 1.00 82.00 749 ALA A C 1
ATOM 5850 O O . ALA A 1 749 ? 0.446 20.025 46.469 1.00 82.00 749 ALA A O 1
ATOM 5851 N N . VAL A 1 750 ? 2.377 18.962 46.032 1.00 80.44 750 VAL A N 1
ATOM 5852 C CA . VAL A 1 750 ? 3.160 19.471 47.167 1.00 80.44 750 VAL A CA 1
ATOM 5853 C C . VAL A 1 750 ? 4.318 20.332 46.639 1.00 80.44 750 VAL A C 1
ATOM 5855 O O . VAL A 1 750 ? 5.316 19.781 46.176 1.00 80.44 750 VAL A O 1
ATOM 5858 N N . PRO A 1 751 ? 4.198 21.673 46.639 1.00 74.06 751 PRO A N 1
ATOM 5859 C CA . PRO A 1 751 ? 5.293 22.558 46.241 1.00 74.06 751 PRO A CA 1
ATOM 5860 C C . PRO A 1 751 ? 6.385 22.598 47.318 1.00 74.06 751 PRO A C 1
ATOM 5862 O O . PRO A 1 751 ? 6.075 22.555 48.510 1.00 74.06 751 PRO A O 1
ATOM 5865 N N . ASP A 1 752 ? 7.647 22.730 46.910 1.00 66.94 752 ASP A N 1
ATOM 5866 C CA . ASP A 1 752 ? 8.740 22.955 47.859 1.00 66.94 752 ASP A CA 1
ATOM 5867 C C . ASP A 1 752 ? 8.701 24.404 48.368 1.00 66.94 752 ASP A C 1
ATOM 5869 O O . ASP A 1 752 ? 8.720 25.371 47.603 1.00 66.94 752 ASP A O 1
ATOM 5873 N N . VAL A 1 753 ? 8.639 24.565 49.692 1.00 52.16 753 VAL A N 1
ATOM 5874 C CA . VAL A 1 753 ? 8.773 25.867 50.357 1.00 52.16 753 VAL A CA 1
ATOM 5875 C C . VAL A 1 753 ? 10.251 26.049 50.676 1.00 52.16 753 VAL A C 1
ATOM 5877 O O . VAL A 1 753 ? 10.821 25.235 51.402 1.00 52.16 753 VAL A O 1
ATOM 5880 N N . ALA A 1 754 ? 10.881 27.094 50.137 1.00 39.66 754 ALA A N 1
ATOM 5881 C CA . ALA A 1 754 ? 12.297 27.378 50.362 1.00 39.66 754 ALA A CA 1
ATOM 5882 C C . ALA A 1 754 ? 12.644 27.339 51.869 1.00 39.66 754 ALA A C 1
ATOM 5884 O O . ALA A 1 754 ? 12.300 28.256 52.614 1.00 39.66 754 ALA A O 1
ATOM 5885 N N . GLY A 1 755 ? 13.316 26.265 52.309 1.00 41.66 755 GLY A N 1
ATOM 5886 C CA . GLY A 1 755 ? 13.854 26.106 53.666 1.00 41.66 755 GLY A CA 1
ATOM 5887 C C . GLY A 1 755 ? 13.181 25.085 54.601 1.00 41.66 755 GLY A C 1
ATOM 5888 O O . GLY A 1 755 ? 13.586 25.017 55.759 1.00 41.66 755 GLY A O 1
ATOM 5889 N N . GLY A 1 756 ? 12.198 24.290 54.162 1.00 33.75 756 GLY A N 1
ATOM 5890 C CA . GLY A 1 756 ? 11.572 23.239 54.989 1.00 33.75 756 GLY A CA 1
ATOM 5891 C C . GLY A 1 756 ? 12.047 21.817 54.657 1.00 33.75 756 GLY A C 1
ATOM 5892 O O . GLY A 1 756 ? 12.235 21.486 53.493 1.00 33.75 756 GLY A O 1
ATOM 5893 N N . VAL A 1 757 ? 12.225 20.962 55.672 1.00 35.31 757 VAL A N 1
ATOM 5894 C CA . VAL A 1 757 ? 12.479 19.516 55.497 1.00 35.31 757 VAL A CA 1
ATOM 5895 C C . VAL A 1 757 ? 11.265 18.875 54.799 1.00 35.31 757 VAL A C 1
ATOM 5897 O O . VAL A 1 757 ? 10.143 19.114 55.254 1.00 35.31 757 VAL A O 1
ATOM 5900 N N . PRO A 1 758 ? 11.444 18.078 53.726 1.00 37.16 758 PRO A N 1
ATOM 5901 C CA . PRO A 1 758 ? 10.328 17.427 53.046 1.00 37.16 758 PRO A CA 1
ATOM 5902 C C . PRO A 1 758 ? 9.616 16.451 54.000 1.00 37.16 758 PRO A C 1
ATOM 5904 O O . PRO A 1 758 ? 10.285 15.768 54.781 1.00 37.16 758 PRO A O 1
ATOM 5907 N N . PRO A 1 759 ? 8.274 16.371 53.973 1.00 40.75 759 PRO A N 1
ATOM 5908 C CA . PRO A 1 759 ? 7.534 15.470 54.848 1.00 40.75 759 PRO A CA 1
ATOM 5909 C C . PRO A 1 759 ? 7.900 14.012 54.532 1.00 40.75 759 PRO A C 1
ATOM 5911 O O . PRO A 1 759 ? 7.854 13.585 53.382 1.00 40.75 759 PRO A O 1
ATOM 5914 N N . THR A 1 760 ? 8.270 13.247 55.562 1.00 40.72 760 THR A N 1
ATOM 5915 C CA . THR A 1 760 ? 8.625 11.818 55.469 1.00 40.72 760 THR A CA 1
ATOM 5916 C C . THR A 1 760 ? 7.415 10.900 55.278 1.00 40.72 760 THR A C 1
ATOM 5918 O O . THR A 1 760 ? 7.584 9.696 55.115 1.00 40.72 760 THR A O 1
ATOM 5921 N N . GLU A 1 761 ? 6.203 11.455 55.293 1.00 43.09 761 GLU A N 1
ATOM 5922 C CA . GLU A 1 761 ? 4.936 10.741 55.138 1.00 43.09 761 GLU A CA 1
ATOM 5923 C C . GLU A 1 761 ? 4.025 11.506 54.169 1.00 43.09 761 GLU A C 1
ATOM 5925 O O . GLU A 1 761 ? 3.991 12.742 54.177 1.00 43.09 761 GLU A O 1
ATOM 5930 N N . ALA A 1 762 ? 3.280 10.780 53.327 1.00 40.28 762 ALA A N 1
ATOM 5931 C CA . ALA A 1 762 ? 2.280 11.374 52.446 1.00 40.28 762 ALA A CA 1
ATOM 5932 C C . ALA A 1 762 ? 1.261 12.197 53.268 1.00 40.28 762 ALA A C 1
ATOM 5934 O O . ALA A 1 762 ? 0.727 11.682 54.254 1.00 40.28 762 ALA A O 1
ATOM 5935 N N . PRO A 1 763 ? 0.940 13.448 52.881 1.00 40.28 763 PRO A N 1
ATOM 5936 C CA . PRO A 1 763 ? 0.043 14.295 53.664 1.00 40.28 763 PRO A CA 1
ATOM 5937 C C . PRO A 1 763 ? -1.343 13.638 53.830 1.00 40.28 763 PRO A C 1
ATOM 5939 O O . PRO A 1 763 ? -1.841 13.023 52.878 1.00 40.28 763 PRO A O 1
ATOM 5942 N N . PRO A 1 764 ? -1.979 13.724 55.015 1.00 40.31 764 PRO A N 1
ATOM 5943 C CA . PRO A 1 764 ? -3.302 13.152 55.243 1.00 40.31 764 PRO A CA 1
ATOM 5944 C C . PRO A 1 764 ? -4.374 13.860 54.399 1.00 40.31 764 PRO A C 1
ATOM 5946 O O . PRO A 1 764 ? -4.295 15.060 54.139 1.00 40.31 764 PRO A O 1
ATOM 5949 N N . VAL A 1 765 ? -5.387 13.095 53.980 1.00 36.03 765 VAL A N 1
ATOM 5950 C CA . VAL A 1 765 ? -6.559 13.597 53.246 1.00 36.03 765 VAL A CA 1
ATOM 5951 C C . VAL A 1 765 ? -7.362 14.505 54.177 1.00 36.03 765 VAL A C 1
ATOM 5953 O O . VAL A 1 765 ? -7.815 14.068 55.234 1.00 36.03 765 VAL A O 1
ATOM 5956 N N . VAL A 1 766 ? -7.541 15.770 53.799 1.00 31.30 766 VAL A N 1
ATOM 5957 C CA . VAL A 1 766 ? -8.418 16.691 54.527 1.00 31.30 766 VAL A CA 1
ATOM 5958 C C . VAL A 1 766 ? -9.860 16.468 54.074 1.00 31.30 766 VAL A C 1
ATOM 5960 O O . VAL A 1 766 ? -10.193 16.749 52.928 1.00 31.30 766 VAL A O 1
ATOM 5963 N N . GLY A 1 767 ? -10.702 16.039 55.019 1.00 30.00 767 GLY A N 1
ATOM 5964 C CA . GLY A 1 767 ? -12.100 16.461 55.097 1.00 30.00 767 GLY A CA 1
ATOM 5965 C C . GLY A 1 767 ? -13.144 15.448 54.657 1.00 30.00 767 GLY A C 1
ATOM 5966 O O . GLY A 1 767 ? -13.549 15.420 53.506 1.00 30.00 767 GLY A O 1
ATOM 5967 N N . GLU A 1 768 ? -13.681 14.722 55.628 1.00 28.27 768 GLU A N 1
ATOM 5968 C CA . GLU A 1 768 ? -15.002 14.109 55.572 1.00 28.27 768 GLU A CA 1
ATOM 5969 C C . GLU A 1 768 ? -15.459 14.009 57.067 1.00 28.27 768 GLU A C 1
ATOM 5971 O O . GLU A 1 768 ? -14.569 13.760 57.879 1.00 28.27 768 GLU A O 1
ATOM 5976 N N . PRO A 1 769 ? -16.721 14.240 57.516 1.00 32.91 769 PRO A N 1
ATOM 5977 C CA . PRO A 1 769 ? -17.080 14.367 58.953 1.00 32.91 769 PRO A CA 1
ATOM 5978 C C . PRO A 1 769 ? -17.591 13.096 59.673 1.00 32.91 769 PRO A C 1
ATOM 5980 O O . PRO A 1 769 ? -18.237 12.226 59.087 1.00 32.91 769 PRO A O 1
ATOM 5983 N N . GLU A 1 770 ? -17.330 13.014 60.982 1.00 42.75 770 GLU A N 1
ATOM 5984 C CA . GLU A 1 770 ? -18.008 12.116 61.931 1.00 42.75 770 GLU A CA 1
ATOM 5985 C C . GLU A 1 770 ? -19.493 12.503 62.072 1.00 42.75 770 GLU A C 1
ATOM 5987 O O . GLU A 1 770 ? -19.811 13.685 62.181 1.00 42.75 770 GLU A O 1
ATOM 5992 N N . THR A 1 771 ? -20.406 11.522 62.084 1.00 29.73 771 THR A N 1
ATOM 5993 C CA . THR A 1 771 ? -21.770 11.717 62.607 1.00 29.73 771 THR A CA 1
ATOM 5994 C C . THR A 1 771 ? -22.160 10.585 63.552 1.00 29.73 771 THR A C 1
ATOM 5996 O O . THR A 1 771 ? -21.868 9.413 63.315 1.00 29.73 771 THR A O 1
ATOM 5999 N N . ASP A 1 772 ? -22.775 11.025 64.647 1.00 31.45 772 ASP A N 1
ATOM 6000 C CA . ASP A 1 772 ? -23.011 10.377 65.931 1.00 31.45 772 ASP A CA 1
ATOM 6001 C C . ASP A 1 772 ? -23.850 9.096 65.936 1.00 31.45 772 ASP A C 1
ATOM 6003 O O . ASP A 1 772 ? -24.867 8.957 65.252 1.00 31.45 772 ASP A O 1
ATOM 6007 N N . ALA A 1 773 ? -23.491 8.235 66.890 1.00 28.39 773 ALA A N 1
ATOM 6008 C CA . ALA A 1 773 ? -24.401 7.314 67.548 1.00 28.39 773 ALA A CA 1
ATOM 6009 C C . ALA A 1 773 ? -25.425 8.090 68.400 1.00 28.39 773 ALA A C 1
ATOM 6011 O O . ALA A 1 773 ? -25.069 8.952 69.201 1.00 28.39 773 ALA A O 1
ATOM 6012 N N . ARG A 1 774 ? -26.710 7.750 68.258 1.00 28.58 774 ARG A N 1
ATOM 6013 C CA . ARG A 1 774 ? -27.753 8.097 69.233 1.00 28.58 774 ARG A CA 1
ATOM 6014 C C . ARG A 1 774 ? -27.846 7.030 70.326 1.00 28.58 774 ARG A C 1
ATOM 6016 O O . ARG A 1 774 ? -27.550 5.868 70.062 1.00 28.58 774 ARG A O 1
ATOM 6023 N N . ASP A 1 775 ? -28.365 7.495 71.468 1.00 29.05 775 ASP A N 1
ATOM 6024 C CA . ASP A 1 775 ? -28.718 6.836 72.743 1.00 29.05 775 ASP A CA 1
ATOM 6025 C C . ASP A 1 775 ? -27.593 6.930 73.806 1.00 29.05 775 ASP A C 1
ATOM 6027 O O . ASP A 1 775 ? -26.513 6.396 73.608 1.00 29.05 775 ASP A O 1
ATOM 6031 N N . GLN A 1 776 ? -27.718 7.608 74.963 1.00 27.70 776 GLN A N 1
ATOM 6032 C CA . GLN A 1 776 ? -28.880 7.905 75.814 1.00 27.70 776 GLN A CA 1
ATOM 6033 C C . GLN A 1 776 ? -28.678 9.111 76.777 1.00 27.70 776 GLN A C 1
ATOM 6035 O O . GLN A 1 776 ? -27.627 9.246 77.391 1.00 27.70 776 GLN A O 1
ATOM 6040 N N . VAL A 1 777 ? -29.784 9.851 76.981 1.00 27.44 777 VAL A N 1
ATOM 6041 C CA . VAL A 1 777 ? -30.359 10.392 78.245 1.00 27.44 777 VAL A CA 1
ATOM 6042 C C . VAL A 1 777 ? -29.733 11.596 78.989 1.00 27.44 777 VAL A C 1
ATOM 6044 O O . VAL A 1 777 ? -28.666 11.498 79.580 1.00 27.44 777 VAL A O 1
ATOM 6047 N N . GLY A 1 778 ? -30.582 12.638 79.112 1.00 25.84 778 GLY A N 1
ATOM 6048 C CA . GLY A 1 778 ? -30.754 13.554 80.262 1.00 25.84 778 GLY A CA 1
ATOM 6049 C C . GLY A 1 778 ? -29.773 14.731 80.338 1.00 25.84 778 GLY A C 1
ATOM 6050 O O . GLY A 1 778 ? -28.577 14.542 80.219 1.00 25.84 778 GLY A O 1
ATOM 6051 N N . ASP A 1 779 ? -30.149 15.983 80.588 1.00 29.83 779 ASP A N 1
ATOM 6052 C CA . ASP A 1 779 ? -31.405 16.573 81.045 1.00 29.83 779 ASP A CA 1
ATOM 6053 C C . ASP A 1 779 ? -31.218 18.111 80.984 1.00 29.83 779 ASP A C 1
ATOM 6055 O O . ASP A 1 779 ? -30.147 18.573 81.362 1.00 29.83 779 ASP A O 1
ATOM 6059 N N . THR A 1 780 ? -32.254 18.879 80.594 1.00 29.67 780 THR A N 1
ATOM 6060 C CA . THR A 1 780 ? -32.588 20.276 81.030 1.00 29.67 780 THR A CA 1
ATOM 6061 C C . THR A 1 780 ? -31.517 21.413 80.928 1.00 29.67 780 THR A C 1
ATOM 6063 O O . THR A 1 780 ? -30.372 21.245 81.300 1.00 29.67 780 THR A O 1
ATOM 6066 N N . VAL A 1 781 ? -31.761 22.681 80.545 1.00 27.83 781 VAL A N 1
ATOM 6067 C CA . VAL A 1 781 ? -32.959 23.536 80.580 1.00 27.83 781 VAL A CA 1
ATOM 6068 C C . VAL A 1 781 ? -32.664 24.931 79.951 1.00 27.83 781 VAL A C 1
ATOM 6070 O O . VAL A 1 781 ? -31.562 25.444 80.090 1.00 27.83 781 VAL A O 1
ATOM 6073 N N . HIS A 1 782 ? -33.706 25.521 79.340 1.00 28.41 782 HIS A N 1
ATOM 6074 C CA . HIS A 1 782 ? -34.071 26.942 79.081 1.00 28.41 782 HIS A CA 1
ATOM 6075 C C . HIS A 1 782 ? -33.150 27.998 78.418 1.00 28.41 782 HIS A C 1
ATOM 6077 O O . HIS A 1 782 ? -32.065 28.307 78.891 1.00 28.41 782 HIS A O 1
ATOM 6083 N N . GLY A 1 783 ? -33.781 28.732 77.477 1.00 27.34 783 GLY A N 1
ATOM 6084 C CA . GLY A 1 783 ? -33.619 30.184 77.249 1.00 27.34 783 GLY A CA 1
ATOM 6085 C C . GLY A 1 783 ? -33.103 30.533 75.848 1.00 27.34 783 GLY A C 1
ATOM 6086 O O . GLY A 1 783 ? -31.901 30.509 75.639 1.00 27.34 783 GLY A O 1
ATOM 6087 N N . ALA A 1 784 ? -33.932 30.621 74.801 1.00 27.19 784 ALA A N 1
ATOM 6088 C CA . ALA A 1 784 ? -34.847 31.716 74.426 1.00 27.19 784 ALA A CA 1
ATOM 6089 C C . ALA A 1 784 ? -34.142 33.032 74.011 1.00 27.19 784 ALA A C 1
ATOM 6091 O O . ALA A 1 784 ? -33.579 33.710 74.862 1.00 27.19 784 ALA A O 1
ATOM 6092 N N . GLU A 1 785 ? -34.309 33.344 72.710 1.00 28.42 785 GLU A N 1
ATOM 6093 C CA . GLU A 1 785 ? -34.485 34.673 72.079 1.00 28.42 785 GLU A CA 1
ATOM 6094 C C . GLU A 1 785 ? -33.323 35.692 72.091 1.00 28.42 785 GLU A C 1
ATOM 6096 O O . GLU A 1 785 ? -32.583 35.801 73.055 1.00 28.42 785 GLU A O 1
ATOM 6101 N N . ASP A 1 786 ? -33.103 36.570 71.106 1.00 26.16 786 ASP A N 1
ATOM 6102 C CA . ASP A 1 786 ? -33.543 36.761 69.714 1.00 26.16 786 ASP A CA 1
ATOM 6103 C C . ASP A 1 786 ? -32.720 37.967 69.155 1.00 26.16 786 ASP A C 1
ATOM 6105 O O . ASP A 1 786 ? -32.191 38.775 69.919 1.00 26.16 786 ASP A O 1
ATOM 6109 N N . VAL A 1 787 ? -32.669 38.103 67.825 1.00 25.95 787 VAL A N 1
ATOM 6110 C CA . VAL A 1 787 ? -32.366 39.301 66.994 1.00 25.95 787 VAL A CA 1
ATOM 6111 C C . VAL A 1 787 ? -30.927 39.882 66.833 1.00 25.95 787 VAL A C 1
ATOM 6113 O O . VAL A 1 787 ? -30.361 40.566 67.678 1.00 25.95 787 VAL A O 1
ATOM 6116 N N . SER A 1 788 ? -30.440 39.676 65.597 1.00 24.08 788 SER A N 1
ATOM 6117 C CA . SER A 1 788 ? -29.493 40.353 64.672 1.00 24.08 788 SER A CA 1
ATOM 6118 C C . SER A 1 788 ? -28.606 41.573 65.049 1.00 24.08 788 SER A C 1
ATOM 6120 O O . SER A 1 788 ? -29.092 42.552 65.612 1.00 24.08 788 SER A O 1
ATOM 6122 N N . PRO A 1 789 ? -27.354 41.636 64.519 1.00 26.20 789 PRO A N 1
ATOM 6123 C CA . PRO A 1 789 ? -26.486 42.820 64.554 1.00 26.20 789 PRO A CA 1
ATOM 6124 C C . PRO A 1 789 ? -26.348 43.553 63.195 1.00 26.20 789 PRO A C 1
ATOM 6126 O O . PRO A 1 789 ? -26.380 42.944 62.125 1.00 26.20 789 PRO A O 1
ATOM 6129 N N . VAL A 1 790 ? -26.060 44.862 63.238 1.00 24.72 790 VAL A N 1
ATOM 6130 C CA . VAL A 1 790 ? -25.374 45.608 62.163 1.00 24.72 790 VAL A CA 1
ATOM 6131 C C . VAL A 1 790 ? -24.125 46.252 62.754 1.00 24.72 790 VAL A C 1
ATOM 6133 O O . VAL A 1 790 ? -24.262 47.129 63.595 1.00 24.72 790 VAL A O 1
ATOM 6136 N N . THR A 1 791 ? -22.944 45.835 62.280 1.00 22.75 791 THR A N 1
ATOM 6137 C CA . THR A 1 791 ? -21.791 46.673 61.867 1.00 22.75 791 THR A CA 1
ATOM 6138 C C . THR A 1 791 ? -20.640 45.767 61.392 1.00 22.75 791 THR A C 1
ATOM 6140 O O . THR A 1 791 ? -20.269 44.822 62.079 1.00 22.75 791 THR A O 1
ATOM 6143 N N . ARG A 1 792 ? -20.073 46.054 60.209 1.00 23.77 792 ARG A N 1
ATOM 6144 C CA . ARG A 1 792 ? -18.779 45.523 59.703 1.00 23.77 792 ARG A CA 1
ATOM 6145 C C . ARG A 1 792 ? -17.591 46.157 60.476 1.00 23.77 792 ARG A C 1
ATOM 6147 O O . ARG A 1 792 ? -17.857 47.165 61.131 1.00 23.77 792 ARG A O 1
ATOM 6154 N N . PRO A 1 793 ? -16.301 45.749 60.313 1.00 35.62 793 PRO A N 1
ATOM 6155 C CA . PRO A 1 793 ? -15.709 44.697 59.451 1.00 35.62 793 PRO A CA 1
ATOM 6156 C C . PRO A 1 793 ? -14.659 43.779 60.143 1.00 35.62 793 PRO A C 1
ATOM 6158 O O . PRO A 1 793 ? -14.054 44.180 61.128 1.00 35.62 793 PRO A O 1
ATOM 6161 N N . ALA A 1 794 ? -14.349 42.611 59.554 1.00 23.33 794 ALA A N 1
ATOM 6162 C CA . ALA A 1 794 ? -12.977 42.135 59.258 1.00 23.33 794 ALA A CA 1
ATOM 6163 C C . ALA A 1 794 ? -12.940 40.649 58.830 1.00 23.33 794 ALA A C 1
ATOM 6165 O O . ALA A 1 794 ? -13.551 39.810 59.473 1.00 23.33 794 ALA A O 1
ATOM 6166 N N . ALA A 1 795 ? -12.142 40.395 57.785 1.00 25.41 795 ALA A N 1
ATOM 6167 C CA . ALA A 1 795 ? -11.329 39.205 57.493 1.00 25.41 795 ALA A CA 1
ATOM 6168 C C . ALA A 1 795 ? -11.950 37.789 57.359 1.00 25.41 795 ALA A C 1
ATOM 6170 O O . ALA A 1 795 ? -12.683 37.306 58.205 1.00 25.41 795 ALA A O 1
ATOM 6171 N N . ASN A 1 796 ? -11.437 37.102 56.328 1.00 22.91 796 ASN A N 1
ATOM 6172 C CA . ASN A 1 796 ? -11.290 35.650 56.151 1.00 22.91 796 ASN A CA 1
ATOM 6173 C C . ASN A 1 796 ? -12.516 34.795 55.772 1.00 22.91 796 ASN A C 1
ATOM 6175 O O . ASN A 1 796 ? -13.402 34.520 56.563 1.00 22.91 796 ASN A O 1
ATOM 6179 N N . ALA A 1 797 ? -12.474 34.367 54.506 1.00 22.95 797 ALA A N 1
ATOM 6180 C CA . ALA A 1 797 ? -12.399 32.982 54.032 1.00 22.95 797 ALA A CA 1
ATOM 6181 C C . ALA A 1 797 ? -13.322 31.873 54.596 1.00 22.95 797 ALA A C 1
ATOM 6183 O O . ALA A 1 797 ? -13.446 31.653 55.793 1.00 22.95 797 ALA A O 1
ATOM 6184 N N . THR A 1 798 ? -13.770 31.085 53.609 1.00 23.44 798 THR A N 1
ATOM 6185 C CA . THR A 1 798 ? -14.159 29.662 53.587 1.00 23.44 798 THR A CA 1
ATOM 6186 C C . THR A 1 798 ? -15.535 29.224 54.094 1.00 23.44 798 THR A C 1
ATOM 6188 O O . THR A 1 798 ? -15.856 29.229 55.275 1.00 23.44 798 THR A O 1
ATOM 6191 N N . TRP A 1 799 ? -16.298 28.795 53.084 1.00 22.20 799 TRP A N 1
ATOM 6192 C CA . TRP A 1 799 ? -17.250 27.692 53.021 1.00 22.20 799 TRP A CA 1
ATOM 6193 C C . TRP A 1 799 ? -16.849 26.451 53.819 1.00 22.20 799 TRP A C 1
ATOM 6195 O O . TRP A 1 799 ? -15.667 26.118 53.846 1.00 22.20 799 TRP A O 1
ATOM 6205 N N . ASP A 1 800 ? -17.849 25.709 54.306 1.00 22.48 800 ASP A N 1
ATOM 6206 C CA . ASP A 1 800 ? -17.675 24.295 54.634 1.00 22.48 800 ASP A CA 1
ATOM 6207 C C . ASP A 1 800 ? -18.951 23.448 54.461 1.00 22.48 800 ASP A C 1
ATOM 6209 O O . ASP A 1 800 ? -20.070 23.951 54.602 1.00 22.48 800 ASP A O 1
ATOM 6213 N N . GLY A 1 801 ? -18.728 22.154 54.181 1.00 21.72 801 GLY A N 1
ATOM 6214 C CA . GLY A 1 801 ? -19.693 21.036 54.089 1.00 21.72 801 GLY A CA 1
ATOM 6215 C C . GLY A 1 801 ? -19.914 20.541 52.647 1.00 21.72 801 GLY A C 1
ATOM 6216 O O . GLY A 1 801 ? -20.625 21.198 51.894 1.00 21.72 801 GLY A O 1
ATOM 6217 N N . ILE A 1 802 ? -19.280 19.489 52.099 1.00 25.00 802 ILE A N 1
ATOM 6218 C CA . ILE A 1 802 ? -18.993 18.080 52.488 1.00 25.00 802 ILE A CA 1
ATOM 6219 C C . ILE A 1 802 ? -20.220 17.146 52.577 1.00 25.00 802 ILE A C 1
ATOM 6221 O O . ILE A 1 802 ? -21.156 17.424 53.320 1.00 25.00 802 ILE A O 1
ATOM 6225 N N . TRP A 1 803 ? -20.121 15.973 51.920 1.00 21.55 803 TRP A N 1
ATOM 6226 C CA . TRP A 1 803 ? -20.718 14.689 52.344 1.00 21.55 803 TRP A CA 1
ATOM 6227 C C . TRP A 1 803 ? -19.749 13.507 52.147 1.00 21.55 803 TRP A C 1
ATOM 6229 O O . TRP A 1 803 ? -19.007 13.519 51.168 1.00 21.55 803 TRP A O 1
ATOM 6239 N N . ARG A 1 804 ? -19.812 12.525 53.080 1.00 24.97 804 ARG A N 1
ATOM 6240 C CA . ARG A 1 804 ? -18.934 11.341 53.231 1.00 24.97 804 ARG A CA 1
ATOM 6241 C C . ARG A 1 804 ? -19.316 10.057 52.474 1.00 24.97 804 ARG A C 1
ATOM 6243 O O . ARG A 1 804 ? -20.512 9.784 52.426 1.00 24.97 804 ARG A O 1
ATOM 6250 N N . VAL A 1 805 ? -18.344 9.177 52.127 1.00 23.12 805 VAL A N 1
ATOM 6251 C CA . VAL A 1 805 ? -18.507 7.683 52.113 1.00 23.12 805 VAL A CA 1
ATOM 6252 C C . VAL A 1 805 ? -17.214 6.910 52.491 1.00 23.12 805 VAL A C 1
ATOM 6254 O O . VAL A 1 805 ? -16.193 6.998 51.816 1.00 23.12 805 VAL A O 1
ATOM 6257 N N . GLY A 1 806 ? -17.300 6.066 53.535 1.00 25.52 806 GLY A N 1
ATOM 6258 C CA . GLY A 1 806 ? -16.257 5.138 54.008 1.00 25.52 806 GLY A CA 1
ATOM 6259 C C . GLY A 1 806 ? -16.258 3.740 53.357 1.00 25.52 806 GLY A C 1
ATOM 6260 O O . GLY A 1 806 ? -17.220 3.321 52.719 1.00 25.52 806 GLY A O 1
ATOM 6261 N N . VAL A 1 807 ? -15.141 3.027 53.541 1.00 28.19 807 VAL A N 1
ATOM 6262 C CA . VAL A 1 807 ? -14.716 1.794 52.845 1.00 28.19 807 VAL A CA 1
ATOM 6263 C C . VAL A 1 807 ? -15.121 0.524 53.622 1.00 28.19 807 VAL A C 1
ATOM 6265 O O . VAL A 1 807 ? -14.782 0.392 54.795 1.00 28.19 807 VAL A O 1
ATOM 6268 N N . GLU A 1 808 ? -15.796 -0.433 52.970 1.00 27.92 808 GLU A N 1
ATOM 6269 C CA . GLU A 1 808 ? -16.059 -1.793 53.490 1.00 27.92 808 GLU A CA 1
ATOM 6270 C C . GLU A 1 808 ? -14.865 -2.755 53.258 1.00 27.92 808 GLU A C 1
ATOM 6272 O O . GLU A 1 808 ? -14.121 -2.581 52.286 1.00 27.92 808 GLU A O 1
ATOM 6277 N N . PRO A 1 809 ? -14.665 -3.801 54.098 1.00 36.09 809 PRO A N 1
ATOM 6278 C CA . PRO A 1 809 ? -13.653 -4.830 53.857 1.00 36.09 809 PRO A CA 1
ATOM 6279 C C . PRO A 1 809 ? -13.919 -5.558 52.539 1.00 36.09 809 PRO A C 1
ATOM 6281 O O . PRO A 1 809 ? -15.051 -5.935 52.235 1.00 36.09 809 PRO A O 1
ATOM 6284 N N . LEU A 1 810 ? -12.850 -5.773 51.768 1.00 38.03 810 LEU A N 1
ATOM 6285 C CA . LEU A 1 810 ? -12.944 -6.350 50.434 1.00 38.03 810 LEU A CA 1
ATOM 6286 C C . LEU A 1 810 ? -13.654 -7.708 50.484 1.00 38.03 810 LEU A C 1
ATOM 6288 O O . LEU A 1 810 ? -13.198 -8.648 51.139 1.00 38.03 810 LEU A O 1
ATOM 6292 N N . SER A 1 811 ? -14.762 -7.814 49.756 1.00 42.53 811 SER A N 1
ATOM 6293 C CA . SER A 1 811 ? -15.464 -9.077 49.545 1.00 42.53 811 SER A CA 1
ATOM 6294 C C . SER A 1 811 ? -14.503 -10.134 48.983 1.00 42.53 811 SER A C 1
ATOM 6296 O O . SER A 1 811 ? -13.518 -9.818 48.305 1.00 42.53 811 SER A O 1
ATOM 6298 N N . GLY A 1 812 ? -14.801 -11.420 49.198 1.00 35.94 812 GLY A N 1
ATOM 6299 C CA . GLY A 1 812 ? -13.996 -12.513 48.635 1.00 35.94 812 GLY A CA 1
ATOM 6300 C C . GLY A 1 812 ? -13.797 -12.407 47.113 1.00 35.94 812 GLY A C 1
ATOM 6301 O O . GLY A 1 812 ? -12.807 -12.910 46.584 1.00 35.94 812 GLY A O 1
ATOM 6302 N N . ASP A 1 813 ? -14.687 -11.705 46.408 1.00 41.31 813 ASP A N 1
ATOM 6303 C CA . ASP A 1 813 ? -14.583 -11.427 44.975 1.00 41.31 813 ASP A CA 1
ATOM 6304 C C . ASP A 1 813 ? -13.609 -10.297 44.636 1.00 41.31 813 ASP A C 1
ATOM 6306 O O . ASP A 1 813 ? -12.889 -10.401 43.642 1.00 41.31 813 ASP A O 1
ATOM 6310 N N . GLN A 1 814 ? -13.497 -9.277 45.487 1.00 41.53 814 GLN A N 1
ATOM 6311 C CA . GLN A 1 814 ? -12.489 -8.226 45.350 1.00 41.53 814 GLN A CA 1
ATOM 6312 C C . GLN A 1 814 ? -11.073 -8.765 45.610 1.00 41.53 814 GLN A C 1
ATOM 6314 O O . GLN A 1 814 ? -10.152 -8.454 44.854 1.00 41.53 814 GLN A O 1
ATOM 6319 N N . VAL A 1 815 ? -10.905 -9.666 46.585 1.00 40.84 815 VAL A N 1
ATOM 6320 C CA . VAL A 1 815 ? -9.627 -10.369 46.821 1.00 40.84 815 VAL A CA 1
ATOM 6321 C C . VAL A 1 815 ? -9.258 -11.254 45.619 1.00 40.84 815 VAL A C 1
ATOM 6323 O O . VAL A 1 815 ? -8.118 -11.231 45.150 1.00 40.84 815 VAL A O 1
ATOM 6326 N N . ARG A 1 816 ? -10.231 -11.973 45.039 1.00 44.66 816 ARG A N 1
ATOM 6327 C CA . ARG A 1 816 ? -10.032 -12.794 43.827 1.00 44.66 816 ARG A CA 1
ATOM 6328 C C . ARG A 1 816 ? -9.750 -11.966 42.570 1.00 44.66 816 ARG A C 1
ATOM 6330 O O . ARG A 1 816 ? -9.068 -12.456 41.669 1.00 44.66 816 ARG A O 1
ATOM 6337 N N . LEU A 1 817 ? -10.280 -10.747 42.471 1.00 43.50 817 LEU A N 1
ATOM 6338 C CA . LEU A 1 817 ? -10.019 -9.822 41.364 1.00 43.50 817 LEU A CA 1
ATOM 6339 C C . LEU A 1 817 ? -8.583 -9.285 41.423 1.00 43.50 817 LEU A C 1
ATOM 6341 O O . LEU A 1 817 ? -7.895 -9.268 40.402 1.00 43.50 817 LEU A O 1
ATOM 6345 N N . ILE A 1 818 ? -8.110 -8.926 42.619 1.00 43.97 818 ILE A N 1
ATOM 6346 C CA . ILE A 1 818 ? -6.731 -8.479 42.855 1.00 43.97 818 ILE A CA 1
ATOM 6347 C C . ILE A 1 818 ? -5.741 -9.629 42.606 1.00 43.97 818 ILE A C 1
ATOM 6349 O O . ILE A 1 818 ? -4.774 -9.448 41.868 1.00 43.97 818 ILE A O 1
ATOM 6353 N N . GLN A 1 819 ? -6.026 -10.844 43.098 1.00 41.22 819 GLN A N 1
ATOM 6354 C CA . GLN A 1 819 ? -5.214 -12.037 42.809 1.00 41.22 819 GLN A CA 1
ATOM 6355 C C . GLN A 1 819 ? -5.126 -12.348 41.307 1.00 41.22 819 GLN A C 1
ATOM 6357 O O . GLN A 1 819 ? -4.050 -12.678 40.809 1.00 41.22 819 GLN A O 1
ATOM 6362 N N . ARG A 1 820 ? -6.231 -12.216 40.558 1.00 47.12 820 ARG A N 1
ATOM 6363 C CA . ARG A 1 820 ? -6.248 -12.450 39.103 1.00 47.12 820 ARG A CA 1
ATOM 6364 C C . ARG A 1 820 ? -5.484 -11.388 38.318 1.00 47.12 820 ARG A C 1
ATOM 6366 O O . ARG A 1 820 ? -4.825 -11.731 37.340 1.00 47.12 820 ARG A O 1
ATOM 6373 N N . ARG A 1 821 ? -5.536 -10.123 38.746 1.00 44.69 821 ARG A N 1
ATOM 6374 C CA . ARG A 1 821 ? -4.762 -9.030 38.134 1.00 44.69 821 ARG A CA 1
ATOM 6375 C C . ARG A 1 821 ? -3.263 -9.191 38.383 1.00 44.69 821 ARG A C 1
ATOM 6377 O O . ARG A 1 821 ? -2.493 -9.077 37.434 1.00 44.69 821 ARG A O 1
ATOM 6384 N N . ALA A 1 822 ? -2.870 -9.569 39.601 1.00 39.72 822 ALA A N 1
ATOM 6385 C CA . ALA A 1 822 ? -1.483 -9.893 39.923 1.00 39.72 822 ALA A CA 1
ATOM 6386 C C . ALA A 1 822 ? -0.979 -11.092 39.094 1.00 39.72 822 ALA A C 1
ATOM 6388 O O . ALA A 1 822 ? 0.037 -10.991 38.415 1.00 39.72 822 ALA A O 1
ATOM 6389 N N . LEU A 1 823 ? -1.722 -12.206 39.044 1.00 41.47 823 LEU A N 1
ATOM 6390 C CA . LEU A 1 823 ? -1.340 -13.385 38.249 1.00 41.47 823 LEU A CA 1
ATOM 6391 C C . LEU A 1 823 ? -1.293 -13.118 36.731 1.00 41.47 823 LEU A C 1
ATOM 6393 O O . LEU A 1 823 ? -0.437 -13.688 36.056 1.00 41.47 823 LEU A O 1
ATOM 6397 N N . ARG A 1 824 ? -2.151 -12.239 36.185 1.00 42.00 824 ARG A N 1
ATOM 6398 C CA . ARG A 1 824 ? -2.080 -11.796 34.776 1.00 42.00 824 ARG A CA 1
ATOM 6399 C C . ARG A 1 824 ? -0.820 -10.983 34.482 1.00 42.00 824 ARG A C 1
ATOM 6401 O O . ARG A 1 824 ? -0.203 -11.221 33.448 1.00 42.00 824 ARG A O 1
ATOM 6408 N N . ALA A 1 825 ? -0.423 -10.084 35.384 1.00 39.03 825 ALA A N 1
ATOM 6409 C CA . ALA A 1 825 ? 0.811 -9.311 35.246 1.00 39.03 825 ALA A CA 1
ATOM 6410 C C . ALA A 1 825 ? 2.069 -10.204 35.289 1.00 39.03 825 ALA A C 1
ATOM 6412 O O . ALA A 1 825 ? 3.035 -9.943 34.581 1.00 39.03 825 ALA A O 1
ATOM 6413 N N . PHE A 1 826 ? 2.041 -11.303 36.056 1.00 39.72 826 PHE A N 1
ATOM 6414 C CA . PHE A 1 826 ? 3.157 -12.259 36.134 1.00 39.72 826 PHE A CA 1
ATOM 6415 C C . PHE A 1 826 ? 3.140 -13.344 35.034 1.00 39.72 826 PHE A C 1
ATOM 6417 O O . PHE A 1 826 ? 4.190 -13.881 34.672 1.00 39.72 826 PHE A O 1
ATOM 6424 N N . GLY A 1 827 ? 1.973 -13.682 34.476 1.00 39.19 827 GLY A N 1
ATOM 6425 C CA . GLY A 1 827 ? 1.808 -14.740 33.470 1.00 39.19 827 GLY A CA 1
ATOM 6426 C C . GLY A 1 827 ? 2.440 -14.432 32.106 1.00 39.19 827 GLY A C 1
ATOM 6427 O O . GLY A 1 827 ? 2.914 -15.352 31.436 1.00 39.19 827 GLY A O 1
ATOM 6428 N N . SER A 1 828 ? 2.524 -13.156 31.725 1.00 41.09 828 SER A N 1
ATOM 6429 C CA . SER A 1 828 ? 3.160 -12.685 30.484 1.00 41.09 828 SER A CA 1
ATOM 6430 C C . SER A 1 828 ? 4.683 -12.894 30.452 1.00 41.09 828 SER A C 1
ATOM 6432 O O . SER A 1 828 ? 5.249 -13.014 29.369 1.00 41.09 828 SER A O 1
ATOM 6434 N N . TYR A 1 829 ? 5.339 -13.037 31.611 1.00 36.66 829 TYR A N 1
ATOM 6435 C CA . TYR A 1 829 ? 6.799 -13.190 31.718 1.00 36.66 829 TYR A CA 1
ATOM 6436 C C . TYR A 1 829 ? 7.306 -14.646 31.761 1.00 36.66 829 TYR A C 1
ATOM 6438 O O . TYR A 1 829 ? 8.496 -14.888 31.579 1.00 36.66 829 TYR A O 1
ATOM 6446 N N . SER A 1 830 ? 6.445 -15.645 31.999 1.00 40.25 830 SER A N 1
ATOM 6447 C CA . SER A 1 830 ? 6.889 -17.007 32.380 1.00 40.25 830 SER A CA 1
ATOM 6448 C C . SER A 1 830 ? 7.033 -18.026 31.235 1.00 40.25 830 SER A C 1
ATOM 6450 O O . SER A 1 830 ? 7.612 -19.097 31.434 1.00 40.25 830 SER A O 1
ATOM 6452 N N . ARG A 1 831 ? 6.568 -17.714 30.017 1.00 37.75 831 ARG A N 1
ATOM 6453 C CA . ARG A 1 831 ? 6.652 -18.637 28.863 1.00 37.75 831 ARG A CA 1
ATOM 6454 C C . ARG A 1 831 ? 8.072 -18.947 28.350 1.00 37.75 831 ARG A C 1
ATOM 6456 O O . ARG A 1 831 ? 8.238 -20.051 27.837 1.00 37.75 831 ARG A O 1
ATOM 6463 N N . PRO A 1 832 ? 9.103 -18.093 28.515 1.00 36.81 832 PRO A N 1
ATOM 6464 C CA . PRO A 1 832 ? 10.448 -18.436 28.044 1.00 36.81 832 PRO A CA 1
ATOM 6465 C C . PRO A 1 832 ? 11.282 -19.316 28.999 1.00 36.81 832 PRO A C 1
ATOM 6467 O O . PRO A 1 832 ? 12.322 -19.809 28.575 1.00 36.81 832 PRO A O 1
ATOM 6470 N N . LEU A 1 833 ? 10.884 -19.515 30.270 1.00 36.59 833 LEU A N 1
ATOM 6471 C CA . LEU A 1 833 ? 11.795 -20.037 31.318 1.00 36.59 833 LEU A CA 1
ATOM 6472 C C . LEU A 1 833 ? 11.360 -21.332 32.034 1.00 36.59 833 LEU A C 1
ATOM 6474 O O . LEU A 1 833 ? 12.137 -21.878 32.814 1.00 36.59 833 LEU A O 1
ATOM 6478 N N . GLY A 1 834 ? 10.158 -21.864 31.792 1.00 35.47 834 GLY A N 1
ATOM 6479 C CA . GLY A 1 834 ? 9.767 -23.197 32.289 1.00 35.47 834 GLY A CA 1
ATOM 6480 C C . GLY A 1 834 ? 9.631 -23.355 33.817 1.00 35.47 834 GLY A C 1
ATOM 6481 O O . GLY A 1 834 ? 9.714 -24.478 34.315 1.00 35.47 834 GLY A O 1
ATOM 6482 N N . VAL A 1 835 ? 9.404 -22.272 34.572 1.00 35.47 835 VAL A N 1
ATOM 6483 C CA . VAL A 1 835 ? 9.207 -22.300 36.038 1.00 35.47 835 VAL A CA 1
ATOM 6484 C C . VAL A 1 835 ? 7.739 -22.043 36.396 1.00 35.47 835 VAL A C 1
ATOM 6486 O O . VAL A 1 835 ? 7.115 -21.136 35.851 1.00 35.47 835 VAL A O 1
ATOM 6489 N N . GLN A 1 836 ? 7.196 -22.819 37.340 1.00 37.84 836 GLN A N 1
ATOM 6490 C CA . GLN A 1 836 ? 5.857 -22.626 37.907 1.00 37.84 836 GLN A CA 1
ATOM 6491 C C . GLN A 1 836 ? 5.985 -21.964 39.293 1.00 37.84 836 GLN A C 1
ATOM 6493 O O . GLN A 1 836 ? 6.746 -22.445 40.131 1.00 37.84 836 GLN A O 1
ATOM 6498 N N . ILE A 1 837 ? 5.268 -20.859 39.532 1.00 38.41 837 ILE A N 1
ATOM 6499 C CA . ILE A 1 837 ? 5.278 -20.111 40.803 1.00 38.41 837 ILE A CA 1
ATOM 6500 C C . ILE A 1 837 ? 3.912 -20.274 41.476 1.00 38.41 837 ILE A C 1
ATOM 6502 O O . ILE A 1 837 ? 2.897 -19.941 40.869 1.00 38.41 837 ILE A O 1
ATOM 6506 N N . ASN A 1 838 ? 3.890 -20.731 42.731 1.00 40.47 838 ASN A N 1
ATOM 6507 C CA . ASN A 1 838 ? 2.684 -20.765 43.560 1.00 40.47 838 ASN A CA 1
ATOM 6508 C C . ASN A 1 838 ? 2.819 -19.723 44.683 1.00 40.47 838 ASN A C 1
ATOM 6510 O O . ASN A 1 838 ? 3.813 -19.717 45.410 1.00 40.47 838 ASN A O 1
ATOM 6514 N N . GLY A 1 839 ? 1.835 -18.832 44.820 1.00 39.66 839 GLY A N 1
ATOM 6515 C CA . GLY A 1 839 ? 1.744 -17.883 45.934 1.00 39.66 839 GLY A CA 1
ATOM 6516 C C . GLY A 1 839 ? 0.529 -18.191 46.804 1.00 39.66 839 GLY A C 1
ATOM 6517 O O . GLY A 1 839 ? -0.555 -18.426 46.270 1.00 39.66 839 GLY A O 1
ATOM 6518 N N . VAL A 1 840 ? 0.699 -18.171 48.128 1.00 38.03 840 VAL A N 1
ATOM 6519 C CA . VAL A 1 840 ? -0.408 -18.242 49.097 1.00 38.03 840 VAL A CA 1
ATOM 6520 C C . VAL A 1 840 ? -0.504 -16.896 49.818 1.00 38.03 840 VAL A C 1
ATOM 6522 O O . VAL A 1 840 ? 0.507 -16.342 50.251 1.00 38.03 840 VAL A O 1
ATOM 6525 N N . TYR A 1 841 ? -1.723 -16.354 49.898 1.00 38.88 841 TYR A N 1
ATOM 6526 C CA . TYR A 1 841 ? -2.033 -15.129 50.638 1.00 38.88 841 TYR A CA 1
ATOM 6527 C C . TYR A 1 841 ? -2.333 -15.479 52.098 1.00 38.88 841 TYR A C 1
ATOM 6529 O O . TYR A 1 841 ? -3.245 -16.267 52.358 1.00 38.88 841 TYR A O 1
ATOM 6537 N N . ASP A 1 842 ? -1.579 -14.902 53.034 1.00 42.12 842 ASP A N 1
ATOM 6538 C CA . ASP A 1 842 ? -1.813 -15.065 54.469 1.00 42.12 842 ASP A CA 1
ATOM 6539 C C . ASP A 1 842 ? -2.752 -13.959 54.979 1.00 42.12 842 ASP A C 1
ATOM 6541 O O . ASP A 1 842 ? -2.364 -12.802 55.166 1.00 42.12 842 ASP A O 1
ATOM 6545 N N . GLY A 1 843 ? -4.025 -14.321 55.157 1.00 37.31 843 GLY A N 1
ATOM 6546 C CA . GLY A 1 843 ? -5.124 -13.400 55.471 1.00 37.31 843 GLY A CA 1
ATOM 6547 C C . GLY A 1 843 ? -4.935 -12.493 56.700 1.00 37.31 843 GLY A C 1
ATOM 6548 O O . GLY A 1 843 ? -5.335 -11.335 56.622 1.00 37.31 843 GLY A O 1
ATOM 6549 N N . PRO A 1 844 ? -4.334 -12.944 57.815 1.00 34.38 844 PRO A N 1
ATOM 6550 C CA . PRO A 1 844 ? -4.167 -12.118 59.011 1.00 34.38 844 PRO A CA 1
ATOM 6551 C C . PRO A 1 844 ? -3.009 -11.113 58.942 1.00 34.38 844 PRO A C 1
ATOM 6553 O O . PRO A 1 844 ? -3.021 -10.138 59.688 1.00 34.38 844 PRO A O 1
ATOM 6556 N N . THR A 1 845 ? -1.997 -11.337 58.093 1.00 39.78 845 THR A N 1
ATOM 6557 C CA . THR A 1 845 ? -0.775 -10.507 58.062 1.00 39.78 845 THR A CA 1
ATOM 6558 C C . THR A 1 845 ? -0.666 -9.604 56.833 1.00 39.78 845 THR A C 1
ATOM 6560 O O . THR A 1 845 ? 0.193 -8.723 56.803 1.00 39.78 845 THR A O 1
ATOM 6563 N N . GLY A 1 846 ? -1.515 -9.804 55.818 1.00 36.78 846 GLY A N 1
ATOM 6564 C CA . GLY A 1 846 ? -1.532 -8.994 54.595 1.00 36.78 846 GLY A CA 1
ATOM 6565 C C . GLY A 1 846 ? -0.307 -9.187 53.691 1.00 36.78 846 GLY A C 1
ATOM 6566 O O . GLY A 1 846 ? -0.087 -8.388 52.784 1.00 36.78 846 GLY A O 1
ATOM 6567 N N . LYS A 1 847 ? 0.508 -10.227 53.923 1.00 34.41 847 LYS A N 1
ATOM 6568 C CA . LYS A 1 847 ? 1.742 -10.496 53.168 1.00 34.41 847 LYS A CA 1
ATOM 6569 C C . LYS A 1 847 ? 1.600 -11.687 52.218 1.00 34.41 847 LYS A C 1
ATOM 6571 O O . LYS A 1 847 ? 0.923 -12.673 52.502 1.00 34.41 847 LYS A O 1
ATOM 6576 N N . PHE A 1 848 ? 2.302 -11.602 51.087 1.00 36.06 848 PHE A N 1
ATOM 6577 C CA . PHE A 1 848 ? 2.485 -12.702 50.138 1.00 36.06 848 PHE A CA 1
ATOM 6578 C C . PHE A 1 848 ? 3.700 -13.550 50.531 1.00 36.06 848 PHE A C 1
ATOM 6580 O O . PHE A 1 848 ? 4.805 -13.020 50.652 1.00 36.06 848 PHE A O 1
ATOM 6587 N N . VAL A 1 849 ? 3.525 -14.868 50.663 1.00 35.47 849 VAL A N 1
ATOM 6588 C CA . VAL A 1 849 ? 4.633 -15.814 50.878 1.00 35.47 849 VAL A CA 1
ATOM 6589 C C . VAL A 1 849 ? 4.815 -16.669 49.615 1.00 35.47 849 VAL A C 1
ATOM 6591 O O . VAL A 1 849 ? 3.844 -17.206 49.079 1.00 35.47 849 VAL A O 1
ATOM 6594 N N . LYS A 1 850 ? 6.054 -16.751 49.100 1.00 41.22 850 LYS A N 1
ATOM 6595 C CA . LYS A 1 850 ? 6.428 -17.499 47.880 1.00 41.22 850 LYS A CA 1
ATOM 6596 C C . LYS A 1 850 ? 7.098 -18.830 48.233 1.00 41.22 850 LYS A C 1
ATOM 6598 O O . LYS A 1 850 ? 8.002 -18.846 49.063 1.00 41.22 850 LYS A O 1
ATOM 6603 N N . GLU A 1 851 ? 6.748 -19.902 47.520 1.00 34.00 851 GLU A N 1
ATOM 6604 C CA . GLU A 1 851 ? 7.482 -21.176 47.532 1.00 34.00 851 GLU A CA 1
ATOM 6605 C C . GLU A 1 851 ? 7.797 -21.610 46.084 1.00 34.00 851 GLU A C 1
ATOM 6607 O O . GLU A 1 851 ? 6.929 -21.570 45.209 1.00 34.00 851 GLU A O 1
ATOM 6612 N N . PHE A 1 852 ? 9.053 -21.982 45.802 1.00 32.25 852 PHE A N 1
ATOM 6613 C CA . PHE A 1 852 ? 9.519 -22.387 44.467 1.00 32.25 852 PHE A CA 1
ATOM 6614 C C . PHE A 1 852 ? 9.685 -23.913 44.397 1.00 32.25 852 PHE A C 1
ATOM 6616 O O . PHE A 1 852 ? 10.453 -24.481 45.170 1.00 32.25 852 PHE A O 1
ATOM 6623 N N . GLN A 1 853 ? 9.043 -24.582 43.431 1.00 33.19 853 GLN A N 1
ATOM 6624 C CA . GLN A 1 853 ? 9.310 -25.994 43.116 1.00 33.19 853 GLN A CA 1
ATOM 6625 C C . GLN A 1 853 ? 9.766 -26.147 41.659 1.00 33.19 853 GLN A C 1
ATOM 6627 O O . GLN A 1 853 ? 9.059 -25.759 40.730 1.00 33.19 853 GLN A O 1
ATOM 6632 N N . SER A 1 854 ? 10.946 -26.740 41.444 1.00 31.48 854 SER A N 1
ATOM 6633 C CA . SER A 1 854 ? 11.428 -27.092 40.105 1.00 31.48 854 SER A CA 1
ATOM 6634 C C . SER A 1 854 ? 10.901 -28.469 39.684 1.00 31.48 854 SER A C 1
ATOM 6636 O O . SER A 1 854 ? 11.013 -29.452 40.419 1.00 31.48 854 SER A O 1
ATOM 6638 N N . ARG A 1 855 ? 10.341 -28.577 38.470 1.00 31.31 855 ARG A N 1
ATOM 6639 C CA . ARG A 1 855 ? 10.083 -29.884 37.850 1.00 31.31 855 ARG A CA 1
ATOM 6640 C C . ARG A 1 855 ? 11.394 -30.416 37.277 1.00 31.31 855 ARG A C 1
ATOM 6642 O O . ARG A 1 855 ? 11.827 -29.998 36.208 1.00 31.31 855 ARG A O 1
ATOM 6649 N N . LYS A 1 856 ? 12.007 -31.390 37.950 1.00 34.03 856 LYS A N 1
ATOM 6650 C CA . LYS A 1 856 ? 12.886 -32.343 37.261 1.00 34.03 856 LYS A CA 1
ATOM 6651 C C . LYS A 1 856 ? 12.016 -33.154 36.304 1.00 34.03 856 LYS A C 1
ATOM 6653 O O . LYS A 1 856 ? 11.174 -33.904 36.774 1.00 34.03 856 LYS A O 1
ATOM 6658 N N . ASN A 1 857 ? 12.239 -33.031 34.998 1.00 28.38 857 ASN A N 1
ATOM 6659 C CA . ASN A 1 857 ? 12.066 -34.150 34.077 1.00 28.38 857 ASN A CA 1
ATOM 6660 C C . ASN A 1 857 ? 13.112 -34.081 32.959 1.00 28.38 857 ASN A C 1
ATOM 6662 O O . ASN A 1 857 ? 13.436 -33.033 32.411 1.00 28.38 857 ASN A O 1
ATOM 6666 N N . SER A 1 858 ? 13.695 -35.248 32.742 1.00 34.88 858 SER A N 1
ATOM 6667 C CA . SER A 1 858 ? 14.866 -35.615 31.963 1.00 34.88 858 SER A CA 1
ATOM 6668 C C . SER A 1 858 ? 14.693 -35.458 30.452 1.00 34.88 858 SER A C 1
ATOM 6670 O O . SER A 1 858 ? 13.790 -36.078 29.910 1.00 34.88 858 SER A O 1
ATOM 6672 N N . THR A 1 859 ? 15.610 -34.744 29.793 1.00 28.77 859 THR A N 1
ATOM 6673 C CA . THR A 1 859 ? 16.376 -35.164 28.592 1.00 28.77 859 THR A CA 1
ATOM 6674 C C . THR A 1 859 ? 17.315 -34.017 28.210 1.00 28.77 859 THR A C 1
ATOM 6676 O O . THR A 1 859 ? 16.879 -32.879 28.073 1.00 28.77 859 THR A O 1
ATOM 6679 N N . GLY A 1 860 ? 18.617 -34.299 28.130 1.00 37.00 860 GLY A N 1
ATOM 6680 C CA . GLY A 1 860 ? 19.671 -33.288 28.101 1.00 37.00 860 GLY A CA 1
ATOM 6681 C C . GLY A 1 860 ? 19.849 -32.553 26.773 1.00 37.00 860 GLY A C 1
ATOM 6682 O O . GLY A 1 860 ? 19.860 -33.170 25.716 1.00 37.00 860 GLY A O 1
ATOM 6683 N N . PHE A 1 861 ? 20.100 -31.248 26.874 1.00 22.70 861 PHE A N 1
ATOM 6684 C CA . PHE A 1 861 ? 20.961 -30.478 25.975 1.00 22.70 861 PHE A CA 1
ATOM 6685 C C . PHE A 1 861 ? 21.384 -29.197 26.718 1.00 22.70 861 PHE A C 1
ATOM 6687 O O . PHE A 1 861 ? 20.532 -28.418 27.136 1.00 22.70 861 PHE A O 1
ATOM 6694 N N . GLN A 1 862 ? 22.686 -28.998 26.948 1.00 25.86 862 GLN A N 1
ATOM 6695 C CA . GLN A 1 862 ? 23.239 -27.750 27.495 1.00 25.86 862 GLN A CA 1
ATOM 6696 C C . GLN A 1 862 ? 23.965 -26.984 26.380 1.00 25.86 862 GLN A C 1
ATOM 6698 O O . GLN A 1 862 ? 24.906 -27.545 25.813 1.00 25.86 862 GLN A O 1
ATOM 6703 N N . PRO A 1 863 ? 23.647 -25.707 26.106 1.00 25.66 863 PRO A N 1
ATOM 6704 C CA . PRO A 1 863 ? 24.587 -24.803 25.461 1.00 25.66 863 PRO A CA 1
ATOM 6705 C C . PRO A 1 863 ? 25.545 -24.245 26.526 1.00 25.66 863 PRO A C 1
ATOM 6707 O O . PRO A 1 863 ? 25.125 -23.587 27.476 1.00 25.66 863 PRO A O 1
ATOM 6710 N N . ARG A 1 864 ? 26.844 -24.527 26.380 1.00 27.23 864 ARG A N 1
ATOM 6711 C CA . ARG A 1 864 ? 27.915 -23.874 27.146 1.00 27.23 864 ARG A CA 1
ATOM 6712 C C . ARG A 1 864 ? 28.134 -22.459 26.602 1.00 27.23 864 ARG A C 1
ATOM 6714 O O . ARG A 1 864 ? 28.419 -22.319 25.417 1.00 27.23 864 ARG A O 1
ATOM 6721 N N . LEU A 1 865 ? 28.105 -21.449 27.468 1.00 27.06 865 LEU A N 1
ATOM 6722 C CA . LEU A 1 865 ? 28.782 -20.166 27.239 1.00 27.06 865 LEU A CA 1
ATOM 6723 C C . LEU A 1 865 ? 30.112 -20.159 28.026 1.00 27.06 865 LEU A C 1
ATOM 6725 O O . LEU A 1 865 ? 30.192 -20.805 29.075 1.00 27.06 865 LEU A O 1
ATOM 6729 N N . PRO A 1 866 ? 31.183 -19.521 27.514 1.00 28.03 866 PRO A N 1
ATOM 6730 C CA . PRO A 1 866 ? 32.528 -19.636 28.076 1.00 28.03 866 PRO A CA 1
ATOM 6731 C C . PRO A 1 866 ? 32.649 -18.885 29.409 1.00 28.03 866 PRO A C 1
ATOM 6733 O O . PRO A 1 866 ? 32.399 -17.686 29.484 1.00 28.03 866 PRO A O 1
ATOM 6736 N N . ALA A 1 867 ? 33.061 -19.595 30.459 1.00 33.66 867 ALA A N 1
ATOM 6737 C CA . ALA A 1 867 ? 33.339 -19.022 31.771 1.00 33.66 867 ALA A CA 1
ATOM 6738 C C . ALA A 1 867 ? 34.678 -18.262 31.762 1.00 33.66 867 ALA A C 1
ATOM 6740 O O . ALA A 1 867 ? 35.711 -18.816 31.381 1.00 33.66 867 ALA A O 1
ATOM 6741 N N . ASN A 1 868 ? 34.660 -17.004 32.204 1.00 36.16 868 ASN A N 1
ATOM 6742 C CA . ASN A 1 868 ? 35.859 -16.218 32.482 1.00 36.16 868 ASN A CA 1
ATOM 6743 C C . ASN A 1 868 ? 36.522 -16.735 33.784 1.00 36.16 868 ASN A C 1
ATOM 6745 O O . ASN A 1 868 ? 35.858 -16.730 34.820 1.00 36.16 868 ASN A O 1
ATOM 6749 N N . PRO A 1 869 ? 37.798 -17.169 33.781 1.00 33.25 869 PRO A N 1
ATOM 6750 C CA . PRO A 1 869 ? 38.442 -17.791 34.947 1.00 33.25 869 PRO A CA 1
ATOM 6751 C C . PRO A 1 869 ? 38.780 -16.856 36.124 1.00 33.25 869 PRO A C 1
ATOM 6753 O O . PRO A 1 869 ? 39.330 -17.336 37.111 1.00 33.25 869 PRO A O 1
ATOM 6756 N N . ASN A 1 870 ? 38.489 -15.551 36.041 1.00 34.91 870 ASN A N 1
ATOM 6757 C CA . ASN A 1 870 ? 38.958 -14.549 37.014 1.00 34.91 870 ASN A CA 1
ATOM 6758 C C . ASN A 1 870 ? 37.860 -13.898 37.891 1.00 34.91 870 ASN A C 1
ATOM 6760 O O . ASN A 1 870 ? 38.122 -12.863 38.500 1.00 34.91 870 ASN A O 1
ATOM 6764 N N . ALA A 1 871 ? 36.652 -14.465 37.987 1.00 33.38 871 ALA A N 1
ATOM 6765 C CA . ALA A 1 871 ? 35.575 -13.906 38.821 1.00 33.38 871 ALA A CA 1
ATOM 6766 C C . ALA A 1 871 ? 35.780 -14.197 40.328 1.00 33.38 871 ALA A C 1
ATOM 6768 O O . ALA A 1 871 ? 36.045 -15.336 40.720 1.00 33.38 871 ALA A O 1
ATOM 6769 N N . GLN A 1 872 ? 35.654 -13.169 41.175 1.00 30.38 872 GLN A N 1
ATOM 6770 C CA . GLN A 1 872 ? 35.754 -13.254 42.644 1.00 30.38 872 GLN A CA 1
ATOM 6771 C C . GLN A 1 872 ? 34.357 -13.370 43.300 1.00 30.38 872 GLN A C 1
ATOM 6773 O O . GLN A 1 872 ? 33.349 -13.098 42.644 1.00 30.38 872 GLN A O 1
ATOM 6778 N N . PRO A 1 873 ? 34.250 -13.765 44.591 1.00 29.14 873 PRO A N 1
ATOM 6779 C CA . PRO A 1 873 ? 32.965 -13.939 45.275 1.00 29.14 873 PRO A CA 1
ATOM 6780 C C . PRO A 1 873 ? 32.253 -12.586 45.456 1.00 29.14 873 PRO A C 1
ATOM 6782 O O . PRO A 1 873 ? 32.518 -11.844 46.398 1.00 29.14 873 PRO A O 1
ATOM 6785 N N . GLY A 1 874 ? 31.373 -12.256 44.513 1.00 33.94 874 GLY A N 1
ATOM 6786 C CA . GLY A 1 874 ? 30.684 -10.965 44.406 1.00 33.94 874 GLY A CA 1
ATOM 6787 C C . GLY A 1 874 ? 30.041 -10.730 43.034 1.00 33.94 874 GLY A C 1
ATOM 6788 O O . GLY A 1 874 ? 29.112 -9.931 42.921 1.00 33.94 874 GLY A O 1
ATOM 6789 N N . ASP A 1 875 ? 30.457 -11.482 42.013 1.00 32.25 875 ASP A N 1
ATOM 6790 C CA . ASP A 1 875 ? 29.904 -11.393 40.660 1.00 32.25 875 ASP A CA 1
ATOM 6791 C C . ASP A 1 875 ? 28.582 -12.173 40.530 1.00 32.25 875 ASP A C 1
ATOM 6793 O O . ASP A 1 875 ? 28.524 -13.290 40.019 1.00 32.25 875 ASP A O 1
ATOM 6797 N N . CYS A 1 876 ? 27.488 -11.580 41.013 1.00 32.91 876 CYS A N 1
ATOM 6798 C CA . CYS A 1 876 ? 26.148 -11.916 40.528 1.00 32.91 876 CYS A CA 1
ATOM 6799 C C . CYS A 1 876 ? 25.885 -11.135 39.231 1.00 32.91 876 CYS A C 1
ATOM 6801 O O . CYS A 1 876 ? 25.915 -9.903 39.233 1.00 32.91 876 CYS A O 1
ATOM 6803 N N . ASP A 1 877 ? 25.644 -11.880 38.151 1.00 38.88 877 ASP A N 1
ATOM 6804 C CA . ASP A 1 877 ? 25.488 -11.424 36.767 1.00 38.88 877 ASP A CA 1
ATOM 6805 C C . ASP A 1 877 ? 24.444 -10.298 36.608 1.00 38.88 877 ASP A C 1
ATOM 6807 O O . ASP A 1 877 ? 23.392 -10.283 37.258 1.00 38.88 877 ASP A O 1
ATOM 6811 N N . TYR A 1 878 ? 24.753 -9.356 35.719 1.00 33.78 878 TYR A N 1
ATOM 6812 C CA . TYR A 1 878 ? 24.014 -8.131 35.397 1.00 33.78 878 TYR A CA 1
ATOM 6813 C C . TYR A 1 878 ? 22.533 -8.399 35.067 1.00 33.78 878 TYR A C 1
ATOM 6815 O O . TYR A 1 878 ? 21.655 -7.634 35.471 1.00 33.78 878 TYR A O 1
ATOM 6823 N N . GLU A 1 879 ? 22.230 -9.545 34.455 1.00 34.31 879 GLU A N 1
ATOM 6824 C CA . GLU A 1 879 ? 20.861 -9.973 34.137 1.00 34.31 879 GLU A CA 1
ATOM 6825 C C . GLU A 1 879 ? 20.045 -10.405 35.376 1.00 34.31 879 GLU A C 1
ATOM 6827 O O . GLU A 1 879 ? 18.825 -10.249 35.410 1.00 34.31 879 GLU A O 1
ATOM 6832 N N . THR A 1 880 ? 20.693 -10.846 36.461 1.00 33.38 880 THR A N 1
ATOM 6833 C CA . THR A 1 880 ? 19.996 -11.218 37.712 1.00 33.38 880 THR A CA 1
ATOM 6834 C C . THR A 1 880 ? 19.575 -9.981 38.514 1.00 33.38 880 THR A C 1
ATOM 6836 O O . THR A 1 880 ? 18.513 -9.970 39.135 1.00 33.38 880 THR A O 1
ATOM 6839 N N . LYS A 1 881 ? 20.359 -8.894 38.456 1.00 32.69 881 LYS A N 1
ATOM 6840 C CA . LYS A 1 881 ? 19.971 -7.592 39.036 1.00 32.69 881 LYS A CA 1
ATOM 6841 C C . LYS A 1 881 ? 18.850 -6.919 38.236 1.00 32.69 881 LYS A C 1
ATOM 6843 O O . LYS A 1 881 ? 17.986 -6.279 38.828 1.00 32.69 881 LYS A O 1
ATOM 6848 N N . LYS A 1 882 ? 18.814 -7.131 36.917 1.00 33.94 882 LYS A N 1
ATOM 6849 C CA . LYS A 1 882 ? 17.763 -6.637 36.013 1.00 33.94 882 LYS A CA 1
ATOM 6850 C C . LYS A 1 882 ? 16.385 -7.243 36.317 1.00 33.94 882 LYS A C 1
ATOM 6852 O O . LYS A 1 882 ? 15.385 -6.541 36.237 1.00 33.94 882 LYS A O 1
ATOM 6857 N N . ALA A 1 883 ? 16.340 -8.506 36.749 1.00 30.98 883 ALA A N 1
ATOM 6858 C CA . ALA A 1 883 ? 15.105 -9.178 37.164 1.00 30.98 883 ALA A CA 1
ATOM 6859 C C . ALA A 1 883 ? 14.589 -8.753 38.557 1.00 30.98 883 ALA A C 1
ATOM 6861 O O . ALA A 1 883 ? 13.405 -8.910 38.840 1.00 30.98 883 ALA A O 1
ATOM 6862 N N . LEU A 1 884 ? 15.457 -8.221 39.427 1.00 30.45 884 LEU A N 1
ATOM 6863 C CA . LEU A 1 884 ? 15.089 -7.767 40.777 1.00 30.45 884 LEU A CA 1
ATOM 6864 C C . LEU A 1 884 ? 14.732 -6.276 40.843 1.00 30.45 884 LEU A C 1
ATOM 6866 O O . LEU A 1 884 ? 14.009 -5.881 41.747 1.00 30.45 884 LEU A O 1
ATOM 6870 N N . GLY A 1 885 ? 15.213 -5.455 39.904 1.00 31.12 885 GLY A N 1
ATOM 6871 C CA . GLY A 1 885 ? 14.941 -4.011 39.865 1.00 31.12 885 GLY A CA 1
ATOM 6872 C C . GLY A 1 885 ? 13.637 -3.597 39.169 1.00 31.12 885 GLY A C 1
ATOM 6873 O O . GLY A 1 885 ? 13.349 -2.406 39.111 1.00 31.12 885 GLY A O 1
ATOM 6874 N N . VAL A 1 886 ? 12.883 -4.553 38.615 1.00 32.78 886 VAL A N 1
ATOM 6875 C CA . VAL A 1 886 ? 11.579 -4.338 37.945 1.00 32.78 886 VAL A CA 1
ATOM 6876 C C . VAL A 1 886 ? 10.417 -4.937 38.767 1.00 32.78 886 VAL A C 1
ATOM 6878 O O . VAL A 1 886 ? 9.279 -4.923 38.315 1.00 32.78 886 VAL A O 1
ATOM 6881 N N . LEU A 1 887 ? 10.697 -5.478 39.963 1.00 27.31 887 LEU A N 1
ATOM 6882 C CA . LEU A 1 887 ? 9.690 -6.016 40.886 1.00 27.31 887 LEU A CA 1
ATOM 6883 C C . LEU A 1 887 ? 9.073 -4.916 41.745 1.00 27.31 887 LEU A C 1
ATOM 6885 O O . LEU A 1 887 ? 9.776 -4.473 42.681 1.00 27.31 887 LEU A O 1
#